Protein 3JRU (pdb70)

Structure (mmCIF, N/CA/C/O backbone):
data_3JRU
#
_entry.id   3JRU
#
_cell.length_a   152.126
_cell.length_b   152.126
_cell.length_c   152.126
_cell.angle_alpha   90.00
_cell.angle_beta   90.00
_cell.angle_gamma   90.00
#
_symmetry.space_group_name_H-M   'P 21 3'
#
loop_
_entity.id
_entity.type
_entity.pdbx_description
1 polymer 'Probable cytosol aminopeptidase'
2 non-polymer 'CARBONATE ION'
3 non-polymer 'ZINC ION'
4 non-polymer 'CALCIUM ION'
5 water water
#
loop_
_atom_site.group_PDB
_atom_site.id
_atom_site.type_symbol
_atom_site.label_atom_id
_atom_site.label_alt_id
_atom_site.label_comp_id
_atom_site.label_asym_id
_atom_site.label_entity_id
_atom_site.label_seq_id
_atom_site.pdbx_PDB_ins_code
_atom_site.Cartn_x
_atom_site.Cartn_y
_atom_site.Cartn_z
_atom_site.occupancy
_atom_site.B_iso_or_equiv
_atom_site.auth_seq_id
_atom_site.auth_comp_id
_atom_site.auth_asym_id
_atom_site.auth_atom_id
_atom_site.pdbx_PDB_model_num
ATOM 1 N N . MET A 1 1 ? 15.271 54.106 39.281 1.00 31.96 1 MET B N 1
ATOM 2 C CA . MET A 1 1 ? 14.652 52.851 39.922 1.00 32.58 1 MET B CA 1
ATOM 3 C C . MET A 1 1 ? 14.182 53.107 41.337 1.00 31.42 1 MET B C 1
ATOM 4 O O . MET A 1 1 ? 14.781 53.924 42.036 1.00 32.08 1 MET B O 1
ATOM 9 N N . ALA A 1 2 ? 13.155 52.373 41.778 1.00 30.31 2 ALA B N 1
ATOM 10 C CA . ALA A 1 2 ? 12.611 52.490 43.156 1.00 29.03 2 ALA B CA 1
ATOM 11 C C . ALA A 1 2 ? 13.630 52.210 44.270 1.00 28.21 2 ALA B C 1
ATOM 12 O O . ALA A 1 2 ? 13.714 52.980 45.239 1.00 27.64 2 ALA B O 1
ATOM 14 N N . LEU A 1 3 ? 14.369 51.106 44.144 1.00 27.04 3 LEU B N 1
ATOM 15 C CA . LEU A 1 3 ? 15.385 50.745 45.138 1.00 26.95 3 LEU B CA 1
ATOM 16 C C . LEU A 1 3 ? 16.697 50.529 44.450 1.00 27.32 3 LEU B C 1
ATOM 17 O O . LEU A 1 3 ? 16.748 50.207 43.247 1.00 26.88 3 LEU B O 1
ATOM 22 N N . GLN A 1 4 ? 17.753 50.704 45.230 1.00 27.82 4 GLN B N 1
ATOM 23 C CA . GLN A 1 4 ? 19.042 50.167 44.866 1.00 29.17 4 GLN B CA 1
ATOM 24 C C . GLN A 1 4 ? 19.436 49.036 45.752 1.00 28.09 4 GLN B C 1
ATOM 25 O O . GLN A 1 4 ? 19.098 49.007 46.936 1.00 28.27 4 GLN B O 1
ATOM 31 N N . PHE A 1 5 ? 20.196 48.130 45.157 1.00 26.95 5 PHE B N 1
ATOM 32 C CA . PHE A 1 5 ? 20.556 46.884 45.784 1.00 25.92 5 PHE B CA 1
ATOM 33 C C . PHE A 1 5 ? 22.072 46.721 45.820 1.00 26.13 5 PHE B C 1
ATOM 34 O O . PHE A 1 5 ? 22.778 47.116 44.869 1.00 25.55 5 PHE B O 1
ATOM 42 N N . THR A 1 6 ? 22.557 46.173 46.941 1.00 25.79 6 THR B N 1
ATOM 43 C CA . THR A 1 6 ? 23.926 45.679 47.059 1.00 25.80 6 THR B CA 1
ATOM 44 C C . THR A 1 6 ? 23.913 44.257 47.594 1.00 26.23 6 THR B C 1
ATOM 45 O O . THR A 1 6 ? 22.885 43.732 48.047 1.00 26.52 6 THR B O 1
ATOM 49 N N . LEU A 1 7 ? 25.048 43.593 47.524 1.00 26.97 7 LEU B N 1
ATOM 50 C CA . LEU A 1 7 ? 25.159 42.336 48.235 1.00 27.15 7 LEU B CA 1
ATOM 51 C C . LEU A 1 7 ? 25.813 42.631 49.575 1.00 28.41 7 LEU B C 1
ATOM 52 O O . LEU A 1 7 ? 26.362 43.712 49.788 1.00 29.17 7 LEU B O 1
ATOM 57 N N . ASN A 1 8 ? 25.757 41.666 50.480 1.00 29.44 8 ASN B N 1
ATOM 58 C CA . ASN A 1 8 ? 26.171 41.868 51.853 1.00 29.58 8 ASN B CA 1
ATOM 59 C C . ASN A 1 8 ? 26.569 40.558 52.525 1.00 30.39 8 ASN B C 1
ATOM 60 O O . ASN A 1 8 ? 25.779 39.590 52.567 1.00 30.08 8 ASN B O 1
ATOM 65 N N . GLN A 1 9 ? 27.777 40.535 53.080 1.00 30.89 9 GLN B N 1
ATOM 66 C CA . GLN A 1 9 ? 28.232 39.324 53.770 1.00 32.31 9 GLN B CA 1
ATOM 67 C C . GLN A 1 9 ? 28.377 39.470 55.302 1.00 32.59 9 GLN B C 1
ATOM 68 O O . GLN A 1 9 ? 29.022 38.645 55.909 1.00 33.23 9 GLN B O 1
ATOM 74 N N . ASP A 1 10 ? 27.787 40.496 55.913 1.00 32.81 10 ASP B N 1
ATOM 75 C CA . ASP A 1 10 ? 28.028 40.790 57.343 1.00 33.19 10 ASP B CA 1
ATOM 76 C C . ASP A 1 10 ? 27.357 39.780 58.244 1.00 33.53 10 ASP B C 1
ATOM 77 O O . ASP A 1 10 ? 26.389 39.120 57.822 1.00 33.56 10 ASP B O 1
ATOM 82 N N . ALA A 1 11 ? 27.868 39.651 59.475 1.00 33.48 11 ALA B N 1
ATOM 83 C CA . ALA A 1 11 ? 27.108 38.950 60.521 1.00 33.97 11 ALA B CA 1
ATOM 84 C C . ALA A 1 11 ? 25.912 39.839 60.795 1.00 34.31 11 ALA B C 1
ATOM 85 O O . ALA A 1 11 ? 26.091 41.043 60.998 1.00 35.40 11 ALA B O 1
ATOM 87 N N . PRO A 1 12 ? 24.692 39.271 60.757 1.00 34.54 12 PRO B N 1
ATOM 88 C CA . PRO A 1 12 ? 23.443 40.000 61.035 1.00 34.62 12 PRO B CA 1
ATOM 89 C C . PRO A 1 12 ? 23.482 40.925 62.259 1.00 34.92 12 PRO B C 1
ATOM 90 O O . PRO A 1 12 ? 22.881 41.984 62.227 1.00 35.29 12 PRO B O 1
ATOM 94 N N . ALA A 1 13 ? 24.173 40.557 63.334 1.00 35.29 13 ALA B N 1
ATOM 95 C CA . ALA A 1 13 ? 24.216 41.454 64.513 1.00 35.47 13 ALA B CA 1
ATOM 96 C C . ALA A 1 13 ? 25.195 42.643 64.404 1.00 35.18 13 ALA B C 1
ATOM 97 O O . ALA A 1 13 ? 25.095 43.593 65.198 1.00 35.17 13 ALA B O 1
ATOM 99 N N . SER A 1 14 ? 26.115 42.564 63.428 1.00 34.63 14 SER B N 1
ATOM 100 C CA . SER A 1 14 ? 27.111 43.591 63.108 1.00 34.13 14 SER B CA 1
ATOM 101 C C . SER A 1 14 ? 26.713 44.509 61.955 1.00 33.69 14 SER B C 1
ATOM 102 O O . SER A 1 14 ? 27.327 45.562 61.784 1.00 33.76 14 SER B O 1
ATOM 105 N N . ALA A 1 15 ? 25.760 44.104 61.118 1.00 32.72 15 ALA B N 1
ATOM 106 C CA . ALA A 1 15 ? 25.417 44.924 59.932 1.00 32.23 15 ALA B CA 1
ATOM 107 C C . ALA A 1 15 ? 25.015 46.389 60.256 1.00 31.85 15 ALA B C 1
ATOM 108 O O . ALA A 1 15 ? 24.090 46.650 61.074 1.00 31.00 15 ALA B O 1
ATOM 110 N N . ALA A 1 16 ? 25.724 47.321 59.603 1.00 30.90 16 ALA B N 1
ATOM 111 C CA . ALA A 1 16 ? 25.523 48.751 59.813 1.00 30.59 16 ALA B CA 1
ATOM 112 C C . ALA A 1 16 ? 24.482 49.294 58.828 1.00 30.40 16 ALA B C 1
ATOM 113 O O . ALA A 1 16 ? 24.829 49.889 57.824 1.00 31.54 16 ALA B O 1
ATOM 115 N N . VAL A 1 17 ? 23.208 49.075 59.145 1.00 29.53 17 VAL B N 1
ATOM 116 C CA . VAL A 1 17 ? 22.056 49.440 58.323 1.00 28.30 17 VAL B CA 1
ATOM 117 C C . VAL A 1 17 ? 20.962 49.838 59.300 1.00 28.38 17 VAL B C 1
ATOM 118 O O . VAL A 1 17 ? 21.072 49.598 60.503 1.00 28.37 17 VAL B O 1
ATOM 122 N N . ASP A 1 18 ? 19.894 50.438 58.797 1.00 28.26 18 ASP B N 1
ATOM 123 C CA . ASP A 1 18 ? 18.862 50.951 59.680 1.00 27.24 18 ASP B CA 1
ATOM 124 C C . ASP A 1 18 ? 18.013 49.820 60.218 1.00 26.66 18 ASP B C 1
ATOM 125 O O . ASP A 1 18 ? 17.335 49.993 61.219 1.00 26.86 18 ASP B O 1
ATOM 130 N N . CYS A 1 19 ? 18.065 48.651 59.583 1.00 25.90 19 CYS B N 1
ATOM 131 C CA . CYS A 1 19 ? 17.157 47.571 59.975 1.00 25.32 19 CYS B CA 1
ATOM 132 C C . CYS A 1 19 ? 17.591 46.215 59.430 1.00 24.20 19 CYS B C 1
ATOM 133 O O . CYS A 1 19 ? 18.072 46.129 58.302 1.00 23.84 19 CYS B O 1
ATOM 136 N N . ILE A 1 20 ? 17.441 45.163 60.238 1.00 23.27 20 ILE B N 1
ATOM 137 C CA . ILE A 1 20 ? 17.660 43.761 59.782 1.00 22.17 20 ILE B CA 1
ATOM 138 C C . ILE A 1 20 ? 16.329 43.067 59.633 1.00 22.10 20 ILE B C 1
ATOM 139 O O . ILE A 1 20 ? 15.512 43.014 60.590 1.00 22.17 20 ILE B O 1
ATOM 144 N N . VAL A 1 21 ? 16.117 42.538 58.432 1.00 21.04 21 VAL B N 1
ATOM 145 C CA . VAL A 1 21 ? 14.933 41.752 58.158 1.00 20.62 21 VAL B CA 1
ATOM 146 C C . VAL A 1 21 ? 15.257 40.277 58.366 1.00 20.66 21 VAL B C 1
ATOM 147 O O . VAL A 1 21 ? 16.235 39.761 57.814 1.00 21.04 21 VAL B O 1
ATOM 151 N N . VAL A 1 22 ? 14.437 39.589 59.148 1.00 20.11 22 VAL B N 1
ATOM 152 C CA . VAL A 1 22 ? 14.677 38.166 59.432 1.00 19.73 22 VAL B CA 1
ATOM 153 C C . VAL A 1 22 ? 13.340 37.465 59.359 1.00 20.08 22 VAL B C 1
ATOM 154 O O . VAL A 1 22 ? 12.334 38.101 59.061 1.00 20.44 22 VAL B O 1
ATOM 158 N N . GLY A 1 23 ? 13.300 36.168 59.621 1.00 20.37 23 GLY B N 1
ATOM 159 C CA . GLY A 1 23 ? 12.025 35.447 59.535 1.00 21.72 23 GLY B CA 1
ATOM 160 C C . GLY A 1 23 ? 11.662 34.607 60.757 1.00 22.62 23 GLY B C 1
ATOM 161 O O . GLY A 1 23 ? 12.552 34.156 61.504 1.00 22.48 23 GLY B O 1
ATOM 162 N N . ALA A 1 24 ? 10.361 34.408 60.967 1.00 22.21 24 ALA B N 1
ATOM 163 C CA . ALA A 1 24 ? 9.908 33.432 61.935 1.00 22.60 24 ALA B CA 1
ATOM 164 C C . ALA A 1 24 ? 8.707 32.655 61.375 1.00 23.44 24 ALA B C 1
ATOM 165 O O . ALA A 1 24 ? 7.828 33.248 60.729 1.00 22.45 24 ALA B O 1
ATOM 167 N N . PHE A 1 25 ? 8.677 31.330 61.608 1.00 24.89 25 PHE B N 1
ATOM 168 C CA . PHE A 1 25 ? 7.570 30.493 61.101 1.00 26.18 25 PHE B CA 1
ATOM 169 C C . PHE A 1 25 ? 6.390 30.522 62.061 1.00 28.26 25 PHE B C 1
ATOM 170 O O . PHE A 1 25 ? 6.456 31.174 63.110 1.00 28.76 25 PHE B O 1
ATOM 178 N N . ALA A 1 26 ? 5.299 29.850 61.712 1.00 30.50 26 ALA B N 1
ATOM 179 C CA . ALA A 1 26 ? 4.094 29.958 62.525 1.00 32.62 26 ALA B CA 1
ATOM 180 C C . ALA A 1 26 ? 4.243 29.170 63.814 1.00 34.37 26 ALA B C 1
ATOM 181 O O . ALA A 1 26 ? 3.655 29.522 64.832 1.00 35.42 26 ALA B O 1
ATOM 183 N N . ASP A 1 27 ? 5.067 28.126 63.796 1.00 36.15 27 ASP B N 1
ATOM 184 C CA . ASP A 1 27 ? 5.340 27.368 65.024 1.00 36.83 27 ASP B CA 1
ATOM 185 C C . ASP A 1 27 ? 6.413 28.023 65.888 1.00 36.89 27 ASP B C 1
ATOM 186 O O . ASP A 1 27 ? 7.013 27.359 66.735 1.00 36.82 27 ASP B O 1
ATOM 191 N N . LYS A 1 28 ? 6.651 29.317 65.677 1.00 36.50 28 LYS B N 1
ATOM 192 C CA . LYS A 1 28 ? 7.692 30.065 66.414 1.00 37.05 28 LYS B CA 1
ATOM 193 C C . LYS A 1 28 ? 9.187 29.669 66.149 1.00 36.22 28 LYS B C 1
ATOM 194 O O . LYS A 1 28 ? 10.077 30.156 66.824 1.00 36.24 28 LYS B O 1
ATOM 200 N N . THR A 1 29 ? 9.461 28.793 65.186 1.00 35.34 29 THR B N 1
ATOM 201 C CA . THR A 1 29 ? 10.835 28.543 64.755 1.00 35.02 29 THR B CA 1
ATOM 202 C C . THR A 1 29 ? 11.407 29.791 64.069 1.00 34.42 29 THR B C 1
ATOM 203 O O . THR A 1 29 ? 10.704 30.451 63.291 1.00 34.98 29 THR B O 1
ATOM 207 N N . LEU A 1 30 ? 12.680 30.085 64.323 1.00 33.30 30 LEU B N 1
ATOM 208 C CA . LEU A 1 30 ? 13.371 31.284 63.810 1.00 32.11 30 LEU B CA 1
ATOM 209 C C . LEU A 1 30 ? 14.203 31.020 62.580 1.00 31.51 30 LEU B C 1
ATOM 210 O O . LEU A 1 30 ? 14.816 29.970 62.479 1.00 31.98 30 LEU B O 1
ATOM 215 N N . SER A 1 31 ? 14.270 31.977 61.656 1.00 30.64 31 SER B N 1
ATOM 216 C CA . SER A 1 31 ? 15.167 31.823 60.513 1.00 30.38 31 SER B CA 1
ATOM 217 C C . SER A 1 31 ? 16.616 31.836 61.043 1.00 29.64 31 SER B C 1
ATOM 218 O O . SER A 1 31 ? 16.844 32.335 62.135 1.00 30.28 31 SER B O 1
ATOM 221 N N . PRO A 1 32 ? 17.587 31.255 60.311 1.00 28.82 32 PRO B N 1
ATOM 222 C CA . PRO A 1 32 ? 18.946 31.275 60.848 1.00 28.63 32 PRO B CA 1
ATOM 223 C C . PRO A 1 32 ? 19.421 32.648 61.329 1.00 28.89 32 PRO B C 1
ATOM 224 O O . PRO A 1 32 ? 19.913 32.788 62.454 1.00 28.84 32 PRO B O 1
ATOM 228 N N . ALA A 1 33 ? 19.243 33.664 60.501 1.00 28.94 33 ALA B N 1
ATOM 229 C CA . ALA A 1 33 ? 19.751 34.982 60.846 1.00 28.57 33 ALA B CA 1
ATOM 230 C C . ALA A 1 33 ? 18.981 35.525 62.049 1.00 28.48 33 ALA B C 1
ATOM 231 O O . ALA A 1 33 ? 19.534 36.297 62.851 1.00 28.68 33 ALA B O 1
ATOM 233 N N . ALA A 1 34 ? 17.707 35.142 62.164 1.00 28.35 34 ALA B N 1
ATOM 234 C CA . ALA A 1 34 ? 16.915 35.512 63.322 1.00 28.26 34 ALA B CA 1
ATOM 235 C C . ALA A 1 34 ? 17.578 34.874 64.551 1.00 29.25 34 ALA B C 1
ATOM 236 O O . ALA A 1 34 ? 17.661 35.519 65.625 1.00 29.73 34 ALA B O 1
ATOM 238 N N . GLN A 1 35 ? 18.109 33.651 64.391 1.00 29.46 35 GLN B N 1
ATOM 239 C CA . GLN A 1 35 ? 18.796 32.984 65.516 1.00 29.95 35 GLN B CA 1
ATOM 240 C C . GLN A 1 35 ? 20.030 33.723 65.952 1.00 29.36 35 GLN B C 1
ATOM 241 O O . GLN A 1 35 ? 20.208 33.928 67.143 1.00 29.76 35 GLN B O 1
ATOM 247 N N . ALA A 1 36 ? 20.853 34.155 64.997 1.00 28.64 36 ALA B N 1
ATOM 248 C CA . ALA A 1 36 ? 22.040 34.948 65.309 1.00 28.41 36 ALA B CA 1
ATOM 249 C C . ALA A 1 36 ? 21.641 36.155 66.147 1.00 28.90 36 ALA B C 1
ATOM 250 O O . ALA A 1 36 ? 22.289 36.477 67.155 1.00 28.29 36 ALA B O 1
ATOM 252 N N . LEU A 1 37 ? 20.546 36.803 65.747 1.00 29.76 37 LEU B N 1
ATOM 253 C CA . LEU A 1 37 ? 20.078 37.984 66.469 1.00 31.00 37 LEU B CA 1
ATOM 254 C C . LEU A 1 37 ? 19.607 37.612 67.870 1.00 31.57 37 LEU B C 1
ATOM 255 O O . LEU A 1 37 ? 19.871 38.332 68.841 1.00 31.52 37 LEU B O 1
ATOM 260 N N . ASP A 1 38 ? 18.898 36.493 67.963 1.00 32.21 38 ASP B N 1
ATOM 261 C CA . ASP A 1 38 ? 18.437 36.001 69.254 1.00 33.11 38 ASP B CA 1
ATOM 262 C C . ASP A 1 38 ? 19.638 35.784 70.198 1.00 33.49 38 ASP B C 1
ATOM 263 O O . ASP A 1 38 ? 19.656 36.357 71.283 1.00 33.16 38 ASP B O 1
ATOM 268 N N . SER A 1 39 ? 20.657 35.032 69.756 1.00 34.25 39 SER B N 1
ATOM 269 C CA . SER A 1 39 ? 21.965 34.961 70.471 1.00 34.95 39 SER B CA 1
ATOM 270 C C . SER A 1 39 ? 22.488 36.333 70.888 1.00 35.33 39 SER B C 1
ATOM 271 O O . SER A 1 39 ? 22.526 36.640 72.081 1.00 36.01 39 SER B O 1
ATOM 274 N N . ALA A 1 40 ? 22.881 37.169 69.932 1.00 35.40 40 ALA B N 1
ATOM 275 C CA . ALA A 1 40 ? 23.399 38.487 70.296 1.00 35.80 40 ALA B CA 1
ATOM 276 C C . ALA A 1 40 ? 22.552 39.207 71.369 1.00 36.07 40 ALA B C 1
ATOM 277 O O . ALA A 1 40 ? 23.090 39.922 72.200 1.00 36.08 40 ALA B O 1
ATOM 279 N N . SER A 1 41 ? 21.238 38.979 71.351 1.00 36.48 41 SER B N 1
ATOM 280 C CA . SER A 1 41 ? 20.298 39.716 72.188 1.00 37.17 41 SER B CA 1
ATOM 281 C C . SER A 1 41 ? 19.989 38.923 73.462 1.00 37.80 41 SER B C 1
ATOM 282 O O . SER A 1 41 ? 19.159 39.307 74.298 1.00 37.24 41 SER B O 1
ATOM 285 N N . GLN A 1 42 ? 20.670 37.791 73.569 1.00 38.89 42 GLN B N 1
ATOM 286 C CA . GLN A 1 42 ? 20.561 36.881 74.706 1.00 39.50 42 GLN B CA 1
ATOM 287 C C . GLN A 1 42 ? 19.159 36.434 74.980 1.00 39.15 42 GLN B C 1
ATOM 288 O O . GLN A 1 42 ? 18.723 36.392 76.147 1.00 39.28 42 GLN B O 1
ATOM 294 N N . GLY A 1 43 ? 18.473 36.092 73.892 1.00 38.25 43 GLY B N 1
ATOM 295 C CA . GLY A 1 43 ? 17.211 35.400 73.966 1.00 38.06 43 GLY B CA 1
ATOM 296 C C . GLY A 1 43 ? 16.026 36.325 74.004 1.00 38.21 43 GLY B C 1
ATOM 297 O O . GLY A 1 43 ? 14.926 35.924 74.413 1.00 38.13 43 GLY B O 1
ATOM 298 N N . ARG A 1 44 ? 16.246 37.554 73.549 1.00 38.68 44 ARG B N 1
ATOM 299 C CA . ARG A 1 44 ? 15.210 38.587 73.538 1.00 39.01 44 ARG B CA 1
ATOM 300 C C . ARG A 1 44 ? 14.132 38.252 72.503 1.00 37.99 44 ARG B C 1
ATOM 301 O O . ARG A 1 44 ? 12.954 38.413 72.772 1.00 37.40 44 ARG B O 1
ATOM 309 N N . LEU A 1 45 ? 14.526 37.727 71.344 1.00 37.87 45 LEU B N 1
ATOM 310 C CA . LEU A 1 45 ? 13.531 37.333 70.326 1.00 38.10 45 LEU B CA 1
ATOM 311 C C . LEU A 1 45 ? 12.655 36.194 70.790 1.00 38.47 45 LEU B C 1
ATOM 312 O O . LEU A 1 45 ? 11.426 36.229 70.627 1.00 38.83 45 LEU B O 1
ATOM 317 N N . THR A 1 46 ? 13.305 35.166 71.339 1.00 38.55 46 THR B N 1
ATOM 318 C CA . THR A 1 46 ? 12.618 34.004 71.896 1.00 38.18 46 THR B CA 1
ATOM 319 C C . THR A 1 46 ? 11.668 34.438 73.006 1.00 37.65 46 THR B C 1
ATOM 320 O O . THR A 1 46 ? 10.529 33.987 73.029 1.00 37.51 46 THR B O 1
ATOM 324 N N . ALA A 1 47 ? 12.130 35.325 73.895 1.00 36.98 47 ALA B N 1
ATOM 325 C CA . ALA A 1 47 ? 11.252 35.953 74.903 1.00 36.94 47 ALA B CA 1
ATOM 326 C C . ALA A 1 47 ? 9.991 36.603 74.275 1.00 36.87 47 ALA B C 1
ATOM 327 O O . ALA A 1 47 ? 8.872 36.341 74.721 1.00 37.03 47 ALA B O 1
ATOM 329 N N . LEU A 1 48 ? 10.165 37.405 73.221 1.00 36.31 48 LEU B N 1
ATOM 330 C CA . LEU A 1 48 ? 9.019 37.996 72.538 1.00 35.94 48 LEU B CA 1
ATOM 331 C C . LEU A 1 48 ? 8.172 36.986 71.765 1.00 35.57 48 LEU B C 1
ATOM 332 O O . LEU A 1 48 ? 6.949 37.163 71.712 1.00 35.49 48 LEU B O 1
ATOM 337 N N . LEU A 1 49 ? 8.776 35.947 71.171 1.00 35.42 49 LEU B N 1
ATOM 338 C CA . LEU A 1 49 ? 7.964 34.867 70.548 1.00 35.62 49 LEU B CA 1
ATOM 339 C C . LEU A 1 49 ? 7.083 34.223 71.600 1.00 35.36 49 LEU B C 1
ATOM 340 O O . LEU A 1 49 ? 5.881 34.068 71.399 1.00 34.87 49 LEU B O 1
ATOM 345 N N . ALA A 1 50 ? 7.703 33.882 72.738 1.00 35.65 50 ALA B N 1
ATOM 346 C CA . ALA A 1 50 ? 7.031 33.291 73.903 1.00 35.86 50 ALA B CA 1
ATOM 347 C C . ALA A 1 50 ? 5.845 34.129 74.344 1.00 36.16 50 ALA B C 1
ATOM 348 O O . ALA A 1 50 ? 4.758 33.603 74.529 1.00 36.56 50 ALA B O 1
ATOM 350 N N . ARG A 1 51 ? 6.046 35.431 74.485 1.00 36.23 51 ARG B N 1
ATOM 351 C CA . ARG A 1 51 ? 4.974 36.318 74.874 1.00 36.71 51 ARG B CA 1
ATOM 352 C C . ARG A 1 51 ? 3.897 36.477 73.791 1.00 36.76 51 ARG B C 1
ATOM 353 O O . ARG A 1 51 ? 2.832 36.996 74.084 1.00 36.83 51 ARG B O 1
ATOM 361 N N . GLY A 1 52 ? 4.162 36.033 72.553 1.00 36.68 52 GLY B N 1
ATOM 362 C CA . GLY A 1 52 ? 3.207 36.187 71.432 1.00 36.58 52 GLY B CA 1
ATOM 363 C C . GLY A 1 52 ? 3.235 37.563 70.753 1.00 36.98 52 GLY B C 1
ATOM 364 O O . GLY A 1 52 ? 2.278 37.996 70.130 1.00 36.09 52 GLY B O 1
ATOM 365 N N . ASP A 1 53 ? 4.348 38.263 70.890 1.00 37.64 53 ASP B N 1
ATOM 366 C CA . ASP A 1 53 ? 4.479 39.592 70.334 1.00 38.18 53 ASP B CA 1
ATOM 367 C C . ASP A 1 53 ? 4.988 39.566 68.898 1.00 38.72 53 ASP B C 1
ATOM 368 O O . ASP A 1 53 ? 4.881 40.566 68.184 1.00 39.26 53 ASP B O 1
ATOM 373 N N . VAL A 1 54 ? 5.562 38.433 68.493 1.00 38.12 54 VAL B N 1
ATOM 374 C CA . VAL A 1 54 ? 6.151 38.279 67.180 1.00 37.57 54 VAL B CA 1
ATOM 375 C C . VAL A 1 54 ? 5.405 37.118 66.496 1.00 37.64 54 VAL B C 1
ATOM 376 O O . VAL A 1 54 ? 5.497 35.956 66.928 1.00 37.83 54 VAL B O 1
ATOM 380 N N . ALA A 1 55 ? 4.625 37.435 65.468 1.00 36.88 55 ALA B N 1
ATOM 381 C CA . ALA A 1 55 ? 3.810 36.411 64.843 1.00 36.76 55 ALA B CA 1
ATOM 382 C C . ALA A 1 55 ? 4.520 35.839 63.608 1.00 36.48 55 ALA B C 1
ATOM 383 O O . ALA A 1 55 ? 5.295 36.536 62.927 1.00 36.26 55 ALA B O 1
ATOM 385 N N . GLY A 1 56 ? 4.244 34.567 63.345 1.00 35.27 56 GLY B N 1
ATOM 386 C CA . GLY A 1 56 ? 4.989 33.812 62.372 1.00 34.63 56 GLY B CA 1
ATOM 387 C C . GLY A 1 56 ? 4.156 33.553 61.154 1.00 34.50 56 GLY B C 1
ATOM 388 O O . GLY A 1 56 ? 4.676 33.169 60.106 1.00 34.60 56 GLY B O 1
ATOM 389 N N . LYS A 1 57 ? 2.858 33.792 61.268 1.00 34.48 57 LYS B N 1
ATOM 390 C CA . LYS A 1 57 ? 1.987 33.481 60.161 1.00 34.47 57 LYS B CA 1
ATOM 391 C C . LYS A 1 57 ? 2.132 34.456 58.998 1.00 33.49 57 LYS B C 1
ATOM 392 O O . LYS A 1 57 ? 2.590 35.595 59.153 1.00 32.78 57 LYS B O 1
ATOM 398 N N . THR A 1 58 ? 1.749 33.947 57.834 1.00 32.89 58 THR B N 1
ATOM 399 C CA . THR A 1 58 ? 1.675 34.669 56.571 1.00 32.18 58 THR B CA 1
ATOM 400 C C . THR A 1 58 ? 1.140 36.063 56.748 1.00 31.60 58 THR B C 1
ATOM 401 O O . THR A 1 58 ? 0.054 36.239 57.330 1.00 31.23 58 THR B O 1
ATOM 405 N N . GLY A 1 59 ? 1.904 37.038 56.241 1.00 30.53 59 GLY B N 1
ATOM 406 C CA . GLY A 1 59 ? 1.496 38.437 56.271 1.00 29.22 59 GLY B CA 1
ATOM 407 C C . GLY A 1 59 ? 1.902 39.218 57.503 1.00 28.47 59 GLY B C 1
ATOM 408 O O . GLY A 1 59 ? 1.863 40.432 57.493 1.00 28.39 59 GLY B O 1
ATOM 409 N N . SER A 1 60 ? 2.277 38.534 58.582 1.00 28.11 60 SER B N 1
ATOM 410 C CA . SER A 1 60 ? 2.743 39.202 59.796 1.00 27.10 60 SER B CA 1
ATOM 411 C C . SER A 1 60 ? 4.081 39.879 59.580 1.00 25.96 60 SER B C 1
ATOM 412 O O . SER A 1 60 ? 4.992 39.303 58.978 1.00 26.28 60 SER B O 1
ATOM 415 N N . THR A 1 61 ? 4.203 41.097 60.062 1.00 24.87 61 THR B N 1
ATOM 416 C CA . THR A 1 61 ? 5.505 41.671 60.291 1.00 24.88 61 THR B CA 1
ATOM 417 C C . THR A 1 61 ? 5.505 42.272 61.697 1.00 25.15 61 THR B C 1
ATOM 418 O O . THR A 1 61 ? 4.475 42.731 62.163 1.00 24.83 61 THR B O 1
ATOM 422 N N . THR A 1 62 ? 6.656 42.262 62.366 1.00 25.42 62 THR B N 1
ATOM 423 C CA . THR A 1 62 ? 6.805 42.939 63.637 1.00 25.50 62 THR B CA 1
ATOM 424 C C . THR A 1 62 ? 8.076 43.752 63.628 1.00 25.73 62 THR B C 1
ATOM 425 O O . THR A 1 62 ? 9.135 43.241 63.310 1.00 25.52 62 THR B O 1
ATOM 429 N N . LEU A 1 63 ? 7.979 45.014 64.027 1.00 26.70 63 LEU B N 1
ATOM 430 C CA . LEU A 1 63 ? 9.135 45.900 64.008 1.00 27.26 63 LEU B CA 1
ATOM 431 C C . LEU A 1 63 ? 9.564 46.192 65.442 1.00 28.20 63 LEU B C 1
ATOM 432 O O . LEU A 1 63 ? 8.754 46.678 66.251 1.00 27.61 63 LEU B O 1
ATOM 437 N N . LEU A 1 64 ? 10.831 45.879 65.743 1.00 28.77 64 LEU B N 1
ATOM 438 C CA . LEU A 1 64 ? 11.361 45.953 67.103 1.00 29.35 64 LEU B CA 1
ATOM 439 C C . LEU A 1 64 ? 12.512 46.953 67.138 1.00 30.86 64 LEU B C 1
ATOM 440 O O . LEU A 1 64 ? 13.361 46.968 66.223 1.00 31.65 64 LEU B O 1
ATOM 445 N N . HIS A 1 65 ? 12.547 47.771 68.187 1.00 32.19 65 HIS B N 1
ATOM 446 C CA . HIS A 1 65 ? 13.548 48.840 68.335 1.00 33.97 65 HIS B CA 1
ATOM 447 C C . HIS A 1 65 ? 14.646 48.518 69.374 1.00 35.18 65 HIS B C 1
ATOM 448 O O . HIS A 1 65 ? 14.352 48.181 70.521 1.00 35.25 65 HIS B O 1
ATOM 455 N N . ASP A 1 66 ? 15.906 48.608 68.959 1.00 36.57 66 ASP B N 1
ATOM 456 C CA . ASP A 1 66 ? 17.053 48.433 69.879 1.00 38.64 66 ASP B CA 1
ATOM 457 C C . ASP A 1 66 ? 17.000 47.176 70.718 1.00 39.42 66 ASP B C 1
ATOM 458 O O . ASP A 1 66 ? 16.736 47.231 71.921 1.00 39.77 66 ASP B O 1
ATOM 463 N N . LEU A 1 67 ? 17.211 46.048 70.043 1.00 40.52 67 LEU B N 1
ATOM 464 C CA . LEU A 1 67 ? 17.579 44.802 70.674 1.00 40.64 67 LEU B CA 1
ATOM 465 C C . LEU A 1 67 ? 19.001 44.980 71.161 1.00 41.00 67 LEU B C 1
ATOM 466 O O . LEU A 1 67 ? 19.849 45.499 70.409 1.00 41.68 67 LEU B O 1
ATOM 471 N N . PRO A 1 68 ? 19.290 44.541 72.400 1.00 40.84 68 PRO B N 1
ATOM 472 C CA . PRO A 1 68 ? 20.706 44.549 72.797 1.00 40.08 68 PRO B CA 1
ATOM 473 C C . PRO A 1 68 ? 21.513 43.592 71.913 1.00 39.35 68 PRO B C 1
ATOM 474 O O . PRO A 1 68 ? 20.994 42.563 71.484 1.00 39.33 68 PRO B O 1
ATOM 478 N N . GLY A 1 69 ? 22.767 43.928 71.640 1.00 38.80 69 GLY B N 1
ATOM 479 C CA . GLY A 1 69 ? 23.657 43.048 70.874 1.00 37.70 69 GLY B CA 1
ATOM 480 C C . GLY A 1 69 ? 23.629 43.280 69.370 1.00 37.13 69 GLY B C 1
ATOM 481 O O . GLY A 1 69 ? 24.458 42.732 68.641 1.00 37.05 69 GLY B O 1
ATOM 482 N N . VAL A 1 70 ? 22.688 44.097 68.902 1.00 36.27 70 VAL B N 1
ATOM 483 C CA . VAL A 1 70 ? 22.456 44.268 67.463 1.00 35.90 70 VAL B CA 1
ATOM 484 C C . VAL A 1 70 ? 22.865 45.665 67.017 1.00 35.27 70 VAL B C 1
ATOM 485 O O . VAL A 1 70 ? 22.256 46.648 67.461 1.00 35.42 70 VAL B O 1
ATOM 489 N N . ALA A 1 71 ? 23.885 45.750 66.155 1.00 34.33 71 ALA B N 1
ATOM 490 C CA . ALA A 1 71 ? 24.356 47.054 65.618 1.00 33.65 71 ALA B CA 1
ATOM 491 C C . ALA A 1 71 ? 23.213 47.891 65.017 1.00 33.19 71 ALA B C 1
ATOM 492 O O . ALA A 1 71 ? 23.013 49.040 65.417 1.00 33.91 71 ALA B O 1
ATOM 494 N N . ALA A 1 72 ? 22.440 47.316 64.098 1.00 32.15 72 ALA B N 1
ATOM 495 C CA . ALA A 1 72 ? 21.288 48.020 63.533 1.00 31.10 72 ALA B CA 1
ATOM 496 C C . ALA A 1 72 ? 20.277 48.340 64.627 1.00 29.95 72 ALA B C 1
ATOM 497 O O . ALA A 1 72 ? 19.968 47.486 65.430 1.00 29.69 72 ALA B O 1
ATOM 499 N N . PRO A 1 73 ? 19.750 49.569 64.656 1.00 29.71 73 PRO B N 1
ATOM 500 C CA . PRO A 1 73 ? 18.771 49.869 65.708 1.00 29.22 73 PRO B CA 1
ATOM 501 C C . PRO A 1 73 ? 17.363 49.296 65.464 1.00 29.44 73 PRO B C 1
ATOM 502 O O . PRO A 1 73 ? 16.457 49.514 66.303 1.00 29.81 73 PRO B O 1
ATOM 506 N N . ARG A 1 74 ? 17.170 48.565 64.357 1.00 28.12 74 ARG B N 1
ATOM 507 C CA . ARG A 1 74 ? 15.855 47.956 64.080 1.00 27.73 74 ARG B CA 1
ATOM 508 C C . ARG A 1 74 ? 15.938 46.522 63.581 1.00 27.09 74 ARG B C 1
ATOM 509 O O . ARG A 1 74 ? 16.890 46.145 62.909 1.00 27.77 74 ARG B O 1
ATOM 517 N N . VAL A 1 75 ? 14.945 45.720 63.949 1.00 26.08 75 VAL B N 1
ATOM 518 C CA . VAL A 1 75 ? 14.827 44.356 63.454 1.00 24.89 75 VAL B CA 1
ATOM 519 C C . VAL A 1 75 ? 13.391 44.208 62.980 1.00 24.49 75 VAL B C 1
ATOM 520 O O . VAL A 1 75 ? 12.445 44.521 63.714 1.00 25.01 75 VAL B O 1
ATOM 524 N N . LEU A 1 76 ? 13.222 43.806 61.733 1.00 23.47 76 LEU B N 1
ATOM 525 C CA . LEU A 1 76 ? 11.895 43.478 61.259 1.00 22.89 76 LEU B CA 1
ATOM 526 C C . LEU A 1 76 ? 11.835 41.979 61.154 1.00 23.00 76 LEU B C 1
ATOM 527 O O . LEU A 1 76 ? 12.623 41.397 60.404 1.00 24.20 76 LEU B O 1
ATOM 532 N N . VAL A 1 77 ? 10.956 41.345 61.917 1.00 22.15 77 VAL B N 1
ATOM 533 C CA . VAL A 1 77 ? 10.697 39.927 61.685 1.00 22.48 77 VAL B CA 1
ATOM 534 C C . VAL A 1 77 ? 9.380 39.701 60.924 1.00 23.43 77 VAL B C 1
ATOM 535 O O . VAL A 1 77 ? 8.284 40.221 61.300 1.00 23.28 77 VAL B O 1
ATOM 539 N N . VAL A 1 78 ? 9.525 38.958 59.822 1.00 22.91 78 VAL B N 1
ATOM 540 C CA . VAL A 1 78 ? 8.457 38.732 58.877 1.00 22.55 78 VAL B CA 1
ATOM 541 C C . VAL A 1 78 ? 8.007 37.314 59.114 1.00 22.51 78 VAL B C 1
ATOM 542 O O . VAL A 1 78 ? 8.841 36.405 59.188 1.00 22.90 78 VAL B O 1
ATOM 546 N N . GLY A 1 79 ? 6.702 37.111 59.218 1.00 21.94 79 GLY B N 1
ATOM 547 C CA . GLY A 1 79 ? 6.175 35.762 59.288 1.00 22.61 79 GLY B CA 1
ATOM 548 C C . GLY A 1 79 ? 6.354 35.010 57.977 1.00 23.50 79 GLY B C 1
ATOM 549 O O . GLY A 1 79 ? 6.166 35.570 56.901 1.00 23.28 79 GLY B O 1
ATOM 550 N N . LEU A 1 80 ? 6.728 33.739 58.062 1.00 24.48 80 LEU B N 1
ATOM 551 C CA . LEU A 1 80 ? 7.000 32.932 56.868 1.00 25.38 80 LEU B CA 1
ATOM 552 C C . LEU A 1 80 ? 5.953 31.842 56.681 1.00 26.10 80 LEU B C 1
ATOM 553 O O . LEU A 1 80 ? 6.061 31.019 55.748 1.00 26.08 80 LEU B O 1
ATOM 558 N N . GLY A 1 81 ? 4.960 31.826 57.578 1.00 26.68 81 GLY B N 1
ATOM 559 C CA . GLY A 1 81 ? 3.874 30.858 57.523 1.00 27.94 81 GLY B CA 1
ATOM 560 C C . GLY A 1 81 ? 4.308 29.507 58.014 1.00 29.33 81 GLY B C 1
ATOM 561 O O . GLY A 1 81 ? 5.384 29.380 58.572 1.00 29.51 81 GLY B O 1
ATOM 562 N N . ASP A 1 82 ? 3.478 28.487 57.798 1.00 31.41 82 ASP B N 1
ATOM 563 C CA . ASP A 1 82 ? 3.770 27.124 58.305 1.00 33.21 82 ASP B CA 1
ATOM 564 C C . ASP A 1 82 ? 4.998 26.575 57.613 1.00 32.57 82 ASP B C 1
ATOM 565 O O . ASP A 1 82 ? 5.049 26.533 56.400 1.00 32.70 82 ASP B O 1
ATOM 570 N N . ALA A 1 83 ? 5.973 26.141 58.389 1.00 32.67 83 ALA B N 1
ATOM 571 C CA . ALA A 1 83 ? 7.247 25.717 57.815 1.00 33.12 83 ALA B CA 1
ATOM 572 C C . ALA A 1 83 ? 7.085 24.596 56.798 1.00 33.23 83 ALA B C 1
ATOM 573 O O . ALA A 1 83 ? 7.782 24.570 55.779 1.00 32.63 83 ALA B O 1
ATOM 575 N N . GLY A 1 84 ? 6.142 23.693 57.071 1.00 33.39 84 GLY B N 1
ATOM 576 C CA . GLY A 1 84 ? 5.916 22.566 56.195 1.00 33.55 84 GLY B CA 1
ATOM 577 C C . GLY A 1 84 ? 5.232 23.014 54.916 1.00 34.27 84 GLY B C 1
ATOM 578 O O . GLY A 1 84 ? 5.080 22.223 53.980 1.00 35.41 84 GLY B O 1
ATOM 579 N N . LYS A 1 85 ? 4.795 24.272 54.855 1.00 33.66 85 LYS B N 1
ATOM 580 C CA . LYS A 1 85 ? 4.203 24.795 53.606 1.00 33.00 85 LYS B CA 1
ATOM 581 C C . LYS A 1 85 ? 5.112 25.798 52.871 1.00 31.59 85 LYS B C 1
ATOM 582 O O . LYS A 1 85 ? 4.721 26.406 51.873 1.00 31.28 85 LYS B O 1
ATOM 588 N N . PHE A 1 86 ? 6.324 25.969 53.384 1.00 30.26 86 PHE B N 1
ATOM 589 C CA . PHE A 1 86 ? 7.221 26.946 52.834 1.00 28.37 86 PHE B CA 1
ATOM 590 C C . PHE A 1 86 ? 7.649 26.487 51.454 1.00 28.19 86 PHE B C 1
ATOM 591 O O . PHE A 1 86 ? 7.858 25.289 51.227 1.00 28.67 86 PHE B O 1
ATOM 599 N N . GLY A 1 87 ? 7.754 27.450 50.538 1.00 27.35 87 GLY B N 1
ATOM 600 C CA . GLY A 1 87 ? 8.219 27.235 49.182 1.00 25.98 87 GLY B CA 1
ATOM 601 C C . GLY A 1 87 ? 8.229 28.552 48.445 1.00 25.91 87 GLY B C 1
ATOM 602 O O . GLY A 1 87 ? 8.197 29.639 49.067 1.00 25.67 87 GLY B O 1
ATOM 603 N N . VAL A 1 88 ? 8.267 28.454 47.112 1.00 25.61 88 VAL B N 1
ATOM 604 C CA . VAL A 1 88 ? 8.208 29.626 46.202 1.00 23.84 88 VAL B CA 1
ATOM 605 C C . VAL A 1 88 ? 7.214 30.707 46.662 1.00 23.36 88 VAL B C 1
ATOM 606 O O . VAL A 1 88 ? 7.617 31.830 46.956 1.00 23.50 88 VAL B O 1
ATOM 610 N N . ALA A 1 89 ? 5.924 30.402 46.738 1.00 22.60 89 ALA B N 1
ATOM 611 C CA . ALA A 1 89 ? 4.958 31.510 46.966 1.00 22.14 89 ALA B CA 1
ATOM 612 C C . ALA A 1 89 ? 5.093 32.121 48.373 1.00 22.19 89 ALA B C 1
ATOM 613 O O . ALA A 1 89 ? 5.121 33.342 48.537 1.00 21.97 89 ALA B O 1
ATOM 615 N N . PRO A 1 90 ? 5.228 31.274 49.412 1.00 22.50 90 PRO B N 1
ATOM 616 C CA . PRO A 1 90 ? 5.457 31.948 50.700 1.00 22.12 90 PRO B CA 1
ATOM 617 C C . PRO A 1 90 ? 6.703 32.834 50.686 1.00 20.96 90 PRO B C 1
ATOM 618 O O . PRO A 1 90 ? 6.667 33.900 51.276 1.00 21.34 90 PRO B O 1
ATOM 622 N N . TYR A 1 91 ? 7.780 32.398 50.016 1.00 19.31 91 TYR B N 1
ATOM 623 C CA . TYR A 1 91 ? 9.009 33.160 49.995 1.00 17.45 91 TYR B CA 1
ATOM 624 C C . TYR A 1 91 ? 8.803 34.509 49.296 1.00 17.07 91 TYR B C 1
ATOM 625 O O . TYR A 1 91 ? 9.116 35.528 49.878 1.00 16.90 91 TYR B O 1
ATOM 634 N N . LEU A 1 92 ? 8.262 34.509 48.073 1.00 16.51 92 LEU B N 1
ATOM 635 C CA . LEU A 1 92 ? 7.944 35.752 47.355 1.00 16.17 92 LEU B CA 1
ATOM 636 C C . LEU A 1 92 ? 7.050 36.644 48.198 1.00 16.16 92 LEU B C 1
ATOM 637 O O . LEU A 1 92 ? 7.250 37.877 48.223 1.00 17.47 92 LEU B O 1
ATOM 642 N N . LYS A 1 93 ? 6.089 36.046 48.897 1.00 15.25 93 LYS B N 1
ATOM 643 C CA . LYS A 1 93 ? 5.154 36.816 49.708 1.00 15.54 93 LYS B CA 1
ATOM 644 C C . LYS A 1 93 ? 5.896 37.459 50.859 1.00 16.35 93 LYS B C 1
ATOM 645 O O . LYS A 1 93 ? 5.780 38.668 51.095 1.00 16.75 93 LYS B O 1
ATOM 651 N N . ALA A 1 94 ? 6.693 36.658 51.554 1.00 17.07 94 ALA B N 1
ATOM 652 C CA . ALA A 1 94 ? 7.494 37.146 52.674 1.00 18.14 94 ALA B CA 1
ATOM 653 C C . ALA A 1 94 ? 8.336 38.360 52.291 1.00 18.41 94 ALA B C 1
ATOM 654 O O . ALA A 1 94 ? 8.399 39.345 53.023 1.00 18.72 94 ALA B O 1
ATOM 656 N N . ILE A 1 95 ? 8.998 38.279 51.150 1.00 19.14 95 ILE B N 1
ATOM 657 C CA . ILE A 1 95 ? 9.838 39.370 50.675 1.00 20.00 95 ILE B CA 1
ATOM 658 C C . ILE A 1 95 ? 9.019 40.646 50.390 1.00 21.00 95 ILE B C 1
ATOM 659 O O . ILE A 1 95 ? 9.445 41.746 50.738 1.00 21.60 95 ILE B O 1
ATOM 664 N N . GLY A 1 96 ? 7.843 40.502 49.774 1.00 21.19 96 GLY B N 1
ATOM 665 C CA . GLY A 1 96 ? 7.000 41.649 49.518 1.00 21.67 96 GLY B CA 1
ATOM 666 C C . GLY A 1 96 ? 6.497 42.266 50.812 1.00 22.96 96 GLY B C 1
ATOM 667 O O . GLY A 1 96 ? 6.369 43.495 50.920 1.00 23.08 96 GLY B O 1
ATOM 668 N N . ASP A 1 97 ? 6.213 41.414 51.804 1.00 23.64 97 ASP B N 1
ATOM 669 C CA . ASP A 1 97 ? 5.761 41.875 53.110 1.00 23.97 97 ASP B CA 1
ATOM 670 C C . ASP A 1 97 ? 6.820 42.729 53.776 1.00 23.61 97 ASP B C 1
ATOM 671 O O . ASP A 1 97 ? 6.504 43.763 54.374 1.00 24.07 97 ASP B O 1
ATOM 676 N N . ALA A 1 98 ? 8.073 42.305 53.675 1.00 22.86 98 ALA B N 1
ATOM 677 C CA . ALA A 1 98 ? 9.177 43.070 54.245 1.00 22.83 98 ALA B CA 1
ATOM 678 C C . ALA A 1 98 ? 9.258 44.481 53.671 1.00 22.78 98 ALA B C 1
ATOM 679 O O . ALA A 1 98 ? 9.342 45.461 54.428 1.00 22.89 98 ALA B O 1
ATOM 681 N N . THR A 1 99 ? 9.231 44.571 52.346 1.00 22.55 99 THR B N 1
ATOM 682 C CA . THR A 1 99 ? 9.364 45.845 51.658 1.00 23.29 99 THR B CA 1
ATOM 683 C C . THR A 1 99 ? 8.160 46.733 51.935 1.00 23.20 99 THR B C 1
ATOM 684 O O . THR A 1 99 ? 8.307 47.939 52.070 1.00 22.71 99 THR B O 1
ATOM 688 N N . ARG A 1 100 ? 6.971 46.145 52.012 1.00 23.70 100 ARG B N 1
ATOM 689 C CA . ARG A 1 100 ? 5.762 46.950 52.223 1.00 24.46 100 ARG B CA 1
ATOM 690 C C . ARG A 1 100 ? 5.799 47.544 53.638 1.00 25.12 100 ARG B C 1
ATOM 691 O O . ARG A 1 100 ? 5.429 48.683 53.868 1.00 24.71 100 ARG B O 1
ATOM 699 N N . ALA A 1 101 ? 6.313 46.772 54.577 1.00 26.24 101 ALA B N 1
ATOM 700 C CA . ALA A 1 101 ? 6.538 47.307 55.914 1.00 27.50 101 ALA B CA 1
ATOM 701 C C . ALA A 1 101 ? 7.593 48.419 55.964 1.00 27.74 101 ALA B C 1
ATOM 702 O O . ALA A 1 101 ? 7.530 49.218 56.872 1.00 28.50 101 ALA B O 1
ATOM 704 N N . LEU A 1 102 ? 8.543 48.485 55.033 1.00 27.63 102 LEU B N 1
ATOM 705 C CA . LEU A 1 102 ? 9.597 49.510 55.143 1.00 28.72 102 LEU B CA 1
ATOM 706 C C . LEU A 1 102 ? 9.489 50.694 54.168 1.00 29.56 102 LEU B C 1
ATOM 707 O O . LEU A 1 102 ? 10.370 51.555 54.116 1.00 29.76 102 LEU B O 1
ATOM 712 N N . LYS A 1 103 ? 8.396 50.707 53.414 1.00 30.52 103 LYS B N 1
ATOM 713 C CA . LYS A 1 103 ? 8.196 51.544 52.244 1.00 31.59 103 LYS B CA 1
ATOM 714 C C . LYS A 1 103 ? 8.154 53.024 52.634 1.00 32.49 103 LYS B C 1
ATOM 715 O O . LYS A 1 103 ? 8.695 53.884 51.931 1.00 32.80 103 LYS B O 1
ATOM 721 N N . THR A 1 104 ? 7.500 53.270 53.774 1.00 33.52 104 THR B N 1
ATOM 722 C CA . THR A 1 104 ? 7.305 54.553 54.449 1.00 33.93 104 THR B CA 1
ATOM 723 C C . THR A 1 104 ? 7.776 54.452 55.897 1.00 33.71 104 THR B C 1
ATOM 724 O O . THR A 1 104 ? 7.344 53.533 56.634 1.00 34.31 104 THR B O 1
ATOM 728 N N . GLY A 1 105 ? 8.598 55.416 56.320 1.00 32.61 105 GLY B N 1
ATOM 729 C CA . GLY A 1 105 ? 9.022 55.528 57.716 1.00 31.02 105 GLY B CA 1
ATOM 730 C C . GLY A 1 105 ? 10.498 55.834 57.785 1.00 30.71 105 GLY B C 1
ATOM 731 O O . GLY A 1 105 ? 11.090 56.357 56.830 1.00 29.75 105 GLY B O 1
ATOM 732 N N . ALA A 1 106 ? 11.108 55.460 58.903 1.00 30.73 106 ALA B N 1
ATOM 733 C CA . ALA A 1 106 ? 12.491 55.860 59.207 1.00 30.00 106 ALA B CA 1
ATOM 734 C C . ALA A 1 106 ? 13.598 55.015 58.589 1.00 29.45 106 ALA B C 1
ATOM 735 O O . ALA A 1 106 ? 14.752 55.420 58.647 1.00 29.78 106 ALA B O 1
ATOM 737 N N . VAL A 1 107 ? 13.280 53.864 57.997 1.00 28.66 107 VAL B N 1
ATOM 738 C CA . VAL A 1 107 ? 14.342 52.972 57.483 1.00 27.55 107 VAL B CA 1
ATOM 739 C C . VAL A 1 107 ? 14.737 53.302 56.051 1.00 27.90 107 VAL B C 1
ATOM 740 O O . VAL A 1 107 ? 13.960 53.071 55.140 1.00 27.44 107 VAL B O 1
ATOM 744 N N . GLY A 1 108 ? 15.954 53.823 55.872 1.00 28.06 108 GLY B N 1
ATOM 745 C CA . GLY A 1 108 ? 16.523 54.085 54.555 1.00 27.53 108 GLY B CA 1
ATOM 746 C C . GLY A 1 108 ? 17.245 52.853 54.019 1.00 28.07 108 GLY B C 1
ATOM 747 O O . GLY A 1 108 ? 17.002 52.450 52.869 1.00 28.23 108 GLY B O 1
ATOM 748 N N . THR A 1 109 ? 18.126 52.247 54.836 1.00 27.84 109 THR B N 1
ATOM 749 C CA . THR A 1 109 ? 18.833 51.019 54.438 1.00 27.19 109 THR B CA 1
ATOM 750 C C . THR A 1 109 ? 18.478 49.821 55.289 1.00 26.72 109 THR B C 1
ATOM 751 O O . THR A 1 109 ? 18.503 49.898 56.508 1.00 27.42 109 THR B O 1
ATOM 755 N N . ALA A 1 110 ? 18.171 48.700 54.643 1.00 25.53 110 ALA B N 1
ATOM 756 C CA . ALA A 1 110 ? 17.887 47.456 55.356 1.00 24.16 110 ALA B CA 1
ATOM 757 C C . ALA A 1 110 ? 18.704 46.275 54.807 1.00 23.85 110 ALA B C 1
ATOM 758 O O . ALA A 1 110 ? 19.147 46.295 53.642 1.00 22.99 110 ALA B O 1
ATOM 760 N N . LEU A 1 111 ? 18.893 45.244 55.639 1.00 23.52 111 LEU B N 1
ATOM 761 C CA . LEU A 1 111 ? 19.552 43.994 55.201 1.00 23.92 111 LEU B CA 1
ATOM 762 C C . LEU A 1 111 ? 18.505 42.883 55.086 1.00 24.35 111 LEU B C 1
ATOM 763 O O . LEU A 1 111 ? 17.898 42.493 56.105 1.00 25.08 111 LEU B O 1
ATOM 768 N N . LEU A 1 112 ? 18.255 42.401 53.861 1.00 23.58 112 LEU B N 1
ATOM 769 C CA . LEU A 1 112 ? 17.306 41.309 53.655 1.00 22.24 112 LEU B CA 1
ATOM 770 C C . LEU A 1 112 ? 18.023 39.968 53.903 1.00 22.21 112 LEU B C 1
ATOM 771 O O . LEU A 1 112 ? 18.860 39.521 53.083 1.00 23.02 112 LEU B O 1
ATOM 776 N N . THR A 1 113 ? 17.729 39.309 55.017 1.00 20.97 113 THR B N 1
ATOM 777 C CA . THR A 1 113 ? 18.469 38.088 55.298 1.00 20.11 113 THR B CA 1
ATOM 778 C C . THR A 1 113 ? 17.762 36.872 54.751 1.00 20.44 113 THR B C 1
ATOM 779 O O . THR A 1 113 ? 18.381 35.824 54.595 1.00 21.54 113 THR B O 1
ATOM 783 N N . LEU A 1 114 ? 16.491 37.038 54.379 1.00 20.12 114 LEU B N 1
ATOM 784 C CA . LEU A 1 114 ? 15.627 35.936 53.948 1.00 19.74 114 LEU B CA 1
ATOM 785 C C . LEU A 1 114 ? 16.151 35.118 52.771 1.00 20.60 114 LEU B C 1
ATOM 786 O O . LEU A 1 114 ? 15.688 33.997 52.547 1.00 20.86 114 LEU B O 1
ATOM 791 N N . THR A 1 115 ? 17.119 35.656 52.032 1.00 20.87 115 THR B N 1
ATOM 792 C CA . THR A 1 115 ? 17.669 34.930 50.897 1.00 21.74 115 THR B CA 1
ATOM 793 C C . THR A 1 115 ? 18.346 33.622 51.364 1.00 22.84 115 THR B C 1
ATOM 794 O O . THR A 1 115 ? 18.578 32.722 50.547 1.00 23.67 115 THR B O 1
ATOM 798 N N . GLU A 1 116 ? 18.706 33.537 52.647 1.00 23.13 116 GLU B N 1
ATOM 799 C CA . GLU A 1 116 ? 19.433 32.363 53.180 1.00 23.25 116 GLU B CA 1
ATOM 800 C C . GLU A 1 116 ? 18.544 31.084 53.229 1.00 23.03 116 GLU B C 1
ATOM 801 O O . GLU A 1 116 ? 19.048 29.965 53.241 1.00 21.96 116 GLU B O 1
ATOM 807 N N . LEU A 1 117 ? 17.219 31.279 53.218 1.00 23.01 117 LEU B N 1
ATOM 808 C CA . LEU A 1 117 ? 16.271 30.201 53.381 1.00 22.67 117 LEU B CA 1
ATOM 809 C C . LEU A 1 117 ? 16.227 29.305 52.177 1.00 24.19 117 LEU B C 1
ATOM 810 O O . LEU A 1 117 ? 16.298 29.782 51.026 1.00 24.10 117 LEU B O 1
ATOM 815 N N . THR A 1 118 ? 16.097 27.991 52.428 1.00 25.45 118 THR B N 1
ATOM 816 C CA . THR A 1 118 ? 15.795 27.072 51.337 1.00 25.34 118 THR B CA 1
ATOM 817 C C . THR A 1 118 ? 14.371 27.297 50.786 1.00 25.46 118 THR B C 1
ATOM 818 O O . THR A 1 118 ? 13.363 27.235 51.513 1.00 25.01 118 THR B O 1
ATOM 822 N N . VAL A 1 119 ? 14.332 27.575 49.488 1.00 25.15 119 VAL B N 1
ATOM 823 C CA . VAL A 1 119 ? 13.093 27.513 48.723 1.00 24.56 119 VAL B CA 1
ATOM 824 C C . VAL A 1 119 ? 13.180 26.267 47.856 1.00 24.19 119 VAL B C 1
ATOM 825 O O . VAL A 1 119 ? 14.015 26.195 46.972 1.00 23.74 119 VAL B O 1
ATOM 829 N N . LYS A 1 120 ? 12.327 25.281 48.126 1.00 24.74 120 LYS B N 1
ATOM 830 C CA . LYS A 1 120 ? 12.366 24.015 47.407 1.00 25.04 120 LYS B CA 1
ATOM 831 C C . LYS A 1 120 ? 12.338 24.212 45.893 1.00 24.02 120 LYS B C 1
ATOM 832 O O . LYS A 1 120 ? 11.569 25.039 45.365 1.00 24.06 120 LYS B O 1
ATOM 838 N N . ALA A 1 121 ? 13.205 23.453 45.227 1.00 22.45 121 ALA B N 1
ATOM 839 C CA . ALA A 1 121 ? 13.332 23.373 43.759 1.00 21.52 121 ALA B CA 1
ATOM 840 C C . ALA A 1 121 ? 13.881 24.661 43.165 1.00 20.88 121 ALA B C 1
ATOM 841 O O . ALA A 1 121 ? 13.671 24.941 42.003 1.00 20.79 121 ALA B O 1
ATOM 843 N N . ARG A 1 122 ? 14.583 25.443 43.983 1.00 20.63 122 ARG B N 1
ATOM 844 C CA . ARG A 1 122 ? 15.180 26.713 43.562 1.00 20.46 122 ARG B CA 1
ATOM 845 C C . ARG A 1 122 ? 16.565 26.824 44.216 1.00 20.90 122 ARG B C 1
ATOM 846 O O . ARG A 1 122 ? 16.759 26.262 45.301 1.00 19.69 122 ARG B O 1
ATOM 854 N N . ASP A 1 123 ? 17.501 27.542 43.568 1.00 21.10 123 ASP B N 1
ATOM 855 C CA . ASP A 1 123 ? 18.861 27.690 44.098 1.00 22.08 123 ASP B CA 1
ATOM 856 C C . ASP A 1 123 ? 19.113 29.036 44.726 1.00 22.06 123 ASP B C 1
ATOM 857 O O . ASP A 1 123 ? 18.204 29.821 44.845 1.00 22.98 123 ASP B O 1
ATOM 862 N N . ALA A 1 124 ? 20.353 29.287 45.143 1.00 21.77 124 ALA B N 1
ATOM 863 C CA . ALA A 1 124 ? 20.720 30.527 45.818 1.00 20.63 124 ALA B CA 1
ATOM 864 C C . ALA A 1 124 ? 20.574 31.689 44.839 1.00 19.96 124 ALA B C 1
ATOM 865 O O . ALA A 1 124 ? 19.969 32.685 45.161 1.00 20.66 124 ALA B O 1
ATOM 867 N N . ALA A 1 125 ? 21.052 31.531 43.622 1.00 19.62 125 ALA B N 1
ATOM 868 C CA . ALA A 1 125 ? 20.911 32.596 42.612 1.00 20.03 125 ALA B CA 1
ATOM 869 C C . ALA A 1 125 ? 19.452 33.074 42.397 1.00 20.33 125 ALA B C 1
ATOM 870 O O . ALA A 1 125 ? 19.144 34.293 42.371 1.00 20.81 125 ALA B O 1
ATOM 872 N N . TRP A 1 126 ? 18.559 32.102 42.268 1.00 20.15 126 TRP B N 1
ATOM 873 C CA . TRP A 1 126 ? 17.162 32.383 42.116 1.00 19.70 126 TRP B CA 1
ATOM 874 C C . TRP A 1 126 ? 16.658 33.155 43.333 1.00 20.26 126 TRP B C 1
ATOM 875 O O . TRP A 1 126 ? 15.847 34.059 43.196 1.00 20.31 126 TRP B O 1
ATOM 886 N N . ASN A 1 127 ? 17.140 32.798 44.516 1.00 20.38 127 ASN B N 1
ATOM 887 C CA . ASN A 1 127 ? 16.683 33.429 45.736 1.00 21.07 127 ASN B CA 1
ATOM 888 C C . ASN A 1 127 ? 17.042 34.923 45.685 1.00 21.42 127 ASN B C 1
ATOM 889 O O . ASN A 1 127 ? 16.213 35.776 46.022 1.00 20.87 127 ASN B O 1
ATOM 894 N N . ILE A 1 128 ? 18.270 35.224 45.233 1.00 21.14 128 ILE B N 1
ATOM 895 C CA . ILE A 1 128 ? 18.701 36.598 45.040 1.00 21.24 128 ILE B CA 1
ATOM 896 C C . ILE A 1 128 ? 17.925 37.347 43.944 1.00 21.14 128 ILE B C 1
ATOM 897 O O . ILE A 1 128 ? 17.431 38.445 44.193 1.00 21.65 128 ILE B O 1
ATOM 902 N N . ARG A 1 129 ? 17.837 36.785 42.742 1.00 20.49 129 ARG B N 1
ATOM 903 C CA . ARG A 1 129 ? 17.113 37.450 41.681 1.00 20.69 129 ARG B CA 1
ATOM 904 C C . ARG A 1 129 ? 15.678 37.823 42.134 1.00 21.26 129 ARG B C 1
ATOM 905 O O . ARG A 1 129 ? 15.221 38.945 41.874 1.00 21.51 129 ARG B O 1
ATOM 913 N N . GLN A 1 130 ? 14.978 36.902 42.806 1.00 20.51 130 GLN B N 1
ATOM 914 C CA . GLN A 1 130 ? 13.622 37.153 43.264 1.00 21.20 130 GLN B CA 1
ATOM 915 C C . GLN A 1 130 ? 13.588 38.166 44.406 1.00 20.60 130 GLN B C 1
ATOM 916 O O . GLN A 1 130 ? 12.631 38.903 44.558 1.00 20.93 130 GLN B O 1
ATOM 922 N N . ALA A 1 131 ? 14.640 38.230 45.200 1.00 20.13 131 ALA B N 1
ATOM 923 C CA . ALA A 1 131 ? 14.680 39.221 46.277 1.00 19.69 131 ALA B CA 1
ATOM 924 C C . ALA A 1 131 ? 14.630 40.594 45.643 1.00 19.88 131 ALA B C 1
ATOM 925 O O . ALA A 1 131 ? 13.935 41.489 46.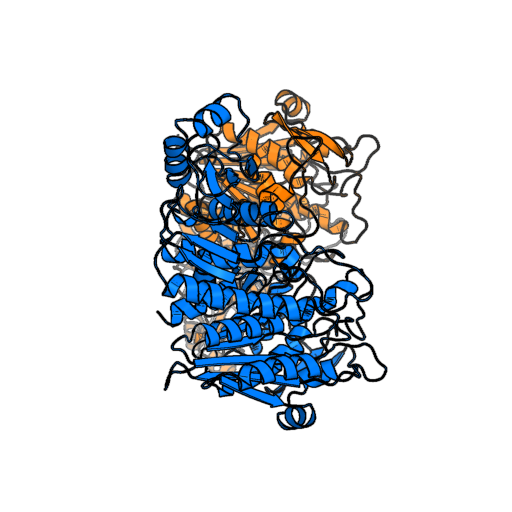147 1.00 20.52 131 ALA B O 1
ATOM 927 N N . VAL A 1 132 ? 15.402 40.763 44.559 1.00 18.87 132 VAL B N 1
ATOM 928 C CA . VAL A 1 132 ? 15.484 42.028 43.897 1.00 17.89 132 VAL B CA 1
ATOM 929 C C . VAL A 1 132 ? 14.146 42.370 43.230 1.00 17.72 132 VAL B C 1
ATOM 930 O O . VAL A 1 132 ? 13.559 43.413 43.532 1.00 17.46 132 VAL B O 1
ATOM 934 N N . THR A 1 133 ? 13.659 41.490 42.365 1.00 16.77 133 THR B N 1
ATOM 935 C CA . THR A 1 133 ? 12.443 41.778 41.618 1.00 17.38 133 THR B CA 1
ATOM 936 C C . THR A 1 133 ? 11.240 42.073 42.493 1.00 18.09 133 THR B C 1
ATOM 937 O O . THR A 1 133 ? 10.566 43.104 42.300 1.00 18.26 133 THR B O 1
ATOM 941 N N . VAL A 1 134 ? 10.992 41.205 43.475 1.00 18.84 134 VAL B N 1
ATOM 942 C CA . VAL A 1 134 ? 9.801 41.323 44.303 1.00 19.53 134 VAL B CA 1
ATOM 943 C C . VAL A 1 134 ? 9.880 42.550 45.158 1.00 20.50 134 VAL B C 1
ATOM 944 O O . VAL A 1 134 ? 8.885 43.232 45.350 1.00 21.81 134 VAL B O 1
ATOM 948 N N . SER A 1 135 ? 11.053 42.868 45.682 1.00 20.91 135 SER B N 1
ATOM 949 C CA . SER A 1 135 ? 11.078 44.022 46.571 1.00 21.23 135 SER B CA 1
ATOM 950 C C . SER A 1 135 ? 11.060 45.343 45.774 1.00 21.01 135 SER B C 1
ATOM 951 O O . SER A 1 135 ? 10.360 46.321 46.155 1.00 21.03 135 SER B O 1
ATOM 954 N N . ASP A 1 136 ? 11.737 45.357 44.624 1.00 20.56 136 ASP B N 1
ATOM 955 C CA . ASP A 1 136 ? 11.622 46.512 43.737 1.00 19.89 136 ASP B CA 1
ATOM 956 C C . ASP A 1 136 ? 10.159 46.753 43.269 1.00 19.97 136 ASP B C 1
ATOM 957 O O . ASP A 1 136 ? 9.694 47.907 43.224 1.00 19.85 136 ASP B O 1
ATOM 962 N N . HIS A 1 137 ? 9.438 45.671 42.951 1.00 19.05 137 HIS B N 1
ATOM 963 C CA . HIS A 1 137 ? 8.051 45.775 42.495 1.00 18.42 137 HIS B CA 1
ATOM 964 C C . HIS A 1 137 ? 7.142 46.406 43.557 1.00 18.98 137 HIS B C 1
ATOM 965 O O . HIS A 1 137 ? 6.274 47.243 43.260 1.00 18.78 137 HIS B O 1
ATOM 972 N N . ALA A 1 138 ? 7.354 45.964 44.793 1.00 19.16 138 ALA B N 1
ATOM 973 C CA . ALA A 1 138 ? 6.615 46.426 45.949 1.00 18.91 138 ALA B CA 1
ATOM 974 C C . ALA A 1 138 ? 6.945 47.860 46.326 1.00 18.81 138 ALA B C 1
ATOM 975 O O . ALA A 1 138 ? 6.164 48.478 47.004 1.00 19.37 138 ALA B O 1
ATOM 977 N N . ALA A 1 139 ? 8.098 48.391 45.918 1.00 18.97 139 ALA B N 1
ATOM 978 C CA . ALA A 1 139 ? 8.447 49.782 46.221 1.00 18.59 139 ALA B CA 1
ATOM 979 C C . ALA A 1 139 ? 8.047 50.793 45.108 1.00 19.64 139 ALA B C 1
ATOM 980 O O . ALA A 1 139 ? 8.203 52.010 45.263 1.00 18.69 139 ALA B O 1
ATOM 982 N N . TYR A 1 140 ? 7.542 50.290 43.979 1.00 20.88 140 TYR B N 1
ATOM 983 C CA . TYR A 1 140 ? 7.137 51.140 42.862 1.00 22.11 140 TYR B CA 1
ATOM 984 C C . TYR A 1 140 ? 6.195 52.262 43.330 1.00 24.14 140 TYR B C 1
ATOM 985 O O . TYR A 1 140 ? 5.342 52.056 44.190 1.00 24.61 140 TYR B O 1
ATOM 994 N N . ARG A 1 141 ? 6.356 53.458 42.778 1.00 26.19 141 ARG B N 1
ATOM 995 C CA . ARG A 1 141 ? 5.440 54.571 43.071 1.00 27.79 141 ARG B CA 1
ATOM 996 C C . ARG A 1 141 ? 5.308 55.320 41.760 1.00 26.55 141 ARG B C 1
ATOM 997 O O . ARG A 1 141 ? 6.310 55.636 41.136 1.00 27.16 141 ARG B O 1
ATOM 1005 N N . TYR A 1 142 ? 4.086 55.579 41.325 1.00 25.09 142 TYR B N 1
ATOM 1006 C CA . TYR A 1 142 ? 3.885 56.301 40.094 1.00 23.44 142 TYR B CA 1
ATOM 1007 C C . TYR A 1 142 ? 3.844 57.754 40.432 1.00 23.03 142 TYR B C 1
ATOM 1008 O O . TYR A 1 142 ? 3.127 58.142 41.352 1.00 22.97 142 TYR B O 1
ATOM 1017 N N . THR A 1 143 ? 4.588 58.560 39.679 1.00 22.25 143 THR B N 1
ATOM 1018 C CA . THR A 1 143 ? 4.574 60.012 39.872 1.00 21.85 143 THR B CA 1
ATOM 1019 C C . THR A 1 143 ? 4.643 60.774 38.559 1.00 21.81 143 THR B C 1
ATOM 1020 O O . THR A 1 143 ? 4.614 61.994 38.588 1.00 22.41 143 THR B O 1
ATOM 1024 N N . ALA A 1 144 ? 4.759 60.094 37.410 1.00 21.40 144 ALA B N 1
ATOM 1025 C CA . ALA A 1 144 ? 5.070 60.822 36.168 1.00 20.48 144 ALA B CA 1
ATOM 1026 C C . ALA A 1 144 ? 4.094 61.983 35.895 1.00 20.70 144 ALA B C 1
ATOM 1027 O O . ALA A 1 144 ? 4.486 63.001 35.395 1.00 20.44 144 ALA B O 1
ATOM 1029 N N . THR A 1 145 ? 2.822 61.848 36.227 1.00 20.93 145 THR B N 1
ATOM 1030 C CA . THR A 1 145 ? 1.890 62.889 35.812 1.00 21.07 145 THR B CA 1
ATOM 1031 C C . THR A 1 145 ? 1.119 63.553 36.984 1.00 22.57 145 THR B C 1
ATOM 1032 O O . THR A 1 145 ? 0.023 64.106 36.773 1.00 22.53 145 THR B O 1
ATOM 1036 N N . LEU A 1 146 ? 1.682 63.470 38.200 1.00 23.15 146 LEU B N 1
ATOM 1037 C CA . LEU A 1 146 ? 1.275 64.334 39.322 1.00 24.96 146 LEU B CA 1
ATOM 1038 C C . LEU A 1 146 ? 1.748 65.755 39.003 1.00 26.33 146 LEU B C 1
ATOM 1039 O O . LEU A 1 146 ? 2.751 65.911 38.336 1.00 26.63 146 LEU B O 1
ATOM 1044 N N . GLY A 1 147 ? 1.010 66.786 39.418 1.00 28.15 147 GLY B N 1
ATOM 1045 C CA . GLY A 1 147 ? 1.404 68.174 39.162 1.00 29.52 147 GLY B CA 1
ATOM 1046 C C . GLY A 1 147 ? 1.701 68.845 40.497 1.00 32.12 147 GLY B C 1
ATOM 1047 O O . GLY A 1 147 ? 2.854 69.142 40.801 1.00 32.28 147 GLY B O 1
ATOM 1048 N N . LYS A 1 148 ? 0.666 69.051 41.314 1.00 33.71 148 LYS B N 1
ATOM 1049 C CA . LYS A 1 148 ? 0.828 69.731 42.590 1.00 35.64 148 LYS B CA 1
ATOM 1050 C C . LYS A 1 148 ? 0.823 68.798 43.774 1.00 37.23 148 LYS B C 1
ATOM 1051 O O . LYS A 1 148 ? 1.229 69.191 44.849 1.00 38.35 148 LYS B O 1
ATOM 1057 N N . LYS A 1 149 ? 0.345 67.578 43.608 1.00 39.03 149 LYS B N 1
ATOM 1058 C CA . LYS A 1 149 ? 0.340 66.639 44.712 1.00 41.16 149 LYS B CA 1
ATOM 1059 C C . LYS A 1 149 ? 1.779 66.305 45.171 1.00 43.26 149 LYS B C 1
ATOM 1060 O O . LYS A 1 149 ? 2.640 65.931 44.359 1.00 42.49 149 LYS B O 1
ATOM 1066 N N . LYS A 1 150 ? 2.043 66.492 46.470 1.00 46.55 150 LYS B N 1
ATOM 1067 C CA . LYS A 1 150 ? 3.289 65.984 47.075 1.00 49.65 150 LYS B CA 1
ATOM 1068 C C . LYS A 1 150 ? 3.025 64.561 47.534 1.00 50.41 150 LYS B C 1
ATOM 1069 O O . LYS A 1 150 ? 1.946 64.260 48.063 1.00 51.17 150 LYS B O 1
ATOM 1075 N N . VAL A 1 151 ? 3.987 63.685 47.276 1.00 51.47 151 VAL B N 1
ATOM 1076 C CA . VAL A 1 151 ? 3.979 62.317 47.808 1.00 52.63 151 VAL B CA 1
ATOM 1077 C C . VAL A 1 151 ? 5.004 62.164 48.967 1.00 52.66 151 VAL B C 1
ATOM 1078 O O . VAL A 1 151 ? 5.937 63.000 49.116 1.00 52.51 151 VAL B O 1
ATOM 1082 N N . ASP A 1 152 ? 4.835 61.103 49.768 1.00 52.14 152 ASP B N 1
ATOM 1083 C CA . ASP A 1 152 ? 5.745 60.826 50.878 1.00 51.68 152 ASP B CA 1
ATOM 1084 C C . ASP A 1 152 ? 7.161 60.442 50.397 1.00 51.28 152 ASP B C 1
ATOM 1085 O O . ASP A 1 152 ? 7.324 59.520 49.569 1.00 51.07 152 ASP B O 1
ATOM 1090 N N . GLU A 1 153 ? 8.174 61.141 50.923 1.00 50.04 153 GLU B N 1
ATOM 1091 C CA . GLU A 1 153 ? 9.581 60.890 50.532 1.00 49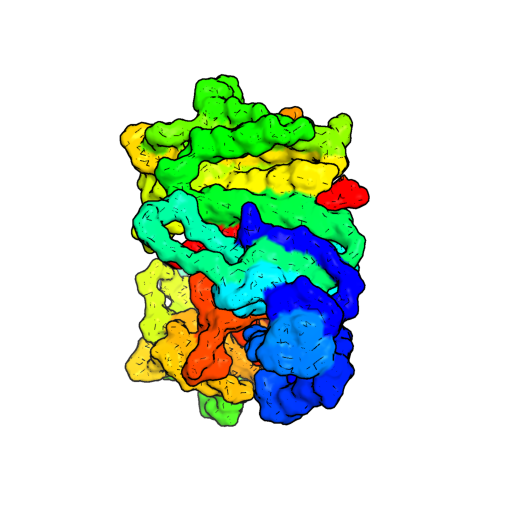.24 153 GLU B CA 1
ATOM 1092 C C . GLU A 1 153 ? 10.384 59.915 51.455 1.00 46.77 153 GLU B C 1
ATOM 1093 O O . GLU A 1 153 ? 11.502 59.535 51.126 1.00 46.56 153 GLU B O 1
ATOM 1099 N N . THR A 1 154 ? 9.823 59.509 52.591 1.00 43.79 154 THR B N 1
ATOM 1100 C CA . THR A 1 154 ? 10.557 58.701 53.572 1.00 41.09 154 THR B CA 1
ATOM 1101 C C . THR A 1 154 ? 10.742 57.216 53.181 1.00 38.58 154 THR B C 1
ATOM 1102 O O . THR A 1 154 ? 10.412 56.815 52.084 1.00 38.63 154 THR B O 1
ATOM 1106 N N . GLY A 1 155 ? 11.297 56.397 54.067 1.00 35.84 155 GLY B N 1
ATOM 1107 C CA . GLY A 1 155 ? 11.302 54.961 53.836 1.00 31.64 155 GLY B CA 1
ATOM 1108 C C . GLY A 1 155 ? 12.377 54.433 52.910 1.00 29.40 155 GLY B C 1
ATOM 1109 O O . GLY A 1 155 ? 13.332 55.132 52.536 1.00 28.59 155 GLY B O 1
ATOM 1110 N N . LEU A 1 156 ? 12.200 53.172 52.544 1.00 27.15 156 LEU B N 1
ATOM 1111 C CA . LEU A 1 156 ? 13.283 52.334 52.091 1.00 25.26 156 LEU B CA 1
ATOM 1112 C C . LEU A 1 156 ? 13.792 52.809 50.754 1.00 24.69 156 LEU B C 1
ATOM 1113 O O . LEU A 1 156 ? 13.028 52.975 49.836 1.00 23.92 156 LEU B O 1
ATOM 1118 N N . THR A 1 157 ? 15.094 53.032 50.648 1.00 24.78 157 THR B N 1
ATOM 1119 C CA . THR A 1 157 ? 15.699 53.507 49.398 1.00 24.46 157 THR B CA 1
ATOM 1120 C C . THR A 1 157 ? 16.791 52.528 48.940 1.00 24.60 157 THR B C 1
ATOM 1121 O O . THR A 1 157 ? 17.146 52.458 47.747 1.00 24.96 157 THR B O 1
ATOM 1125 N N . THR A 1 158 ? 17.369 51.804 49.887 1.00 24.13 158 THR B N 1
ATOM 1126 C CA . THR A 1 158 ? 18.379 50.804 49.537 1.00 23.79 158 THR B CA 1
ATOM 1127 C C . THR A 1 158 ? 18.287 49.489 50.377 1.00 23.58 158 THR B C 1
ATOM 1128 O O . THR A 1 158 ? 18.115 49.507 51.601 1.00 24.27 158 THR B O 1
ATOM 1132 N N . LEU A 1 159 ? 18.352 48.359 49.683 1.00 23.20 159 LEU B N 1
ATOM 1133 C CA . LEU A 1 159 ? 18.218 47.023 50.250 1.00 22.73 159 LEU B CA 1
ATOM 1134 C C . LEU A 1 159 ? 19.509 46.229 50.045 1.00 22.44 159 LEU B C 1
ATOM 1135 O O . LEU A 1 159 ? 19.968 46.021 48.914 1.00 22.65 159 LEU B O 1
ATOM 1140 N N . ALA A 1 160 ? 20.117 45.801 51.146 1.00 22.48 160 ALA B N 1
ATOM 1141 C CA . ALA A 1 160 ? 21.327 44.970 51.105 1.00 21.72 160 ALA B CA 1
ATOM 1142 C C . ALA A 1 160 ? 20.813 43.548 51.055 1.00 21.34 160 ALA B C 1
ATOM 1143 O O . ALA A 1 160 ? 19.984 43.179 51.859 1.00 22.08 160 ALA B O 1
ATOM 1145 N N . ILE A 1 161 ? 21.267 42.768 50.092 1.00 21.42 161 ILE B N 1
ATOM 1146 C CA . ILE A 1 161 ? 20.778 41.418 49.918 1.00 22.04 161 ILE B CA 1
ATOM 1147 C C . ILE A 1 161 ? 21.846 40.461 50.507 1.00 22.46 161 ILE B C 1
ATOM 1148 O O . ILE A 1 161 ? 23.011 40.501 50.086 1.00 23.00 161 ILE B O 1
ATOM 1153 N N . ALA A 1 162 ? 21.470 39.642 51.498 1.00 22.58 162 ALA B N 1
ATOM 1154 C CA . ALA A 1 162 ? 22.400 38.646 52.068 1.00 22.33 162 ALA B CA 1
ATOM 1155 C C . ALA A 1 162 ? 22.864 37.707 50.947 1.00 22.74 162 ALA B C 1
ATOM 1156 O O . ALA A 1 162 ? 22.047 37.015 50.320 1.00 23.12 162 ALA B O 1
ATOM 1158 N N . GLY A 1 163 ? 24.162 37.714 50.642 1.00 22.54 163 GLY B N 1
ATOM 1159 C CA . GLY A 1 163 ? 24.673 36.801 49.627 1.00 21.45 163 GLY B CA 1
ATOM 1160 C C . GLY A 1 163 ? 25.912 37.377 49.006 1.00 22.04 163 GLY B C 1
ATOM 1161 O O . GLY A 1 163 ? 26.351 38.498 49.342 1.00 21.35 163 GLY B O 1
ATOM 1162 N N . ASP A 1 164 ? 26.469 36.620 48.074 1.00 22.75 164 ASP B N 1
ATOM 1163 C CA . ASP A 1 164 ? 27.668 37.065 47.381 1.00 24.01 164 ASP B CA 1
ATOM 1164 C C . ASP A 1 164 ? 27.686 36.779 45.867 1.00 23.72 164 ASP B C 1
ATOM 1165 O O . ASP A 1 164 ? 28.669 37.108 45.205 1.00 24.12 164 ASP B O 1
ATOM 1170 N N . ASP A 1 165 ? 26.613 36.188 45.333 1.00 23.04 165 ASP B N 1
ATOM 1171 C CA . ASP A 1 165 ? 26.480 35.980 43.870 1.00 22.76 165 ASP B CA 1
ATOM 1172 C C . ASP A 1 165 ? 26.214 37.291 43.113 1.00 22.40 165 ASP B C 1
ATOM 1173 O O . ASP A 1 165 ? 25.039 37.651 42.871 1.00 21.72 165 ASP B O 1
ATOM 1178 N N . ALA A 1 166 ? 27.303 38.005 42.757 1.00 21.86 166 ALA B N 1
ATOM 1179 C CA . ALA A 1 166 ? 27.200 39.270 41.998 1.00 21.71 166 ALA B CA 1
ATOM 1180 C C . ALA A 1 166 ? 26.356 39.117 40.710 1.00 21.98 166 ALA B C 1
ATOM 1181 O O . ALA A 1 166 ? 25.577 40.012 40.389 1.00 22.41 166 ALA B O 1
ATOM 1183 N N . ARG A 1 167 ? 26.522 38.009 39.983 1.00 21.06 167 ARG B N 1
ATOM 1184 C CA . ARG A 1 167 ? 25.854 37.854 38.717 1.00 21.78 167 ARG B CA 1
ATOM 1185 C C . ARG A 1 167 ? 24.349 37.768 38.929 1.00 21.96 167 ARG B C 1
ATOM 1186 O O . ARG A 1 167 ? 23.579 38.333 38.166 1.00 21.87 167 ARG B O 1
ATOM 1194 N N . ALA A 1 168 ? 23.947 37.048 39.974 1.00 21.87 168 ALA B N 1
ATOM 1195 C CA . ALA A 1 168 ? 22.557 36.901 40.306 1.00 21.22 168 ALA B CA 1
ATOM 1196 C C . ALA A 1 168 ? 21.943 38.269 40.670 1.00 21.06 168 ALA B C 1
ATOM 1197 O O . ALA A 1 168 ? 20.876 38.618 40.177 1.00 21.51 168 ALA B O 1
ATOM 1199 N N . LEU A 1 169 ? 22.626 39.065 41.478 1.00 20.48 169 LEU B N 1
ATOM 1200 C CA . LEU A 1 169 ? 22.160 40.418 41.747 1.00 19.49 169 LEU B CA 1
ATOM 1201 C C . LEU A 1 169 ? 22.001 41.241 40.451 1.00 19.45 169 LEU B C 1
ATOM 1202 O O . LEU A 1 169 ? 20.971 41.891 40.239 1.00 20.26 169 LEU B O 1
ATOM 1207 N N . ALA A 1 170 ? 22.993 41.181 39.571 1.00 18.79 170 ALA B N 1
ATOM 1208 C CA . ALA A 1 170 ? 22.954 41.871 38.283 1.00 18.45 170 ALA B CA 1
ATOM 1209 C C . ALA A 1 170 ? 21.769 41.451 37.381 1.00 19.05 170 ALA B C 1
ATOM 1210 O O . ALA A 1 170 ? 21.196 42.282 36.662 1.00 19.90 170 ALA B O 1
ATOM 1212 N N . VAL A 1 171 ? 21.426 40.172 37.379 1.00 18.64 171 VAL B N 1
ATOM 1213 C CA . VAL A 1 171 ? 20.362 39.708 36.519 1.00 18.92 171 VAL B CA 1
ATOM 1214 C C . VAL A 1 171 ? 19.018 40.111 37.172 1.00 19.27 171 VAL B C 1
ATOM 1215 O O . VAL A 1 171 ? 18.076 40.474 36.494 1.00 19.70 171 VAL B O 1
ATOM 1219 N N . GLY A 1 172 ? 18.957 40.076 38.499 1.00 19.38 172 GLY B N 1
ATOM 1220 C CA . GLY A 1 172 ? 17.802 40.567 39.239 1.00 18.83 172 GLY B CA 1
ATOM 1221 C C . GLY A 1 172 ? 17.561 42.069 39.056 1.00 18.95 172 GLY B C 1
ATOM 1222 O O . GLY A 1 172 ? 16.431 42.475 38.821 1.00 18.80 172 GLY B O 1
ATOM 1223 N N . VAL A 1 173 ? 18.613 42.890 39.145 1.00 18.33 173 VAL B N 1
ATOM 1224 C CA . VAL A 1 173 ? 18.490 44.325 38.869 1.00 17.45 173 VAL B CA 1
ATOM 1225 C C . VAL A 1 173 ? 18.001 44.568 37.420 1.00 18.11 173 VAL B C 1
ATOM 1226 O O . VAL A 1 173 ? 17.089 45.385 37.189 1.00 17.87 173 VAL B O 1
ATOM 1230 N N . ALA A 1 174 ? 18.604 43.868 36.448 1.00 17.71 174 ALA B N 1
ATOM 1231 C CA . ALA A 1 174 ? 18.241 44.083 35.060 1.00 17.27 174 ALA B CA 1
ATOM 1232 C C . ALA A 1 174 ? 16.773 43.725 34.901 1.00 17.69 174 ALA B C 1
ATOM 1233 O O . ALA A 1 174 ? 16.010 44.479 34.305 1.00 17.06 174 ALA B O 1
ATOM 1235 N N . THR A 1 175 ? 16.363 42.595 35.479 1.00 17.83 175 THR B N 1
ATOM 1236 C CA . THR A 1 175 ? 14.958 42.196 35.426 1.00 17.72 175 THR B CA 1
ATOM 1237 C C . THR A 1 175 ? 14.058 43.279 36.040 1.00 17.99 175 THR B C 1
ATOM 1238 O O . THR A 1 175 ? 13.066 43.684 35.443 1.00 18.33 175 THR B O 1
ATOM 1242 N N . ALA A 1 176 ? 14.428 43.777 37.209 1.00 18.50 176 ALA B N 1
ATOM 1243 C CA . ALA A 1 176 ? 13.631 44.770 37.905 1.00 17.98 176 ALA B CA 1
ATOM 1244 C C . ALA A 1 176 ? 13.521 46.031 37.062 1.00 19.08 176 ALA B C 1
ATOM 1245 O O . ALA A 1 176 ? 12.456 46.688 37.061 1.00 19.81 176 ALA B O 1
ATOM 1247 N N . GLU A 1 177 ? 14.587 46.374 36.338 1.00 19.47 177 GLU B N 1
ATOM 1248 C CA . GLU A 1 177 ? 14.529 47.554 35.489 1.00 21.16 177 GLU B CA 1
ATOM 1249 C C . GLU A 1 177 ? 13.507 47.329 34.356 1.00 20.00 177 GLU B C 1
ATOM 1250 O O . GLU A 1 177 ? 12.745 48.215 34.045 1.00 19.81 177 GLU B O 1
ATOM 1256 N N . GLY A 1 178 ? 13.551 46.161 33.719 1.00 19.71 178 GLY B N 1
ATOM 1257 C CA . GLY A 1 178 ? 12.603 45.782 32.678 1.00 19.60 178 GLY B CA 1
ATOM 1258 C C . GLY A 1 178 ? 11.188 45.880 33.209 1.00 20.08 178 GLY B C 1
ATOM 1259 O O . GLY A 1 178 ? 10.316 46.442 32.557 1.00 19.99 178 GLY B O 1
ATOM 1260 N N . VAL A 1 179 ? 10.971 45.364 34.420 1.00 20.42 179 VAL B N 1
ATOM 1261 C CA . VAL A 1 179 ? 9.657 45.326 34.989 1.00 20.99 179 VAL B CA 1
ATOM 1262 C C . VAL A 1 179 ? 9.160 46.738 35.159 1.00 21.81 179 VAL B C 1
ATOM 1263 O O . VAL A 1 179 ? 8.026 47.048 34.790 1.00 22.02 179 VAL B O 1
ATOM 1267 N N . GLU A 1 180 ? 10.017 47.598 35.694 1.00 23.19 180 GLU B N 1
ATOM 1268 C CA . GLU A 1 180 ? 9.667 49.008 35.997 1.00 24.08 180 GLU B CA 1
ATOM 1269 C C . GLU A 1 180 ? 9.352 49.800 34.723 1.00 22.55 180 GLU B C 1
ATOM 1270 O O . GLU A 1 180 ? 8.381 50.573 34.645 1.00 22.84 180 GLU B O 1
ATOM 1276 N N . PHE A 1 181 ? 10.177 49.572 33.719 1.00 20.51 181 PHE B N 1
ATOM 1277 C CA . PHE A 1 181 ? 10.004 50.142 32.439 1.00 19.71 181 PHE B CA 1
ATOM 1278 C C . PHE A 1 181 ? 8.650 49.761 31.881 1.00 20.05 181 PHE B C 1
ATOM 1279 O O . PHE A 1 181 ? 7.916 50.618 31.425 1.00 20.95 181 PHE B O 1
ATOM 1287 N N . ALA A 1 182 ? 8.311 48.480 31.892 1.00 19.65 182 ALA B N 1
ATOM 1288 C CA . ALA A 1 182 ? 6.994 48.045 31.407 1.00 19.69 182 ALA B CA 1
ATOM 1289 C C . ALA A 1 182 ? 5.819 48.639 32.204 1.00 19.74 182 ALA B C 1
ATOM 1290 O O . ALA A 1 182 ? 4.767 48.939 31.614 1.00 20.01 182 ALA B O 1
ATOM 1292 N N . ARG A 1 183 ? 5.991 48.795 33.525 1.00 18.61 183 ARG B N 1
ATOM 1293 C CA . ARG A 1 183 ? 4.915 49.293 34.367 1.00 17.69 183 ARG B CA 1
ATOM 1294 C C . ARG A 1 183 ? 4.732 50.799 34.198 1.00 18.08 183 ARG B C 1
ATOM 1295 O O . ARG A 1 183 ? 3.582 51.309 34.255 1.00 17.60 183 ARG B O 1
ATOM 1303 N N . GLU A 1 184 ? 5.848 51.513 33.995 1.00 18.20 184 GLU B N 1
ATOM 1304 C CA . GLU A 1 184 ? 5.774 52.956 33.647 1.00 19.03 184 GLU B CA 1
ATOM 1305 C C . GLU A 1 184 ? 5.024 53.168 32.340 1.00 18.12 184 GLU B C 1
ATOM 1306 O O . GLU A 1 184 ? 4.169 54.051 32.281 1.00 19.08 184 GLU B O 1
ATOM 1312 N N . LEU A 1 185 ? 5.339 52.391 31.299 1.00 16.65 185 LEU B N 1
ATOM 1313 C CA . LEU A 1 185 ? 4.699 52.624 30.013 1.00 16.31 185 LEU B CA 1
ATOM 1314 C C . LEU A 1 185 ? 3.215 52.243 30.115 1.00 16.82 185 LEU B C 1
ATOM 1315 O O . LEU A 1 185 ? 2.351 52.893 29.538 1.00 16.72 185 LEU B O 1
ATOM 1320 N N . GLY A 1 186 ? 2.937 51.170 30.847 1.00 16.80 186 GLY B N 1
ATOM 1321 C CA . GLY A 1 186 ? 1.598 50.704 31.003 1.00 16.77 186 GLY B CA 1
ATOM 1322 C C . GLY A 1 186 ? 0.797 51.787 31.691 1.00 17.92 186 GLY B C 1
ATOM 1323 O O . GLY A 1 186 ? -0.316 52.146 31.213 1.00 18.29 186 GLY B O 1
ATOM 1324 N N . ASN A 1 187 ? 1.358 52.304 32.795 1.00 16.82 187 ASN B N 1
ATOM 1325 C CA . ASN A 1 187 ? 0.678 53.292 33.606 1.00 16.50 187 ASN B CA 1
ATOM 1326 C C . ASN A 1 187 ? 0.517 54.659 32.974 1.00 16.13 187 ASN B C 1
ATOM 1327 O O . ASN A 1 187 ? -0.413 55.379 33.353 1.00 16.72 187 ASN B O 1
ATOM 1332 N N . LEU A 1 188 ? 1.394 55.046 32.050 1.00 15.13 188 LEU B N 1
ATOM 1333 C CA . LEU A 1 188 ? 1.285 56.405 31.501 1.00 15.33 188 LEU B CA 1
ATOM 1334 C C . LEU A 1 188 ? -0.102 56.599 30.854 1.00 15.89 188 LEU B C 1
ATOM 1335 O O . LEU A 1 188 ? -0.642 55.657 30.244 1.00 15.88 188 LEU B O 1
ATOM 1340 N N . PRO A 1 189 ? -0.710 57.785 31.061 1.00 15.70 189 PRO B N 1
ATOM 1341 C CA . PRO A 1 189 ? -2.025 58.046 30.475 1.00 16.27 189 PRO B CA 1
ATOM 1342 C C . PRO A 1 189 ? -1.928 58.054 28.966 1.00 16.92 189 PRO B C 1
ATOM 1343 O O . PRO A 1 189 ? -0.871 58.423 28.425 1.00 17.61 189 PRO B O 1
ATOM 1347 N N . PRO A 1 190 ? -3.021 57.686 28.282 1.00 17.06 190 PRO B N 1
ATOM 1348 C CA . PRO A 1 190 ? -2.945 57.508 26.830 1.00 16.90 190 PRO B CA 1
ATOM 1349 C C . PRO A 1 190 ? -2.617 58.784 26.050 1.00 16.76 190 PRO B C 1
ATOM 1350 O O . PRO A 1 190 ? -2.098 58.683 24.934 1.00 16.28 190 PRO B O 1
ATOM 1354 N N . ASN A 1 191 ? -2.863 59.964 26.621 1.00 16.41 191 ASN B N 1
ATOM 1355 C CA . ASN A 1 191 ? -2.528 61.202 25.896 1.00 16.77 191 ASN B CA 1
ATOM 1356 C C . ASN A 1 191 ? -1.015 61.505 25.980 1.00 17.22 191 ASN B C 1
ATOM 1357 O O . ASN A 1 191 ? -0.520 62.332 25.234 1.00 16.19 191 ASN B O 1
ATOM 1362 N N . TYR A 1 192 ? -0.296 60.816 26.875 1.00 17.23 192 TYR B N 1
ATOM 1363 C CA . TYR A 1 192 ? 1.166 60.905 26.901 1.00 17.08 192 TYR B CA 1
ATOM 1364 C C . TYR A 1 192 ? 1.799 59.720 26.172 1.00 17.30 192 TYR B C 1
ATOM 1365 O O . TYR A 1 192 ? 2.681 59.886 25.347 1.00 17.10 192 TYR B O 1
ATOM 1374 N N . CYS A 1 193 ? 1.365 58.515 26.507 1.00 17.18 193 CYS B N 1
ATOM 1375 C CA . CYS A 1 193 ? 1.849 57.341 25.835 1.00 17.48 193 CYS B CA 1
ATOM 1376 C C . CYS A 1 193 ? 1.077 57.089 24.507 1.00 17.27 193 CYS B C 1
ATOM 1377 O O . CYS A 1 193 ? 0.271 56.175 24.384 1.00 17.17 193 CYS B O 1
ATOM 1380 N N . THR A 1 194 ? 1.336 57.935 23.518 1.00 16.75 194 THR B N 1
ATOM 1381 C CA . THR A 1 194 ? 0.814 57.776 22.176 1.00 16.60 194 THR B CA 1
ATOM 1382 C C . THR A 1 194 ? 1.750 56.815 21.392 1.00 16.70 194 THR B C 1
ATOM 1383 O O . THR A 1 194 ? 2.832 56.500 21.885 1.00 16.83 194 THR B O 1
ATOM 1387 N N . PRO A 1 195 ? 1.358 56.365 20.168 1.00 16.47 195 PRO B N 1
ATOM 1388 C CA . PRO A 1 195 ? 2.336 55.586 19.377 1.00 16.72 195 PRO B CA 1
ATOM 1389 C C . PRO A 1 195 ? 3.732 56.257 19.175 1.00 17.11 195 PRO B C 1
ATOM 1390 O O . PRO A 1 195 ? 4.776 55.584 19.382 1.00 17.70 195 PRO B O 1
ATOM 1394 N N . ALA A 1 196 ? 3.745 57.552 18.844 1.00 16.97 196 ALA B N 1
ATOM 1395 C CA . ALA A 1 196 ? 4.981 58.351 18.701 1.00 16.93 196 ALA B CA 1
ATOM 1396 C C . ALA A 1 196 ? 5.817 58.335 19.955 1.00 17.08 196 ALA B C 1
ATOM 1397 O O . ALA A 1 196 ? 7.033 58.188 19.885 1.00 18.40 196 ALA B O 1
ATOM 1399 N N . TYR A 1 197 ? 5.180 58.489 21.106 1.00 17.42 197 TYR B N 1
ATOM 1400 C CA . TYR A 1 197 ? 5.914 58.578 22.354 1.00 17.70 197 TYR B CA 1
ATOM 1401 C C . TYR A 1 197 ? 6.539 57.244 22.736 1.00 18.35 197 TYR B C 1
ATOM 1402 O O . TYR A 1 197 ? 7.660 57.204 23.257 1.00 18.20 197 TYR B O 1
ATOM 1411 N N . LEU A 1 198 ? 5.795 56.164 22.484 1.00 18.52 198 LEU B N 1
ATOM 1412 C CA . LEU A 1 198 ? 6.263 54.796 22.703 1.00 18.66 198 LEU B CA 1
ATOM 1413 C C . LEU A 1 198 ? 7.463 54.454 21.787 1.00 18.79 198 LEU B C 1
ATOM 1414 O O . LEU A 1 198 ? 8.394 53.776 22.194 1.00 18.34 198 LEU B O 1
ATOM 1419 N N . ALA A 1 199 ? 7.454 54.926 20.550 1.00 19.13 199 ALA B N 1
ATOM 1420 C CA . ALA A 1 199 ? 8.541 54.594 19.642 1.00 19.53 199 ALA B CA 1
ATOM 1421 C C . ALA A 1 199 ? 9.788 55.406 20.010 1.00 20.42 199 ALA B C 1
ATOM 1422 O O . ALA A 1 199 ? 10.902 54.864 20.137 1.00 21.15 199 ALA B O 1
ATOM 1424 N N . ASP A 1 200 ? 9.593 56.691 20.265 1.00 20.30 200 ASP B N 1
ATOM 1425 C CA . ASP A 1 200 ? 10.683 57.515 20.751 1.00 20.93 200 ASP B CA 1
ATOM 1426 C C . ASP A 1 200 ? 11.315 56.967 22.010 1.00 20.58 200 ASP B C 1
ATOM 1427 O O . ASP A 1 200 ? 12.530 56.972 22.157 1.00 20.69 200 ASP B O 1
ATOM 1432 N N . THR A 1 201 ? 10.484 56.496 22.925 1.00 20.51 201 THR B N 1
ATOM 1433 C CA . THR A 1 201 ? 10.978 56.033 24.202 1.00 21.03 201 THR B CA 1
ATOM 1434 C C . THR A 1 201 ? 11.849 54.805 24.004 1.00 21.49 201 THR B C 1
ATOM 1435 O O . THR A 1 201 ? 12.983 54.744 24.515 1.00 20.77 201 THR B O 1
ATOM 1439 N N . ALA A 1 202 ? 11.310 53.852 23.243 1.00 21.25 202 ALA B N 1
ATOM 1440 C CA . ALA A 1 202 ? 12.023 52.644 22.911 1.00 20.87 202 ALA B CA 1
ATOM 1441 C C . ALA A 1 202 ? 13.281 52.992 22.123 1.00 21.24 202 ALA B C 1
ATOM 1442 O O . ALA A 1 202 ? 14.370 52.489 22.467 1.00 22.62 202 ALA B O 1
ATOM 1444 N N . ALA A 1 203 ? 13.183 53.849 21.109 1.00 20.04 203 ALA B N 1
ATOM 1445 C CA . ALA A 1 203 ? 14.415 54.248 20.400 1.00 20.07 203 ALA B CA 1
ATOM 1446 C C . ALA A 1 203 ? 15.457 54.934 21.288 1.00 19.79 203 ALA B C 1
ATOM 1447 O O . ALA A 1 203 ? 16.648 54.754 21.069 1.00 19.77 203 ALA B O 1
ATOM 1449 N N . ALA A 1 204 ? 15.033 55.762 22.238 1.00 18.94 204 ALA B N 1
ATOM 1450 C CA . ALA A 1 204 ? 16.018 56.470 23.037 1.00 19.11 204 ALA B CA 1
ATOM 1451 C C . ALA A 1 204 ? 16.699 55.457 23.993 1.00 19.83 204 ALA B C 1
ATOM 1452 O O . ALA A 1 204 ? 17.834 55.665 24.410 1.00 20.99 204 ALA B O 1
ATOM 1454 N N . PHE A 1 205 ? 16.020 54.362 24.337 1.00 19.78 205 PHE B N 1
ATOM 1455 C CA . PHE A 1 205 ? 16.674 53.322 25.114 1.00 20.28 205 PHE B CA 1
ATOM 1456 C C . PHE A 1 205 ? 17.725 52.558 24.270 1.00 21.07 205 PHE B C 1
ATOM 1457 O O . PHE A 1 205 ? 18.921 52.484 24.637 1.00 19.69 205 PHE B O 1
ATOM 1465 N N . ALA A 1 206 ? 17.259 52.014 23.146 1.00 20.94 206 ALA B N 1
ATOM 1466 C CA . ALA A 1 206 ? 18.128 51.298 22.226 1.00 21.59 206 ALA B CA 1
ATOM 1467 C C . ALA A 1 206 ? 19.457 52.043 22.012 1.00 21.91 206 ALA B C 1
ATOM 1468 O O . ALA A 1 206 ? 20.541 51.427 22.029 1.00 21.65 206 ALA B O 1
ATOM 1470 N N . GLY A 1 207 ? 19.351 53.366 21.824 1.00 22.03 207 GLY B N 1
ATOM 1471 C CA . GLY A 1 207 ? 20.446 54.196 21.355 1.00 21.44 207 GLY B CA 1
ATOM 1472 C C . GLY A 1 207 ? 21.480 54.432 22.431 1.00 22.41 207 GLY B C 1
ATOM 1473 O O . GLY A 1 207 ? 22.562 54.861 22.124 1.00 22.79 207 GLY B O 1
ATOM 1474 N N . LYS A 1 208 ? 21.164 54.157 23.697 1.00 22.60 208 LYS B N 1
ATOM 1475 C CA . LYS A 1 208 ? 22.162 54.285 24.776 1.00 22.61 208 LYS B CA 1
ATOM 1476 C C . LYS A 1 208 ? 23.032 53.049 24.972 1.00 22.21 208 LYS B C 1
ATOM 1477 O O . LYS A 1 208 ? 23.940 53.080 25.779 1.00 22.31 208 LYS B O 1
ATOM 1483 N N . PHE A 1 209 ? 22.724 51.954 24.285 1.00 21.66 209 PHE B N 1
ATOM 1484 C CA . PHE A 1 209 ? 23.378 50.681 24.567 1.00 21.27 209 PHE B CA 1
ATOM 1485 C C . PHE A 1 209 ? 24.075 50.095 23.350 1.00 21.67 209 PHE B C 1
ATOM 1486 O O . PHE A 1 209 ? 23.441 49.781 22.331 1.00 21.80 209 PHE B O 1
ATOM 1494 N N . PRO A 1 210 ? 25.408 50.039 23.423 1.00 21.55 210 PRO B N 1
ATOM 1495 C CA . PRO A 1 210 ? 26.123 49.545 22.245 1.00 21.60 210 PRO B CA 1
ATOM 1496 C C . PRO A 1 210 ? 25.603 48.159 22.010 1.00 21.71 210 PRO B C 1
ATOM 1497 O O . PRO A 1 210 ? 25.543 47.354 22.955 1.00 20.96 210 PRO B O 1
ATOM 1501 N N . GLY A 1 211 ? 25.147 47.918 20.781 1.00 21.94 211 GLY B N 1
ATOM 1502 C CA . GLY A 1 211 ? 24.607 46.627 20.393 1.00 21.76 211 GLY B CA 1
ATOM 1503 C C . GLY A 1 211 ? 23.089 46.432 20.477 1.00 21.27 211 GLY B C 1
ATOM 1504 O O . GLY A 1 211 ? 22.576 45.378 20.034 1.00 20.16 211 GLY B O 1
ATOM 1505 N N . ALA A 1 212 ? 22.402 47.413 21.070 1.00 20.44 212 ALA B N 1
ATOM 1506 C CA . ALA A 1 212 ? 20.953 47.541 20.976 1.00 19.72 212 ALA B CA 1
ATOM 1507 C C . ALA A 1 212 ? 20.681 48.420 19.735 1.00 20.36 212 ALA B C 1
ATOM 1508 O O . ALA A 1 212 ? 21.523 49.290 19.403 1.00 20.99 212 ALA B O 1
ATOM 1510 N N . GLU A 1 213 ? 19.547 48.208 19.050 1.00 19.21 213 GLU B N 1
ATOM 1511 C CA . GLU A 1 213 ? 19.203 49.012 17.876 1.00 19.26 213 GLU B CA 1
ATOM 1512 C C . GLU A 1 213 ? 17.717 49.287 17.839 1.00 19.11 213 GLU B C 1
ATOM 1513 O O . GLU A 1 213 ? 16.937 48.452 18.262 1.00 19.00 213 GLU B O 1
ATOM 1519 N N . ALA A 1 214 ? 17.312 50.422 17.279 1.00 18.77 214 ALA B N 1
ATOM 1520 C CA . ALA A 1 214 ? 15.888 50.650 16.992 1.00 18.85 214 ALA B CA 1
ATOM 1521 C C . ALA A 1 214 ? 15.639 51.062 15.525 1.00 19.25 214 ALA B C 1
ATOM 1522 O O . ALA A 1 214 ? 16.425 51.787 14.916 1.00 19.34 214 ALA B O 1
ATOM 1524 N N . GLU A 1 215 ? 14.564 50.553 14.950 1.00 19.04 215 GLU B N 1
ATOM 1525 C CA . GLU A 1 215 ? 14.102 51.048 13.676 1.00 19.52 215 GLU B CA 1
ATOM 1526 C C . GLU A 1 215 ? 12.601 51.351 13.913 1.00 19.16 215 GLU B C 1
ATOM 1527 O O . GLU A 1 215 ? 11.863 50.504 14.427 1.00 19.43 215 GLU B O 1
ATOM 1533 N N . ILE A 1 216 ? 12.188 52.581 13.640 1.00 17.69 216 ILE B N 1
ATOM 1534 C CA . ILE A 1 216 ? 10.811 52.963 13.784 1.00 17.38 216 ILE B CA 1
ATOM 1535 C C . ILE A 1 216 ? 10.266 53.114 12.368 1.00 17.65 216 ILE B C 1
ATOM 1536 O O . ILE A 1 216 ? 10.863 53.832 11.566 1.00 17.04 216 ILE B O 1
ATOM 1541 N N . LEU A 1 217 ? 9.181 52.400 12.039 1.00 17.88 217 LEU B N 1
ATOM 1542 C CA . LEU A 1 217 ? 8.456 52.675 10.770 1.00 18.74 217 LEU B CA 1
ATOM 1543 C C . LEU A 1 217 ? 7.222 53.588 10.951 1.00 18.88 217 LEU B C 1
ATOM 1544 O O . LEU A 1 217 ? 6.534 53.522 11.967 1.00 18.63 217 LEU B O 1
ATOM 1549 N N . ASP A 1 218 ? 6.950 54.455 9.979 1.00 19.43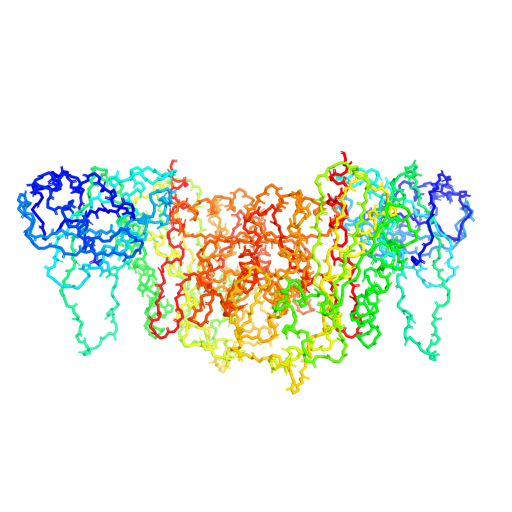 218 ASP B N 1
ATOM 1550 C CA . ASP A 1 218 ? 5.727 55.264 10.061 1.00 19.85 218 ASP B CA 1
ATOM 1551 C C . ASP A 1 218 ? 4.624 54.693 9.154 1.00 19.69 218 ASP B C 1
ATOM 1552 O O . ASP A 1 218 ? 4.828 53.635 8.503 1.00 19.49 218 ASP B O 1
ATOM 1557 N N . GLU A 1 219 ? 3.470 55.376 9.094 1.00 19.41 219 GLU B N 1
ATOM 1558 C CA . GLU A 1 219 ? 2.404 54.918 8.188 1.00 19.39 219 GLU B CA 1
ATOM 1559 C C . GLU A 1 219 ? 2.813 54.805 6.699 1.00 19.39 219 GLU B C 1
ATOM 1560 O O . GLU A 1 219 ? 2.478 53.819 6.032 1.00 19.18 219 GLU B O 1
ATOM 1566 N N . ALA A 1 220 ? 3.559 55.787 6.178 1.00 19.37 220 ALA B N 1
ATOM 1567 C CA . ALA A 1 220 ? 3.988 55.689 4.772 1.00 19.02 220 ALA B CA 1
ATOM 1568 C C . ALA A 1 220 ? 4.772 54.410 4.580 1.00 19.42 220 ALA B C 1
ATOM 1569 O O . ALA A 1 220 ? 4.592 53.733 3.563 1.00 19.78 220 ALA B O 1
ATOM 1571 N N . GLN A 1 221 ? 5.630 54.071 5.548 1.00 19.36 221 GLN B N 1
ATOM 1572 C CA . GLN A 1 221 ? 6.504 52.922 5.361 1.00 19.41 221 GLN B CA 1
ATOM 1573 C C . GLN A 1 221 ? 5.707 51.624 5.446 1.00 19.41 221 GLN B C 1
ATOM 1574 O O . GLN A 1 221 ? 5.895 50.698 4.624 1.00 19.31 221 GLN B O 1
ATOM 1580 N N . MET A 1 222 ? 4.777 51.598 6.392 1.00 19.24 222 MET B N 1
ATOM 1581 C CA . MET A 1 222 ? 3.877 50.472 6.581 1.00 19.31 222 MET B CA 1
ATOM 1582 C C . MET A 1 222 ? 2.938 50.246 5.389 1.00 20.29 222 MET B C 1
ATOM 1583 O O . MET A 1 222 ? 2.641 49.108 5.028 1.00 20.65 222 MET B O 1
ATOM 1588 N N . GLU A 1 223 ? 2.471 51.335 4.784 1.00 21.58 223 GLU B N 1
ATOM 1589 C CA . GLU A 1 223 ? 1.676 51.310 3.557 1.00 22.35 223 GLU B CA 1
ATOM 1590 C C . GLU A 1 223 ? 2.519 50.629 2.496 1.00 21.35 223 GLU B C 1
ATOM 1591 O O . GLU A 1 223 ? 2.037 49.734 1.797 1.00 20.94 223 GLU B O 1
ATOM 1597 N N . ALA A 1 224 ? 3.795 51.013 2.400 1.00 20.36 224 ALA B N 1
ATOM 1598 C CA . ALA A 1 224 ? 4.668 50.461 1.341 1.00 20.07 224 ALA B CA 1
ATOM 1599 C C . ALA A 1 224 ? 4.891 48.943 1.511 1.00 19.98 224 ALA B C 1
ATOM 1600 O O . ALA A 1 224 ? 5.050 48.231 0.524 1.00 20.31 224 ALA B O 1
ATOM 1602 N N . LEU A 1 225 ? 4.873 48.466 2.760 1.00 19.06 225 LEU B N 1
ATOM 1603 C CA . LEU A 1 225 ? 4.917 47.048 3.061 1.00 18.60 225 LEU B CA 1
ATOM 1604 C C . LEU A 1 225 ? 3.618 46.258 2.903 1.00 18.89 225 LEU B C 1
ATOM 1605 O O . LEU A 1 225 ? 3.651 45.013 3.024 1.00 19.98 225 LEU B O 1
ATOM 1610 N N . GLY A 1 226 ? 2.491 46.932 2.648 1.00 18.02 226 GLY B N 1
ATOM 1611 C CA . GLY A 1 226 ? 1.186 46.232 2.554 1.00 17.30 226 GLY B CA 1
ATOM 1612 C C . GLY A 1 226 ? 0.532 45.836 3.896 1.00 17.56 226 GLY B C 1
ATOM 1613 O O . GLY A 1 226 ? -0.275 44.892 3.952 1.00 17.17 226 GLY B O 1
ATOM 1614 N N . MET A 1 227 ? 0.834 46.578 4.974 1.00 17.22 227 MET B N 1
ATOM 1615 C CA . MET A 1 227 ? 0.311 46.265 6.315 1.00 16.65 227 MET B CA 1
ATOM 1616 C C . MET A 1 227 ? -1.073 46.889 6.394 1.00 17.77 227 MET B C 1
ATOM 1617 O O . MET A 1 227 ? -1.303 47.822 7.187 1.00 20.43 227 MET B O 1
ATOM 1622 N N . GLY A 1 228 ? -2.012 46.373 5.593 1.00 16.68 228 GLY B N 1
ATOM 1623 C CA . GLY A 1 228 ? -3.296 47.007 5.462 1.00 15.22 228 GLY B CA 1
ATOM 1624 C C . GLY A 1 228 ? -4.257 46.734 6.582 1.00 15.09 228 GLY B C 1
ATOM 1625 O O . GLY A 1 228 ? -5.245 47.477 6.733 1.00 14.79 228 GLY B O 1
ATOM 1626 N N . SER A 1 229 ? -3.979 45.684 7.363 1.00 14.80 229 SER B N 1
ATOM 1627 C CA . SER A 1 229 ? -4.881 45.248 8.415 1.00 15.07 229 SER B CA 1
ATOM 1628 C C . SER A 1 229 ? -4.598 46.190 9.572 1.00 16.93 229 SER B C 1
ATOM 1629 O O . SER A 1 229 ? -5.519 46.868 10.106 1.00 17.81 229 SER B O 1
ATOM 1632 N N . LEU A 1 230 ? -3.301 46.318 9.881 1.00 17.64 230 LEU B N 1
ATOM 1633 C CA . LEU A 1 230 ? -2.819 47.229 10.926 1.00 17.18 230 LEU B CA 1
ATOM 1634 C C . LEU A 1 230 ? -3.282 48.639 10.643 1.00 17.32 230 LEU B C 1
ATOM 1635 O O . LEU A 1 230 ? -3.787 49.307 11.542 1.00 18.29 230 LEU B O 1
ATOM 1640 N N . LEU A 1 231 ? -3.113 49.094 9.399 1.00 16.84 231 LEU B N 1
ATOM 1641 C CA . LEU A 1 231 ? -3.493 50.463 9.019 1.00 15.73 231 LEU B CA 1
ATOM 1642 C C . LEU A 1 231 ? -5.030 50.724 9.053 1.00 16.21 231 LEU B C 1
ATOM 1643 O O . LEU A 1 231 ? -5.479 51.824 9.388 1.00 15.04 231 LEU B O 1
ATOM 1648 N N . SER A 1 232 ? -5.849 49.718 8.752 1.00 15.66 232 SER B N 1
ATOM 1649 C CA . SER A 1 232 ? -7.288 49.941 8.885 1.00 15.39 232 SER B CA 1
ATOM 1650 C C . SER A 1 232 ? -7.605 50.355 10.330 1.00 15.05 232 SER B C 1
ATOM 1651 O O . SER A 1 232 ? -8.200 51.424 10.575 1.00 15.26 232 SER B O 1
ATOM 1654 N N . VAL A 1 233 ? -7.146 49.550 11.287 1.00 14.08 233 VAL B N 1
ATOM 1655 C CA . VAL A 1 233 ? -7.412 49.817 12.696 1.00 13.10 233 VAL B CA 1
ATOM 1656 C C . VAL A 1 233 ? -6.950 51.247 13.105 1.00 14.44 233 VAL B C 1
ATOM 1657 O O . VAL A 1 233 ? -7.634 51.934 13.884 1.00 13.92 233 VAL B O 1
ATOM 1661 N N . ALA A 1 234 ? -5.781 51.656 12.599 1.00 14.90 234 ALA B N 1
ATOM 1662 C CA . ALA A 1 234 ? -5.118 52.914 13.006 1.00 15.80 234 ALA B CA 1
ATOM 1663 C C . ALA A 1 234 ? -5.712 54.154 12.395 1.00 16.52 234 ALA B C 1
ATOM 1664 O O . ALA A 1 234 ? -5.445 55.255 12.875 1.00 17.52 234 ALA B O 1
ATOM 1666 N N . ARG A 1 235 ? -6.492 53.982 11.323 1.00 17.20 235 ARG B N 1
ATOM 1667 C CA . ARG A 1 235 ? -6.836 55.091 10.444 1.00 17.04 235 ARG B CA 1
ATOM 1668 C C . ARG A 1 235 ? -7.633 56.145 11.191 1.00 17.40 235 ARG B C 1
ATOM 1669 O O . ARG A 1 235 ? -7.393 57.335 10.984 1.00 18.15 235 ARG B O 1
ATOM 1677 N N . GLY A 1 236 ? -8.529 55.724 12.083 1.00 16.44 236 GLY B N 1
ATOM 1678 C CA . GLY A 1 236 ? -9.395 56.663 12.753 1.00 17.30 236 GLY B CA 1
ATOM 1679 C C . GLY A 1 236 ? -8.699 57.693 13.644 1.00 18.55 236 GLY B C 1
ATOM 1680 O O . GLY A 1 236 ? -9.214 58.804 13.817 1.00 19.53 236 GLY B O 1
ATOM 1681 N N . SER A 1 237 ? -7.537 57.353 14.202 1.00 18.74 237 SER B N 1
ATOM 1682 C CA . SER A 1 237 ? -6.919 58.178 15.234 1.00 19.13 237 SER B CA 1
ATOM 1683 C C . SER A 1 237 ? -6.110 59.362 14.699 1.00 18.65 237 SER B C 1
ATOM 1684 O O . SER A 1 237 ? -5.409 59.232 13.710 1.00 18.68 237 SER B O 1
ATOM 1687 N N . ALA A 1 238 ? -6.187 60.500 15.385 1.00 18.03 238 ALA B N 1
ATOM 16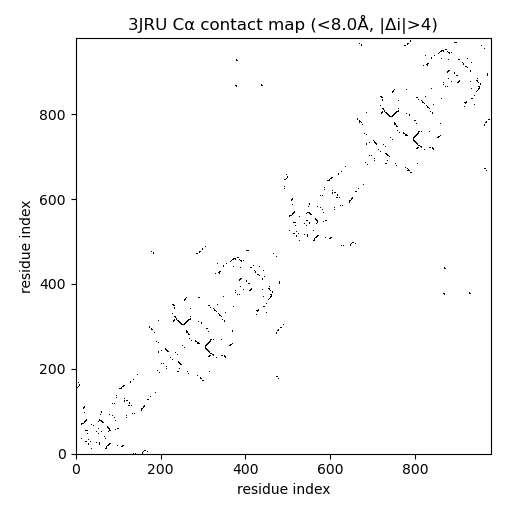88 C CA . ALA A 1 238 ? -5.310 61.626 15.096 1.00 17.75 238 ALA B CA 1
ATOM 1689 C C . ALA A 1 238 ? -3.878 61.290 15.537 1.00 18.14 238 ALA B C 1
ATOM 1690 O O . ALA A 1 238 ? -2.918 61.854 15.019 1.00 17.64 238 ALA B O 1
ATOM 1692 N N . ASN A 1 239 ? -3.738 60.350 16.476 1.00 18.24 239 ASN B N 1
ATOM 1693 C CA . ASN A 1 239 ? -2.415 59.843 16.885 1.00 18.88 239 ASN B CA 1
ATOM 1694 C C . ASN A 1 239 ? -1.914 58.749 15.976 1.00 18.83 239 ASN B C 1
ATOM 1695 O O . ASN A 1 239 ? -2.338 57.581 16.115 1.00 19.84 239 ASN B O 1
ATOM 1700 N N . ARG A 1 240 ? -0.998 59.115 15.083 1.00 18.10 240 ARG B N 1
ATOM 1701 C CA . ARG A 1 240 ? -0.600 58.265 13.970 1.00 17.71 240 ARG B CA 1
ATOM 1702 C C . ARG A 1 240 ? 0.284 57.110 14.464 1.00 17.65 240 ARG B C 1
ATOM 1703 O O . ARG A 1 240 ? 1.002 57.277 15.428 1.00 16.64 240 ARG B O 1
ATOM 1711 N N . PRO A 1 241 ? 0.179 55.912 13.827 1.00 17.42 241 PRO B N 1
ATOM 1712 C CA . PRO A 1 241 ? 0.839 54.662 14.261 1.00 16.77 241 PRO B CA 1
ATOM 1713 C C . PRO A 1 241 ? 2.338 54.573 14.032 1.00 17.11 241 PRO B C 1
ATOM 1714 O O . PRO A 1 241 ? 2.911 55.339 13.236 1.00 17.19 241 PRO B O 1
ATOM 1718 N N . ARG A 1 242 ? 2.968 53.610 14.706 1.00 16.96 242 ARG B N 1
ATOM 1719 C CA . ARG A 1 242 ? 4.401 53.342 14.492 1.00 17.52 242 ARG B CA 1
ATOM 1720 C C . ARG A 1 242 ? 4.607 51.848 14.500 1.00 17.20 242 ARG B C 1
ATOM 1721 O O . ARG A 1 242 ? 3.882 51.157 15.209 1.00 17.72 242 ARG B O 1
ATOM 1729 N N . LEU A 1 243 ? 5.560 51.343 13.712 1.00 16.48 243 LEU B N 1
ATOM 1730 C CA . LEU A 1 243 ? 6.034 49.981 13.943 1.00 16.42 243 LEU B CA 1
ATOM 1731 C C . LEU A 1 243 ? 7.364 50.077 14.645 1.00 16.10 243 LEU B C 1
ATOM 1732 O O . LEU A 1 243 ? 8.338 50.608 14.068 1.00 15.27 243 LEU B O 1
ATOM 1737 N N . ILE A 1 244 ? 7.394 49.642 15.915 1.00 16.19 244 ILE B N 1
ATOM 1738 C CA . ILE A 1 244 ? 8.636 49.727 16.640 1.00 15.30 244 ILE B CA 1
ATOM 1739 C C . ILE A 1 244 ? 9.431 48.410 16.499 1.00 15.65 244 ILE B C 1
ATOM 1740 O O . ILE A 1 244 ? 8.965 47.323 16.848 1.00 16.83 244 ILE B O 1
ATOM 1745 N N . VAL A 1 245 ? 10.602 48.484 15.907 1.00 14.81 245 VAL B N 1
ATOM 1746 C CA . VAL A 1 245 ? 11.430 47.305 15.801 1.00 15.24 245 VAL B CA 1
ATOM 1747 C C . VAL A 1 245 ? 12.751 47.448 16.588 1.00 15.59 245 VAL B C 1
ATOM 1748 O O . VAL A 1 245 ? 13.596 48.244 16.229 1.00 15.34 245 VAL B O 1
ATOM 1752 N N . LEU A 1 246 ? 12.918 46.668 17.647 1.00 17.06 246 LEU B N 1
ATOM 1753 C CA . LEU A 1 246 ? 14.097 46.741 18.514 1.00 18.95 246 LEU B CA 1
ATOM 1754 C C . LEU A 1 246 ? 14.988 45.498 18.365 1.00 20.75 246 LEU B C 1
ATOM 1755 O O . LEU A 1 246 ? 14.450 44.353 18.344 1.00 21.35 246 LEU B O 1
ATOM 1760 N N . LYS A 1 247 ? 16.319 45.700 18.265 1.00 20.89 247 LYS B N 1
ATOM 1761 C CA . LYS A 1 247 ? 17.254 44.564 18.212 1.00 21.79 247 LYS B CA 1
ATOM 1762 C C . LYS A 1 247 ? 18.375 44.601 19.239 1.00 21.59 247 LYS B C 1
ATOM 1763 O O . LYS A 1 247 ? 19.007 45.656 19.515 1.00 20.90 247 LYS B O 1
ATOM 1769 N N . TRP A 1 248 ? 18.596 43.421 19.825 1.00 21.06 248 TRP B N 1
ATOM 1770 C CA . TRP A 1 248 ? 19.769 43.201 20.653 1.00 20.35 248 TRP B CA 1
ATOM 1771 C C . TRP A 1 248 ? 20.637 42.100 20.020 1.00 20.70 248 TRP B C 1
ATOM 1772 O O . TRP A 1 248 ? 20.180 40.949 19.801 1.00 21.39 248 TRP B O 1
ATOM 1783 N N . ASN A 1 249 ? 21.878 42.465 19.719 1.00 20.24 249 ASN B N 1
ATOM 1784 C CA . ASN A 1 249 ? 22.791 41.606 18.969 1.00 20.58 249 ASN B CA 1
ATOM 1785 C C . ASN A 1 249 ? 23.685 40.676 19.826 1.00 20.67 249 ASN B C 1
ATOM 1786 O O . ASN A 1 249 ? 24.858 40.439 19.489 1.00 21.87 249 ASN B O 1
ATOM 1791 N N . GLY A 1 250 ? 23.138 40.104 20.898 1.00 19.61 250 GLY B N 1
ATOM 1792 C CA . GLY A 1 250 ? 23.948 39.309 21.825 1.00 18.41 250 GLY B CA 1
ATOM 1793 C C . GLY A 1 250 ? 24.278 37.875 21.419 1.00 18.73 250 GLY B C 1
ATOM 1794 O O . GLY A 1 250 ? 24.984 37.163 22.156 1.00 19.02 250 GLY B O 1
ATOM 1795 N N . GLY A 1 251 ? 23.775 37.428 20.273 1.00 17.96 251 GLY B N 1
ATOM 1796 C CA . GLY A 1 251 ? 23.868 36.030 19.934 1.00 17.97 251 GLY B CA 1
ATOM 1797 C C . GLY A 1 251 ? 24.675 35.784 18.679 1.00 18.22 251 GLY B C 1
ATOM 1798 O O . GLY A 1 251 ? 24.577 34.719 18.066 1.00 17.91 251 GLY B O 1
ATOM 1799 N N . GLY A 1 252 ? 25.471 36.774 18.296 1.00 18.43 252 GLY B N 1
ATOM 1800 C CA . GLY A 1 252 ? 26.327 36.664 17.123 1.00 18.88 252 GLY B CA 1
ATOM 1801 C C . GLY A 1 252 ? 25.474 36.450 15.874 1.00 19.43 252 GLY B C 1
ATOM 1802 O O . GLY A 1 252 ? 24.580 37.243 15.577 1.00 18.75 252 GLY B O 1
ATOM 1803 N N . ASP A 1 253 ? 25.737 35.366 15.151 1.00 19.68 253 ASP B N 1
ATOM 1804 C CA . ASP A 1 253 ? 24.983 35.120 13.953 1.00 19.73 253 ASP B CA 1
ATOM 1805 C C . ASP A 1 253 ? 23.868 34.107 14.187 1.00 19.53 253 ASP B C 1
ATOM 1806 O O . ASP A 1 253 ? 23.219 33.695 13.223 1.00 21.37 253 ASP B O 1
ATOM 1811 N N . ALA A 1 254 ? 23.648 33.662 15.418 1.00 18.17 254 ALA B N 1
ATOM 1812 C CA . ALA A 1 254 ? 22.501 32.748 15.695 1.00 17.87 254 ALA B CA 1
ATOM 1813 C C . ALA A 1 254 ? 21.137 33.372 15.300 1.00 18.02 254 ALA B C 1
ATOM 1814 O O . ALA A 1 254 ? 20.970 34.601 15.324 1.00 18.64 254 ALA B O 1
ATOM 1816 N N . ARG A 1 255 ? 20.172 32.552 14.905 1.00 17.93 255 ARG B N 1
ATOM 1817 C CA . ARG A 1 255 ? 18.825 33.060 14.625 1.00 18.15 255 ARG B CA 1
ATOM 1818 C C . ARG A 1 255 ? 18.212 33.693 15.926 1.00 17.63 255 ARG B C 1
ATOM 1819 O O . ARG A 1 255 ? 18.494 33.229 17.056 1.00 17.29 255 ARG B O 1
ATOM 1827 N N . PRO A 1 256 ? 17.387 34.746 15.775 1.00 16.34 256 PRO B N 1
ATOM 1828 C CA . PRO A 1 256 ? 16.905 35.475 16.947 1.00 15.91 256 PRO B CA 1
ATOM 1829 C C . PRO A 1 256 ? 15.645 34.896 17.530 1.00 16.29 256 PRO B C 1
ATOM 1830 O O . PRO A 1 256 ? 14.895 34.222 16.810 1.00 17.20 256 PRO B O 1
ATOM 1834 N N . TYR A 1 257 ? 15.430 35.167 18.822 1.00 15.82 257 TYR B N 1
ATOM 1835 C CA . TYR A 1 257 ? 14.134 35.071 19.464 1.00 14.61 257 TYR B CA 1
ATOM 1836 C C . TYR A 1 257 ? 13.412 36.354 19.129 1.00 14.73 257 TYR B C 1
ATOM 1837 O O . TYR A 1 257 ? 14.016 37.469 19.136 1.00 14.77 257 TYR B O 1
ATOM 1846 N N . VAL A 1 258 ? 12.134 36.203 18.788 1.00 13.73 258 VAL B N 1
ATOM 1847 C CA . VAL A 1 258 ? 11.338 37.330 18.327 1.00 13.06 258 VAL B CA 1
ATOM 1848 C C . VAL A 1 258 ? 10.076 37.425 19.145 1.00 14.03 258 VAL B C 1
ATOM 1849 O O . VAL A 1 258 ? 9.264 36.455 19.194 1.00 13.71 258 VAL B O 1
ATOM 1853 N N . LEU A 1 259 ? 9.933 38.579 19.812 1.00 13.90 259 LEU B N 1
ATOM 1854 C CA . LEU A 1 259 ? 8.766 38.880 20.648 1.00 14.07 259 LEU B CA 1
ATOM 1855 C C . LEU A 1 259 ? 7.934 39.866 19.861 1.00 14.22 259 LEU B C 1
ATOM 1856 O O . LEU A 1 259 ? 8.502 40.825 19.310 1.00 17.05 259 LEU B O 1
ATOM 1861 N N . VAL A 1 260 ? 6.628 39.657 19.768 1.00 12.80 260 VAL B N 1
ATOM 1862 C CA . VAL A 1 260 ? 5.711 40.632 19.119 1.00 12.23 260 VAL B CA 1
ATOM 1863 C C . VAL A 1 260 ? 4.635 41.039 20.115 1.00 12.46 260 VAL B C 1
A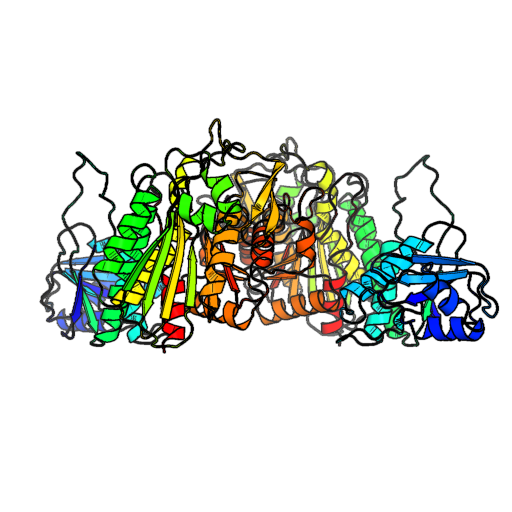TOM 1864 O O . VAL A 1 260 ? 3.829 40.185 20.540 1.00 12.10 260 VAL B O 1
ATOM 1868 N N . GLY A 1 261 ? 4.599 42.319 20.469 1.00 12.38 261 GLY B N 1
ATOM 1869 C CA . GLY A 1 261 ? 3.676 42.802 21.511 1.00 14.30 261 GLY B CA 1
ATOM 1870 C C . GLY A 1 261 ? 2.601 43.751 20.983 1.00 15.05 261 GLY B C 1
ATOM 1871 O O . GLY A 1 261 ? 2.880 44.637 20.184 1.00 16.07 261 GLY B O 1
ATOM 1872 N N . LYS A 1 262 ? 1.368 43.562 21.424 1.00 15.62 262 LYS B N 1
ATOM 1873 C CA . LYS A 1 262 ? 0.257 44.428 21.041 1.00 16.48 262 LYS B CA 1
ATOM 1874 C C . LYS A 1 262 ? 0.373 45.801 21.670 1.00 16.57 262 LYS B C 1
ATOM 1875 O O . LYS A 1 262 ? 0.295 45.913 22.889 1.00 18.05 262 LYS B O 1
ATOM 1881 N N . GLY A 1 263 ? 0.563 46.848 20.878 1.00 16.17 263 GLY B N 1
ATOM 1882 C CA . GLY A 1 263 ? 0.718 48.180 21.456 1.00 15.88 263 GLY B CA 1
ATOM 1883 C C . GLY A 1 263 ? -0.407 49.120 21.069 1.00 16.44 263 GLY B C 1
ATOM 1884 O O . GLY A 1 263 ? -0.142 50.177 20.440 1.00 17.38 263 GLY B O 1
ATOM 1885 N N . ILE A 1 264 ? -1.654 48.733 21.399 1.00 15.27 264 ILE B N 1
ATOM 1886 C CA . ILE A 1 264 ? -2.819 49.600 21.223 1.00 14.53 264 ILE B CA 1
ATOM 1887 C C . ILE A 1 264 ? -2.786 50.564 22.390 1.00 14.35 264 ILE B C 1
ATOM 1888 O O . ILE A 1 264 ? -3.112 50.186 23.501 1.00 14.15 264 ILE B O 1
ATOM 1893 N N . THR A 1 265 ? -2.354 51.794 22.148 1.00 14.08 265 THR B N 1
ATOM 1894 C CA . THR A 1 265 ? -2.084 52.752 23.225 1.00 14.72 265 THR B CA 1
ATOM 1895 C C . THR A 1 265 ? -3.358 53.217 23.940 1.00 14.90 265 THR B C 1
ATOM 1896 O O . THR A 1 265 ? -3.340 53.624 25.103 1.00 14.93 265 THR B O 1
ATOM 1900 N N . PHE A 1 266 ? -4.468 53.148 23.220 1.00 15.03 266 PHE B N 1
ATOM 1901 C CA . PHE A 1 266 ? -5.769 53.249 23.808 1.00 14.54 266 PHE B CA 1
ATOM 1902 C C . PHE A 1 266 ? -6.788 52.568 22.905 1.00 15.15 266 PHE B C 1
ATOM 1903 O O . PHE A 1 266 ? -6.669 52.628 21.675 1.00 15.47 266 PHE B O 1
ATOM 1911 N N . ASP A 1 267 ? -7.815 51.959 23.502 1.00 15.22 267 ASP B N 1
ATOM 1912 C CA . ASP A 1 267 ? -8.829 51.294 22.722 1.00 15.43 267 ASP B CA 1
ATOM 1913 C C . ASP A 1 267 ? -10.222 51.760 23.090 1.00 15.24 267 ASP B C 1
ATOM 1914 O O . ASP A 1 267 ? -10.775 51.384 24.127 1.00 16.24 267 ASP B O 1
ATOM 1919 N N . THR A 1 268 ? -10.805 52.559 22.215 1.00 15.09 268 THR B N 1
ATOM 1920 C CA . THR A 1 268 ? -12.178 53.004 22.388 1.00 14.76 268 THR B CA 1
ATOM 1921 C C . THR A 1 268 ? -13.128 51.918 21.932 1.00 15.55 268 THR B C 1
ATOM 1922 O O . THR A 1 268 ? -14.330 52.009 22.197 1.00 16.17 268 THR B O 1
ATOM 1926 N N . GLY A 1 269 ? -12.584 50.889 21.270 1.00 15.67 269 GLY B N 1
ATOM 1927 C CA . GLY A 1 269 ? -13.379 49.902 20.530 1.00 16.44 269 GLY B CA 1
ATOM 1928 C C . GLY A 1 269 ? -13.638 50.233 19.042 1.00 17.18 269 GLY B C 1
ATOM 1929 O O . GLY A 1 269 ? -14.127 49.385 18.309 1.00 17.69 269 GLY B O 1
ATOM 1930 N N . GLY A 1 270 ? -13.320 51.456 18.596 1.00 17.05 270 GLY B N 1
ATOM 1931 C CA . GLY A 1 270 ? -13.743 51.949 17.280 1.00 17.32 270 GLY B CA 1
ATOM 1932 C C . GLY A 1 270 ? -15.267 52.009 17.146 1.00 17.44 270 GLY B C 1
ATOM 1933 O O . GLY A 1 270 ? -15.957 52.131 18.144 1.00 17.10 270 GLY B O 1
ATOM 1934 N N . VAL A 1 271 ? -15.804 51.892 15.923 1.00 18.09 271 VAL B N 1
ATOM 1935 C CA . VAL A 1 271 ? -17.248 52.056 15.768 1.00 18.16 271 VAL B CA 1
ATOM 1936 C C . VAL A 1 271 ? -18.083 51.118 16.605 1.00 18.52 271 VAL B C 1
ATOM 1937 O O . VAL A 1 271 ? -19.155 51.514 17.087 1.00 18.56 271 VAL B O 1
ATOM 1941 N N . ASN A 1 272 ? -17.580 49.902 16.810 1.00 19.22 272 ASN B N 1
ATOM 1942 C CA . ASN A 1 272 ? -18.043 49.033 17.908 1.00 19.55 272 ASN B CA 1
ATOM 1943 C C . ASN A 1 272 ? -17.586 49.596 19.287 1.00 19.70 272 ASN B C 1
ATOM 1944 O O . ASN A 1 272 ? -16.811 48.963 20.032 1.00 20.03 272 ASN B O 1
ATOM 1949 N N . LEU A 1 273 ? -18.048 50.802 19.611 1.00 19.66 273 LEU B N 1
ATOM 1950 C CA . LEU A 1 273 ? -17.635 51.497 20.841 1.00 19.47 273 LEU B CA 1
ATOM 1951 C C . LEU A 1 273 ? -17.892 50.666 22.105 1.00 19.50 273 LEU B C 1
ATOM 1952 O O . LEU A 1 273 ? -18.906 49.992 22.208 1.00 17.86 273 LEU B O 1
ATOM 1957 N N . LYS A 1 274 ? -16.943 50.723 23.035 1.00 20.80 274 LYS B N 1
ATOM 1958 C CA . LYS A 1 274 ? -17.072 50.143 24.380 1.00 21.72 274 LYS B CA 1
ATOM 1959 C C . LYS A 1 274 ? -18.033 50.937 25.228 1.00 22.59 274 LYS B C 1
ATOM 1960 O O . LYS A 1 274 ? -17.638 51.928 25.824 1.00 23.61 274 LYS B O 1
ATOM 1966 N N . THR A 1 275 ? -19.273 50.474 25.321 1.00 23.82 275 THR B N 1
ATOM 1967 C CA . THR A 1 275 ? -20.300 51.119 26.127 1.00 25.55 275 THR B CA 1
ATOM 1968 C C . THR A 1 275 ? -20.674 50.353 27.424 1.00 27.35 275 THR B C 1
ATOM 1969 O O . THR A 1 275 ? -21.385 50.889 28.257 1.00 28.05 275 THR B O 1
ATOM 1973 N N . GLN A 1 276 ? -20.190 49.123 27.590 1.00 29.27 276 GLN B N 1
ATOM 1974 C CA . GLN A 1 276 ? -20.585 48.223 28.701 1.00 31.49 276 GLN B CA 1
ATOM 1975 C C . GLN A 1 276 ? -19.970 48.555 30.055 1.00 31.79 276 GLN B C 1
ATOM 1976 O O . GLN A 1 276 ? -20.451 48.082 31.071 1.00 32.61 276 GLN B O 1
ATOM 1982 N N . GLY A 1 277 ? -18.894 49.334 30.063 1.00 31.81 277 GLY B N 1
ATOM 1983 C CA . GLY A 1 277 ? -18.165 49.654 31.291 1.00 31.15 277 GLY B CA 1
ATOM 1984 C C . GLY A 1 277 ? -16.692 49.297 31.169 1.00 31.41 277 GLY B C 1
ATOM 1985 O O . GLY A 1 277 ? -16.298 48.459 30.310 1.00 31.62 277 GLY B O 1
ATOM 1986 N N . GLY A 1 278 ? -15.872 49.917 32.011 1.00 31.12 278 GLY B N 1
ATOM 1987 C CA . GLY A 1 278 ? -14.434 49.640 31.994 1.00 31.67 278 GLY B CA 1
ATOM 1988 C C . GLY A 1 278 ? -13.614 50.165 30.808 1.00 32.19 278 GLY B C 1
ATOM 1989 O O . GLY A 1 278 ? -12.438 49.842 30.725 1.00 32.16 278 GLY B O 1
ATOM 1990 N N . ILE A 1 279 ? -14.202 50.964 29.894 1.00 32.35 279 ILE B N 1
ATOM 1991 C CA . ILE A 1 279 ? -13.418 51.734 28.873 1.00 31.90 279 ILE B CA 1
ATOM 1992 C C . ILE A 1 279 ? -12.182 52.520 29.438 1.00 32.70 279 ILE B C 1
ATOM 1993 O O . ILE A 1 279 ? -11.182 52.660 28.745 1.00 32.67 279 ILE B O 1
ATOM 1998 N N . GLU A 1 280 ? -12.242 53.004 30.683 1.00 33.48 280 GLU B N 1
ATOM 1999 C CA . GLU A 1 280 ? -11.069 53.669 31.342 1.00 34.20 280 GLU B CA 1
ATOM 2000 C C . GLU A 1 280 ? -9.819 52.805 31.506 1.00 34.03 280 GLU B C 1
ATOM 2001 O O . GLU A 1 280 ? -8.700 53.358 31.606 1.00 34.84 280 GLU B O 1
ATOM 2007 N N . GLU A 1 281 ? -9.998 51.478 31.597 1.00 33.11 281 GLU B N 1
ATOM 2008 C CA . GLU A 1 281 ? -8.881 50.538 31.769 1.00 32.13 281 GLU B CA 1
ATOM 2009 C C . GLU A 1 281 ? -8.046 50.424 30.478 1.00 30.37 281 GLU B C 1
ATOM 2010 O O . GLU A 1 281 ? -7.026 49.740 30.452 1.00 30.78 281 GLU B O 1
ATOM 2016 N N . MET A 1 282 ? -8.454 51.087 29.406 1.00 27.90 282 MET B N 1
ATOM 2017 C CA . MET A 1 282 ? -7.861 50.762 28.120 1.00 26.76 282 MET B CA 1
ATOM 2018 C C . MET A 1 282 ? -6.524 51.398 27.756 1.00 25.06 282 MET B C 1
ATOM 2019 O O . MET A 1 282 ? -6.009 51.136 26.683 1.00 24.87 282 MET B O 1
ATOM 2024 N N . LYS A 1 283 ? -5.955 52.206 28.645 1.00 23.63 283 LYS B N 1
ATOM 2025 C CA . LYS A 1 283 ? -4.535 52.500 28.556 1.00 22.86 283 LYS B CA 1
ATOM 2026 C C . LYS A 1 283 ? -3.671 51.254 28.740 1.00 22.33 283 LYS B C 1
ATOM 2027 O O . LYS A 1 283 ? -2.506 51.260 28.352 1.00 22.31 283 LYS B O 1
ATOM 2033 N N . TYR A 1 284 ? -4.223 50.192 29.326 1.00 21.68 284 TYR B N 1
ATOM 2034 C CA . TYR A 1 284 ? -3.448 48.946 29.483 1.00 21.56 284 TYR B CA 1
ATOM 2035 C C . TYR A 1 284 ? -3.434 48.061 28.253 1.00 21.05 284 TYR B C 1
ATOM 2036 O O . TYR A 1 284 ? -2.794 47.024 28.209 1.00 21.35 284 TYR B O 1
ATOM 2045 N N . ASP A 1 285 ? -4.094 48.498 27.221 1.00 20.26 285 ASP B N 1
ATOM 2046 C CA . ASP A 1 285 ? -4.152 47.667 26.086 1.00 20.84 285 ASP B CA 1
ATOM 2047 C C . ASP A 1 285 ? -2.899 47.717 25.208 1.00 19.82 285 ASP B C 1
ATOM 2048 O O . ASP A 1 285 ? -2.925 47.228 24.069 1.00 19.95 285 ASP B O 1
ATOM 2053 N N . MET A 1 286 ? -1.851 48.381 25.695 1.00 17.80 286 MET B N 1
ATOM 2054 C CA . MET A 1 286 ? -0.565 48.371 25.036 1.00 16.99 286 MET B CA 1
ATOM 2055 C C . MET A 1 286 ? 0.464 47.595 25.900 1.00 17.14 286 MET B C 1
ATOM 2056 O O . MET A 1 286 ? 1.665 47.579 25.577 1.00 16.24 286 MET B O 1
ATOM 2061 N N . CYS A 1 287 ? -0.014 46.965 26.988 1.00 16.44 287 CYS B N 1
ATOM 2062 C CA . CYS A 1 287 ? 0.862 46.183 27.883 1.00 16.85 287 CYS B CA 1
ATOM 2063 C C . CYS A 1 287 ? 1.632 45.035 27.206 1.00 16.50 287 CYS B C 1
ATOM 2064 O O . CYS A 1 287 ? 2.707 44.709 27.662 1.00 16.99 287 CYS B O 1
ATOM 2067 N N . GLY A 1 288 ? 1.090 44.431 26.144 1.00 15.69 288 GLY B N 1
ATOM 2068 C CA . GLY A 1 288 ? 1.835 43.462 25.364 1.00 15.31 288 GLY B CA 1
ATOM 2069 C C . GLY A 1 288 ? 3.086 44.160 24.817 1.00 15.71 288 GLY B C 1
ATOM 2070 O O . GLY A 1 288 ? 4.223 43.663 24.956 1.00 15.47 288 GLY B O 1
ATOM 2071 N N . GLY A 1 289 ? 2.859 45.321 24.205 1.00 14.74 289 GLY B N 1
ATOM 2072 C CA . GLY A 1 289 ? 3.919 46.224 23.846 1.00 14.72 289 GLY B CA 1
ATOM 2073 C C . GLY A 1 289 ? 4.852 46.635 24.979 1.00 14.25 289 GLY B C 1
ATOM 2074 O O . GLY A 1 289 ? 6.042 46.583 24.808 1.00 15.13 289 GLY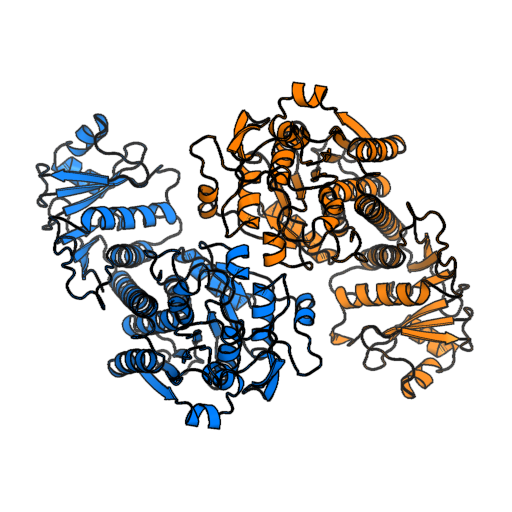 B O 1
ATOM 2075 N N . ALA A 1 290 ? 4.326 47.026 26.134 1.00 13.83 290 ALA B N 1
ATOM 2076 C CA . ALA A 1 290 ? 5.141 47.542 27.222 1.00 13.49 290 ALA B CA 1
ATOM 2077 C C . ALA A 1 290 ? 6.012 46.420 27.763 1.00 13.93 290 ALA B C 1
ATOM 2078 O O . ALA A 1 290 ? 7.160 46.597 28.171 1.00 14.20 290 ALA B O 1
ATOM 2080 N N . THR A 1 291 ? 5.444 45.242 27.691 1.00 14.44 291 THR B N 1
ATOM 2081 C CA . THR A 1 291 ? 5.935 44.040 28.320 1.00 14.55 291 THR B CA 1
ATOM 2082 C C . THR A 1 291 ? 7.061 43.389 27.500 1.00 14.80 291 THR B C 1
ATOM 2083 O O . THR A 1 291 ? 8.060 42.936 28.034 1.00 14.32 291 THR B O 1
ATOM 2087 N N . VAL A 1 292 ? 6.912 43.388 26.175 1.00 15.83 292 VAL B N 1
ATOM 2088 C CA . VAL A 1 292 ? 7.993 42.929 25.337 1.00 15.44 292 VAL B CA 1
ATOM 2089 C C . VAL A 1 292 ? 9.093 44.010 25.288 1.00 16.58 292 VAL B C 1
ATOM 2090 O O . VAL A 1 292 ? 10.285 43.690 25.148 1.00 18.20 292 VAL B O 1
ATOM 2094 N N . ILE A 1 293 ? 8.727 45.273 25.457 1.00 15.18 293 ILE B N 1
ATOM 2095 C CA . ILE A 1 293 ? 9.754 46.283 25.554 1.00 14.36 293 ILE B CA 1
ATOM 2096 C C . ILE A 1 293 ? 10.544 46.128 26.853 1.00 15.00 293 ILE B C 1
ATOM 2097 O O . ILE A 1 293 ? 11.792 46.177 26.849 1.00 14.94 293 ILE B O 1
ATOM 2102 N N . GLY A 1 294 ? 9.820 45.929 27.959 1.00 14.87 294 GLY B N 1
ATOM 2103 C CA . GLY A 1 294 ? 10.446 45.691 29.244 1.00 15.10 294 GLY B CA 1
ATOM 2104 C C . GLY A 1 294 ? 11.386 44.492 29.152 1.00 16.37 294 GLY B C 1
ATOM 2105 O O . GLY A 1 294 ? 12.549 44.567 29.574 1.00 16.78 294 GLY B O 1
ATOM 2106 N N . THR A 1 295 ? 10.909 43.383 28.583 1.00 15.72 295 THR B N 1
ATOM 2107 C CA . THR A 1 295 ? 11.805 42.253 28.361 1.00 15.96 295 THR B CA 1
ATOM 2108 C C . THR A 1 295 ? 13.096 42.616 27.532 1.00 15.98 295 THR B C 1
ATOM 2109 O O . THR A 1 295 ? 14.178 42.174 27.858 1.00 15.40 295 THR B O 1
ATOM 2113 N N . PHE A 1 296 ? 12.958 43.408 26.465 1.00 16.12 296 PHE B N 1
ATOM 2114 C CA . PHE A 1 296 ? 14.100 43.929 25.739 1.00 16.12 296 PHE B CA 1
ATOM 2115 C C . PHE A 1 296 ? 15.063 44.671 26.695 1.00 16.96 296 PHE B C 1
ATOM 2116 O O . PHE A 1 296 ? 16.294 44.431 26.641 1.00 16.79 296 PHE B O 1
ATOM 2124 N N . VAL A 1 297 ? 14.503 45.548 27.567 1.00 16.24 297 VAL B N 1
ATOM 2125 C CA . VAL A 1 297 ? 15.329 46.333 28.512 1.00 15.02 297 VAL B CA 1
ATOM 2126 C C . VAL A 1 297 ? 16.102 45.402 29.451 1.00 15.31 297 VAL B C 1
ATOM 2127 O O . VAL A 1 297 ? 17.292 45.589 29.627 1.00 16.02 297 VAL B O 1
ATOM 2131 N N . ALA A 1 298 ? 15.435 44.391 30.017 1.00 14.71 298 ALA B N 1
ATOM 2132 C CA . ALA A 1 298 ? 16.078 43.390 30.872 1.00 14.10 298 ALA B CA 1
ATOM 2133 C C . ALA A 1 298 ? 17.159 42.617 30.128 1.00 14.57 298 ALA B C 1
ATOM 2134 O O . ALA A 1 298 ? 18.261 42.456 30.635 1.00 13.38 298 ALA B O 1
ATOM 2136 N N . THR A 1 299 ? 16.842 42.165 28.912 1.00 15.64 299 THR B N 1
ATOM 2137 C CA . THR A 1 299 ? 17.759 41.381 28.100 1.00 16.25 299 THR B CA 1
ATOM 2138 C C . THR A 1 299 ? 19.002 42.184 27.813 1.00 17.12 299 THR B C 1
ATOM 2139 O O . THR A 1 299 ? 20.102 41.652 27.916 1.00 17.64 299 THR B O 1
ATOM 2143 N N . VAL A 1 300 ? 18.833 43.461 27.479 1.00 17.61 300 VAL B N 1
ATOM 2144 C CA . VAL A 1 300 ? 19.965 44.313 27.111 1.00 18.14 300 VAL B CA 1
ATOM 2145 C C . VAL A 1 300 ? 20.810 44.633 28.349 1.00 19.37 300 VAL B C 1
ATOM 2146 O O . VAL A 1 300 ? 22.050 44.610 28.278 1.00 19.35 300 VAL B O 1
ATOM 2150 N N . LYS A 1 301 ? 20.152 44.937 29.472 1.00 19.56 301 LYS B N 1
ATOM 2151 C CA . LYS A 1 301 ? 20.864 45.286 30.695 1.00 20.49 301 LYS B CA 1
ATOM 2152 C C . LYS A 1 301 ? 21.625 44.110 31.238 1.00 20.76 301 LYS B C 1
ATOM 2153 O O . LYS A 1 301 ? 22.725 44.280 31.744 1.00 21.32 301 LYS B O 1
ATOM 2159 N N . ALA A 1 302 ? 21.042 42.917 31.144 1.00 20.75 302 ALA B N 1
ATOM 2160 C CA . ALA A 1 302 ? 21.678 41.713 31.667 1.00 20.57 302 ALA B CA 1
ATOM 2161 C C . ALA A 1 302 ? 22.703 41.182 30.677 1.00 21.34 302 ALA B C 1
ATOM 2162 O O . ALA A 1 302 ? 23.372 40.183 30.954 1.00 20.98 302 ALA B O 1
ATOM 2164 N N . GLU A 1 303 ? 22.807 41.849 29.518 1.00 22.37 303 GLU B N 1
ATOM 2165 C CA . GLU A 1 303 ? 23.763 41.481 28.461 1.00 23.55 303 GLU B CA 1
ATOM 2166 C C . GLU A 1 303 ? 23.637 40.029 28.048 1.00 22.46 303 GLU B C 1
ATOM 2167 O O . GLU A 1 303 ? 24.627 39.319 27.960 1.00 23.29 303 GLU B O 1
ATOM 2173 N N . LEU A 1 304 ? 22.425 39.571 27.834 1.00 21.02 304 LEU B N 1
ATOM 2174 C CA . LEU A 1 304 ? 22.233 38.167 27.591 1.00 20.57 304 LEU B CA 1
ATOM 2175 C C . LEU A 1 304 ? 22.817 37.799 26.236 1.00 20.08 304 LEU B C 1
ATOM 2176 O O . LEU A 1 304 ? 22.570 38.500 25.254 1.00 20.18 304 LEU B O 1
ATOM 2181 N N . PRO A 1 305 ? 23.602 36.702 26.187 1.00 19.84 305 PRO B N 1
ATOM 2182 C CA . PRO A 1 305 ? 24.338 36.329 24.943 1.00 19.37 305 PRO B CA 1
ATOM 2183 C C . PRO A 1 305 ? 23.365 35.731 23.935 1.00 20.09 305 PRO B C 1
ATOM 2184 O O . PRO A 1 305 ? 23.571 34.599 23.458 1.00 21.10 305 PRO B O 1
ATOM 2188 N N . ILE A 1 306 ? 22.270 36.435 23.648 1.00 19.32 306 ILE B N 1
ATOM 2189 C CA . ILE A 1 306 ? 21.369 35.967 22.599 1.00 18.28 306 ILE B CA 1
ATOM 2190 C C . ILE A 1 306 ? 20.970 37.077 21.651 1.00 17.57 306 ILE B C 1
ATOM 2191 O O . ILE A 1 306 ? 21.093 38.273 21.965 1.00 17.15 306 ILE B O 1
ATOM 2196 N N . ASN A 1 307 ? 20.499 36.663 20.485 1.00 16.50 307 ASN B N 1
ATOM 2197 C CA . ASN A 1 307 ? 19.838 37.563 19.586 1.00 16.49 307 ASN B CA 1
ATOM 2198 C C . ASN A 1 307 ? 18.337 37.741 19.898 1.00 16.85 307 ASN B C 1
ATOM 2199 O O . ASN A 1 307 ? 17.568 36.742 19.943 1.00 17.29 307 ASN B O 1
ATOM 2204 N N . LEU A 1 308 ? 17.938 39.001 20.134 1.00 15.54 308 LEU B N 1
ATOM 2205 C CA . LEU A 1 308 ? 16.541 39.332 20.423 1.00 15.32 308 LEU B CA 1
ATOM 2206 C C . LEU A 1 308 ? 16.063 40.446 19.517 1.00 15.41 308 LEU B C 1
ATOM 2207 O O . LEU A 1 308 ? 16.730 41.494 19.391 1.00 16.32 308 LEU B O 1
ATOM 2212 N N . VAL A 1 309 ? 14.920 40.205 18.880 1.00 15.10 309 VAL B N 1
ATOM 2213 C CA . VAL A 1 309 ? 14.216 41.223 18.127 1.00 14.12 309 VAL B CA 1
ATOM 2214 C C . VAL A 1 309 ? 12.827 41.376 18.744 1.00 14.52 309 VAL B C 1
ATOM 2215 O O . VAL A 1 309 ? 12.136 40.388 19.043 1.00 15.15 309 VAL B O 1
ATOM 2219 N N . VAL A 1 310 ? 12.439 42.622 18.968 1.00 14.63 310 VAL B N 1
ATOM 2220 C CA . VAL A 1 310 ? 11.131 42.923 19.533 1.00 14.36 310 VAL B CA 1
ATOM 2221 C C . VAL A 1 310 ? 10.327 43.749 18.540 1.00 14.98 310 VAL B C 1
ATOM 2222 O O . VAL A 1 310 ? 10.851 44.744 18.025 1.00 16.06 310 VAL B O 1
ATOM 2226 N N . VAL A 1 311 ? 9.122 43.291 18.191 1.00 13.62 311 VAL B N 1
ATOM 2227 C CA . VAL A 1 311 ? 8.298 44.035 17.242 1.00 13.75 311 VAL B CA 1
ATOM 2228 C C . VAL A 1 311 ? 7.029 44.533 17.950 1.00 15.06 311 VAL B C 1
ATOM 2229 O O . VAL A 1 311 ? 6.290 43.746 18.591 1.00 15.15 311 VAL B O 1
ATOM 2233 N N . VAL A 1 312 ? 6.782 45.837 17.873 1.00 14.90 312 VAL B N 1
ATOM 2234 C CA . VAL A 1 312 ? 5.587 46.395 18.491 1.00 14.59 312 VAL B CA 1
ATOM 2235 C C . VAL A 1 312 ? 4.842 47.330 17.546 1.00 14.86 312 VAL B C 1
ATOM 2236 O O . VAL A 1 312 ? 5.294 48.488 17.260 1.00 14.21 312 VAL B O 1
ATOM 2240 N N . PRO A 1 313 ? 3.703 46.822 17.032 1.00 14.62 313 PRO B N 1
ATOM 2241 C CA . PRO A 1 313 ? 2.749 47.665 16.333 1.00 13.67 313 PRO B CA 1
ATOM 2242 C C . PRO A 1 313 ? 2.115 48.572 17.400 1.00 12.66 313 PRO B C 1
ATOM 2243 O O . PRO A 1 313 ? 1.515 48.092 18.365 1.00 11.72 313 PRO B O 1
ATOM 2247 N N . ALA A 1 314 ? 2.333 49.868 17.232 1.00 12.81 314 ALA B N 1
ATOM 2248 C CA . ALA A 1 314 ? 1.914 50.908 18.175 1.00 13.43 314 ALA B CA 1
ATOM 2249 C C . ALA A 1 314 ? 0.825 51.688 17.436 1.00 13.78 314 ALA B C 1
ATOM 2250 O O . ALA A 1 314 ? 1.100 52.413 16.482 1.00 13.82 314 ALA B O 1
ATOM 2252 N N . VAL A 1 315 ? -0.414 51.514 17.869 1.00 14.32 315 VAL B N 1
ATOM 2253 C CA . VAL A 1 315 ? -1.576 51.993 17.117 1.00 14.97 315 VAL B CA 1
ATOM 2254 C C . VAL A 1 315 ? -2.605 52.445 18.142 1.00 15.22 315 VAL B C 1
ATOM 2255 O O . VAL A 1 315 ? -2.701 51.801 19.206 1.00 15.35 315 VAL B O 1
ATOM 2259 N N . GLU A 1 316 ? -3.351 53.516 17.835 1.00 14.32 316 GLU B N 1
ATOM 2260 C CA . GLU A 1 316 ? -4.502 53.908 18.633 1.00 15.10 316 GLU B CA 1
ATOM 2261 C C . GLU A 1 316 ? -5.802 53.550 17.908 1.00 15.22 316 GLU B C 1
ATOM 2262 O O . GLU A 1 316 ? -5.955 53.887 16.747 1.00 15.80 316 GLU B O 1
ATOM 2268 N N . ASN A 1 317 ? -6.745 52.905 18.600 1.00 15.11 317 ASN B N 1
ATOM 2269 C CA . ASN A 1 317 ? -8.019 52.495 18.015 1.00 15.52 317 ASN B CA 1
ATOM 2270 C C . ASN A 1 317 ? -9.132 53.485 18.361 1.00 15.87 317 ASN B C 1
ATOM 2271 O O . ASN A 1 317 ? -9.789 53.384 19.398 1.00 15.68 317 ASN B O 1
ATOM 2276 N N . ALA A 1 318 ? -9.352 54.445 17.474 1.00 16.27 318 ALA B N 1
ATOM 2277 C CA . ALA A 1 318 ? -10.209 55.574 17.795 1.00 16.41 318 ALA B CA 1
ATOM 2278 C C . ALA A 1 318 ? -11.546 55.515 16.982 1.00 17.36 318 ALA B C 1
ATOM 2279 O O . ALA A 1 318 ? -11.612 54.921 15.882 1.00 18.37 318 ALA B O 1
ATOM 2281 N N . ILE A 1 319 ? -12.612 56.089 17.525 1.00 16.61 319 ILE B N 1
ATOM 2282 C CA . ILE A 1 319 ? -13.877 56.202 16.791 1.00 16.31 319 ILE B CA 1
ATOM 2283 C C . ILE A 1 319 ? -13.830 57.572 16.144 1.00 16.32 319 ILE B C 1
ATOM 2284 O O . ILE A 1 319 ? -13.315 58.512 16.734 1.00 17.03 319 ILE B O 1
ATOM 2289 N N . ASP A 1 320 ? -14.329 57.681 14.924 1.00 15.89 320 ASP B N 1
ATOM 2290 C CA . ASP A 1 320 ? -13.997 58.819 14.067 1.00 14.62 320 ASP B CA 1
ATOM 2291 C C . ASP A 1 320 ? -14.709 58.671 12.757 1.00 14.42 320 ASP B C 1
ATOM 2292 O O . ASP A 1 320 ? -15.119 57.527 12.382 1.00 13.87 320 ASP B O 1
ATOM 2297 N N . GLY A 1 321 ? -14.803 59.799 12.043 1.00 13.11 321 GLY B N 1
ATOM 2298 C CA . GLY A 1 321 ? -15.421 59.826 10.735 1.00 13.45 321 GLY B CA 1
ATOM 2299 C C . GLY A 1 321 ? -14.614 59.105 9.661 1.00 14.28 321 GLY B C 1
ATOM 2300 O O . GLY A 1 321 ? -15.126 58.857 8.547 1.00 14.58 321 GLY B O 1
ATOM 2301 N N . ASN A 1 322 ? -13.348 58.789 9.952 1.00 14.12 322 ASN B N 1
ATOM 2302 C CA . ASN A 1 322 ? -12.585 57.994 9.009 1.00 14.65 322 ASN B CA 1
ATOM 2303 C C . ASN A 1 322 ? -12.057 56.683 9.597 1.00 15.44 322 ASN B C 1
ATOM 2304 O O . ASN A 1 322 ? -10.987 56.181 9.179 1.00 16.22 322 ASN B O 1
ATOM 2309 N N . ALA A 1 323 ? -12.818 56.121 10.545 1.00 14.93 323 ALA B N 1
ATOM 2310 C CA . ALA A 1 323 ? -12.422 54.921 11.246 1.00 14.88 323 ALA B CA 1
ATOM 2311 C C . ALA A 1 323 ? -12.940 53.709 10.466 1.00 15.68 323 ALA B C 1
ATOM 2312 O O . ALA A 1 323 ? -14.021 53.804 9.820 1.00 16.09 323 ALA B O 1
ATOM 2314 N N . TYR A 1 324 ? -12.213 52.574 10.531 1.00 15.24 324 TYR B N 1
ATOM 2315 C CA . TYR A 1 324 ? -12.698 51.358 9.897 1.00 14.95 324 TYR B CA 1
ATOM 2316 C C . TYR A 1 324 ? -14.051 50.869 10.497 1.00 16.05 324 TYR B C 1
ATOM 2317 O O . TYR A 1 324 ? -14.417 51.206 11.640 1.00 14.45 324 TYR B O 1
ATOM 2326 N N . ARG A 1 325 ? -14.804 50.101 9.734 1.00 16.86 325 ARG B N 1
ATOM 2327 C CA . ARG A 1 325 ? -16.152 49.676 10.071 1.00 17.79 325 ARG B CA 1
ATOM 2328 C C . ARG A 1 325 ? -16.318 48.187 10.238 1.00 17.22 325 ARG B C 1
ATOM 2329 O O . ARG A 1 325 ? -15.597 47.424 9.698 1.00 17.49 325 ARG B O 1
ATOM 2337 N N . PRO A 1 326 ? -17.300 47.776 11.009 1.00 16.89 326 PRO B N 1
ATOM 2338 C CA . PRO A 1 326 ? -17.686 46.375 11.034 1.00 15.93 326 PRO B CA 1
ATOM 2339 C C . PRO A 1 326 ? -18.294 45.996 9.695 1.00 15.88 326 PRO B C 1
ATOM 2340 O O . PRO A 1 326 ? -19.102 46.671 9.176 1.00 16.73 326 PRO B O 1
ATOM 2344 N N . SER A 1 327 ? -17.857 44.880 9.163 1.00 15.99 327 SER B N 1
ATOM 2345 C CA . SER A 1 327 ? -18.208 44.438 7.836 1.00 16.37 327 SER B CA 1
ATOM 2346 C C . SER A 1 327 ? -17.259 44.888 6.752 1.00 16.29 327 SER B C 1
ATOM 2347 O O . SER A 1 327 ? -17.417 44.530 5.650 1.00 16.83 327 SER B O 1
ATOM 2350 N N . ASP A 1 328 ? -16.247 45.641 7.091 1.00 15.58 328 ASP B N 1
ATOM 2351 C CA . ASP A 1 328 ? -15.215 45.989 6.173 1.00 15.14 328 ASP B CA 1
ATOM 2352 C C . ASP A 1 328 ? -14.381 44.788 5.918 1.00 14.53 328 ASP B C 1
ATOM 2353 O O . ASP A 1 328 ? -14.255 43.971 6.741 1.00 15.20 328 ASP B O 1
ATOM 2358 N N . VAL A 1 329 ? -13.817 44.678 4.751 1.00 14.00 329 VAL B N 1
ATOM 2359 C CA . VAL A 1 329 ? -12.913 43.584 4.485 1.00 14.01 329 VAL B CA 1
ATOM 2360 C C . VAL A 1 329 ? -11.566 44.232 4.174 1.00 14.77 329 VAL B C 1
ATOM 2361 O O . VAL A 1 329 ? -11.436 45.078 3.262 1.00 14.43 329 VAL B O 1
ATOM 2365 N N . ILE A 1 330 ? -10.559 43.837 4.922 1.00 14.50 330 ILE B N 1
ATOM 2366 C CA . ILE A 1 330 ? -9.277 44.507 4.785 1.00 15.25 330 ILE B CA 1
ATOM 2367 C C . ILE A 1 330 ? -8.201 43.500 4.402 1.00 15.79 330 ILE B C 1
ATOM 2368 O O . ILE A 1 330 ? -8.309 42.313 4.713 1.00 17.12 330 ILE B O 1
ATOM 2373 N N . THR A 1 331 ? -7.174 43.963 3.715 1.00 15.87 331 THR B N 1
ATOM 2374 C CA . THR A 1 331 ? -6.169 43.077 3.186 1.00 15.51 331 THR B CA 1
ATOM 2375 C C . THR A 1 331 ? -4.957 43.067 4.076 1.00 15.87 331 THR B C 1
ATOM 2376 O O . THR A 1 331 ? -4.321 44.084 4.234 1.00 16.34 331 THR B O 1
ATOM 2380 N N . SER A 1 332 ? -4.644 41.910 4.654 1.00 15.91 332 SER B N 1
ATOM 2381 C CA . SER A 1 332 ? -3.486 41.784 5.515 1.00 15.92 332 SER B CA 1
ATOM 2382 C C . SER A 1 332 ? -2.221 41.786 4.697 1.00 16.00 332 SER B C 1
ATOM 2383 O O . SER A 1 332 ? -2.232 41.616 3.464 1.00 16.09 332 SER B O 1
ATOM 2386 N N . MET A 1 333 ? -1.107 41.969 5.390 1.00 16.05 333 MET B N 1
ATOM 2387 C CA . MET A 1 333 ? 0.195 41.965 4.737 1.00 15.06 333 MET B CA 1
ATOM 2388 C C . MET A 1 333 ? 0.433 40.630 4.042 1.00 14.90 333 MET B C 1
ATOM 2389 O O . MET A 1 333 ? 1.053 40.575 3.003 1.00 14.75 333 MET B O 1
ATOM 2394 N N . SER A 1 334 ? -0.102 39.550 4.586 1.00 15.09 334 SER B N 1
ATOM 2395 C CA . SER A 1 334 ? 0.155 38.233 3.987 1.00 16.13 334 SER B CA 1
ATOM 2396 C C . SER A 1 334 ? -0.627 38.016 2.694 1.00 16.41 334 SER B C 1
ATOM 2397 O O . SER A 1 334 ? -0.520 36.977 2.088 1.00 17.26 334 SER B O 1
ATOM 2400 N N . GLY A 1 335 ? -1.476 38.967 2.328 1.00 17.28 335 GLY B N 1
ATOM 2401 C CA . GLY A 1 335 ? -2.400 38.796 1.236 1.00 16.79 335 GLY B CA 1
ATOM 2402 C C . GLY A 1 335 ? -3.762 38.220 1.611 1.00 17.90 335 GLY B C 1
ATOM 2403 O O . GLY A 1 335 ? -4.706 38.287 0.788 1.00 17.98 335 GLY B O 1
ATOM 2404 N N . LYS A 1 336 ? -3.893 37.616 2.805 1.00 17.35 336 LYS B N 1
ATOM 2405 C CA . LYS A 1 336 ? -5.228 37.186 3.242 1.00 17.10 336 LYS B CA 1
ATOM 2406 C C . LYS A 1 336 ? -6.180 38.361 3.504 1.00 16.37 336 LYS B C 1
ATOM 2407 O O . LYS A 1 336 ? -5.754 39.380 4.074 1.00 16.08 336 LYS B O 1
ATOM 2413 N N . THR A 1 337 ? -7.449 38.205 3.091 1.00 14.67 337 THR B N 1
ATOM 2414 C CA . THR A 1 337 ? -8.476 39.182 3.411 1.00 13.46 337 THR B CA 1
ATOM 2415 C C . THR A 1 337 ? -9.230 38.807 4.704 1.00 13.57 337 THR B C 1
ATOM 2416 O O . THR A 1 337 ? -9.546 37.640 4.950 1.00 12.15 337 THR B O 1
ATOM 2420 N N . ILE A 1 338 ? -9.469 39.832 5.529 1.00 13.30 338 ILE B N 1
ATOM 2421 C CA . ILE A 1 338 ? -10.117 39.703 6.810 1.00 13.32 338 ILE B CA 1
ATOM 2422 C C . ILE A 1 338 ? -11.432 40.497 6.848 1.00 14.36 338 ILE B C 1
ATOM 2423 O O . ILE A 1 338 ? -11.491 41.674 6.442 1.00 15.89 338 ILE B O 1
ATOM 2428 N N . GLU A 1 339 ? -12.493 39.850 7.299 1.00 14.35 339 GLU B N 1
ATOM 2429 C CA . GLU A 1 339 ? -13.763 40.513 7.490 1.00 14.93 339 GLU B CA 1
ATOM 2430 C C . GLU A 1 339 ? -13.874 40.929 8.945 1.00 15.77 339 GLU B C 1
ATOM 2431 O O . GLU A 1 339 ? -13.805 40.088 9.871 1.00 16.55 339 GLU B O 1
ATOM 2437 N N . VAL A 1 340 ? -14.058 42.221 9.146 1.00 15.21 340 VAL B N 1
ATOM 2438 C CA . VAL A 1 340 ? -14.106 42.752 10.466 1.00 14.86 340 VAL B CA 1
ATOM 2439 C C . VAL A 1 340 ? -15.532 42.577 11.022 1.00 15.69 340 VAL B C 1
ATOM 2440 O O . VAL A 1 340 ? -16.436 43.390 10.745 1.00 14.52 340 VAL B O 1
ATOM 2444 N N . GLY A 1 341 ? -15.716 41.529 11.824 1.00 15.50 341 GLY B N 1
ATOM 2445 C CA . GLY A 1 341 ? -17.005 41.326 12.448 1.00 16.58 341 GLY B CA 1
ATOM 2446 C C . GLY A 1 341 ? -17.247 42.323 13.575 1.00 17.44 341 GLY B C 1
ATOM 2447 O O . GLY A 1 341 ? -18.396 42.607 13.902 1.00 18.80 341 GLY B O 1
ATOM 2448 N N . ASN A 1 342 ? -16.163 42.814 14.186 1.00 16.64 342 ASN B N 1
ATOM 2449 C CA . ASN A 1 342 ? -16.207 43.707 15.323 1.00 16.01 342 ASN B CA 1
ATOM 2450 C C . ASN A 1 342 ? -14.894 44.521 15.368 1.00 16.99 342 ASN B C 1
ATOM 2451 O O . ASN A 1 342 ? -13.806 43.929 15.329 1.00 17.67 342 ASN B O 1
ATOM 2456 N N . THR A 1 343 ? -14.990 45.853 15.424 1.00 16.95 343 THR B N 1
ATOM 2457 C CA . THR A 1 343 ? -13.819 46.715 15.300 1.00 18.30 343 THR B CA 1
ATOM 2458 C C . THR A 1 343 ? -13.035 46.721 16.591 1.00 18.73 343 THR B C 1
ATOM 2459 O O . THR A 1 343 ? -11.865 47.092 16.603 1.00 19.31 343 THR B O 1
ATOM 2463 N N . ASP A 1 344 ? -13.686 46.273 17.663 1.00 18.68 344 ASP B N 1
ATOM 2464 C CA . ASP A 1 344 ? -13.077 46.126 18.979 1.00 18.94 344 ASP B CA 1
ATOM 2465 C C . ASP A 1 344 ? -12.311 44.770 19.101 1.00 19.09 344 ASP B C 1
ATOM 2466 O O . ASP A 1 344 ? -11.779 44.430 20.147 1.00 19.54 344 ASP B O 1
ATOM 2471 N N . ALA A 1 345 ? -12.236 43.988 18.031 1.00 19.11 345 ALA B N 1
ATOM 2472 C CA . ALA A 1 345 ? -11.351 42.807 18.043 1.00 18.76 345 ALA B CA 1
ATOM 2473 C C . ALA A 1 345 ? -10.204 43.143 17.112 1.00 18.31 345 ALA B C 1
ATOM 2474 O O . ALA A 1 345 ? -9.952 42.475 16.097 1.00 18.15 345 ALA B O 1
ATOM 2476 N N . GLU A 1 346 ? -9.519 44.215 17.476 1.00 18.12 346 GLU B N 1
ATOM 2477 C CA . GLU A 1 346 ? -8.552 44.873 16.597 1.00 18.43 346 GLU B CA 1
ATOM 2478 C C . GLU A 1 346 ? -7.095 44.574 16.951 1.00 17.75 346 GLU B C 1
ATOM 2479 O O . GLU A 1 346 ? -6.189 44.848 16.139 1.00 18.35 346 GLU B O 1
ATOM 2485 N N . GLY A 1 347 ? -6.871 44.054 18.160 1.00 16.93 347 GLY B N 1
ATOM 2486 C CA . GLY A 1 347 ? -5.541 43.603 18.579 1.00 16.97 347 GLY B CA 1
ATOM 2487 C C . GLY A 1 347 ? -4.949 42.608 17.573 1.00 17.27 347 GLY B C 1
ATOM 2488 O O . GLY A 1 347 ? -3.763 42.733 17.145 1.00 17.81 347 GLY B O 1
ATOM 2489 N N . ARG A 1 348 ? -5.781 41.651 17.160 1.00 16.55 348 ARG B N 1
ATOM 2490 C CA . ARG A 1 348 ? -5.358 40.541 16.313 1.00 16.76 348 ARG B CA 1
ATOM 2491 C C . ARG A 1 348 ? -5.114 41.079 14.895 1.00 17.16 348 ARG B C 1
ATOM 2492 O O . ARG A 1 348 ? -4.309 40.501 14.118 1.00 17.06 348 ARG B O 1
ATOM 2500 N N . LEU A 1 349 ? -5.783 42.215 14.590 1.00 16.94 349 LEU B N 1
ATOM 2501 C CA . LEU A 1 349 ? -5.689 42.874 13.292 1.00 15.58 349 LEU B CA 1
ATOM 2502 C C . LEU A 1 349 ? -4.414 43.681 13.140 1.00 16.26 349 LEU B C 1
ATOM 2503 O O . LEU A 1 349 ? -3.915 43.834 12.004 1.00 16.88 349 LEU B O 1
ATOM 2508 N N . ILE A 1 350 ? -3.879 44.212 14.251 1.00 16.15 350 ILE B N 1
ATOM 2509 C CA . ILE A 1 350 ? -2.507 44.783 14.215 1.00 15.91 350 ILE B CA 1
ATOM 2510 C C . ILE A 1 350 ? -1.452 43.696 14.406 1.00 16.42 350 ILE B C 1
ATOM 2511 O O . ILE A 1 350 ? -0.384 43.810 13.808 1.00 16.41 350 ILE B O 1
ATOM 2516 N N . LEU A 1 351 ? -1.741 42.658 15.221 1.00 15.94 351 LEU B N 1
ATOM 2517 C CA . LEU A 1 351 ? -0.797 41.548 15.389 1.00 15.97 351 LEU B CA 1
ATOM 2518 C C . LEU A 1 351 ? -0.584 40.709 14.146 1.00 16.63 351 LEU B C 1
ATOM 2519 O O . LEU A 1 351 ? 0.558 40.355 13.834 1.00 17.25 351 LEU B O 1
ATOM 2524 N N . CYS A 1 352 ? -1.645 40.381 13.421 1.00 17.18 352 CYS B N 1
ATOM 2525 C CA . CYS A 1 352 ? -1.427 39.560 12.249 1.00 17.59 352 CYS B CA 1
ATOM 2526 C C . CYS A 1 352 ? -0.394 40.217 11.349 1.00 17.26 352 CYS B C 1
ATOM 2527 O O . CYS A 1 352 ? 0.460 39.524 10.843 1.00 17.76 352 CYS B O 1
ATOM 2530 N N . ASP A 1 353 ? -0.400 41.544 11.210 1.00 16.53 353 ASP B N 1
ATOM 2531 C CA . ASP A 1 353 ? 0.521 42.173 10.238 1.00 15.70 353 ASP B CA 1
ATOM 2532 C C . ASP A 1 353 ? 1.965 42.182 10.769 1.00 16.15 353 ASP B C 1
ATOM 2533 O O . ASP A 1 353 ? 2.960 41.939 10.019 1.00 15.72 353 ASP B O 1
ATOM 2538 N N . ALA A 1 354 ? 2.088 42.426 12.076 1.00 16.05 354 ALA B N 1
ATOM 2539 C CA . ALA A 1 354 ? 3.418 42.406 12.701 1.00 15.90 354 ALA B CA 1
ATOM 2540 C C . ALA A 1 354 ? 3.985 41.000 12.648 1.00 16.45 354 ALA B C 1
ATOM 2541 O O . ALA A 1 354 ? 5.182 40.867 12.515 1.00 17.07 354 ALA B O 1
ATOM 2543 N N . LEU A 1 355 ? 3.142 39.959 12.751 1.00 16.68 355 LEU B N 1
ATOM 2544 C CA . LEU A 1 355 ? 3.651 38.589 12.809 1.00 16.55 355 LEU B CA 1
ATOM 2545 C C . LEU A 1 355 ? 4.177 38.185 11.415 1.00 17.56 355 LEU B C 1
ATOM 2546 O O . LEU A 1 355 ? 5.270 37.589 11.294 1.00 17.31 355 LEU B O 1
ATOM 2551 N N . THR A 1 356 ? 3.413 38.547 10.376 1.00 16.96 356 THR B N 1
ATOM 2552 C CA . THR A 1 356 ? 3.872 38.431 9.006 1.00 16.44 356 THR B CA 1
ATOM 2553 C C . THR A 1 356 ? 5.173 39.191 8.805 1.00 16.78 356 THR B C 1
ATOM 2554 O O . THR A 1 356 ? 6.137 38.694 8.264 1.00 15.72 356 THR B O 1
ATOM 2558 N N . TYR A 1 357 ? 5.194 40.427 9.246 1.00 18.04 357 TYR B N 1
ATOM 2559 C CA . TYR A 1 357 ? 6.394 41.204 9.098 1.00 18.52 357 TYR B CA 1
ATOM 2560 C C . TYR A 1 357 ? 7.609 40.484 9.751 1.00 19.70 357 TYR B C 1
ATOM 2561 O O . TYR A 1 357 ? 8.721 40.458 9.152 1.00 19.80 357 TYR B O 1
ATOM 2570 N N . ALA A 1 358 ? 7.407 39.908 10.949 1.00 19.24 358 ALA B N 1
ATOM 2571 C CA . ALA A 1 358 ? 8.499 39.261 11.691 1.00 20.81 358 ALA B CA 1
ATOM 2572 C C . ALA A 1 358 ? 9.179 38.029 10.980 1.00 22.03 358 ALA B C 1
ATOM 2573 O O . ALA A 1 358 ? 10.324 37.645 11.333 1.00 22.08 358 ALA B O 1
ATOM 2575 N N . GLU A 1 359 ? 8.494 37.451 9.985 1.00 21.91 359 GLU B N 1
ATOM 2576 C CA . GLU A 1 359 ? 9.034 36.339 9.216 1.00 23.31 359 GLU B CA 1
ATOM 2577 C C . GLU A 1 359 ? 10.417 36.649 8.639 1.00 22.31 359 GLU B C 1
ATOM 2578 O O . GLU A 1 359 ? 11.222 35.759 8.534 1.00 22.27 359 GLU B O 1
ATOM 2584 N N . ARG A 1 360 ? 10.689 37.912 8.316 1.00 21.54 360 ARG B N 1
ATOM 2585 C CA . ARG A 1 360 ? 11.970 38.326 7.736 1.00 20.50 360 ARG B CA 1
ATOM 2586 C C . ARG A 1 360 ? 13.170 38.010 8.637 1.00 20.60 360 ARG B C 1
ATOM 2587 O O . ARG A 1 360 ? 14.286 37.900 8.117 1.00 20.51 360 ARG B O 1
ATOM 2595 N N . PHE A 1 361 ? 12.944 37.876 9.959 1.00 19.83 361 PHE B N 1
ATOM 2596 C CA . PHE A 1 361 ? 14.030 37.665 10.923 1.00 19.13 361 PHE B CA 1
ATOM 2597 C C . PHE A 1 361 ? 14.399 36.205 11.103 1.00 19.63 361 PHE B C 1
ATOM 2598 O O . PHE A 1 361 ? 15.357 35.891 11.814 1.00 19.03 361 PHE B O 1
ATOM 2606 N N . ASN A 1 362 ? 13.628 35.329 10.461 1.00 20.12 362 ASN B N 1
ATOM 2607 C CA . ASN A 1 362 ? 13.860 33.894 10.493 1.00 20.45 362 ASN B CA 1
ATOM 2608 C C . ASN A 1 362 ? 13.878 33.376 11.966 1.00 19.31 362 ASN B C 1
ATOM 2609 O O . ASN A 1 362 ? 14.826 32.707 12.431 1.00 18.62 362 ASN B O 1
ATOM 2614 N N . PRO A 1 363 ? 12.792 33.664 12.693 1.00 18.30 363 PRO B N 1
ATOM 2615 C CA . PRO A 1 363 ? 12.847 33.478 14.155 1.00 18.23 363 PRO B CA 1
ATOM 2616 C C . PRO A 1 363 ? 13.166 32.043 14.583 1.00 18.27 363 PRO B C 1
ATOM 2617 O O . PRO A 1 363 ? 12.604 31.096 14.030 1.00 17.54 363 PRO B O 1
ATOM 2621 N N . GLU A 1 364 ? 14.086 31.914 15.543 1.00 18.12 364 GLU B N 1
ATOM 2622 C CA . GLU A 1 364 ? 14.269 30.690 16.290 1.00 18.15 364 GLU B CA 1
ATOM 2623 C C . GLU A 1 364 ? 12.939 30.340 16.967 1.00 18.41 364 GLU B C 1
ATOM 2624 O O . GLU A 1 364 ? 12.549 29.152 17.044 1.00 18.68 364 GLU B O 1
ATOM 2630 N N . ALA A 1 365 ? 12.254 31.376 17.471 1.00 17.84 365 ALA B N 1
ATOM 2631 C CA . ALA A 1 365 ? 10.960 31.244 18.161 1.00 16.61 365 ALA B CA 1
ATOM 2632 C C . ALA A 1 365 ? 10.281 32.603 18.047 1.00 16.93 365 ALA B C 1
ATOM 2633 O O . ALA A 1 365 ? 10.952 33.655 18.121 1.00 16.22 365 ALA B O 1
ATOM 2635 N N . LEU A 1 366 ? 8.948 32.574 17.892 1.00 16.41 366 LEU B N 1
ATOM 2636 C CA . LEU A 1 366 ? 8.162 33.768 17.683 1.00 15.56 366 LEU B CA 1
ATOM 2637 C C . LEU A 1 366 ? 6.992 33.759 18.670 1.00 15.82 366 LEU B C 1
ATOM 2638 O O . LEU A 1 366 ? 6.173 32.844 18.659 1.00 17.40 366 LEU B O 1
ATOM 2643 N N . VAL A 1 367 ? 6.907 34.759 19.538 1.00 15.18 367 VAL B N 1
ATOM 2644 C CA . VAL A 1 367 ? 5.930 34.740 20.621 1.00 14.01 367 VAL B CA 1
ATOM 2645 C C . VAL A 1 367 ? 5.281 36.110 20.663 1.00 14.50 367 VAL B C 1
ATOM 2646 O O . VAL A 1 367 ? 5.970 37.132 20.766 1.00 14.88 367 VAL B O 1
ATOM 2650 N N . ASP A 1 368 ? 3.961 36.140 20.513 1.00 13.54 368 ASP B N 1
ATOM 2651 C CA . ASP A 1 368 ? 3.245 37.375 20.535 1.00 12.64 368 ASP B CA 1
ATOM 2652 C C . ASP A 1 368 ? 2.676 37.488 21.936 1.00 12.32 368 ASP B C 1
ATOM 2653 O O . ASP A 1 368 ? 2.347 36.474 22.548 1.00 11.67 368 ASP B O 1
ATOM 2658 N N . VAL A 1 369 ? 2.589 38.715 22.435 1.00 11.92 369 VAL B N 1
ATOM 2659 C CA . VAL A 1 369 ? 2.127 38.975 23.782 1.00 12.79 369 VAL B CA 1
ATOM 2660 C C . VAL A 1 369 ? 1.093 40.089 23.675 1.00 13.82 369 VAL B C 1
ATOM 2661 O O . VAL A 1 369 ? 1.380 41.166 23.122 1.00 14.01 369 VAL B O 1
ATOM 2665 N N . ALA A 1 370 ? -0.091 39.837 24.222 1.00 14.32 370 ALA B N 1
ATOM 2666 C CA . ALA A 1 370 ? -1.257 40.632 23.901 1.00 15.90 370 ALA B CA 1
ATOM 2667 C C . ALA A 1 370 ? -2.297 40.596 25.007 1.00 17.52 370 ALA B C 1
ATOM 2668 O O . ALA A 1 370 ? -2.627 39.496 25.512 1.00 20.21 370 ALA B O 1
ATOM 2670 N N . THR A 1 371 ? -2.824 41.762 25.380 1.00 17.41 371 THR B N 1
ATOM 2671 C CA . THR A 1 371 ? -4.048 41.833 26.160 1.00 17.97 371 THR B CA 1
ATOM 2672 C C . THR A 1 371 ? -5.234 41.627 25.185 1.00 19.00 371 THR B C 1
ATOM 2673 O O . THR A 1 371 ? -5.961 42.596 24.833 1.00 19.20 371 THR B O 1
ATOM 2677 N N . LEU A 1 372 ? -5.431 40.378 24.739 1.00 18.92 372 LEU B N 1
ATOM 2678 C CA . LEU A 1 372 ? -6.377 40.075 23.677 1.00 19.60 372 LEU B CA 1
ATOM 2679 C C . LEU A 1 372 ? -7.853 40.015 24.041 1.00 20.13 372 LEU B C 1
ATOM 2680 O O . LEU A 1 372 ? -8.671 40.601 23.350 1.00 20.80 372 LEU B O 1
ATOM 2685 N N . THR A 1 373 ? -8.220 39.246 25.064 1.00 20.08 373 THR B N 1
ATOM 2686 C CA . THR A 1 373 ? -9.621 38.882 25.220 1.00 19.56 373 THR B CA 1
ATOM 2687 C C . THR A 1 373 ? -10.139 38.923 26.674 1.00 20.14 373 THR B C 1
ATOM 2688 O O . THR A 1 373 ? -9.504 38.373 27.584 1.00 19.94 373 THR B O 1
ATOM 2692 N N . GLY A 1 374 ? -11.306 39.559 26.885 1.00 20.41 374 GLY B N 1
ATOM 2693 C CA . GLY A 1 374 ? -12.129 39.303 28.054 1.00 19.37 374 GLY B CA 1
ATOM 2694 C C . GLY A 1 374 ? -12.322 37.799 28.272 1.00 20.19 374 GLY B C 1
ATOM 2695 O O . GLY A 1 374 ? -12.265 37.340 29.422 1.00 19.60 374 GLY B O 1
ATOM 2696 N N . ALA A 1 375 ? -12.537 37.027 27.184 1.00 20.74 375 ALA B N 1
ATOM 2697 C CA . ALA A 1 375 ? -12.708 35.548 27.276 1.00 21.32 375 ALA B CA 1
ATOM 2698 C C . ALA A 1 375 ? -11.630 34.857 28.127 1.00 21.40 375 ALA B C 1
ATOM 2699 O O . ALA A 1 375 ? -11.919 34.074 29.019 1.00 21.40 375 ALA B O 1
ATOM 2701 N N . CYS A 1 376 ? -10.381 35.191 27.865 1.00 22.13 376 CYS B N 1
ATOM 2702 C CA . CYS A 1 376 ? -9.266 34.642 28.628 1.00 22.27 376 CYS B CA 1
ATOM 2703 C C . CYS A 1 376 ? -9.388 35.035 30.095 1.00 22.47 376 CYS B C 1
ATOM 2704 O O . CYS A 1 376 ? -9.109 34.215 30.969 1.00 23.22 376 CYS B O 1
ATOM 2707 N N . MET A 1 377 ? -9.807 36.272 30.368 1.00 21.67 377 MET B N 1
ATOM 2708 C CA . MET A 1 377 ? -10.022 36.694 31.732 1.00 21.53 377 MET B CA 1
ATOM 2709 C C . MET A 1 377 ? -11.141 35.863 32.376 1.00 21.00 377 MET B C 1
ATOM 2710 O O . MET A 1 377 ? -11.041 35.456 33.531 1.00 21.47 377 MET B O 1
ATOM 2715 N N . VAL A 1 378 ? -12.193 35.591 31.628 1.00 19.88 378 VAL B N 1
ATOM 2716 C CA . VAL A 1 378 ? -13.245 34.719 32.118 1.00 19.25 378 VAL B CA 1
ATOM 2717 C C . VAL A 1 378 ? -12.683 33.330 32.361 1.00 19.73 378 VAL B C 1
ATOM 2718 O O . VAL A 1 378 ? -13.024 32.679 33.361 1.00 19.27 378 VAL B O 1
ATOM 2722 N N . ALA A 1 379 ? -11.784 32.896 31.481 1.00 20.13 379 ALA B N 1
ATOM 2723 C CA . ALA A 1 379 ? -11.220 31.546 31.579 1.00 20.53 379 ALA B CA 1
ATOM 2724 C C . ALA A 1 379 ? -10.268 31.382 32.760 1.00 21.37 379 ALA B C 1
ATOM 2725 O O . ALA A 1 379 ? -10.333 30.359 33.488 1.00 22.01 379 ALA B O 1
ATOM 2727 N N . LEU A 1 380 ? -9.400 32.378 32.974 1.00 21.32 380 LEU B N 1
ATOM 2728 C CA . LEU A 1 380 ? -8.237 32.174 33.853 1.00 20.91 380 LEU B CA 1
ATOM 2729 C C . LEU A 1 380 ? -8.032 33.265 34.903 1.00 21.43 380 LEU B C 1
ATOM 2730 O O . LEU A 1 380 ? -7.156 33.140 35.773 1.00 21.27 380 LEU B O 1
ATOM 2735 N N . GLY A 1 381 ? -8.843 34.323 34.834 1.00 21.34 381 GLY B N 1
ATOM 2736 C CA . GLY A 1 381 ? -8.784 35.365 35.832 1.00 22.05 381 GLY B CA 1
ATOM 2737 C C . GLY A 1 381 ? -7.575 36.277 35.660 1.00 23.37 381 GLY B C 1
ATOM 2738 O O . GLY A 1 381 ? -6.913 36.293 34.581 1.00 23.85 381 GLY B O 1
ATOM 2739 N N . HIS A 1 382 ? -7.291 37.053 36.706 1.00 23.03 382 HIS B N 1
ATOM 2740 C CA . HIS A 1 382 ? -6.052 37.814 36.788 1.00 23.64 382 HIS B CA 1
ATOM 2741 C C . HIS A 1 382 ? -4.848 36.937 37.140 1.00 23.75 382 HIS B C 1
ATOM 2742 O O . HIS A 1 382 ? -3.679 37.376 37.011 1.00 24.64 382 HIS B O 1
ATOM 2749 N N . GLN A 1 383 ? -5.112 35.707 37.569 1.00 22.69 383 GLN B N 1
ATOM 2750 C CA . GLN A 1 383 ? -4.053 34.875 38.116 1.00 21.93 383 GLN B CA 1
ATOM 2751 C C . GLN A 1 383 ? -3.041 34.413 37.056 1.00 21.96 383 GLN B C 1
ATOM 2752 O O . GLN A 1 383 ? -1.842 34.494 37.296 1.00 21.41 383 GLN B O 1
ATOM 2758 N N . THR A 1 384 ? -3.523 34.017 35.865 1.00 21.87 384 THR B N 1
ATOM 2759 C CA . THR A 1 384 ? -2.726 33.223 34.937 1.00 21.58 384 THR B CA 1
ATOM 2760 C C . THR A 1 384 ? -2.974 33.615 33.506 1.00 21.23 384 THR B C 1
ATOM 2761 O O . THR A 1 384 ? -4.122 33.814 33.125 1.00 21.76 384 THR B O 1
ATOM 2765 N N . ALA A 1 385 ? -1.921 33.659 32.699 1.00 19.69 385 ALA B N 1
ATOM 2766 C CA . ALA A 1 385 ? -2.058 34.024 31.288 1.00 19.24 385 ALA B CA 1
ATOM 2767 C C . ALA A 1 385 ? -2.469 32.833 30.449 1.00 19.08 385 ALA B C 1
ATOM 2768 O O . ALA A 1 385 ? -2.122 31.697 30.776 1.00 20.80 385 ALA B O 1
ATOM 2770 N N . GLY A 1 386 ? -3.158 33.077 29.344 1.00 18.16 386 GLY B N 1
ATOM 2771 C CA . GLY A 1 386 ? -3.468 32.020 28.389 1.00 17.52 386 GLY B CA 1
ATOM 2772 C C . GLY A 1 386 ? -2.342 31.827 27.392 1.00 17.55 386 GLY B C 1
ATOM 2773 O O . GLY A 1 386 ? -1.747 32.795 26.920 1.00 17.37 386 GLY B O 1
ATOM 2774 N N . LEU A 1 387 ? -2.010 30.573 27.105 1.00 17.35 387 LEU B N 1
ATOM 2775 C CA . LEU A 1 387 ? -0.902 30.268 26.194 1.00 17.68 387 LEU B CA 1
ATOM 2776 C C . LEU A 1 387 ? -1.431 29.332 25.141 1.00 18.05 387 LEU B C 1
ATOM 2777 O O . LEU A 1 387 ? -2.194 28.397 25.483 1.00 18.40 387 LEU B O 1
ATOM 2782 N N . MET A 1 388 ? -1.055 29.579 23.886 1.00 16.78 388 MET B N 1
ATOM 2783 C CA . MET A 1 388 ? -1.544 28.785 22.787 1.00 16.54 388 MET B CA 1
ATOM 2784 C C . MET A 1 388 ? -0.422 28.687 21.823 1.00 17.14 388 MET B C 1
ATOM 2785 O O . MET A 1 388 ? 0.284 29.679 21.576 1.00 17.26 388 MET B O 1
ATOM 2790 N N . SER A 1 389 ? -0.268 27.488 21.265 1.00 17.28 389 SER B N 1
ATOM 2791 C CA . SER A 1 389 ? 0.778 27.200 20.335 1.00 17.58 389 SER B CA 1
ATOM 2792 C C . SER A 1 389 ? 0.486 25.900 19.624 1.00 18.69 389 SER B C 1
ATOM 2793 O O . SER A 1 389 ? -0.231 25.033 20.132 1.00 18.47 389 SER B O 1
ATOM 2796 N N . LYS A 1 390 ? 1.095 25.731 18.459 1.00 20.23 390 LYS B N 1
ATOM 2797 C CA . LYS A 1 390 ? 1.057 24.419 17.796 1.00 21.22 390 LYS B CA 1
ATOM 2798 C C . LYS A 1 390 ? 2.358 23.668 17.982 1.00 20.92 390 LYS B C 1
ATOM 2799 O O . LYS A 1 390 ? 2.501 22.570 17.478 1.00 21.59 390 LYS B O 1
ATOM 2805 N N . HIS A 1 391 ? 3.289 24.260 18.725 1.00 19.86 391 HIS B N 1
ATOM 2806 C CA . HIS A 1 391 ? 4.553 23.623 19.016 1.00 19.38 391 HIS B CA 1
ATOM 2807 C C . HIS A 1 391 ? 4.680 23.324 20.509 1.00 19.32 391 HIS B C 1
ATOM 2808 O O . HIS A 1 391 ? 4.895 24.238 21.320 1.00 18.67 391 HIS B O 1
ATOM 2815 N N . ASP A 1 392 ? 4.572 22.037 20.858 1.00 19.23 392 ASP B N 1
ATOM 2816 C CA . ASP A 1 392 ? 4.612 21.574 22.244 1.00 18.86 392 ASP B CA 1
ATOM 2817 C C . ASP A 1 392 ? 5.890 22.001 22.974 1.00 19.29 392 ASP B C 1
ATOM 2818 O O . ASP A 1 392 ? 5.843 22.461 24.139 1.00 18.76 392 ASP B O 1
ATOM 2823 N N . ASP A 1 393 ? 7.033 21.830 22.302 1.00 18.97 393 ASP B N 1
ATOM 2824 C CA . ASP A 1 393 ? 8.286 22.190 22.906 1.00 19.60 393 ASP B CA 1
ATOM 2825 C C . ASP A 1 393 ? 8.298 23.670 23.322 1.00 19.82 393 ASP B C 1
ATOM 2826 O O . ASP A 1 393 ? 8.648 23.990 24.469 1.00 19.86 393 ASP B O 1
ATOM 2831 N N . LEU A 1 394 ? 7.887 24.563 22.425 1.00 19.18 394 LEU B N 1
ATOM 2832 C CA . LEU A 1 394 ? 7.870 25.975 22.748 1.00 19.21 394 LEU B CA 1
ATOM 2833 C C . LEU A 1 394 ? 6.879 26.256 23.886 1.00 19.70 394 LEU B C 1
ATOM 2834 O O . LEU A 1 394 ? 7.203 26.966 24.867 1.00 20.40 394 LEU B O 1
ATOM 2839 N N . ALA A 1 395 ? 5.683 25.686 23.778 1.00 19.30 395 ALA B N 1
ATOM 2840 C CA . ALA A 1 395 ? 4.684 25.872 24.816 1.00 19.32 395 ALA B CA 1
ATOM 2841 C C . ALA A 1 395 ? 5.256 25.508 26.196 1.00 19.76 395 ALA B C 1
ATOM 2842 O O . ALA A 1 395 ? 5.200 26.301 27.161 1.00 19.82 395 ALA B O 1
ATOM 2844 N N . ASN A 1 396 ? 5.845 24.318 26.273 1.00 19.83 396 ASN B N 1
ATOM 2845 C CA . ASN A 1 396 ? 6.443 23.830 27.511 1.00 18.73 396 ASN B CA 1
ATOM 2846 C C . ASN A 1 396 ? 7.580 24.677 28.034 1.00 17.58 396 ASN B C 1
ATOM 2847 O O . ASN A 1 396 ? 7.663 24.898 29.238 1.00 17.95 396 ASN B O 1
ATOM 2852 N N . GLU A 1 397 ? 8.408 25.189 27.133 1.00 16.50 397 GLU B N 1
ATOM 2853 C CA . GLU A 1 397 ? 9.449 26.182 27.470 1.00 16.95 397 GLU B CA 1
ATOM 2854 C C . GLU A 1 397 ? 8.878 27.441 28.156 1.00 17.46 397 GLU B C 1
ATOM 2855 O O . GLU A 1 397 ? 9.418 27.904 29.201 1.00 17.27 397 GLU B O 1
ATOM 2861 N N . LEU A 1 398 ? 7.798 28.001 27.585 1.00 17.12 398 LEU B N 1
ATOM 2862 C CA . LEU A 1 398 ? 7.177 29.179 28.202 1.00 16.76 398 LEU B CA 1
ATOM 2863 C C . LEU A 1 398 ? 6.429 28.832 29.483 1.00 17.47 398 LEU B C 1
ATOM 2864 O O . LEU A 1 398 ? 6.435 29.645 30.422 1.00 18.81 398 LEU B O 1
ATOM 2869 N N . LEU A 1 399 ? 5.818 27.645 29.562 1.00 17.00 399 LEU B N 1
ATOM 2870 C CA . LEU A 1 399 ? 5.113 27.260 30.778 1.00 16.94 399 LEU B CA 1
ATOM 2871 C C . LEU A 1 399 ? 6.152 27.137 31.886 1.00 18.09 399 LEU B C 1
ATOM 2872 O O . LEU A 1 399 ? 5.976 27.680 33.016 1.00 18.01 399 LEU B O 1
ATOM 2877 N N . ALA A 1 400 ? 7.256 26.464 31.541 1.00 17.63 400 ALA B N 1
ATOM 2878 C CA . ALA A 1 400 ? 8.289 26.152 32.524 1.00 18.44 400 ALA B CA 1
ATOM 2879 C C . ALA A 1 400 ? 8.846 27.448 33.108 1.00 18.69 400 ALA B C 1
ATOM 2880 O O . ALA A 1 400 ? 8.985 27.580 34.339 1.00 19.07 400 ALA B O 1
ATOM 2882 N N . ALA A 1 401 ? 9.146 28.406 32.222 1.00 18.45 401 ALA B N 1
ATOM 2883 C CA . ALA A 1 401 ? 9.597 29.721 32.648 1.00 17.85 401 ALA B CA 1
ATOM 2884 C C . ALA A 1 401 ? 8.612 30.413 33.616 1.00 18.04 401 ALA B C 1
ATOM 2885 O O . ALA A 1 401 ? 9.033 30.918 34.642 1.00 16.80 401 ALA B O 1
ATOM 2887 N N . GLY A 1 402 ? 7.316 30.447 33.272 1.00 18.11 402 GLY B N 1
ATOM 2888 C CA . GLY A 1 402 ? 6.331 31.092 34.136 1.00 18.96 402 GLY B CA 1
ATOM 2889 C C . GLY A 1 402 ? 6.229 30.446 35.522 1.00 19.66 402 GLY B C 1
ATOM 2890 O O . GLY A 1 402 ? 6.129 31.116 36.544 1.00 18.75 402 GLY B O 1
ATOM 2891 N N . GLU A 1 403 ? 6.271 29.126 35.527 1.00 20.80 403 GLU B N 1
ATOM 2892 C CA . GLU A 1 403 ? 6.207 28.323 36.733 1.00 21.98 403 GLU B CA 1
ATOM 2893 C C . GLU A 1 403 ? 7.433 28.613 37.636 1.00 20.83 403 GLU B C 1
ATOM 2894 O O . GLU A 1 403 ? 7.307 28.755 38.874 1.00 19.34 403 GLU B O 1
ATOM 2900 N N . HIS A 1 404 ? 8.585 28.782 36.987 1.00 19.76 404 HIS B N 1
ATOM 2901 C CA . HIS A 1 404 ? 9.862 28.970 37.683 1.00 19.35 404 HIS B CA 1
ATOM 2902 C C . HIS A 1 404 ? 9.920 30.285 38.488 1.00 19.23 404 HIS B C 1
ATOM 2903 O O . HIS A 1 404 ? 10.471 30.312 39.619 1.00 19.37 404 HIS B O 1
ATOM 2910 N N . VAL A 1 405 ? 9.367 31.367 37.929 1.00 17.44 405 VAL B N 1
ATOM 2911 C CA . VAL A 1 405 ? 9.430 32.669 38.606 1.00 16.82 405 VAL B CA 1
ATOM 2912 C C . VAL A 1 405 ? 8.070 33.048 39.185 1.00 16.96 405 VAL B C 1
ATOM 2913 O O . VAL A 1 405 ? 7.893 34.170 39.623 1.00 15.66 405 VAL B O 1
ATOM 2917 N N . PHE A 1 406 ? 7.134 32.089 39.192 1.00 17.54 406 PHE B N 1
ATOM 2918 C CA . PHE A 1 406 ? 5.745 32.287 39.682 1.00 17.37 406 PHE B CA 1
ATOM 2919 C C . PHE A 1 406 ? 4.985 33.424 38.993 1.00 16.44 406 PHE B C 1
ATOM 2920 O O . PHE A 1 406 ? 4.350 34.254 39.653 1.00 16.73 406 PHE B O 1
ATOM 2928 N N . ASP A 1 407 ? 5.104 33.481 37.673 1.00 15.58 407 ASP B N 1
ATOM 2929 C CA . ASP A 1 407 ? 4.391 34.410 36.838 1.00 15.35 407 ASP B CA 1
ATOM 2930 C C . ASP A 1 407 ? 3.781 33.481 35.788 1.00 16.40 407 ASP B C 1
ATOM 2931 O O . ASP A 1 407 ? 4.262 33.383 34.641 1.00 17.03 407 ASP B O 1
ATOM 2936 N N . ARG A 1 408 ? 2.709 32.805 36.192 1.00 17.06 408 ARG B N 1
ATOM 2937 C CA . ARG A 1 408 ? 2.242 31.585 35.577 1.00 18.07 408 ARG B CA 1
ATOM 2938 C C . ARG A 1 408 ? 1.419 31.786 34.276 1.00 18.78 408 ARG B C 1
ATOM 2939 O O . ARG A 1 408 ? 0.739 32.811 34.082 1.00 19.04 408 ARG B O 1
ATOM 2947 N N . ALA A 1 409 ? 1.524 30.837 33.354 1.00 18.76 409 ALA B N 1
ATOM 2948 C CA . ALA A 1 409 ? 0.590 30.789 32.221 1.00 19.01 409 ALA B CA 1
ATOM 2949 C C . ALA A 1 409 ? -0.119 29.423 32.257 1.00 19.00 409 ALA B C 1
ATOM 2950 O O . ALA A 1 409 ? 0.224 28.573 33.058 1.00 19.72 409 ALA B O 1
ATOM 2952 N N . TRP A 1 410 ? -1.140 29.230 31.446 1.00 19.25 410 TRP B N 1
ATOM 2953 C CA . TRP A 1 410 ? -1.803 27.928 31.352 1.00 19.12 410 TRP B CA 1
ATOM 2954 C C . TRP A 1 410 ? -2.201 27.703 29.904 1.00 19.15 410 TRP B C 1
ATOM 2955 O O . TRP A 1 410 ? -2.764 28.598 29.268 1.00 20.11 410 TRP B O 1
ATOM 2966 N N . ARG A 1 411 ? -1.900 26.538 29.358 1.00 18.56 411 ARG B N 1
ATOM 2967 C CA . ARG A 1 411 ? -2.170 26.335 27.937 1.00 19.02 411 ARG B CA 1
ATOM 2968 C C . ARG A 1 411 ? -3.663 26.107 27.654 1.00 19.57 411 ARG B C 1
ATOM 2969 O O . ARG A 1 411 ? -4.375 25.475 28.452 1.00 20.61 411 ARG B O 1
ATOM 2977 N N . LEU A 1 412 ? -4.122 26.641 26.523 1.00 19.51 412 LEU B N 1
ATOM 2978 C CA . LEU A 1 412 ? -5.448 26.361 25.966 1.00 19.28 412 LEU B CA 1
ATOM 2979 C C . LEU A 1 412 ? -5.253 25.765 24.577 1.00 19.75 412 LEU B C 1
ATOM 2980 O O . LEU A 1 412 ? -4.235 26.028 23.935 1.00 19.58 412 LEU B O 1
ATOM 2985 N N . PRO A 1 413 ? -6.226 24.970 24.101 1.00 20.36 413 PRO B N 1
ATOM 2986 C CA . PRO A 1 413 ? -5.941 24.248 22.868 1.00 21.01 413 PRO B CA 1
ATOM 2987 C C . PRO A 1 413 ? -6.238 25.079 21.596 1.00 22.02 413 PRO B C 1
ATOM 2988 O O . PRO A 1 413 ? -7.098 25.973 21.617 1.00 21.74 413 PRO B O 1
ATOM 2992 N N . LEU A 1 414 ? -5.518 24.790 20.512 1.00 22.01 414 LEU B N 1
ATOM 2993 C CA . LEU A 1 414 ? -5.885 25.312 19.202 1.00 22.44 414 LEU B CA 1
ATOM 2994 C C . LEU A 1 414 ? -6.451 24.222 18.264 1.00 22.53 414 LEU B C 1
ATOM 2995 O O . LEU A 1 414 ? -6.106 24.192 17.096 1.00 22.14 414 LEU B O 1
ATOM 3000 N N . TRP A 1 415 ? -7.317 23.348 18.782 1.00 23.72 415 TRP B N 1
ATOM 3001 C CA . TRP A 1 415 ? -7.887 22.218 18.007 1.00 24.76 415 TRP B CA 1
ATOM 3002 C C . TRP A 1 415 ? -8.480 22.686 16.646 1.00 25.37 415 TRP B C 1
ATOM 3003 O O . TRP A 1 415 ? -9.234 23.659 16.588 1.00 25.04 415 TRP B O 1
ATOM 3014 N N . ASP A 1 416 ? -8.228 21.956 15.567 1.00 26.20 416 ASP B N 1
ATOM 3015 C CA . ASP A 1 416 ? -8.949 22.236 14.325 1.00 27.32 416 ASP B CA 1
ATOM 3016 C C . ASP A 1 416 ? -10.437 22.478 14.452 1.00 27.25 416 ASP B C 1
ATOM 3017 O O . ASP A 1 416 ? -10.990 23.255 13.672 1.00 28.10 416 ASP B O 1
ATOM 3022 N N . GLU A 1 417 ? -11.110 21.830 15.394 1.00 27.06 417 GLU B N 1
ATOM 3023 C CA . GLU A 1 417 ? -12.575 21.954 15.410 1.00 27.42 417 GLU B CA 1
ATOM 3024 C C . GLU A 1 417 ? -13.037 23.355 15.827 1.00 26.54 417 GLU B C 1
ATOM 3025 O O . GLU A 1 417 ? -14.214 23.677 15.714 1.00 26.03 417 GLU B O 1
ATOM 3031 N N . TYR A 1 418 ? -12.090 24.184 16.289 1.00 25.64 418 TYR B N 1
ATOM 3032 C CA . TYR A 1 418 ? -12.360 25.584 16.628 1.00 24.24 418 TYR B CA 1
ATOM 3033 C C . TYR A 1 418 ? -12.309 26.468 15.395 1.00 24.11 418 TYR B C 1
ATOM 3034 O O . TYR A 1 418 ? -12.924 27.512 15.373 1.00 23.98 418 TYR B O 1
ATOM 3043 N N . GLN A 1 419 ? -11.605 26.032 14.353 1.00 24.27 419 GLN B N 1
ATOM 3044 C CA . GLN A 1 419 ? -11.226 26.944 13.259 1.00 24.16 419 GLN B CA 1
ATOM 3045 C C . GLN A 1 419 ? -12.394 27.483 12.423 1.00 24.27 419 GLN B C 1
ATOM 3046 O O . GLN A 1 419 ? -12.341 28.622 11.961 1.00 24.12 419 GLN B O 1
ATOM 3052 N N . GLY A 1 420 ? -13.442 26.666 12.256 1.00 23.99 420 GLY B N 1
ATOM 3053 C CA . GLY A 1 420 ? -14.571 26.992 11.389 1.00 23.24 420 GLY B CA 1
ATOM 3054 C C . GLY A 1 420 ? -15.419 28.067 12.021 1.00 23.25 420 GLY B C 1
ATOM 3055 O O . GLY A 1 420 ? -16.355 28.599 11.389 1.00 23.26 420 GLY B O 1
ATOM 3056 N N . LEU A 1 421 ? -15.097 28.398 13.272 1.00 22.18 421 LEU B N 1
ATOM 3057 C CA . LEU A 1 421 ? -15.796 29.503 13.927 1.00 21.82 421 LEU B CA 1
ATOM 3058 C C . LEU A 1 421 ? -15.450 30.839 13.234 1.00 21.21 421 LEU B C 1
ATOM 3059 O O . LEU A 1 421 ? -16.187 31.838 13.358 1.00 21.14 421 LEU B O 1
ATOM 3064 N N . LEU A 1 422 ? -14.358 30.827 12.479 1.00 20.36 422 LEU B N 1
ATOM 3065 C CA . LEU A 1 422 ? -13.870 32.022 11.837 1.00 20.54 422 LEU B CA 1
ATOM 3066 C C . LEU A 1 422 ? -14.243 32.069 10.357 1.00 21.40 422 LEU B C 1
ATOM 3067 O O . LEU A 1 422 ? -13.645 32.836 9.579 1.00 22.11 422 LEU B O 1
ATOM 3072 N N . ASP A 1 423 ? -15.213 31.246 9.949 1.00 21.81 423 ASP B N 1
ATOM 3073 C CA . ASP A 1 423 ? -15.653 31.248 8.534 1.00 21.91 423 ASP B CA 1
ATOM 3074 C C . ASP A 1 423 ? -16.217 32.584 8.137 1.00 20.62 423 ASP B C 1
ATOM 3075 O O . ASP A 1 423 ? -16.817 33.276 8.974 1.00 19.67 423 ASP B O 1
ATOM 3080 N N . SER A 1 424 ? -16.014 32.922 6.862 1.00 19.89 424 SER B N 1
ATOM 3081 C CA . SER A 1 424 ? -16.517 34.151 6.282 1.00 19.54 424 SER B CA 1
ATOM 3082 C C . SER A 1 424 ? -17.006 33.903 4.866 1.00 19.57 424 SER B C 1
ATOM 3083 O O . SER A 1 424 ? -16.401 33.140 4.120 1.00 19.84 424 SER B O 1
ATOM 3086 N N . THR A 1 425 ? -18.084 34.575 4.488 1.00 19.54 425 THR B N 1
ATOM 3087 C CA . THR A 1 425 ? -18.622 34.510 3.132 1.00 19.26 425 THR B CA 1
ATOM 3088 C C . THR A 1 425 ? -17.928 35.572 2.252 1.00 19.76 425 THR B C 1
ATOM 3089 O O . THR A 1 425 ? -17.771 35.425 1.012 1.00 20.27 425 THR B O 1
ATOM 3093 N N . PHE A 1 426 ? -17.513 36.652 2.904 1.00 19.18 426 PHE B N 1
ATOM 3094 C CA . PHE A 1 426 ? -17.017 37.825 2.205 1.00 18.37 426 PHE B CA 1
ATOM 3095 C C . PHE A 1 426 ? -15.497 38.029 2.148 1.00 18.54 426 PHE B C 1
ATOM 3096 O O . PHE A 1 426 ? -15.013 38.902 1.422 1.00 18.92 426 PHE B O 1
ATOM 3104 N N . ALA A 1 427 ? -14.748 37.207 2.877 1.00 18.98 427 ALA B N 1
ATOM 3105 C CA . ALA A 1 427 ? -13.312 37.376 2.979 1.00 19.65 427 ALA B CA 1
ATOM 3106 C C . ALA A 1 427 ? -12.656 36.017 3.266 1.00 20.35 427 ALA B C 1
ATOM 3107 O O . ALA A 1 427 ? -13.352 35.007 3.406 1.00 21.46 427 ALA B O 1
ATOM 3109 N N . ASP A 1 428 ? -11.331 35.961 3.338 1.00 20.38 428 ASP B N 1
ATOM 3110 C CA . ASP A 1 428 ? -10.687 34.688 3.590 1.00 20.05 428 ASP B CA 1
ATOM 3111 C C . ASP A 1 428 ? -11.044 34.135 4.954 1.00 20.15 428 ASP B C 1
ATOM 3112 O O . ASP A 1 428 ? -11.224 32.910 5.081 1.00 20.73 428 ASP B O 1
ATOM 3117 N N . VAL A 1 429 ? -11.155 35.024 5.954 1.00 19.66 429 VAL B N 1
ATOM 3118 C CA . VAL A 1 429 ? -11.377 34.661 7.382 1.00 19.09 429 VAL B CA 1
ATOM 3119 C C . VAL A 1 429 ? -12.141 35.811 8.122 1.00 19.79 429 VAL B C 1
ATOM 3120 O O . VAL A 1 429 ? -12.023 36.994 7.736 1.00 19.42 429 VAL B O 1
ATOM 3124 N N . TYR A 1 430 ? -12.913 35.457 9.149 1.00 19.44 430 TYR B N 1
ATOM 3125 C CA . TYR A 1 430 ? -13.699 36.412 9.923 1.00 20.39 430 TYR B CA 1
ATOM 3126 C C . TYR A 1 430 ? -12.865 36.687 11.151 1.00 21.40 430 TYR B C 1
ATOM 3127 O O . TYR A 1 430 ? -12.236 35.749 11.652 1.00 22.85 430 TYR B O 1
ATOM 3136 N N . ASN A 1 431 ? -12.820 37.924 11.655 1.00 21.10 431 ASN B N 1
ATOM 3137 C CA . ASN A 1 431 ? -11.862 38.227 12.716 1.00 20.68 431 ASN B CA 1
ATOM 3138 C C . ASN A 1 431 ? -12.391 37.811 14.095 1.00 21.47 431 ASN B C 1
ATOM 3139 O O . ASN A 1 431 ? -11.681 37.844 15.086 1.00 22.41 431 ASN B O 1
ATOM 3144 N N . ILE A 1 432 ? -13.641 37.431 14.188 1.00 21.98 432 ILE B N 1
ATOM 3145 C CA . ILE A 1 432 ? -14.118 36.951 15.484 1.00 22.96 432 ILE B CA 1
ATOM 3146 C C . ILE A 1 432 ? -14.852 35.627 15.356 1.00 24.04 432 ILE B C 1
ATOM 3147 O O . ILE A 1 432 ? -15.379 35.289 14.282 1.00 23.44 432 ILE B O 1
ATOM 3152 N N . GLY A 1 433 ? -14.926 34.929 16.492 1.00 24.96 433 GLY B N 1
ATOM 3153 C CA . GLY A 1 433 ? -15.503 33.620 16.576 1.00 26.38 433 GLY B CA 1
ATOM 3154 C C . GLY A 1 433 ? -16.872 33.430 17.229 1.00 27.68 433 GLY B C 1
ATOM 3155 O O . GLY A 1 433 ? -17.267 32.289 17.449 1.00 29.74 433 GLY B O 1
ATOM 3156 N N . GLY A 1 434 ? -17.636 34.449 17.562 1.00 27.00 434 GLY B N 1
ATOM 3157 C CA . GLY A 1 434 ? -18.905 34.086 18.246 1.00 27.82 434 GLY B CA 1
ATOM 3158 C C . GLY A 1 434 ? -18.866 34.256 19.756 1.00 28.19 434 GLY B C 1
ATOM 3159 O O . GLY A 1 434 ? -17.885 34.739 20.281 1.00 27.32 434 GLY B O 1
ATOM 3160 N N . ARG A 1 435 ? -19.930 33.850 20.457 1.00 29.54 435 ARG B N 1
ATOM 3161 C CA . ARG A 1 435 ? -20.020 34.063 21.943 1.00 30.32 435 ARG B CA 1
ATOM 3162 C C . ARG A 1 435 ? -19.078 33.236 22.774 1.00 28.87 435 ARG B C 1
ATOM 3163 O O . ARG A 1 435 ? -18.678 33.682 23.841 1.00 27.39 435 ARG B O 1
ATOM 3171 N N . TRP A 1 436 ? -18.743 32.042 22.263 1.00 28.41 436 TRP B N 1
ATOM 3172 C CA . TRP A 1 436 ? -18.002 31.003 23.025 1.00 28.41 436 TRP B CA 1
ATOM 3173 C C . TRP A 1 436 ? -16.612 30.644 22.507 1.00 27.90 436 TRP B C 1
ATOM 3174 O O . TRP A 1 436 ? -16.406 30.504 21.297 1.00 27.57 436 TRP B O 1
ATOM 3185 N N . GLY A 1 437 ? -15.687 30.468 23.455 1.00 27.30 437 GLY B N 1
ATOM 3186 C CA . GLY A 1 437 ? -14.329 30.036 23.160 1.00 26.29 437 GLY B CA 1
ATOM 3187 C C . GLY A 1 437 ? -13.441 31.126 22.595 1.00 25.36 437 GLY B C 1
ATOM 3188 O O . GLY A 1 437 ? -12.496 30.825 21.862 1.00 25.71 437 GLY B O 1
ATOM 3189 N N . GLY A 1 438 ? -13.728 32.377 22.967 1.00 24.41 438 GLY B N 1
ATOM 3190 C CA . GLY A 1 438 ? -13.102 33.569 22.369 1.00 22.62 438 GLY B CA 1
ATOM 3191 C C . GLY A 1 438 ? -11.605 33.717 22.512 1.00 21.96 438 GLY B C 1
ATOM 3192 O O . GLY A 1 438 ? -10.973 34.397 21.696 1.00 22.36 438 GLY B O 1
ATOM 3193 N N . ALA A 1 439 ? -11.021 33.089 23.536 1.00 20.82 439 ALA B N 1
ATOM 3194 C CA . ALA A 1 439 ? -9.583 33.208 23.770 1.00 19.33 439 ALA B CA 1
ATOM 3195 C C . ALA A 1 439 ? -8.907 32.320 22.771 1.00 18.73 439 ALA B C 1
ATOM 3196 O O . ALA A 1 439 ? -7.917 32.695 22.163 1.00 18.84 439 ALA B O 1
ATOM 3198 N N . ILE A 1 440 ? -9.482 31.140 22.618 1.00 17.63 440 ILE B N 1
ATOM 3199 C CA . ILE A 1 440 ? -9.018 30.138 21.728 1.00 16.43 440 ILE B CA 1
ATOM 3200 C C . ILE A 1 440 ? -9.224 30.620 20.297 1.00 16.96 440 ILE B C 1
ATOM 3201 O O . ILE A 1 440 ? -8.332 30.505 19.478 1.00 18.07 440 ILE B O 1
ATOM 3206 N N . THR A 1 441 ? -10.378 31.176 19.970 1.00 17.09 441 THR B N 1
ATOM 3207 C CA . THR A 1 441 ? -10.608 31.550 18.565 1.00 16.90 441 THR B CA 1
ATOM 3208 C C . THR A 1 441 ? -9.743 32.709 18.083 1.00 17.39 441 THR B C 1
ATOM 3209 O O . THR A 1 441 ? -9.346 32.745 16.893 1.00 17.83 441 THR B O 1
ATOM 3213 N N . ALA A 1 442 ? -9.424 33.629 19.002 1.00 17.35 442 ALA B N 1
ATOM 3214 C CA . ALA A 1 442 ? -8.499 34.710 18.717 1.00 17.01 442 ALA B CA 1
ATOM 3215 C C . ALA A 1 442 ? -7.126 34.058 18.403 1.00 17.76 442 ALA B C 1
ATOM 3216 O O . ALA A 1 442 ? -6.435 34.476 17.439 1.00 17.92 442 ALA B O 1
ATOM 3218 N N . GLY A 1 443 ? -6.752 33.023 19.184 1.00 16.70 443 GLY B N 1
ATOM 3219 C CA . GLY A 1 443 ? -5.496 32.318 18.970 1.00 16.86 443 GLY B CA 1
ATOM 3220 C C . GLY A 1 443 ? -5.495 31.660 17.596 1.00 18.29 443 GLY B C 1
ATOM 3221 O O . GLY A 1 443 ? -4.473 31.664 16.879 1.00 18.89 443 GLY B O 1
ATOM 3222 N N . CYS A 1 444 ? -6.631 31.067 17.225 1.00 18.06 444 CYS B N 1
ATOM 3223 C CA . CYS A 1 444 ? -6.757 30.412 15.934 1.00 18.41 444 CYS B CA 1
ATOM 3224 C C . CYS A 1 444 ? -6.617 31.436 14.801 1.00 18.13 444 CYS B C 1
ATOM 3225 O O . CYS A 1 444 ? -6.027 31.139 13.733 1.00 18.18 444 CYS B O 1
ATOM 3228 N N . PHE A 1 445 ? -7.200 32.620 15.010 1.00 17.18 445 PHE B N 1
ATOM 3229 C CA . PHE A 1 445 ? -7.039 33.694 14.049 1.00 16.62 445 PHE B CA 1
ATOM 3230 C C . PHE A 1 445 ? -5.554 34.005 13.853 1.00 16.63 445 PHE B C 1
ATOM 3231 O O . PHE A 1 445 ? -5.067 34.022 12.719 1.00 16.27 445 PHE B O 1
ATOM 3239 N N . LEU A 1 446 ? -4.836 34.210 14.961 1.00 16.12 446 LEU B N 1
ATOM 3240 C CA . LEU A 1 446 ? -3.404 34.476 14.863 1.00 16.06 446 LEU B CA 1
ATOM 3241 C C . LEU A 1 446 ? -2.676 33.375 14.096 1.00 15.59 446 LEU B C 1
ATOM 3242 O O . LEU A 1 446 ? -1.783 33.671 13.294 1.00 15.62 446 LEU B O 1
ATOM 3247 N N . SER A 1 447 ? -3.061 32.129 14.330 1.00 15.11 447 SER B N 1
ATOM 3248 C CA . SER A 1 447 ? -2.316 31.011 13.797 1.00 15.84 447 SER B CA 1
ATOM 3249 C C . SER A 1 447 ? -2.386 30.946 12.277 1.00 17.57 447 SER B C 1
ATOM 3250 O O . SER A 1 447 ? -1.528 30.303 11.629 1.00 18.19 447 SER B O 1
ATOM 3253 N N . ARG A 1 448 ? -3.394 31.604 11.691 1.00 18.49 448 ARG B N 1
ATOM 3254 C CA . ARG A 1 448 ? -3.482 31.672 10.252 1.00 18.77 448 ARG B CA 1
ATOM 3255 C C . ARG A 1 448 ? -2.244 32.355 9.711 1.00 19.31 448 ARG B C 1
ATOM 3256 O O . ARG A 1 448 ? -1.921 32.197 8.528 1.00 21.06 448 ARG B O 1
ATOM 3264 N N . PHE A 1 449 ? -1.547 33.105 10.558 1.00 18.53 449 PHE B N 1
ATOM 3265 C CA . PHE A 1 449 ? -0.475 33.984 10.102 1.00 18.32 449 PHE B CA 1
ATOM 3266 C C . PHE A 1 449 ? 0.911 33.482 10.483 1.00 18.00 449 PHE B C 1
ATOM 3267 O O . PHE A 1 449 ? 1.906 34.092 10.135 1.00 17.90 449 PHE B O 1
ATOM 3275 N N . THR A 1 450 ? 0.953 32.337 11.145 1.00 18.01 450 THR B N 1
ATOM 3276 C CA . THR A 1 450 ? 2.170 31.803 11.727 1.00 18.07 450 THR B CA 1
ATOM 3277 C C . THR A 1 450 ? 2.406 30.325 11.378 1.00 19.04 450 THR B C 1
ATOM 3278 O O . THR A 1 450 ? 3.121 29.606 12.101 1.00 17.58 450 THR B O 1
ATOM 3282 N N . GLU A 1 451 ? 1.848 29.886 10.257 1.00 20.89 451 GLU B N 1
ATOM 3283 C CA . GLU A 1 451 ? 1.886 28.445 9.936 1.00 23.76 451 GLU B CA 1
ATOM 3284 C C . GLU A 1 451 ? 3.311 27.860 9.723 1.00 24.08 451 GLU B C 1
ATOM 3285 O O . GLU A 1 451 ? 3.592 26.720 10.112 1.00 23.95 451 GLU B O 1
ATOM 3291 N N . ASN A 1 452 ? 4.207 28.672 9.170 1.00 24.94 452 ASN B N 1
ATOM 3292 C CA . ASN A 1 452 ? 5.566 28.257 8.870 1.00 25.86 452 ASN B CA 1
ATOM 3293 C C . ASN A 1 452 ? 6.520 28.660 9.996 1.00 25.20 452 ASN B C 1
ATOM 3294 O O . ASN A 1 452 ? 7.754 28.718 9.787 1.00 25.99 452 ASN B O 1
ATOM 3299 N N . GLN A 1 453 ? 5.967 28.958 11.172 1.00 22.88 453 GLN B N 1
ATOM 3300 C CA . GLN A 1 453 ? 6.765 29.518 12.253 1.00 21.17 453 GLN B CA 1
ATOM 3301 C C . GLN A 1 453 ? 6.630 28.725 13.534 1.00 20.34 453 GLN B C 1
ATOM 3302 O O . GLN A 1 453 ? 5.570 28.192 13.832 1.00 20.50 453 GLN B O 1
ATOM 3308 N N . ARG A 1 454 ? 7.698 28.659 14.306 1.00 19.07 454 ARG B N 1
ATOM 3309 C CA . ARG A 1 454 ? 7.626 28.072 15.608 1.00 18.18 454 ARG B CA 1
ATOM 3310 C C . ARG A 1 454 ? 7.102 29.190 16.550 1.00 17.67 454 ARG B C 1
ATOM 3311 O O . ARG A 1 454 ? 7.870 30.016 17.089 1.00 16.18 454 ARG B O 1
ATOM 3319 N N . TRP A 1 455 ? 5.770 29.185 16.716 1.00 17.22 455 TRP B N 1
ATOM 3320 C CA . TRP A 1 455 ? 5.014 30.325 17.247 1.00 16.87 455 TRP B CA 1
ATOM 3321 C C . TRP A 1 455 ? 4.229 30.021 18.526 1.00 16.91 455 TRP B C 1
ATOM 3322 O O . TRP A 1 455 ? 3.758 28.899 18.738 1.00 17.37 455 TRP B O 1
ATOM 3333 N N . ALA A 1 456 ? 4.109 31.013 19.392 1.00 16.02 456 ALA B N 1
ATOM 3334 C CA . ALA A 1 456 ? 3.224 30.893 20.530 1.00 16.41 456 ALA B CA 1
ATOM 3335 C C . ALA A 1 456 ? 2.590 32.259 20.813 1.00 17.31 456 ALA B C 1
ATOM 3336 O O . ALA A 1 456 ? 3.099 33.303 20.376 1.00 16.66 456 ALA B O 1
ATOM 3338 N N . HIS A 1 457 ? 1.497 32.227 21.575 1.00 17.91 457 HIS B N 1
ATOM 3339 C CA . HIS A 1 457 ? 0.649 33.394 21.813 1.00 18.05 457 HIS B CA 1
ATOM 3340 C C . HIS A 1 457 ? 0.344 33.394 23.265 1.00 18.07 457 HIS B C 1
ATOM 3341 O O . HIS A 1 457 ? -0.170 32.402 23.772 1.00 18.05 457 HIS B O 1
ATOM 3348 N N . LEU A 1 458 ? 0.709 34.482 23.940 1.00 18.83 458 LEU B N 1
ATOM 3349 C CA . LEU A 1 458 ? 0.279 34.745 25.317 1.00 18.60 458 LEU B CA 1
ATOM 3350 C C . LEU A 1 458 ? -0.843 35.759 25.383 1.00 18.66 458 LEU B C 1
ATOM 3351 O O . LEU A 1 458 ? -0.681 36.911 25.011 1.00 18.97 458 LEU B O 1
ATOM 3356 N N . ASP A 1 459 ? -2.009 35.328 25.838 1.00 19.12 459 ASP B N 1
ATOM 3357 C CA . ASP A 1 459 ? -3.106 36.269 26.117 1.00 19.41 459 ASP B CA 1
ATOM 3358 C C . ASP A 1 459 ? -2.934 36.792 27.533 1.00 19.71 459 ASP B C 1
ATOM 3359 O O . ASP A 1 459 ? -3.139 36.046 28.496 1.00 19.88 459 ASP B O 1
ATOM 3364 N N . ILE A 1 460 ? -2.561 38.060 27.673 1.00 19.69 460 ILE B N 1
ATOM 3365 C CA . ILE A 1 460 ? -2.239 38.601 28.997 1.00 19.68 460 ILE B CA 1
ATOM 3366 C C . ILE A 1 460 ? -3.279 39.610 29.549 1.00 20.01 460 ILE B C 1
ATOM 3367 O O . ILE A 1 460 ? -2.981 40.448 30.405 1.00 20.48 460 ILE B O 1
ATOM 3372 N N . ALA A 1 461 ? -4.506 39.517 29.076 1.00 19.65 461 ALA B N 1
ATOM 3373 C CA . ALA A 1 461 ? -5.530 40.489 29.414 1.00 18.88 461 ALA B CA 1
ATOM 3374 C C . ALA A 1 461 ? -5.799 40.575 30.935 1.00 19.32 461 ALA B C 1
ATOM 3375 O O . ALA A 1 461 ? -5.993 41.691 31.500 1.00 19.53 461 ALA B O 1
ATOM 3377 N N . GLY A 1 462 ? -5.742 39.421 31.608 1.00 18.84 462 GLY B N 1
ATOM 3378 C CA . GLY A 1 462 ? -5.944 39.342 33.058 1.00 18.14 462 GLY B CA 1
ATOM 3379 C C . GLY A 1 462 ? -4.719 39.661 33.914 1.00 18.26 462 GLY B C 1
ATOM 3380 O O . GLY A 1 462 ? -4.840 40.317 34.968 1.00 17.99 462 GLY B O 1
ATOM 3381 N N . VAL A 1 463 ? -3.540 39.234 33.463 1.00 17.25 463 VAL B N 1
ATOM 3382 C CA . VAL A 1 463 ? -2.345 39.393 34.265 1.00 17.18 463 VAL B CA 1
ATOM 3383 C C . VAL A 1 463 ? -1.666 40.773 34.227 1.00 17.97 463 VAL B C 1
ATOM 3384 O O . VAL A 1 463 ? -0.816 41.075 35.075 1.00 18.67 463 VAL B O 1
ATOM 3388 N N . ALA A 1 464 ? -2.022 41.606 33.250 1.00 18.03 464 ALA B N 1
ATOM 3389 C CA . ALA A 1 464 ? -1.174 42.751 32.887 1.00 17.57 464 ALA B CA 1
ATOM 3390 C C . ALA A 1 464 ? -1.446 43.992 33.740 1.00 17.81 464 ALA B C 1
ATOM 3391 O O . ALA A 1 464 ? -0.616 44.903 33.811 1.00 17.36 464 ALA B O 1
ATOM 3393 N N . SER A 1 465 ? -2.607 44.028 34.374 1.00 17.50 465 SER B N 1
ATOM 3394 C CA . SER A 1 465 ? -3.009 45.218 35.077 1.00 18.94 465 SER B CA 1
ATOM 3395 C C . SER A 1 465 ? -4.046 44.809 36.085 1.00 19.60 465 SER B C 1
ATOM 3396 O O . SER A 1 465 ? -4.702 43.795 35.880 1.00 21.08 465 SER B O 1
ATOM 3399 N N . ASP A 1 466 ? -4.208 45.581 37.147 1.00 20.21 466 ASP B N 1
ATOM 3400 C CA . ASP A 1 466 ? -5.350 45.404 38.060 1.00 22.50 466 ASP B CA 1
ATOM 3401 C C . ASP A 1 466 ? -6.524 46.366 37.765 1.00 23.43 466 ASP B C 1
ATOM 3402 O O . ASP A 1 466 ? -6.331 47.458 37.216 1.00 23.34 466 ASP B O 1
ATOM 3407 N N . GLU A 1 467 ? -7.728 45.960 38.164 1.00 24.79 467 GLU B N 1
ATOM 3408 C CA . GLU A 1 467 ? -8.947 46.730 37.901 1.00 26.76 467 GLU B CA 1
ATOM 3409 C C . GLU A 1 467 ? -9.134 47.853 38.882 1.00 26.05 467 GLU B C 1
ATOM 3410 O O . GLU A 1 467 ? -8.558 47.806 39.959 1.00 25.79 467 GLU B O 1
ATOM 3416 N N . GLY A 1 468 ? -9.955 48.845 38.512 1.00 26.07 468 GLY B N 1
ATOM 3417 C CA . GLY A 1 468 ? -10.285 49.974 39.392 1.00 26.07 468 GLY B CA 1
ATOM 3418 C C . GLY A 1 468 ? -9.302 51.115 39.230 1.00 27.10 468 GLY B C 1
ATOM 3419 O O . GLY A 1 468 ? -8.170 50.924 38.719 1.00 28.23 468 GLY B O 1
ATOM 3420 N N . LYS A 1 469 ? -9.700 52.303 39.675 1.00 27.26 469 LYS B N 1
ATOM 3421 C CA . LYS A 1 469 ? -8.950 53.519 39.376 1.00 27.61 469 LYS B CA 1
ATOM 3422 C C . LYS A 1 469 ? -7.625 53.521 40.130 1.00 28.53 469 LYS B C 1
ATOM 3423 O O . LYS A 1 469 ? -6.680 54.233 39.797 1.00 28.75 469 LYS B O 1
ATOM 3429 N N . ARG A 1 470 ? -7.563 52.724 41.177 1.00 29.62 470 ARG B N 1
ATOM 3430 C CA . ARG A 1 470 ? -6.341 52.584 41.929 1.00 30.61 470 ARG B CA 1
ATOM 3431 C C . ARG A 1 470 ? -5.419 51.467 41.308 1.00 29.13 470 ARG B C 1
ATOM 3432 O O . ARG A 1 470 ? -4.220 51.479 41.519 1.00 28.70 470 ARG B O 1
ATOM 3440 N N . GLY A 1 471 ? -5.963 50.554 40.499 1.00 27.75 471 GLY B N 1
ATOM 3441 C CA . GLY A 1 471 ? -5.141 49.508 39.876 1.00 27.02 471 GLY B CA 1
ATOM 3442 C C . GLY A 1 471 ? -4.035 50.034 38.959 1.00 26.86 471 GLY B C 1
ATOM 3443 O O . GLY A 1 471 ? -4.156 51.131 38.360 1.00 27.86 471 GLY B O 1
ATOM 3444 N N . MET A 1 472 ? -2.954 49.265 38.848 1.00 25.12 472 MET B N 1
ATOM 3445 C CA . MET A 1 472 ? -1.787 49.634 38.027 1.00 23.72 472 MET B CA 1
ATOM 3446 C C . MET A 1 472 ? -1.385 48.541 37.023 1.00 22.01 472 MET B C 1
ATOM 3447 O O . MET A 1 472 ? -1.857 47.418 37.110 1.00 20.50 472 MET B O 1
ATOM 3452 N N . ALA A 1 473 ? -0.516 48.869 36.069 1.00 20.74 473 ALA B N 1
ATOM 3453 C CA . ALA A 1 473 ? 0.128 47.801 35.277 1.00 20.09 473 ALA B CA 1
ATOM 3454 C C . ALA A 1 473 ? 0.956 46.947 36.251 1.00 19.91 473 ALA B C 1
ATOM 3455 O O . ALA A 1 473 ? 1.676 47.522 37.100 1.00 20.14 473 ALA B O 1
ATOM 3457 N N . THR A 1 474 ? 0.827 45.615 36.169 1.00 18.57 474 THR B N 1
ATOM 3458 C CA . THR A 1 474 ? 1.535 44.733 37.063 1.00 18.13 474 THR B CA 1
ATOM 3459 C C . THR A 1 474 ? 2.970 44.476 36.599 1.00 18.81 474 THR B C 1
ATOM 3460 O O . THR A 1 474 ? 3.829 44.085 37.402 1.00 18.98 474 THR B O 1
ATOM 3464 N N . GLY A 1 475 ? 3.231 44.653 35.302 1.00 18.86 475 GLY B N 1
ATOM 3465 C CA . GLY A 1 475 ? 4.548 44.332 34.741 1.00 17.56 475 GLY B CA 1
ATOM 3466 C C . GLY A 1 475 ? 4.608 42.898 34.237 1.00 17.54 475 GLY B C 1
ATOM 3467 O O . GLY A 1 475 ? 5.619 42.479 33.637 1.00 17.25 475 GLY B O 1
ATOM 3468 N N . ARG A 1 476 ? 3.534 42.129 34.468 1.00 16.71 476 ARG B N 1
ATOM 3469 C CA . ARG A 1 476 ? 3.472 40.749 33.924 1.00 16.40 476 ARG B CA 1
ATOM 3470 C C . ARG A 1 476 ? 3.148 40.849 32.431 1.00 15.72 476 ARG B C 1
ATOM 3471 O O . ARG A 1 476 ? 2.358 41.703 32.021 1.00 15.99 476 ARG B O 1
ATOM 3479 N N . PRO A 1 477 ? 3.743 39.982 31.616 1.00 14.59 477 PRO B N 1
ATOM 3480 C CA . PRO A 1 477 ? 4.558 38.847 32.009 1.00 14.69 477 PRO B CA 1
ATOM 3481 C C . PRO A 1 477 ? 6.058 39.051 31.752 1.00 15.06 477 PRO B C 1
ATOM 3482 O O . PRO A 1 477 ? 6.690 38.181 31.131 1.00 15.92 477 PRO B O 1
ATOM 3486 N N . VAL A 1 478 ? 6.623 40.176 32.201 1.00 14.77 478 VAL B N 1
ATOM 3487 C CA . VAL A 1 478 ? 8.058 40.443 31.993 1.00 14.41 478 VAL B CA 1
ATOM 3488 C C . VAL A 1 478 ? 8.877 39.374 32.730 1.00 15.20 478 VAL B C 1
ATOM 3489 O O . VAL A 1 478 ? 9.825 38.800 32.147 1.00 15.68 478 VAL B O 1
ATOM 3493 N N . GLY A 1 479 ? 8.474 39.058 33.971 1.00 15.38 479 GLY B N 1
ATOM 3494 C CA . GLY A 1 479 ? 8.999 37.893 34.688 1.00 15.93 479 GLY B CA 1
ATOM 3495 C C . GLY A 1 479 ? 9.124 36.624 33.847 1.00 16.48 479 GLY B C 1
ATOM 3496 O O . GLY A 1 479 ? 10.230 36.099 33.613 1.00 17.37 479 GLY B O 1
ATOM 3497 N N . LEU A 1 480 ? 7.991 36.138 33.348 1.00 17.22 480 LEU B N 1
ATOM 3498 C CA . LEU A 1 480 ? 7.978 34.929 32.539 1.00 16.72 480 LEU B CA 1
ATOM 3499 C C . LEU A 1 480 ? 8.902 35.020 31.324 1.00 17.90 480 LEU B C 1
ATOM 3500 O O . LEU A 1 480 ? 9.643 34.036 31.039 1.00 19.07 480 LEU B O 1
ATOM 3505 N N . LEU A 1 481 ? 8.856 36.146 30.596 1.00 17.22 481 LEU B N 1
ATOM 3506 C CA . LEU A 1 481 ? 9.538 36.218 29.283 1.00 17.58 481 LEU B CA 1
ATOM 3507 C C . LEU A 1 481 ? 11.055 36.347 29.423 1.00 17.61 481 LEU B C 1
ATOM 3508 O O . LEU A 1 481 ? 11.812 35.826 28.617 1.00 17.01 481 LEU B O 1
ATOM 3513 N N . THR A 1 482 ? 11.472 37.045 30.475 1.00 18.05 482 THR B N 1
ATOM 3514 C CA . THR A 1 482 ? 12.885 37.237 30.791 1.00 18.11 482 THR B CA 1
ATOM 3515 C C . THR A 1 482 ? 13.447 35.879 31.234 1.00 18.76 482 THR B C 1
ATOM 3516 O O . THR A 1 482 ? 14.501 35.433 30.760 1.00 18.45 482 THR B O 1
ATOM 3520 N N . GLN A 1 483 ? 12.718 35.204 32.118 1.00 18.90 483 GLN B N 1
ATOM 3521 C CA . GLN A 1 483 ? 13.125 33.858 32.490 1.00 19.51 483 GLN B CA 1
ATOM 3522 C C . GLN A 1 483 ? 13.200 32.938 31.249 1.00 19.32 483 GLN B C 1
ATOM 3523 O O . GLN A 1 483 ? 14.172 32.184 31.088 1.00 19.25 483 GLN B O 1
ATOM 3529 N N . TRP A 1 484 ? 12.214 33.029 30.348 1.00 18.73 484 TRP B N 1
ATOM 3530 C CA . TRP A 1 484 ? 12.262 32.220 29.114 1.00 17.15 484 TRP B CA 1
ATOM 3531 C C . TRP A 1 484 ? 13.566 32.517 28.366 1.00 17.38 484 TRP B C 1
ATOM 3532 O O . TRP A 1 484 ? 14.278 31.606 27.951 1.00 17.82 484 TRP B O 1
ATOM 3543 N N . LEU A 1 485 ? 13.932 33.792 28.252 1.00 17.70 485 LEU B N 1
ATOM 3544 C CA . LEU A 1 485 ? 15.167 34.133 27.563 1.00 16.71 485 LEU B CA 1
ATOM 3545 C C . LEU A 1 485 ? 16.403 33.689 28.349 1.00 17.68 485 LEU B C 1
ATOM 3546 O O . LEU A 1 485 ? 17.344 33.201 27.719 1.00 18.26 485 LEU B O 1
ATOM 3551 N N . LEU A 1 486 ? 16.401 33.775 29.690 1.00 17.15 486 LEU B N 1
ATOM 3552 C CA . LEU A 1 486 ? 17.532 33.246 30.459 1.00 18.42 486 LEU B CA 1
ATOM 3553 C C . LEU A 1 486 ? 17.773 31.764 30.174 1.00 20.50 486 LEU B C 1
ATOM 3554 O O . LEU A 1 486 ? 18.917 31.304 30.065 1.00 20.91 486 LEU B O 1
ATOM 3559 N N . ASP A 1 487 ? 16.665 31.011 30.089 1.00 22.05 487 ASP B N 1
ATOM 3560 C CA . ASP A 1 487 ? 16.662 29.591 29.777 1.00 21.83 487 ASP B CA 1
ATOM 3561 C C . ASP A 1 487 ? 17.267 29.414 28.404 1.00 22.67 487 ASP B C 1
ATOM 3562 O O . ASP A 1 487 ? 18.006 28.478 28.195 1.00 22.71 487 ASP B O 1
ATOM 3567 N N . ARG A 1 488 ? 16.928 30.284 27.455 1.00 23.52 488 ARG B N 1
ATOM 3568 C CA . ARG A 1 488 ? 17.451 30.092 26.104 1.00 24.84 488 ARG B CA 1
ATOM 3569 C C . ARG A 1 488 ? 18.945 30.395 26.038 1.00 25.74 488 ARG B C 1
ATOM 3570 O O . ARG A 1 488 ? 19.605 29.923 25.136 1.00 26.10 488 ARG B O 1
ATOM 3578 N N . ALA A 1 489 ? 19.456 31.179 26.994 1.00 26.33 489 ALA B N 1
ATOM 3579 C CA . ALA A 1 489 ? 20.832 31.696 26.987 1.00 27.01 489 ALA B CA 1
ATOM 3580 C C . ALA A 1 489 ? 21.819 30.814 27.777 1.00 28.05 489 ALA B C 1
ATOM 3581 O O . ALA A 1 489 ? 23.028 30.956 27.602 1.00 27.51 489 ALA B O 1
ATOM 3583 N N . ALA A 1 490 ? 21.280 29.930 28.641 1.00 29.33 490 ALA B N 1
ATOM 3584 C CA . ALA A 1 490 ? 22.037 29.061 29.590 1.00 30.48 490 ALA B CA 1
ATOM 3585 C C . ALA A 1 490 ? 22.933 28.040 28.896 1.00 30.52 490 ALA B C 1
ATOM 3586 O O . ALA A 1 490 ? 22.717 27.772 27.721 1.00 31.23 490 ALA B O 1
ATOM 3588 N N . MET B 1 1 ? -32.970 2.838 21.830 1.00 43.95 1 MET A N 1
ATOM 3589 C CA . MET B 1 1 ? -32.160 2.716 20.551 1.00 44.05 1 MET A CA 1
ATOM 3590 C C . MET B 1 1 ? -32.893 2.972 19.206 1.00 42.71 1 MET A C 1
ATOM 3591 O O . MET B 1 1 ? -33.940 2.379 18.954 1.00 43.53 1 MET A O 1
ATOM 3596 N N . ALA B 1 2 ? -32.337 3.850 18.362 1.00 40.53 2 ALA A N 1
ATOM 3597 C CA . ALA B 1 2 ? -32.950 4.186 17.076 1.00 38.24 2 ALA A CA 1
ATOM 3598 C C . ALA B 1 2 ? -32.660 3.174 15.984 1.00 37.21 2 ALA A C 1
ATOM 3599 O O . ALA B 1 2 ? -33.446 3.057 15.059 1.00 36.79 2 ALA A O 1
ATOM 3601 N N . LEU B 1 3 ? -31.544 2.452 16.070 1.00 35.84 3 LEU A N 1
ATOM 3602 C CA . LEU B 1 3 ? -31.231 1.431 15.063 1.00 34.09 3 LEU A CA 1
ATOM 3603 C C . LEU B 1 3 ? -30.995 0.090 15.721 1.00 34.31 3 LEU A C 1
ATOM 3604 O O . LEU B 1 3 ? -30.659 0.012 16.910 1.00 33.74 3 LEU A O 1
ATOM 3609 N N . GLN B 1 4 ? -31.198 -0.962 14.937 1.00 35.33 4 GLN A N 1
ATOM 3610 C CA . GLN B 1 4 ? -30.706 -2.313 15.238 1.00 36.67 4 GLN A CA 1
ATOM 3611 C C . GLN B 1 4 ? -29.370 -2.529 14.583 1.00 36.04 4 GLN A C 1
ATOM 3612 O O . GLN B 1 4 ? -29.149 -2.100 13.416 1.00 35.72 4 GLN A O 1
ATOM 3618 N N . PHE B 1 5 ? -28.520 -3.270 15.301 1.00 35.25 5 PHE A N 1
ATOM 3619 C CA . PHE B 1 5 ? -27.198 -3.617 14.809 1.00 34.23 5 PHE A CA 1
ATOM 3620 C C . PHE B 1 5 ? -26.961 -5.118 14.798 1.00 34.26 5 PHE A C 1
ATOM 3621 O O . PHE B 1 5 ? -27.496 -5.860 15.640 1.00 33.68 5 PHE A O 1
ATOM 3629 N N . THR B 1 6 ? -26.175 -5.552 13.816 1.00 34.03 6 THR A N 1
ATOM 3630 C CA . THR B 1 6 ? -25.640 -6.899 13.762 1.00 34.53 6 THR A CA 1
ATOM 3631 C C . THR B 1 6 ? -24.240 -6.783 13.170 1.00 35.89 6 THR A C 1
ATOM 3632 O O . THR B 1 6 ? -23.950 -5.803 12.463 1.00 36.45 6 THR A O 1
ATOM 3636 N N . LEU B 1 7 ? -23.370 -7.762 13.453 1.00 36.36 7 LEU A N 1
ATOM 3637 C CA . LEU B 1 7 ? -22.125 -7.919 12.696 1.00 36.94 7 LEU A CA 1
ATOM 3638 C C . LEU B 1 7 ? -22.450 -8.650 11.432 1.00 37.49 7 LEU A C 1
ATOM 3639 O O . LEU B 1 7 ? -23.420 -9.407 11.372 1.00 38.04 7 LEU A O 1
ATOM 3644 N N . ASN B 1 8 ? -21.623 -8.458 10.428 1.00 38.05 8 ASN A N 1
ATOM 3645 C CA . ASN B 1 8 ? -21.900 -9.054 9.157 1.00 39.25 8 ASN A CA 1
ATOM 3646 C C . ASN B 1 8 ? -20.593 -9.273 8.478 1.00 40.27 8 ASN A C 1
ATOM 3647 O O . ASN B 1 8 ? -19.765 -8.359 8.389 1.00 40.61 8 ASN A O 1
ATOM 3652 N N . GLN B 1 9 ? -20.400 -10.496 8.003 1.00 41.39 9 GLN A N 1
ATOM 3653 C CA . GLN B 1 9 ? -19.151 -10.835 7.353 1.00 42.17 9 GLN A CA 1
ATOM 3654 C C . GLN B 1 9 ? -19.290 -11.239 5.861 1.00 41.86 9 GLN A C 1
ATOM 3655 O O . GLN B 1 9 ? -18.307 -11.599 5.229 1.00 41.89 9 GLN A O 1
ATOM 3661 N N . ASP B 1 10 ? -20.502 -11.111 5.304 1.00 41.95 10 ASP A N 1
ATOM 3662 C CA . ASP B 1 10 ? -20.789 -11.311 3.853 1.00 41.97 10 ASP A CA 1
ATOM 3663 C C . ASP B 1 10 ? -19.847 -10.551 2.926 1.00 41.31 10 ASP A C 1
ATOM 3664 O O . ASP B 1 10 ? -19.433 -9.448 3.216 1.00 40.98 10 ASP A O 1
ATOM 3669 N N . ALA B 1 11 ? -19.541 -11.138 1.787 1.00 41.27 11 ALA A N 1
ATOM 3670 C CA . ALA B 1 11 ? -18.899 -10.385 0.733 1.00 41.60 11 ALA A CA 1
ATOM 3671 C C . ALA B 1 11 ? -19.848 -9.262 0.256 1.00 41.94 11 ALA A C 1
ATOM 3672 O O . ALA B 1 11 ? -21.023 -9.508 -0.079 1.00 42.32 11 ALA A O 1
ATOM 3674 N N . PRO B 1 12 ? -19.346 -8.020 0.242 1.00 41.90 12 PRO A N 1
ATOM 3675 C CA . PRO B 1 12 ? -20.067 -6.822 -0.209 1.00 42.09 12 PRO A CA 1
ATOM 3676 C C . PRO B 1 12 ? -21.074 -6.996 -1.386 1.00 42.11 12 PRO A C 1
ATOM 3677 O O . PRO B 1 12 ? -22.220 -6.510 -1.307 1.00 42.06 12 PRO A O 1
ATOM 3681 N N . ALA B 1 13 ? -20.647 -7.670 -2.461 1.00 41.41 13 ALA A N 1
ATOM 3682 C CA . ALA B 1 13 ? -21.470 -7.855 -3.666 1.00 40.41 13 ALA A CA 1
ATOM 3683 C C . ALA B 1 13 ? -22.632 -8.851 -3.488 1.00 40.12 13 ALA A C 1
ATOM 3684 O O . ALA B 1 13 ? -23.539 -8.896 -4.325 1.00 40.00 13 ALA A O 1
ATOM 3686 N N . SER B 1 14 ? -22.610 -9.625 -2.393 1.00 39.54 14 SER A N 1
ATOM 3687 C CA . SER B 1 14 ? -23.615 -10.675 -2.138 1.00 39.15 14 SER A CA 1
ATOM 3688 C C . SER B 1 14 ? -24.499 -10.342 -0.973 1.00 38.97 14 SER A C 1
ATOM 3689 O O . SER B 1 14 ? -25.493 -11.050 -0.738 1.00 39.52 14 SER A O 1
ATOM 3692 N N . ALA B 1 15 ? -24.125 -9.328 -0.194 1.00 37.80 15 ALA A N 1
ATOM 3693 C CA . ALA B 1 15 ? -24.940 -8.971 0.967 1.00 37.13 15 ALA A CA 1
ATOM 3694 C C . ALA B 1 15 ? -26.397 -8.651 0.551 1.00 36.49 15 ALA A C 1
ATOM 3695 O O . ALA B 1 15 ? -26.632 -7.853 -0.360 1.00 36.31 15 ALA A O 1
ATOM 3697 N N . ALA B 1 16 ? -27.366 -9.309 1.187 1.00 36.10 16 ALA A N 1
ATOM 3698 C CA . ALA B 1 16 ? -28.794 -9.084 0.868 1.00 35.89 16 ALA A CA 1
ATOM 3699 C C . ALA B 1 16 ? -29.381 -8.047 1.826 1.00 35.08 16 ALA A C 1
ATOM 3700 O O . ALA B 1 16 ? -29.935 -8.374 2.897 1.00 34.74 16 ALA A O 1
ATOM 3702 N N . VAL B 1 17 ? -29.200 -6.786 1.448 1.00 34.03 17 VAL A N 1
ATOM 3703 C CA . VAL B 1 17 ? -29.643 -5.657 2.259 1.00 33.28 17 VAL A CA 1
ATOM 3704 C C . VAL B 1 17 ? -30.090 -4.620 1.241 1.00 33.44 17 VAL A C 1
ATOM 3705 O O . VAL B 1 17 ? -29.794 -4.768 0.045 1.00 33.49 17 VAL A O 1
ATOM 3709 N N . ASP B 1 18 ? -30.793 -3.580 1.683 1.00 33.04 18 ASP A N 1
ATOM 3710 C CA . ASP B 1 18 ? -31.286 -2.560 0.745 1.00 32.44 18 ASP A CA 1
ATOM 3711 C C . ASP B 1 18 ? -30.226 -1.626 0.209 1.00 32.53 18 ASP A C 1
ATOM 3712 O O . ASP B 1 18 ? -30.428 -1.052 -0.877 1.00 33.33 18 ASP A O 1
ATOM 3717 N N . CYS B 1 19 ? -29.119 -1.447 0.949 1.00 31.64 19 CYS A N 1
ATOM 3718 C CA . CYS B 1 19 ? -28.022 -0.589 0.498 1.00 30.57 19 CYS A CA 1
ATOM 3719 C C . CYS B 1 19 ? -26.623 -0.999 1.050 1.00 30.12 19 CYS A C 1
ATOM 3720 O O . CYS B 1 19 ? -26.479 -1.266 2.236 1.00 30.22 19 CYS A O 1
ATOM 3723 N N . ILE B 1 20 ? -25.603 -1.069 0.198 1.00 29.23 20 ILE A N 1
ATOM 3724 C CA . ILE B 1 20 ? -24.234 -1.255 0.703 1.00 28.78 20 ILE A CA 1
ATOM 3725 C C . ILE B 1 20 ? -23.562 0.121 0.835 1.00 28.57 20 ILE A C 1
ATOM 3726 O O . ILE B 1 20 ? -23.656 0.968 -0.083 1.00 29.15 20 ILE A O 1
ATOM 3731 N N . VAL B 1 21 ? -22.869 0.343 1.946 1.00 27.18 21 VAL A N 1
ATOM 3732 C CA . VAL B 1 21 ? -22.239 1.637 2.171 1.00 26.23 21 VAL A CA 1
ATOM 3733 C C . VAL B 1 21 ? -20.750 1.492 1.986 1.00 26.10 21 VAL A C 1
ATOM 3734 O O . VAL B 1 21 ? -20.121 0.761 2.752 1.00 26.54 21 VAL A O 1
ATOM 3738 N N . VAL B 1 22 ? -20.179 2.169 0.987 1.00 25.27 22 VAL A N 1
ATOM 3739 C CA . VAL B 1 22 ? -18.712 2.128 0.763 1.00 24.98 22 VAL A CA 1
ATOM 3740 C C . VAL B 1 22 ? -18.074 3.526 0.817 1.00 25.28 22 VAL A C 1
ATOM 3741 O O . VAL B 1 22 ? -18.792 4.498 0.954 1.00 24.94 22 VAL A O 1
ATOM 3745 N N . GLY B 1 23 ? -16.737 3.613 0.746 1.00 25.84 23 GLY A N 1
ATOM 3746 C CA . GLY B 1 23 ? -16.018 4.886 0.831 1.00 25.83 23 GLY A CA 1
ATOM 3747 C C . GLY B 1 23 ? -15.203 5.136 -0.421 1.00 27.07 23 GLY A C 1
ATOM 3748 O O . GLY B 1 23 ? -14.747 4.182 -1.063 1.00 27.44 23 GLY A O 1
ATOM 3749 N N . ALA B 1 24 ? -15.050 6.409 -0.794 1.00 27.67 24 ALA A N 1
ATOM 3750 C CA . ALA B 1 24 ? -14.039 6.871 -1.779 1.00 27.96 24 ALA A CA 1
ATOM 3751 C C . ALA B 1 24 ? -13.344 8.114 -1.222 1.00 28.98 24 ALA A C 1
ATOM 3752 O O . ALA B 1 24 ? -13.982 8.925 -0.527 1.00 29.67 24 ALA A O 1
ATOM 3754 N N . PHE B 1 25 ? -12.053 8.268 -1.517 1.00 30.24 25 PHE A N 1
ATOM 3755 C CA . PHE B 1 25 ? -11.235 9.421 -1.053 1.00 31.24 25 PHE A CA 1
ATOM 3756 C C . PHE B 1 25 ? -11.227 10.565 -2.072 1.00 32.45 25 PHE A C 1
ATOM 3757 O O . PHE B 1 25 ? -11.557 10.356 -3.244 1.00 32.49 25 PHE A O 1
ATOM 3765 N N . ALA B 1 26 ? -10.824 11.757 -1.627 1.00 33.81 26 ALA A N 1
ATOM 3766 C CA . ALA B 1 26 ? -10.826 12.967 -2.461 1.00 35.55 26 ALA A CA 1
ATOM 3767 C C . ALA B 1 26 ? -9.952 12.847 -3.723 1.00 37.41 26 ALA A C 1
ATOM 3768 O O . ALA B 1 26 ? -10.102 13.629 -4.681 1.00 37.64 26 ALA A O 1
ATOM 3770 N N . ASP B 1 27 ? -9.035 11.875 -3.715 1.00 38.99 27 ASP A N 1
ATOM 3771 C CA . ASP B 1 27 ? -8.147 11.656 -4.841 1.00 40.59 27 ASP A CA 1
ATOM 3772 C C . ASP B 1 27 ? -8.655 10.529 -5.735 1.00 41.25 27 ASP A C 1
ATOM 3773 O O . ASP B 1 27 ? -7.897 10.026 -6.565 1.00 42.00 27 ASP A O 1
ATOM 3778 N N . LYS B 1 28 ? -9.916 10.120 -5.550 1.00 41.53 28 LYS A N 1
ATOM 3779 C CA . LYS B 1 28 ? -10.576 9.083 -6.386 1.00 41.61 28 LYS A CA 1
ATOM 3780 C C . LYS B 1 28 ? -10.259 7.599 -6.020 1.00 41.12 28 LYS A C 1
ATOM 3781 O O . LYS B 1 28 ? -10.837 6.674 -6.599 1.00 41.36 28 LYS A O 1
ATOM 3787 N N . THR B 1 29 ? -9.392 7.356 -5.047 1.00 39.95 29 THR A N 1
ATOM 3788 C CA . THR B 1 29 ? -9.147 5.974 -4.651 1.00 39.59 29 THR A CA 1
ATOM 3789 C C . THR B 1 29 ? -10.315 5.350 -3.826 1.00 38.93 29 THR A C 1
ATOM 3790 O O . THR B 1 29 ? -10.936 6.015 -2.988 1.00 38.49 29 THR A O 1
ATOM 3794 N N . LEU B 1 30 ? -10.610 4.074 -4.085 1.00 37.92 30 LEU A N 1
ATOM 3795 C CA . LEU B 1 30 ? -11.813 3.411 -3.563 1.00 36.05 30 LEU A CA 1
ATOM 3796 C C . LEU B 1 30 ? -11.538 2.592 -2.302 1.00 35.96 30 LEU A C 1
ATOM 3797 O O . LEU B 1 30 ? -10.480 1.983 -2.204 1.00 36.07 30 LEU A O 1
ATOM 3802 N N . SER B 1 31 ? -12.483 2.530 -1.356 1.00 34.80 31 SER A N 1
ATOM 3803 C CA . SER B 1 31 ? -12.285 1.683 -0.179 1.00 34.40 31 SER A CA 1
ATOM 3804 C C . SER B 1 31 ? -12.180 0.222 -0.630 1.00 34.08 31 SER A C 1
ATOM 3805 O O . SER B 1 31 ? -12.587 -0.114 -1.739 1.00 33.83 31 SER A O 1
ATOM 3808 N N . PRO B 1 32 ? -11.607 -0.647 0.204 1.00 33.65 32 PRO A N 1
ATOM 3809 C CA . PRO B 1 32 ? -11.590 -2.031 -0.262 1.00 33.85 32 PRO A CA 1
ATOM 3810 C C . PRO B 1 32 ? -12.963 -2.544 -0.707 1.00 33.86 32 PRO A C 1
ATOM 3811 O O . PRO B 1 32 ? -13.052 -3.187 -1.745 1.00 34.74 32 PRO A O 1
ATOM 3815 N N . ALA B 1 33 ? -14.032 -2.249 0.021 1.00 33.78 33 ALA A N 1
ATOM 3816 C CA . ALA B 1 33 ? -15.340 -2.839 -0.328 1.00 33.33 33 ALA A CA 1
ATOM 3817 C C . ALA B 1 33 ? -15.914 -2.226 -1.603 1.00 33.15 33 ALA A C 1
ATOM 3818 O O . ALA B 1 33 ? -16.584 -2.908 -2.390 1.00 32.14 33 ALA A O 1
ATOM 3820 N N . ALA B 1 34 ? -15.649 -0.929 -1.763 1.00 33.29 34 ALA A N 1
ATOM 3821 C CA . ALA B 1 34 ? -15.916 -0.192 -2.984 1.00 33.91 34 ALA A CA 1
ATOM 3822 C C . ALA B 1 34 ? -15.276 -0.905 -4.200 1.00 34.78 34 ALA A C 1
ATOM 3823 O O . ALA B 1 34 ? -15.946 -1.104 -5.237 1.00 34.74 34 ALA A O 1
ATOM 3825 N N . GLN B 1 35 ? -14.005 -1.306 -4.051 1.00 35.31 35 GLN A N 1
ATOM 3826 C CA . GLN B 1 35 ? -13.303 -2.109 -5.051 1.00 35.95 35 GLN A CA 1
ATOM 3827 C C . GLN B 1 35 ? -14.045 -3.392 -5.377 1.00 36.46 35 GLN A C 1
ATOM 3828 O O . GLN B 1 35 ? -14.377 -3.614 -6.534 1.00 37.08 35 GLN A O 1
ATOM 3834 N N . ALA B 1 36 ? -14.327 -4.223 -4.373 1.00 36.98 36 ALA A N 1
ATOM 3835 C CA . ALA B 1 36 ? -15.122 -5.438 -4.579 1.00 37.21 36 ALA A CA 1
ATOM 3836 C C . ALA B 1 36 ? -16.375 -5.165 -5.446 1.00 37.80 36 ALA A C 1
ATOM 3837 O O . ALA B 1 36 ? -16.658 -5.910 -6.403 1.00 37.57 36 ALA A O 1
ATOM 3839 N N . LEU B 1 37 ? -17.111 -4.096 -5.112 1.00 38.08 37 LEU A N 1
ATOM 3840 C CA . LEU B 1 37 ? -18.335 -3.710 -5.841 1.00 38.38 37 LEU A CA 1
ATOM 3841 C C . LEU B 1 37 ? -18.009 -3.218 -7.253 1.00 38.49 37 LEU A C 1
ATOM 3842 O O . LEU B 1 37 ? -18.722 -3.499 -8.215 1.00 38.00 37 LEU A O 1
ATOM 3847 N N . ASP B 1 38 ? -16.907 -2.498 -7.369 1.00 38.90 38 ASP A N 1
ATOM 3848 C CA . ASP B 1 38 ? -16.456 -2.028 -8.661 1.00 39.77 38 ASP A CA 1
ATOM 3849 C C . ASP B 1 38 ? -16.161 -3.222 -9.545 1.00 41.06 38 ASP A C 1
ATOM 3850 O O . ASP B 1 38 ? -16.543 -3.284 -10.732 1.00 41.66 38 ASP A O 1
ATOM 3855 N N . SER B 1 39 ? -15.456 -4.176 -8.949 1.00 41.69 39 SER A N 1
ATOM 3856 C CA . SER B 1 39 ? -14.986 -5.328 -9.664 1.00 41.93 39 SER A CA 1
ATOM 3857 C C . SER B 1 39 ? -16.184 -6.218 -9.990 1.00 42.18 39 SER A C 1
ATOM 3858 O O . SER B 1 39 ? -16.310 -6.704 -11.110 1.00 42.67 39 SER A O 1
ATOM 3861 N N . ALA B 1 40 ? -17.102 -6.375 -9.043 1.00 42.46 40 ALA A N 1
ATOM 3862 C CA . ALA B 1 40 ? -18.305 -7.161 -9.312 1.00 42.68 40 ALA A CA 1
ATOM 3863 C C . ALA B 1 40 ? -19.109 -6.527 -10.431 1.00 42.87 40 ALA A C 1
ATOM 3864 O O . ALA B 1 40 ? -19.896 -7.183 -11.080 1.00 43.45 40 ALA A O 1
ATOM 3866 N N . SER B 1 41 ? -18.927 -5.233 -10.640 1.00 43.20 41 SER A N 1
ATOM 3867 C CA . SER B 1 41 ? -19.746 -4.522 -11.605 1.00 43.30 41 SER A CA 1
ATOM 3868 C C . SER B 1 41 ? -18.902 -4.167 -12.824 1.00 44.06 41 SER A C 1
ATOM 3869 O O . SER B 1 41 ? -19.296 -3.342 -13.659 1.00 44.13 41 SER A O 1
ATOM 3872 N N . GLN B 1 42 ? -17.709 -4.764 -12.881 1.00 44.94 42 GLN A N 1
ATOM 3873 C CA . GLN B 1 42 ? -16.812 -4.659 -14.034 1.00 45.38 42 GLN A CA 1
ATOM 3874 C C . GLN B 1 42 ? -16.458 -3.218 -14.359 1.00 44.72 42 GLN A C 1
ATOM 3875 O O . GLN B 1 42 ? -16.534 -2.820 -15.521 1.00 44.18 42 GLN A O 1
ATOM 3881 N N . GLY B 1 43 ? -16.103 -2.441 -13.333 1.00 44.23 43 GLY A N 1
ATOM 3882 C CA . GLY B 1 43 ? -15.630 -1.075 -13.532 1.00 44.05 43 GLY A CA 1
ATOM 3883 C C . GLY B 1 43 ? -16.675 0.031 -13.644 1.00 44.35 43 GLY A C 1
ATOM 3884 O O . GLY B 1 43 ? -16.323 1.125 -14.091 1.00 44.24 43 GLY A O 1
ATOM 3885 N N . ARG B 1 44 ? -17.939 -0.224 -13.248 1.00 44.25 44 ARG A N 1
ATOM 3886 C CA . ARG B 1 44 ? -18.952 0.863 -13.126 1.00 44.54 44 ARG A CA 1
ATOM 3887 C C . ARG B 1 44 ? -18.594 2.001 -12.133 1.00 43.83 44 ARG A C 1
ATOM 3888 O O . ARG B 1 44 ? -18.674 3.187 -12.484 1.00 43.35 44 ARG A O 1
ATOM 3896 N N . LEU B 1 45 ? -18.171 1.655 -10.912 1.00 43.16 45 LEU A N 1
ATOM 3897 C CA . LEU B 1 45 ? -17.738 2.687 -9.960 1.00 42.57 45 LEU A CA 1
ATOM 3898 C C . LEU B 1 45 ? -16.609 3.554 -10.508 1.00 42.82 45 LEU A C 1
ATOM 3899 O O . LEU B 1 45 ? -16.589 4.793 -10.312 1.00 42.38 45 LEU A O 1
ATOM 3904 N N . THR B 1 46 ? -15.661 2.895 -11.186 1.00 42.84 46 THR A N 1
ATOM 3905 C CA . THR B 1 46 ? -14.467 3.582 -11.683 1.00 42.32 46 THR A CA 1
ATOM 3906 C C . THR B 1 46 ? -14.880 4.540 -12.799 1.00 42.11 46 THR A C 1
ATOM 3907 O O . THR B 1 46 ? -14.376 5.675 -12.878 1.00 41.89 46 THR A O 1
ATOM 3911 N N . ALA B 1 47 ? -15.833 4.081 -13.612 1.00 41.69 47 ALA A N 1
ATOM 3912 C CA . ALA B 1 47 ? -16.421 4.918 -14.661 1.00 41.94 47 ALA A CA 1
ATOM 3913 C C . ALA B 1 47 ? -17.138 6.133 -14.054 1.00 41.54 47 ALA A C 1
ATOM 3914 O O . ALA B 1 47 ? -16.874 7.260 -14.469 1.00 41.69 47 ALA A O 1
ATOM 3916 N N . LEU B 1 48 ? -18.013 5.908 -13.065 1.00 41.01 48 LEU A N 1
ATOM 3917 C CA . LEU B 1 48 ? -18.672 7.028 -12.384 1.00 40.23 48 LEU A CA 1
ATOM 3918 C C . LEU B 1 48 ? -17.695 7.904 -11.599 1.00 41.11 48 LEU A C 1
ATOM 3919 O O . LEU B 1 48 ? -17.983 9.086 -11.428 1.00 41.88 48 LEU A O 1
ATOM 3924 N N . LEU B 1 49 ? -16.560 7.358 -11.132 1.00 41.29 49 LEU A N 1
ATOM 3925 C CA . LEU B 1 49 ? -15.530 8.216 -10.523 1.00 41.96 49 LEU A CA 1
ATOM 3926 C C . LEU B 1 49 ? -14.832 9.157 -11.532 1.00 42.45 49 LEU A C 1
ATOM 3927 O O . LEU B 1 49 ? -14.598 10.344 -11.221 1.00 43.01 49 LEU A O 1
ATOM 3932 N N . ALA B 1 50 ? -14.499 8.634 -12.713 1.00 42.21 50 ALA A N 1
ATOM 3933 C CA . ALA B 1 50 ? -13.851 9.424 -13.756 1.00 42.43 50 ALA A CA 1
ATOM 3934 C C . ALA B 1 50 ? -14.696 10.615 -14.192 1.00 42.89 50 ALA A C 1
ATOM 3935 O O . ALA B 1 50 ? -14.217 11.757 -14.160 1.00 43.25 50 ALA A O 1
ATOM 3937 N N . ARG B 1 51 ? -15.946 10.338 -14.586 1.00 42.95 51 ARG A N 1
ATOM 3938 C CA . ARG B 1 51 ? -16.888 11.344 -15.068 1.00 42.99 51 ARG A CA 1
ATOM 3939 C C . ARG B 1 51 ? -17.172 12.418 -14.017 1.00 42.49 51 ARG A C 1
ATOM 3940 O O . ARG B 1 51 ? -17.713 13.476 -14.351 1.00 42.47 51 ARG A O 1
ATOM 3948 N N . GLY B 1 52 ? -16.843 12.119 -12.755 1.00 41.82 52 GLY A N 1
ATOM 3949 C CA . GLY B 1 52 ? -16.964 13.054 -11.617 1.00 40.88 52 GLY A CA 1
ATOM 3950 C C . GLY B 1 52 ? -18.254 12.949 -10.811 1.00 40.69 52 GLY A C 1
ATOM 3951 O O . GLY B 1 52 ? -18.605 13.877 -10.091 1.00 39.87 52 GLY A O 1
ATOM 3952 N N . ASP B 1 53 ? -18.961 11.820 -10.944 1.00 40.82 53 ASP A N 1
ATOM 3953 C CA . ASP B 1 53 ? -20.312 11.633 -10.375 1.00 41.12 53 ASP A CA 1
ATOM 3954 C C . ASP B 1 53 ? -20.306 11.146 -8.947 1.00 41.08 53 ASP A C 1
ATOM 3955 O O . ASP B 1 53 ? -21.337 11.109 -8.294 1.00 40.28 53 ASP A O 1
ATOM 3960 N N . VAL B 1 54 ? -19.125 10.737 -8.503 1.00 42.23 54 VAL A N 1
ATOM 3961 C CA . VAL B 1 54 ? -18.889 10.146 -7.188 1.00 42.85 54 VAL A CA 1
ATOM 3962 C C . VAL B 1 54 ? -17.845 11.038 -6.557 1.00 43.01 54 VAL A C 1
ATOM 3963 O O . VAL B 1 54 ? -16.698 11.007 -6.953 1.00 44.10 54 VAL A O 1
ATOM 3967 N N . ALA B 1 55 ? -18.229 11.867 -5.606 1.00 43.27 55 ALA A N 1
ATOM 3968 C CA . ALA B 1 55 ? -17.250 12.750 -4.992 1.00 42.90 55 ALA A CA 1
ATOM 3969 C C . ALA B 1 55 ? -16.622 12.040 -3.788 1.00 42.68 55 ALA A C 1
ATOM 3970 O O . ALA B 1 55 ? -17.243 11.208 -3.132 1.00 42.02 55 ALA A O 1
ATOM 3972 N N . GLY B 1 56 ? -15.379 12.376 -3.505 1.00 42.43 56 GLY A N 1
ATOM 3973 C CA . GLY B 1 56 ? -14.714 11.777 -2.388 1.00 42.24 56 GLY A CA 1
ATOM 3974 C C . GLY B 1 56 ? -14.317 12.814 -1.373 1.00 42.44 56 GLY A C 1
ATOM 3975 O O . GLY B 1 56 ? -13.571 12.500 -0.440 1.00 42.28 56 GLY A O 1
ATOM 3976 N N . LYS B 1 57 ? -14.794 14.049 -1.522 1.00 42.64 57 LYS A N 1
ATOM 3977 C CA . LYS B 1 57 ? -14.443 15.023 -0.500 1.00 43.17 57 LYS A CA 1
ATOM 3978 C C . LYS B 1 57 ? -15.371 14.904 0.708 1.00 42.63 57 LYS A C 1
ATOM 3979 O O . LYS B 1 57 ? -16.487 14.374 0.611 1.00 42.57 57 LYS A O 1
ATOM 3985 N N . THR B 1 58 ? -14.854 15.321 1.856 1.00 41.91 58 THR A N 1
ATOM 3986 C CA . THR B 1 58 ? -15.578 15.304 3.114 1.00 40.88 58 THR A CA 1
ATOM 3987 C C . THR B 1 58 ? -17.023 15.746 2.983 1.00 39.61 58 THR A C 1
ATOM 3988 O O . THR B 1 58 ? -17.330 16.778 2.350 1.00 39.64 58 THR A O 1
ATOM 3992 N N . GLY B 1 59 ? -17.901 14.958 3.593 1.00 37.65 59 GLY A N 1
ATOM 3993 C CA . GLY B 1 59 ? -19.306 15.304 3.671 1.00 35.80 59 GLY A CA 1
ATOM 3994 C C . GLY B 1 59 ? -20.140 15.026 2.436 1.00 34.49 59 GLY A C 1
ATOM 3995 O O . GLY B 1 59 ? -21.329 15.354 2.404 1.00 34.36 59 GLY A O 1
ATOM 3996 N N . SER B 1 60 ? -19.546 14.437 1.408 1.00 33.39 60 SER A N 1
ATOM 3997 C CA . SER B 1 60 ? -20.320 14.164 0.198 1.00 32.99 60 SER A CA 1
ATOM 3998 C C . SER B 1 60 ? -20.763 12.721 0.145 1.00 31.76 60 SER A C 1
ATOM 3999 O O . SER B 1 60 ? -20.078 11.839 0.640 1.00 30.52 60 SER A O 1
ATOM 4002 N N . THR B 1 61 ? -21.946 12.490 -0.409 1.00 31.41 61 THR A N 1
ATOM 4003 C CA . THR B 1 61 ? -22.414 11.113 -0.650 1.00 31.16 61 THR A CA 1
ATOM 4004 C C . THR B 1 61 ? -22.989 10.955 -2.055 1.00 29.78 61 THR A C 1
ATOM 4005 O O . THR B 1 61 ? -23.241 11.914 -2.728 1.00 29.84 61 THR A O 1
ATOM 4009 N N . THR B 1 62 ? -23.180 9.730 -2.500 1.00 29.55 62 THR A N 1
ATOM 4010 C CA . THR B 1 62 ? -23.761 9.472 -3.809 1.00 29.21 62 THR A CA 1
ATOM 4011 C C . THR B 1 62 ? -24.576 8.197 -3.668 1.00 29.56 62 THR A C 1
ATOM 4012 O O . THR B 1 62 ? -24.078 7.168 -3.159 1.00 29.92 62 THR A O 1
ATOM 4016 N N . LEU B 1 63 ? -25.834 8.259 -4.089 1.00 29.53 63 LEU A N 1
ATOM 4017 C CA . LEU B 1 63 ? -26.649 7.087 -4.034 1.00 30.16 63 LEU A CA 1
ATOM 4018 C C . LEU B 1 63 ? -26.777 6.524 -5.441 1.00 31.17 63 LEU A C 1
ATOM 4019 O O . LEU B 1 63 ? -27.239 7.223 -6.352 1.00 30.93 63 LEU A O 1
ATOM 4024 N N . LEU B 1 64 ? -26.335 5.272 -5.632 1.00 32.08 64 LEU A N 1
ATOM 4025 C CA . LEU B 1 64 ? -26.339 4.663 -6.981 1.00 32.95 64 LEU A CA 1
ATOM 4026 C C . LEU B 1 64 ? -27.305 3.501 -7.027 1.00 33.71 64 LEU A C 1
ATOM 4027 O O . LEU B 1 64 ? -27.329 2.692 -6.117 1.00 34.36 64 LEU A O 1
ATOM 4032 N N . HIS B 1 65 ? -28.081 3.405 -8.094 1.00 35.24 65 HIS A N 1
ATOM 4033 C CA . HIS B 1 65 ? -29.144 2.416 -8.169 1.00 36.95 65 HIS A CA 1
ATOM 4034 C C . HIS B 1 65 ? -28.841 1.262 -9.106 1.00 38.02 65 HIS A C 1
ATOM 4035 O O . HIS B 1 65 ? -28.593 1.477 -10.286 1.00 38.54 65 HIS A O 1
ATOM 4042 N N . ASP B 1 66 ? -28.857 0.043 -8.566 1.00 39.44 66 ASP A N 1
ATOM 4043 C CA . ASP B 1 66 ? -28.830 -1.198 -9.364 1.00 40.99 66 ASP A CA 1
ATOM 4044 C C . ASP B 1 66 ? -27.542 -1.367 -10.170 1.00 41.43 66 ASP A C 1
ATOM 4045 O O . ASP B 1 66 ? -27.585 -1.539 -11.379 1.00 42.41 66 ASP A O 1
ATOM 4050 N N . LEU B 1 67 ? -26.400 -1.309 -9.501 1.00 42.02 67 LEU A N 1
ATOM 4051 C CA . LEU B 1 67 ? -25.128 -1.585 -10.147 1.00 42.59 67 LEU A CA 1
ATOM 4052 C C . LEU B 1 67 ? -25.077 -3.039 -10.544 1.00 43.25 67 LEU A C 1
ATOM 4053 O O . LEU B 1 67 ? -25.253 -3.895 -9.682 1.00 44.19 67 LEU A O 1
ATOM 4058 N N . PRO B 1 68 ? -24.807 -3.339 -11.835 1.00 43.34 68 PRO A N 1
ATOM 4059 C CA . PRO B 1 68 ? -24.737 -4.758 -12.211 1.00 42.85 68 PRO A CA 1
ATOM 4060 C C . PRO B 1 68 ? -23.776 -5.495 -11.284 1.00 42.23 68 PRO A C 1
ATOM 4061 O O . PRO B 1 68 ? -22.784 -4.911 -10.866 1.00 42.77 68 PRO A O 1
ATOM 4065 N N . GLY B 1 69 ? -24.078 -6.743 -10.937 1.00 41.43 69 GLY A N 1
ATOM 4066 C CA . GLY B 1 69 ? -23.173 -7.558 -10.128 1.00 39.98 69 GLY A CA 1
ATOM 4067 C C . GLY B 1 69 ? -23.407 -7.522 -8.624 1.00 39.78 69 GLY A C 1
ATOM 4068 O O . GLY B 1 69 ? -22.879 -8.361 -7.896 1.00 40.56 69 GLY A O 1
ATOM 4069 N N . VAL B 1 70 ? -24.201 -6.571 -8.136 1.00 38.30 70 VAL A N 1
ATOM 4070 C CA . VAL B 1 70 ? -24.345 -6.357 -6.696 1.00 36.43 70 VAL A CA 1
ATOM 4071 C C . VAL B 1 70 ? -25.746 -6.784 -6.298 1.00 36.20 70 VAL A C 1
ATOM 4072 O O . VAL B 1 70 ? -26.719 -6.300 -6.879 1.00 35.95 70 VAL A O 1
ATOM 4076 N N . ALA B 1 71 ? -25.861 -7.684 -5.320 1.00 35.50 71 ALA A N 1
ATOM 4077 C CA . ALA B 1 71 ? -27.171 -8.153 -4.850 1.00 34.87 71 ALA A CA 1
ATOM 4078 C C . ALA B 1 71 ? -28.032 -6.994 -4.293 1.00 35.06 71 ALA A C 1
ATOM 4079 O O . ALA B 1 71 ? -29.251 -6.911 -4.587 1.00 35.18 71 ALA A O 1
ATOM 4081 N N . ALA B 1 72 ? -27.410 -6.107 -3.504 1.00 33.84 72 ALA A N 1
ATOM 4082 C CA . ALA B 1 72 ? -28.128 -4.977 -2.936 1.00 33.63 72 ALA A CA 1
ATOM 4083 C C . ALA B 1 72 ? -28.490 -4.043 -4.088 1.00 33.43 72 ALA A C 1
ATOM 4084 O O . ALA B 1 72 ? -27.628 -3.770 -4.944 1.00 34.11 72 ALA A O 1
ATOM 4086 N N . PRO B 1 73 ? -29.758 -3.572 -4.141 1.00 32.50 73 PRO A N 1
ATOM 4087 C CA . PRO B 1 73 ? -30.156 -2.716 -5.254 1.00 32.46 73 PRO A CA 1
ATOM 4088 C C . PRO B 1 73 ? -29.533 -1.307 -5.180 1.00 33.01 73 PRO A C 1
ATOM 4089 O O . PRO B 1 73 ? -29.544 -0.576 -6.204 1.00 33.67 73 PRO A O 1
ATOM 4093 N N . ARG B 1 74 ? -28.982 -0.935 -4.015 1.00 31.93 74 ARG A N 1
ATOM 4094 C CA . ARG B 1 74 ? -28.316 0.366 -3.876 1.00 31.38 74 ARG A CA 1
ATOM 4095 C C . ARG B 1 74 ? -26.910 0.361 -3.295 1.00 30.49 74 ARG A C 1
ATOM 4096 O O . ARG B 1 74 ? -26.578 -0.404 -2.361 1.00 29.89 74 ARG A O 1
ATOM 4104 N N . VAL B 1 75 ? -26.097 1.256 -3.857 1.00 29.59 75 VAL A N 1
ATOM 4105 C CA . VAL B 1 75 ? -24.787 1.579 -3.287 1.00 29.13 75 VAL A CA 1
ATOM 4106 C C . VAL B 1 75 ? -24.664 3.055 -2.901 1.00 28.40 75 VAL A C 1
ATOM 4107 O O . VAL B 1 75 ? -24.878 3.978 -3.730 1.00 28.55 75 VAL A O 1
ATOM 4111 N N . LEU B 1 76 ? -24.346 3.255 -1.629 1.00 27.48 76 LEU A N 1
ATOM 4112 C CA . LEU B 1 76 ? -24.021 4.578 -1.115 1.00 26.88 76 LEU A CA 1
ATOM 4113 C C . LEU B 1 76 ? -22.511 4.684 -0.967 1.00 27.36 76 LEU A C 1
ATOM 4114 O O . LEU B 1 76 ? -21.880 3.895 -0.224 1.00 27.18 76 LEU A O 1
ATOM 4119 N N . VAL B 1 77 ? -21.936 5.656 -1.682 1.00 27.24 77 VAL A N 1
ATOM 4120 C CA . VAL B 1 77 ? -20.510 5.944 -1.586 1.00 26.71 77 VAL A CA 1
ATOM 4121 C C . VAL B 1 77 ? -20.348 7.213 -0.763 1.00 26.63 77 VAL A C 1
ATOM 4122 O O . VAL B 1 77 ? -20.929 8.268 -1.090 1.00 26.18 77 VAL A O 1
ATOM 4126 N N . VAL B 1 78 ? -19.575 7.097 0.317 1.00 26.40 78 VAL A N 1
ATOM 4127 C CA . VAL B 1 78 ? -19.323 8.203 1.242 1.00 26.53 78 VAL A CA 1
ATOM 4128 C C . VAL B 1 78 ? -17.924 8.742 1.001 1.00 27.31 78 VAL A C 1
ATOM 4129 O O . VAL B 1 78 ? -16.961 7.981 0.919 1.00 27.35 78 VAL A O 1
ATOM 4133 N N . GLY B 1 79 ? -17.821 10.069 0.908 1.00 28.38 79 GLY A N 1
ATOM 4134 C CA . GLY B 1 79 ? -16.545 10.750 0.752 1.00 29.24 79 GLY A CA 1
ATOM 4135 C C . GLY B 1 79 ? -15.724 10.698 2.032 1.00 30.07 79 GLY A C 1
ATOM 4136 O O . GLY B 1 79 ? -16.242 10.976 3.120 1.00 29.80 79 GLY A O 1
ATOM 4137 N N . LEU B 1 80 ? -14.440 10.373 1.891 1.00 30.71 80 LEU A N 1
ATOM 4138 C CA . LEU B 1 80 ? -13.545 10.231 3.036 1.00 32.36 80 LEU A CA 1
ATOM 4139 C C . LEU B 1 80 ? -12.492 11.333 3.210 1.00 33.08 80 LEU A C 1
ATOM 4140 O O . LEU B 1 80 ? -11.706 11.280 4.154 1.00 33.57 80 LEU A O 1
ATOM 4145 N N . GLY B 1 81 ? -12.483 12.326 2.320 1.00 34.34 81 GLY A N 1
ATOM 4146 C CA . GLY B 1 81 ? -11.453 13.393 2.317 1.00 35.66 81 GLY A CA 1
ATOM 4147 C C . GLY B 1 81 ? -10.088 12.931 1.832 1.00 36.71 81 GLY A C 1
ATOM 4148 O O . GLY B 1 81 ? -9.964 11.809 1.358 1.00 37.12 81 GLY A O 1
ATOM 4149 N N . ASP B 1 82 ? -9.062 13.774 1.953 1.00 37.99 82 ASP A N 1
ATOM 4150 C CA . ASP B 1 82 ? -7.701 13.385 1.566 1.00 39.46 82 ASP A CA 1
ATOM 4151 C C . ASP B 1 82 ? -7.246 12.184 2.351 1.00 39.75 82 ASP A C 1
ATOM 4152 O O . ASP B 1 82 ? -7.200 12.222 3.584 1.00 39.70 82 ASP A O 1
ATOM 4157 N N . ALA B 1 83 ? -6.909 11.112 1.634 1.00 40.26 83 ALA A N 1
ATOM 4158 C CA . ALA B 1 83 ? -6.326 9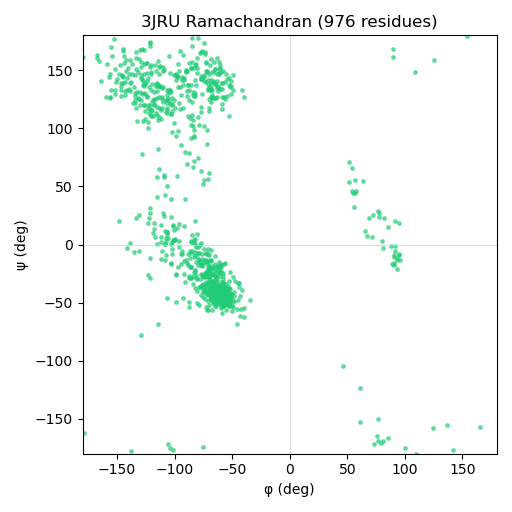.923 2.254 1.00 40.73 83 ALA A CA 1
ATOM 4159 C C . ALA B 1 83 ? -5.177 10.331 3.163 1.00 41.26 83 ALA A C 1
ATOM 4160 O O . ALA B 1 83 ? -4.876 9.637 4.139 1.00 41.48 83 ALA A O 1
ATOM 4162 N N . GLY B 1 84 ? -4.544 11.461 2.827 1.00 41.75 84 GLY A N 1
ATOM 4163 C CA . GLY B 1 84 ? -3.440 12.021 3.608 1.00 42.08 84 GLY A CA 1
ATOM 4164 C C . GLY B 1 84 ? -3.852 12.316 5.045 1.00 42.11 84 GLY A C 1
ATOM 4165 O O . GLY B 1 84 ? -3.156 11.906 5.997 1.00 42.12 84 GLY A O 1
ATOM 4166 N N . LYS B 1 85 ? -5.009 12.987 5.170 1.00 40.98 85 LYS A N 1
ATOM 4167 C CA . LYS B 1 85 ? -5.577 13.452 6.417 1.00 39.70 85 LYS A CA 1
ATOM 4168 C C . LYS B 1 85 ? -6.550 12.519 7.108 1.00 38.61 85 LYS A C 1
ATOM 4169 O O . LYS B 1 85 ? -7.291 12.981 7.981 1.00 39.14 85 LYS A O 1
ATOM 4175 N N . PHE B 1 86 ? -6.594 11.243 6.744 1.00 36.57 86 PHE A N 1
ATOM 4176 C CA . PHE B 1 86 ? -7.551 10.340 7.386 1.00 35.49 86 PHE A CA 1
ATOM 4177 C C . PHE B 1 86 ? -7.194 9.989 8.854 1.00 35.30 86 PHE A C 1
ATOM 4178 O O . PHE B 1 86 ? -6.022 9.911 9.247 1.00 36.74 86 PHE A O 1
ATOM 4186 N N . GLY B 1 87 ? -8.206 9.759 9.672 1.00 34.13 87 GLY A N 1
ATOM 4187 C CA . GLY B 1 87 ? -8.002 9.510 11.090 1.00 31.84 87 GLY A CA 1
ATOM 4188 C C . GLY B 1 87 ? -9.328 9.651 11.812 1.00 30.90 87 GLY A C 1
ATOM 4189 O O . GLY B 1 87 ? -10.398 9.539 11.211 1.00 29.59 87 GLY A O 1
ATOM 4190 N N . VAL B 1 88 ? -9.242 9.927 13.108 1.00 30.47 88 VAL A N 1
ATOM 4191 C CA . VAL B 1 88 ? -10.398 9.892 14.008 1.00 28.68 88 VAL A CA 1
ATOM 4192 C C . VAL B 1 88 ? -11.564 10.701 13.444 1.00 28.68 88 VAL A C 1
ATOM 4193 O O . VAL B 1 88 ? -12.659 10.155 13.220 1.00 28.74 88 VAL A O 1
ATOM 4197 N N . ALA B 1 89 ? -11.321 11.978 13.171 1.00 27.71 89 ALA A N 1
ATOM 4198 C CA . ALA B 1 89 ? -12.399 12.870 12.788 1.00 27.27 89 ALA A CA 1
ATOM 4199 C C . ALA B 1 89 ? -12.981 12.494 11.440 1.00 27.07 89 ALA A C 1
ATOM 4200 O O . ALA B 1 89 ? -14.189 12.366 11.317 1.00 27.51 89 ALA A O 1
ATOM 4202 N N . PRO B 1 90 ? -12.129 12.308 10.417 1.00 27.05 90 PRO A N 1
ATOM 4203 C CA . PRO B 1 90 ? -12.700 11.948 9.124 1.00 26.80 90 PRO A CA 1
ATOM 4204 C C . PRO B 1 90 ? -13.436 10.604 9.158 1.00 27.15 90 PRO A C 1
ATOM 4205 O O . PRO B 1 90 ? -14.483 10.452 8.505 1.00 28.02 90 PRO A O 1
ATOM 4209 N N . TYR B 1 91 ? -12.940 9.656 9.943 1.00 26.21 91 TYR A N 1
ATOM 4210 C CA . TYR B 1 91 ? -13.652 8.422 10.120 1.00 25.63 91 TYR A CA 1
ATOM 4211 C C . TYR B 1 91 ? -15.067 8.642 10.668 1.00 25.85 91 TYR A C 1
ATOM 4212 O O . TYR B 1 91 ? -16.050 8.142 10.091 1.00 26.28 91 TYR A O 1
ATOM 4221 N N . LEU B 1 92 ? -15.176 9.364 11.778 1.00 25.16 92 LEU A N 1
ATOM 4222 C CA . LEU B 1 92 ? -16.478 9.587 12.410 1.00 24.45 92 LEU A CA 1
ATOM 4223 C C . LEU B 1 92 ? -17.400 10.403 11.533 1.00 24.61 92 LEU A C 1
ATOM 4224 O O . LEU B 1 92 ? -18.625 10.167 11.503 1.00 25.02 92 LEU A O 1
ATOM 4229 N N . LYS B 1 93 ? -16.840 11.370 10.821 1.00 23.83 93 LYS A N 1
ATOM 4230 C CA . LYS B 1 93 ? -17.704 12.232 10.023 1.00 23.72 93 LYS A CA 1
ATOM 4231 C C . LYS B 1 93 ? -18.336 11.385 8.910 1.00 23.22 93 LYS A C 1
ATOM 4232 O O . LYS B 1 93 ? -19.478 11.573 8.548 1.00 22.83 93 LYS A O 1
ATOM 4238 N N . ALA B 1 94 ? -17.579 10.412 8.418 1.00 23.67 94 ALA A N 1
ATOM 4239 C CA . ALA B 1 94 ? -18.029 9.527 7.348 1.00 23.66 94 ALA A CA 1
ATOM 4240 C C . ALA B 1 94 ? -19.187 8.608 7.804 1.00 24.07 94 ALA A C 1
ATOM 4241 O O . ALA B 1 94 ? -20.183 8.471 7.060 1.00 25.06 94 ALA A O 1
ATOM 4243 N N . ILE B 1 95 ? -19.074 7.995 8.989 1.00 22.92 95 ILE A N 1
ATOM 4244 C CA . ILE B 1 95 ? -20.171 7.193 9.540 1.00 22.44 95 ILE A CA 1
ATOM 4245 C C . ILE B 1 95 ? -21.438 8.029 9.686 1.00 22.51 95 ILE A C 1
ATOM 4246 O O . ILE B 1 95 ? -22.523 7.599 9.266 1.00 22.92 95 ILE A O 1
ATOM 4251 N N . GLY B 1 96 ? -21.305 9.221 10.268 1.00 22.14 96 GLY A N 1
ATOM 4252 C CA . GLY B 1 96 ? -22.419 10.132 10.423 1.00 22.54 96 GLY A CA 1
ATOM 4253 C C . GLY B 1 96 ? -23.044 10.486 9.092 1.00 24.28 96 GLY A C 1
ATOM 4254 O O . GLY B 1 96 ? -24.284 10.525 8.965 1.00 24.20 96 GLY A O 1
ATOM 4255 N N . ASP B 1 97 ? -22.195 10.730 8.085 1.00 25.49 97 ASP A N 1
ATOM 4256 C CA . ASP B 1 97 ? -22.672 11.073 6.739 1.00 26.19 97 ASP A CA 1
ATOM 4257 C C . ASP B 1 97 ? -23.522 9.968 6.117 1.00 25.76 97 ASP A C 1
ATOM 4258 O O . ASP B 1 97 ? -24.616 10.218 5.593 1.00 25.38 97 ASP A O 1
ATOM 4263 N N . ALA B 1 98 ? -23.001 8.749 6.200 1.00 25.07 98 ALA A N 1
ATOM 4264 C CA . ALA B 1 98 ? -23.690 7.555 5.751 1.00 24.58 98 ALA A CA 1
ATOM 4265 C C . ALA B 1 98 ? -25.092 7.419 6.395 1.00 25.12 98 ALA A C 1
ATOM 4266 O O . ALA B 1 98 ? -26.084 7.172 5.683 1.00 25.55 98 ALA A O 1
ATOM 4268 N N . THR B 1 99 ? -25.186 7.582 7.716 1.00 24.45 99 THR A N 1
ATOM 4269 C CA . THR B 1 99 ? -26.484 7.468 8.357 1.00 24.85 99 THR A CA 1
ATOM 4270 C C . THR B 1 99 ? -27.421 8.634 7.973 1.00 25.15 99 THR A C 1
ATOM 4271 O O . THR B 1 99 ? -28.611 8.446 7.668 1.00 24.90 99 THR A O 1
ATOM 4275 N N . ARG B 1 100 ? -26.891 9.847 7.994 1.00 25.19 100 ARG A N 1
ATOM 4276 C CA . ARG B 1 100 ? -27.710 10.979 7.627 1.00 25.21 100 ARG A CA 1
ATOM 4277 C C . ARG B 1 100 ? -28.286 10.735 6.235 1.00 25.70 100 ARG A C 1
ATOM 4278 O O . ARG B 1 100 ? -29.486 10.959 6.014 1.00 26.08 100 ARG A O 1
ATOM 4286 N N . ALA B 1 101 ? -27.454 10.252 5.306 1.00 25.50 101 ALA A N 1
ATOM 4287 C CA . ALA B 1 101 ? -27.906 10.084 3.922 1.00 25.72 101 ALA A CA 1
ATOM 4288 C C . ALA B 1 101 ? -29.030 9.051 3.828 1.00 26.06 101 ALA A C 1
ATOM 4289 O O . ALA B 1 101 ? -29.876 9.144 2.954 1.00 26.45 101 ALA A O 1
ATOM 4291 N N . LEU B 1 102 ? -29.059 8.085 4.742 1.00 26.46 102 LEU A N 1
ATOM 4292 C CA . LEU B 1 102 ? -30.046 6.974 4.680 1.00 26.78 102 LEU A CA 1
ATOM 4293 C C . LEU B 1 102 ? -31.216 7.120 5.655 1.00 27.26 102 LEU A C 1
ATOM 4294 O O . LEU B 1 102 ? -32.101 6.287 5.645 1.00 27.68 102 LEU A O 1
ATOM 4299 N N . LYS B 1 103 ? -31.201 8.157 6.491 1.00 28.09 103 LYS A N 1
ATOM 4300 C CA . LYS B 1 103 ? -32.111 8.292 7.645 1.00 29.50 103 LYS A CA 1
ATOM 4301 C C . LYS B 1 103 ? -33.616 8.256 7.262 1.00 30.41 103 LYS A C 1
ATOM 4302 O O . LYS B 1 103 ? -34.447 7.677 7.980 1.00 30.15 103 LYS A O 1
ATOM 4308 N N . THR B 1 104 ? -33.917 8.868 6.110 1.00 31.12 104 THR A N 1
ATOM 4309 C CA . THR B 1 104 ? -35.238 9.015 5.552 1.00 32.31 104 THR A CA 1
ATOM 4310 C C . THR B 1 104 ? -35.148 8.456 4.155 1.00 32.66 104 THR A C 1
ATOM 4311 O O . THR B 1 104 ? -34.166 8.706 3.469 1.00 33.71 104 THR A O 1
ATOM 4315 N N . GLY B 1 105 ? -36.173 7.716 3.721 1.00 32.74 105 GLY A N 1
ATOM 4316 C CA . GLY B 1 105 ? -36.222 7.161 2.356 1.00 32.20 105 GLY A CA 1
ATOM 4317 C C . GLY B 1 105 ? -36.416 5.657 2.228 1.00 31.77 105 GLY A C 1
ATOM 4318 O O . GLY B 1 105 ? -36.910 4.992 3.142 1.00 31.36 105 GLY A O 1
ATOM 4319 N N . ALA B 1 106 ? -36.018 5.118 1.085 1.00 31.62 106 ALA A N 1
ATOM 4320 C CA . ALA B 1 106 ? -36.352 3.729 0.751 1.00 32.21 106 ALA A CA 1
ATOM 4321 C C . ALA B 1 106 ? -35.520 2.637 1.464 1.00 32.56 106 ALA A C 1
ATOM 4322 O O . ALA B 1 106 ? -35.913 1.469 1.489 1.00 32.91 106 ALA A O 1
ATOM 4324 N N . VAL B 1 107 ? -34.369 3.005 2.013 1.00 32.35 107 VAL A N 1
ATOM 4325 C CA . VAL B 1 107 ? -33.453 2.040 2.606 1.00 32.45 107 VAL A CA 1
ATOM 4326 C C . VAL B 1 107 ? -33.867 1.681 4.038 1.00 33.32 107 VAL A C 1
ATOM 4327 O O . VAL B 1 107 ? -34.032 2.576 4.864 1.00 34.16 107 VAL A O 1
ATOM 4331 N N . GLY B 1 108 ? -34.000 0.383 4.344 1.00 33.51 108 GLY A N 1
ATOM 4332 C CA . GLY B 1 108 ? -34.303 -0.070 5.712 1.00 33.24 108 GLY A CA 1
ATOM 4333 C C . GLY B 1 108 ? -33.089 -0.704 6.364 1.00 33.26 108 GLY A C 1
ATOM 4334 O O . GLY B 1 108 ? -32.746 -0.403 7.525 1.00 33.31 108 GLY A O 1
ATOM 4335 N N . THR B 1 109 ? -32.445 -1.573 5.582 1.00 33.30 109 THR A N 1
ATOM 4336 C CA . THR B 1 109 ? -31.263 -2.367 5.965 1.00 33.25 109 THR A CA 1
ATOM 4337 C C . THR B 1 109 ? -30.088 -1.920 5.126 1.00 31.96 109 THR A C 1
ATOM 4338 O O . THR B 1 109 ? -30.217 -1.680 3.926 1.00 32.56 109 THR A O 1
ATOM 4342 N N . ALA B 1 110 ? -28.933 -1.783 5.748 1.00 30.38 110 ALA A N 1
ATOM 4343 C CA . ALA B 1 110 ? -27.753 -1.454 4.982 1.00 29.09 110 ALA A CA 1
ATOM 4344 C C . ALA B 1 110 ? -26.555 -2.096 5.620 1.00 28.30 110 ALA A C 1
ATOM 4345 O O . ALA B 1 110 ? -26.546 -2.399 6.828 1.00 28.02 110 ALA A O 1
ATOM 4347 N N . LEU B 1 111 ? -25.546 -2.328 4.810 1.00 27.27 111 LEU A N 1
ATOM 4348 C CA . LEU B 1 111 ? -24.333 -2.906 5.327 1.00 27.35 111 LEU A CA 1
ATOM 4349 C C . LEU B 1 111 ? -23.320 -1.790 5.352 1.00 26.91 111 LEU A C 1
ATOM 4350 O O . LEU B 1 111 ? -23.133 -1.102 4.344 1.00 26.44 111 LEU A O 1
ATOM 4355 N N . LEU B 1 112 ? -22.686 -1.611 6.510 1.00 26.42 112 LEU A N 1
ATOM 4356 C CA . LEU B 1 112 ? -21.702 -0.568 6.681 1.00 25.75 112 LEU A CA 1
ATOM 4357 C C . LEU B 1 112 ? -20.332 -1.199 6.572 1.00 25.21 112 LEU A C 1
ATOM 4358 O O . LEU B 1 112 ? -19.903 -1.871 7.475 1.00 24.97 112 LEU A O 1
ATOM 4363 N N . THR B 1 113 ? -19.660 -1.005 5.446 1.00 25.16 113 THR A N 1
ATOM 4364 C CA . THR B 1 113 ? -18.346 -1.611 5.219 1.00 25.24 113 THR A CA 1
ATOM 4365 C C . THR B 1 113 ? -17.212 -0.722 5.712 1.00 25.82 113 THR A C 1
ATOM 4366 O O . THR B 1 113 ? -16.081 -1.178 5.873 1.00 26.74 113 THR A O 1
ATOM 4370 N N . LEU B 1 114 ? -17.527 0.547 5.956 1.00 25.85 114 LEU A N 1
ATOM 4371 C CA . LEU B 1 114 ? -16.559 1.550 6.349 1.00 25.69 114 LEU A CA 1
ATOM 4372 C C . LEU B 1 114 ? -15.676 1.166 7.531 1.00 26.20 114 LEU A C 1
ATOM 4373 O O . LEU B 1 114 ? -14.566 1.718 7.675 1.00 26.69 114 LEU A O 1
ATOM 4378 N N . THR B 1 115 ? -16.150 0.239 8.372 1.00 25.81 115 THR A N 1
ATOM 4379 C CA . THR B 1 115 ? -15.358 -0.221 9.515 1.00 26.03 115 THR A CA 1
ATOM 4380 C C . THR B 1 115 ? -14.058 -0.853 9.091 1.00 26.33 115 THR A C 1
ATOM 4381 O O . THR B 1 115 ? -13.119 -0.915 9.864 1.00 27.42 115 THR A O 1
ATOM 4385 N N . GLU B 1 116 ? -13.990 -1.324 7.859 1.00 26.93 116 GLU A N 1
ATOM 4386 C CA . GLU B 1 116 ? -12.737 -1.902 7.338 1.00 27.79 116 GLU A CA 1
ATOM 4387 C C . GLU B 1 116 ? -11.522 -0.926 7.335 1.00 27.92 116 GLU A C 1
ATOM 4388 O O . GLU B 1 116 ? -10.404 -1.354 7.567 1.00 27.82 116 GLU A O 1
ATOM 4394 N N . LEU B 1 117 ? -11.767 0.366 7.095 1.00 28.62 117 LEU A N 1
ATOM 4395 C CA . LEU B 1 117 ? -10.730 1.389 6.926 1.00 29.09 117 LEU A CA 1
ATOM 4396 C C . LEU B 1 117 ? -9.865 1.527 8.171 1.00 30.63 117 LEU A C 1
ATOM 4397 O O . LEU B 1 117 ? -10.362 1.543 9.313 1.00 29.99 117 LEU A O 1
ATOM 4402 N N . THR B 1 118 ? -8.561 1.578 7.948 1.00 32.58 118 THR A N 1
ATOM 4403 C CA . THR B 1 118 ? -7.608 1.648 9.044 1.00 35.08 118 THR A CA 1
ATOM 4404 C C . THR B 1 118 ? -7.632 3.066 9.572 1.00 35.86 118 THR A C 1
ATOM 4405 O O . THR B 1 118 ? -7.528 4.015 8.792 1.00 36.17 118 THR A O 1
ATOM 4409 N N . VAL B 1 119 ? -7.778 3.218 10.889 1.00 36.82 119 VAL A N 1
ATOM 4410 C CA . VAL B 1 119 ? -7.742 4.553 11.495 1.00 36.98 119 VAL A CA 1
ATOM 4411 C C . VAL B 1 119 ? -6.472 4.592 12.294 1.00 38.13 119 VAL A C 1
ATOM 4412 O O . VAL B 1 119 ? -6.292 3.814 13.246 1.00 38.23 119 VAL A O 1
ATOM 4416 N N . LYS B 1 120 ? -5.577 5.492 11.915 1.00 39.55 120 LYS A N 1
ATOM 4417 C CA . LYS B 1 120 ? -4.276 5.491 12.564 1.00 40.88 120 LYS A CA 1
ATOM 4418 C C . LYS B 1 120 ? -4.476 5.553 14.086 1.00 39.64 120 LYS A C 1
ATOM 4419 O O . LYS B 1 120 ? -5.362 6.244 14.564 1.00 39.63 120 LYS A O 1
ATOM 4425 N N . ALA B 1 121 ? -3.709 4.753 14.820 1.00 38.56 121 ALA A N 1
ATOM 4426 C CA . ALA B 1 121 ? -3.742 4.739 16.299 1.00 37.46 121 ALA A CA 1
ATOM 4427 C C . ALA B 1 121 ? -5.064 4.253 16.905 1.00 36.78 121 ALA A C 1
ATOM 4428 O O . ALA B 1 121 ? -5.271 4.425 18.107 1.00 37.09 121 ALA A O 1
ATOM 4430 N N . ARG B 1 122 ? -5.962 3.674 16.097 1.00 35.04 122 ARG A N 1
ATOM 4431 C CA . ARG B 1 122 ? -7.153 3.004 16.640 1.00 33.64 122 ARG A CA 1
ATOM 4432 C C . ARG B 1 122 ? -7.267 1.573 16.135 1.00 33.57 122 ARG A C 1
ATOM 4433 O O . ARG B 1 122 ? -7.066 1.330 14.948 1.00 33.44 122 ARG A O 1
ATOM 4441 N N . ASP B 1 123 ? -7.629 0.633 17.012 1.00 33.27 123 ASP A N 1
ATOM 4442 C CA . ASP B 1 123 ? -7.865 -0.766 16.591 1.00 33.18 123 ASP A CA 1
ATOM 4443 C C . ASP B 1 123 ? -9.246 -1.045 15.928 1.00 32.67 123 ASP A C 1
ATOM 4444 O O . ASP B 1 123 ? -10.114 -0.155 15.803 1.00 31.94 123 ASP A O 1
ATOM 4449 N N . ALA B 1 124 ? -9.428 -2.299 15.503 1.00 32.17 124 ALA A N 1
ATOM 4450 C CA . ALA B 1 124 ? -10.625 -2.727 14.775 1.00 31.35 124 ALA A CA 1
ATOM 4451 C C . ALA B 1 124 ? -11.848 -2.644 15.711 1.00 31.29 124 ALA A C 1
ATOM 4452 O O . ALA B 1 124 ? -12.964 -2.296 15.275 1.00 31.46 124 ALA A O 1
ATOM 4454 N N . ALA B 1 125 ? -11.610 -2.914 17.002 1.00 30.43 125 ALA A N 1
ATOM 4455 C CA . ALA B 1 125 ? -12.651 -2.855 18.017 1.00 29.87 125 ALA A CA 1
ATOM 4456 C C . ALA B 1 125 ? -13.257 -1.447 18.134 1.00 29.64 125 ALA A C 1
ATOM 4457 O O . ALA B 1 125 ? -14.482 -1.272 18.243 1.00 30.27 125 ALA A O 1
ATOM 4459 N N . TRP B 1 126 ? -12.391 -0.444 18.125 1.00 28.75 126 TRP A N 1
ATOM 4460 C CA . TRP B 1 126 ? -12.812 0.947 18.200 1.00 27.21 126 TRP A CA 1
ATOM 4461 C C . TRP B 1 126 ? -13.599 1.347 16.933 1.00 27.53 126 TRP A C 1
ATOM 4462 O O . TRP B 1 126 ? -14.586 2.065 17.041 1.00 28.15 126 TRP A O 1
ATOM 4473 N N . ASN B 1 127 ? -13.171 0.884 15.752 1.00 26.88 127 ASN A N 1
ATOM 4474 C CA . ASN B 1 127 ? -13.898 1.136 14.511 1.00 26.54 127 ASN A CA 1
ATOM 4475 C C . ASN B 1 127 ? -15.350 0.641 14.640 1.00 26.88 127 ASN A C 1
ATOM 4476 O O . ASN B 1 127 ? -16.284 1.312 14.204 1.00 26.53 127 ASN A O 1
ATOM 4481 N N . ILE B 1 128 ? -15.521 -0.548 15.222 1.00 27.14 128 ILE A N 1
ATOM 4482 C CA . ILE B 1 128 ? -16.837 -1.151 15.373 1.00 26.87 128 ILE A CA 1
ATOM 4483 C C . ILE B 1 128 ? -17.656 -0.404 16.426 1.00 27.03 128 ILE A C 1
ATOM 4484 O O . ILE B 1 128 ? -18.816 -0.055 16.178 1.00 26.87 128 ILE A O 1
ATOM 4489 N N . ARG B 1 129 ? -17.063 -0.154 17.593 1.00 27.17 129 ARG A N 1
ATOM 4490 C CA . ARG B 1 129 ? -17.789 0.539 18.660 1.00 27.94 129 ARG A CA 1
ATOM 4491 C C . ARG B 1 129 ? -18.290 1.869 18.145 1.00 28.36 129 ARG A C 1
ATOM 4492 O O . ARG B 1 129 ? -19.450 2.203 18.299 1.00 29.68 129 ARG A O 1
ATOM 4500 N N . GLN B 1 130 ? -17.409 2.601 17.495 1.00 28.41 130 GLN A N 1
ATOM 4501 C CA . GLN B 1 130 ? -17.700 3.921 16.968 1.00 29.07 130 GLN A CA 1
ATOM 4502 C C . GLN B 1 130 ? -18.716 3.884 15.821 1.00 28.21 130 GLN A C 1
ATOM 4503 O O . GLN B 1 130 ? -19.521 4.802 15.660 1.00 28.51 130 GLN A O 1
ATOM 4509 N N . ALA B 1 131 ? -18.688 2.825 15.020 1.00 27.09 131 ALA A N 1
ATOM 4510 C CA . ALA B 1 131 ? -19.664 2.687 13.964 1.00 26.22 131 ALA A CA 1
ATOM 4511 C C . ALA B 1 131 ? -21.040 2.569 14.596 1.00 25.83 131 ALA A C 1
ATOM 4512 O O . ALA B 1 131 ? -22.006 3.142 14.078 1.00 26.00 131 ALA A O 1
ATOM 4514 N N . VAL B 1 132 ? -21.162 1.849 15.712 1.00 24.67 132 VAL A N 1
ATOM 4515 C CA . VAL B 1 132 ? -22.489 1.811 16.315 1.00 23.25 132 VAL A CA 1
ATOM 4516 C C . VAL B 1 132 ? -22.874 3.096 17.005 1.00 23.13 132 VAL A C 1
ATOM 4517 O O . VAL B 1 132 ? -23.959 3.612 16.722 1.00 23.18 132 VAL A O 1
ATOM 4521 N N . THR B 1 133 ? -22.010 3.676 17.829 1.00 22.50 133 THR A N 1
ATOM 4522 C CA . THR B 1 133 ? -22.462 4.884 18.519 1.00 23.40 133 THR A CA 1
ATOM 4523 C C . THR B 1 133 ? -22.781 6.102 17.578 1.00 23.95 133 THR A C 1
ATOM 4524 O O . THR B 1 133 ? -23.774 6.816 17.775 1.00 24.00 133 THR A O 1
ATOM 4528 N N . VAL B 1 134 ? -21.964 6.323 16.553 1.00 24.07 134 VAL A N 1
ATOM 4529 C CA . VAL B 1 134 ? -22.137 7.490 15.687 1.00 24.20 134 VAL A CA 1
ATOM 4530 C C . VAL B 1 134 ? -23.395 7.307 14.819 1.00 25.10 134 VAL A C 1
ATOM 4531 O O . VAL B 1 134 ? -24.093 8.305 14.482 1.00 26.08 134 VAL A O 1
ATOM 4535 N N . SER B 1 135 ? -23.699 6.054 14.456 1.00 24.43 135 SER A N 1
ATOM 4536 C CA . SER B 1 135 ? -24.828 5.798 13.560 1.00 24.20 135 SER A CA 1
ATOM 4537 C C . SER B 1 135 ? -26.103 6.007 14.322 1.00 23.68 135 SER A C 1
ATOM 4538 O O . SER B 1 135 ? -26.963 6.773 13.895 1.00 23.24 135 SER A O 1
ATOM 4541 N N . ASP B 1 136 ? -26.201 5.311 15.458 1.00 22.82 136 ASP A N 1
ATOM 4542 C CA . ASP B 1 136 ? -27.312 5.475 16.358 1.00 22.22 136 ASP A CA 1
ATOM 4543 C C . ASP B 1 136 ? -27.530 6.914 16.771 1.00 21.66 136 ASP A C 1
ATOM 4544 O O . ASP B 1 136 ? -28.650 7.382 16.773 1.00 21.77 136 ASP A O 1
ATOM 4549 N N . HIS B 1 137 ? -26.459 7.602 17.114 1.00 21.39 137 HIS A N 1
ATOM 4550 C CA . HIS B 1 137 ? -26.539 9.032 17.429 1.00 21.73 137 HIS A CA 1
ATOM 4551 C C . HIS B 1 137 ? -27.145 9.805 16.279 1.00 21.75 137 HIS A C 1
ATOM 4552 O O . HIS B 1 137 ? -28.013 10.639 16.484 1.00 22.21 137 HIS A O 1
ATOM 4559 N N . ALA B 1 138 ? -26.709 9.528 15.062 1.00 22.92 138 ALA A N 1
ATOM 4560 C CA . ALA B 1 138 ? -27.265 10.265 13.913 1.00 23.97 138 ALA A CA 1
ATOM 4561 C C . ALA B 1 138 ? -28.729 9.904 13.564 1.00 24.28 138 ALA A C 1
ATOM 4562 O O . ALA B 1 138 ? -29.416 10.690 12.879 1.00 24.06 138 ALA A O 1
ATOM 4564 N N . ALA B 1 139 ? -29.183 8.732 14.032 1.00 23.90 139 ALA A N 1
ATOM 4565 C CA . ALA B 1 139 ? -30.492 8.222 13.700 1.00 24.40 139 ALA A CA 1
ATOM 4566 C C . ALA B 1 139 ? -31.562 8.773 14.651 1.00 25.06 139 ALA A C 1
ATOM 4567 O O . ALA B 1 139 ? -32.737 8.772 14.337 1.00 25.20 139 ALA A O 1
ATOM 4569 N N . TYR B 1 140 ? -31.152 9.262 15.805 1.00 25.69 140 TYR A N 1
ATOM 4570 C CA . TYR B 1 140 ? -32.092 9.736 16.804 1.00 26.63 140 TYR A CA 1
ATOM 4571 C C . TYR B 1 140 ? -33.158 10.690 16.260 1.00 27.20 140 TYR A C 1
ATOM 4572 O O . TYR B 1 140 ? -32.847 11.630 15.502 1.00 26.76 140 TYR A O 1
ATOM 4581 N N . ARG B 1 141 ? -34.412 10.430 16.635 1.00 28.19 141 ARG A N 1
ATOM 4582 C CA . ARG B 1 141 ? -35.542 11.365 16.387 1.00 29.70 141 ARG A CA 1
ATOM 4583 C C . ARG B 1 141 ? -36.253 11.503 17.718 1.00 28.52 141 ARG A C 1
ATOM 4584 O O . ARG B 1 141 ? -36.536 10.490 18.371 1.00 28.53 141 ARG A O 1
ATOM 4592 N N . TYR B 1 142 ? -36.524 12.739 18.139 1.00 27.34 142 TYR A N 1
ATOM 4593 C CA . TYR B 1 142 ? -37.302 12.971 19.354 1.00 25.84 142 TYR A CA 1
ATOM 4594 C C . TYR B 1 142 ? -38.782 12.869 19.029 1.00 25.62 142 TYR A C 1
ATOM 4595 O O . TYR B 1 142 ? -39.229 13.529 18.089 1.00 25.70 142 TYR A O 1
ATOM 4604 N N . THR B 1 143 ? -39.542 12.091 19.806 1.00 24.59 143 THR A N 1
ATOM 4605 C CA . THR B 1 143 ? -40.975 12.000 19.556 1.00 25.31 143 THR A CA 1
ATOM 4606 C C . THR B 1 143 ? -41.872 12.085 20.793 1.00 25.23 143 THR A C 1
ATOM 4607 O 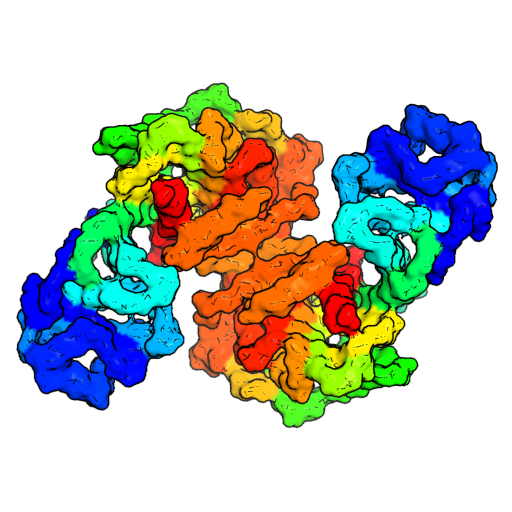O . THR B 1 143 ? -43.100 12.135 20.662 1.00 25.18 143 THR A O 1
ATOM 4611 N N . ALA B 1 144 ? -41.278 12.103 21.985 1.00 24.82 144 ALA A N 1
ATOM 4612 C CA . ALA B 1 144 ? -42.044 11.812 23.214 1.00 24.59 144 ALA A CA 1
ATOM 4613 C C . ALA B 1 144 ? -43.265 12.700 23.428 1.00 25.00 144 ALA A C 1
ATOM 4614 O O . ALA B 1 144 ? -44.279 12.233 23.927 1.00 25.09 144 ALA A O 1
ATOM 4616 N N . THR B 1 145 ? -43.168 13.974 23.054 1.00 24.98 145 THR A N 1
ATOM 4617 C CA . THR B 1 145 ? -44.203 14.912 23.388 1.00 25.13 145 THR A CA 1
ATOM 4618 C C . THR B 1 145 ? -44.779 15.594 22.166 1.00 26.39 145 THR A C 1
ATOM 4619 O O . THR B 1 145 ? -45.406 16.648 22.279 1.00 25.90 145 THR A O 1
ATOM 4623 N N . LEU B 1 146 ? -44.568 14.998 20.994 1.00 28.44 146 LEU A N 1
ATOM 4624 C CA . LEU B 1 146 ? -45.345 15.380 19.823 1.00 31.20 146 LEU A CA 1
ATOM 4625 C C . LEU B 1 146 ? -46.792 14.912 20.082 1.00 33.63 146 LEU A C 1
ATOM 4626 O O . LEU B 1 146 ? -47.026 14.075 20.949 1.00 33.56 146 LEU A O 1
ATOM 4631 N N . GLY B 1 147 ? -47.767 15.473 19.384 1.00 36.55 147 GLY A N 1
ATOM 4632 C CA . GLY B 1 147 ? -49.158 15.109 19.644 1.00 40.16 147 GLY A CA 1
ATOM 4633 C C . GLY B 1 147 ? -49.898 14.730 18.374 1.00 43.19 147 GLY A C 1
ATOM 4634 O O . GLY B 1 147 ? -50.117 13.542 18.096 1.00 43.59 147 GLY A O 1
ATOM 4635 N N . LYS B 1 148 ? -50.290 15.751 17.613 1.00 45.77 148 LYS A N 1
ATOM 4636 C CA . LYS B 1 148 ? -50.929 15.574 16.313 1.00 48.30 148 LYS A CA 1
ATOM 4637 C C . LYS B 1 148 ? -49.899 15.411 15.187 1.00 49.90 148 LYS A C 1
ATOM 4638 O O . LYS B 1 148 ? -50.183 14.745 14.198 1.00 50.51 148 LYS A O 1
ATOM 4644 N N . LYS B 1 149 ? -48.718 16.006 15.347 1.00 52.30 149 LYS A N 1
ATOM 4645 C CA . LYS B 1 149 ? -47.641 15.955 14.336 1.00 54.66 149 LYS A CA 1
ATOM 4646 C C . LYS B 1 149 ? -47.242 14.547 13.842 1.00 56.36 149 LYS A C 1
ATOM 4647 O O . LYS B 1 149 ? -46.652 13.743 14.588 1.00 56.45 149 LYS A O 1
ATOM 4653 N N . LYS B 1 150 ? -47.584 14.285 12.573 1.00 58.33 150 LYS A N 1
ATOM 4654 C CA . LYS B 1 150 ? -47.208 13.065 11.847 1.00 60.04 150 LYS A CA 1
ATOM 4655 C C . LYS B 1 150 ? -45.710 13.148 11.580 1.00 60.81 150 LYS A C 1
ATOM 4656 O O . LYS B 1 150 ? -45.194 14.189 11.144 1.00 60.99 150 LYS A O 1
ATOM 4662 N N . VAL B 1 151 ? -45.015 12.052 11.855 1.00 61.91 151 VAL A N 1
ATOM 4663 C CA . VAL B 1 151 ? -43.562 11.999 11.702 1.00 62.56 151 VAL A CA 1
ATOM 4664 C C . VAL B 1 151 ? -43.142 10.997 10.583 1.00 63.05 151 VAL A C 1
ATOM 4665 O O . VAL B 1 151 ? -43.914 10.078 10.233 1.00 62.93 151 VAL A O 1
ATOM 4669 N N . ASP B 1 152 ? -41.926 11.182 10.041 1.00 63.25 152 ASP A N 1
ATOM 4670 C CA . ASP B 1 152 ? -41.466 10.458 8.847 1.00 63.13 152 ASP A CA 1
ATOM 4671 C C . ASP B 1 152 ? -41.024 9.001 9.095 1.00 62.81 152 ASP A C 1
ATOM 4672 O O . ASP B 1 152 ? -40.050 8.716 9.817 1.00 62.63 152 ASP A O 1
ATOM 4677 N N . GLU B 1 153 ? -41.757 8.108 8.433 1.00 62.29 153 GLU A N 1
ATOM 4678 C CA . GLU B 1 153 ? -41.786 6.660 8.717 1.00 61.67 153 GLU A CA 1
ATOM 4679 C C . GLU B 1 153 ? -40.706 5.851 7.996 1.00 59.40 153 GLU A C 1
ATOM 4680 O O . GLU B 1 153 ? -40.275 4.796 8.468 1.00 59.24 153 GLU A O 1
ATOM 4686 N N . THR B 1 154 ? -40.279 6.357 6.852 1.00 56.35 154 THR A N 1
ATOM 4687 C CA . THR B 1 154 ? -39.335 5.644 6.042 1.00 53.72 154 THR A CA 1
ATOM 4688 C C . THR B 1 154 ? -37.917 5.702 6.652 1.00 50.42 154 THR A C 1
ATOM 4689 O O . THR B 1 154 ? -37.712 6.328 7.669 1.00 50.38 154 THR A O 1
ATOM 4693 N N . GLY B 1 155 ? -36.971 4.973 6.071 1.00 47.32 155 GLY A N 1
ATOM 4694 C CA . GLY B 1 155 ? -35.566 5.128 6.410 1.00 43.20 155 GLY A CA 1
ATOM 4695 C C . GLY B 1 155 ? -34.905 4.013 7.183 1.00 40.36 155 GLY A C 1
ATOM 4696 O O . GLY B 1 155 ? -35.531 3.003 7.509 1.00 39.76 155 GLY A O 1
ATOM 4697 N N . LEU B 1 156 ? -33.622 4.218 7.460 1.00 37.62 156 LEU A N 1
ATOM 4698 C CA . LEU B 1 156 ? -32.782 3.223 8.076 1.00 35.76 156 LEU A CA 1
ATOM 4699 C C . LEU B 1 156 ? -33.365 2.702 9.398 1.00 35.29 156 LEU A C 1
ATOM 4700 O O . LEU B 1 156 ? -33.728 3.515 10.270 1.00 35.47 156 LEU A O 1
ATOM 4705 N N . THR B 1 157 ? -33.479 1.373 9.546 1.00 33.75 157 THR A N 1
ATOM 4706 C CA . THR B 1 157 ? -33.855 0.791 10.846 1.00 32.70 157 THR A CA 1
ATOM 4707 C C . THR B 1 157 ? -32.792 -0.153 11.341 1.00 32.17 157 THR A C 1
ATOM 4708 O O . THR B 1 157 ? -32.639 -0.336 12.531 1.00 32.44 157 THR A O 1
ATOM 4712 N N . THR B 1 158 ? -32.063 -0.766 10.428 1.00 32.14 158 THR A N 1
ATOM 4713 C CA . THR B 1 158 ? -31.127 -1.820 10.805 1.00 31.90 158 THR A CA 1
ATOM 4714 C C . THR B 1 158 ? -29.830 -1.581 10.100 1.00 30.90 158 THR A C 1
ATOM 4715 O O . THR B 1 158 ? -29.817 -1.372 8.897 1.00 30.94 158 THR A O 1
ATOM 4719 N N . LEU B 1 159 ? -28.743 -1.618 10.853 1.00 30.13 159 LEU A N 1
ATOM 4720 C CA . LEU B 1 159 ? -27.437 -1.451 10.271 1.00 29.64 159 LEU A CA 1
ATOM 4721 C C . LEU B 1 159 ? -26.569 -2.684 10.510 1.00 29.40 159 LEU A C 1
ATOM 4722 O O . LEU B 1 159 ? -26.263 -3.000 11.623 1.00 30.16 159 LEU A O 1
ATOM 4727 N N . ALA B 1 160 ? -26.183 -3.388 9.461 1.00 29.02 160 ALA A N 1
ATOM 4728 C CA . ALA B 1 160 ? -25.192 -4.446 9.598 1.00 28.53 160 ALA A CA 1
ATOM 4729 C C . ALA B 1 160 ? -23.780 -3.839 9.541 1.00 28.34 160 ALA A C 1
ATOM 4730 O O . ALA B 1 160 ? -23.442 -3.087 8.606 1.00 28.14 160 ALA A O 1
ATOM 4732 N N . ILE B 1 161 ? -22.961 -4.181 10.533 1.00 28.23 161 ILE A N 1
ATOM 4733 C CA . ILE B 1 161 ? -21.613 -3.641 10.649 1.00 28.27 161 ILE A CA 1
ATOM 4734 C C . ILE B 1 161 ? -20.584 -4.690 10.193 1.00 29.07 161 ILE A C 1
ATOM 4735 O O . ILE B 1 161 ? -20.401 -5.723 10.851 1.00 29.62 161 ILE A O 1
ATOM 4740 N N . ALA B 1 162 ? -19.919 -4.432 9.073 1.00 29.53 162 ALA A N 1
ATOM 4741 C CA . ALA B 1 162 ? -18.814 -5.280 8.635 1.00 31.02 162 ALA A CA 1
ATOM 4742 C C . ALA B 1 162 ? -17.788 -5.491 9.765 1.00 32.02 162 ALA A C 1
ATOM 4743 O O . ALA B 1 162 ? -17.351 -4.536 10.388 1.00 33.40 162 ALA A O 1
ATOM 4745 N N . GLY B 1 163 ? -17.419 -6.735 10.046 1.00 32.96 163 GLY A N 1
ATOM 4746 C CA . GLY B 1 163 ? -16.399 -7.024 11.057 1.00 33.77 163 GLY A CA 1
ATOM 4747 C C . GLY B 1 163 ? -16.764 -8.266 11.842 1.00 34.78 163 GLY A C 1
ATOM 4748 O O . GLY B 1 163 ? -17.784 -8.907 11.555 1.00 34.89 163 GLY A O 1
ATOM 4749 N N . ASP B 1 164 ? -15.966 -8.614 12.850 1.00 35.85 164 ASP A N 1
ATOM 4750 C CA . ASP B 1 164 ? -16.144 -9.928 13.494 1.00 37.29 164 ASP A CA 1
ATOM 4751 C C . ASP B 1 164 ? -15.802 -9.958 14.982 1.00 36.50 164 ASP A C 1
ATOM 4752 O O . ASP B 1 164 ? -15.554 -11.026 15.547 1.00 37.15 164 ASP A O 1
ATOM 4757 N N . ASP B 1 165 ? -15.787 -8.788 15.612 1.00 35.17 165 ASP A N 1
ATOM 4758 C CA . ASP B 1 165 ? -15.642 -8.716 17.063 1.00 34.00 165 ASP A CA 1
ATOM 4759 C C . ASP B 1 165 ? -16.977 -8.454 17.745 1.00 34.24 165 ASP A C 1
ATOM 4760 O O . ASP B 1 165 ? -17.419 -7.307 17.852 1.00 34.40 165 ASP A O 1
ATOM 4765 N N . ALA B 1 166 ? -17.609 -9.527 18.214 1.00 33.92 166 ALA A N 1
ATOM 4766 C CA . ALA B 1 166 ? -18.897 -9.440 18.875 1.00 33.56 166 ALA A CA 1
ATOM 4767 C C . ALA B 1 166 ? -18.873 -8.652 20.217 1.00 33.44 166 ALA A C 1
ATOM 4768 O O . ALA B 1 166 ? -19.880 -8.053 20.611 1.00 33.62 166 ALA A O 1
ATOM 4770 N N . ARG B 1 167 ? -17.751 -8.673 20.929 1.00 33.04 167 ARG A N 1
ATOM 4771 C CA . ARG B 1 167 ? -17.641 -7.868 22.140 1.00 32.97 167 ARG A CA 1
ATOM 4772 C C . ARG B 1 167 ? -17.649 -6.350 21.790 1.00 32.38 167 ARG A C 1
ATOM 4773 O O . ARG B 1 167 ? -18.344 -5.567 22.423 1.00 32.30 167 ARG A O 1
ATOM 4781 N N . ALA B 1 168 ? -16.898 -5.971 20.765 1.00 31.72 168 ALA A N 1
ATOM 4782 C CA . ALA B 1 168 ? -16.914 -4.615 20.221 1.00 31.48 168 ALA A CA 1
ATOM 4783 C C . ALA B 1 168 ? -18.329 -4.143 19.866 1.00 31.35 168 ALA A C 1
ATOM 4784 O O . ALA B 1 168 ? -18.735 -3.044 20.313 1.00 31.74 168 ALA A O 1
ATOM 4786 N N . LEU B 1 169 ? -19.076 -4.949 19.095 1.00 30.27 169 LEU A N 1
ATOM 4787 C CA . LEU B 1 169 ? -20.494 -4.619 18.800 1.00 29.73 169 LEU A CA 1
ATOM 4788 C C . LEU B 1 169 ? -21.342 -4.492 20.058 1.00 29.28 169 LEU A C 1
ATOM 4789 O O . LEU B 1 169 ? -22.123 -3.549 20.170 1.00 29.52 169 LEU A O 1
ATOM 4794 N N . ALA B 1 170 ? -21.164 -5.413 21.006 1.00 28.14 170 ALA A N 1
ATOM 4795 C CA . ALA B 1 170 ? -21.999 -5.430 22.191 1.00 27.90 170 ALA A CA 1
ATOM 4796 C C . ALA B 1 170 ? -21.745 -4.177 23.027 1.00 27.66 170 ALA A C 1
ATOM 4797 O O . ALA B 1 170 ? -22.694 -3.557 23.496 1.00 28.83 170 ALA A O 1
ATOM 4799 N N . VAL B 1 171 ? -20.479 -3.793 23.170 1.00 26.98 171 VAL A N 1
ATOM 4800 C CA . VAL B 1 171 ? -20.073 -2.597 23.891 1.00 26.60 171 VAL A CA 1
ATOM 4801 C C . VAL B 1 171 ? -20.555 -1.300 23.184 1.00 27.23 171 VAL A C 1
ATOM 4802 O O . VAL B 1 171 ? -21.020 -0.346 23.828 1.00 26.88 171 VAL A O 1
ATOM 4806 N N . GLY B 1 172 ? -20.448 -1.259 21.859 1.00 27.37 172 GLY A N 1
ATOM 4807 C CA . GLY B 1 172 ? -21.001 -0.132 21.114 1.00 27.20 172 GLY A CA 1
ATOM 4808 C C . GLY B 1 172 ? -22.501 0.015 21.356 1.00 27.42 172 GLY A C 1
ATOM 4809 O O . GLY B 1 172 ? -23.023 1.142 21.505 1.00 27.70 172 GLY A O 1
ATOM 4810 N N . VAL B 1 173 ? -23.188 -1.125 21.416 1.00 26.23 173 VAL A N 1
ATOM 4811 C CA . VAL B 1 173 ? -24.622 -1.128 21.494 1.00 25.29 173 VAL A CA 1
ATOM 4812 C C . VAL B 1 173 ? -24.947 -0.690 22.901 1.00 25.82 173 VAL A C 1
ATOM 4813 O O . VAL B 1 173 ? -25.855 0.114 23.119 1.00 26.11 173 VAL A O 1
ATOM 4817 N N . ALA B 1 174 ? -24.185 -1.177 23.868 1.00 25.60 174 ALA A N 1
ATOM 4818 C CA . ALA B 1 174 ? -24.408 -0.749 25.243 1.00 25.45 174 ALA A CA 1
ATOM 4819 C C . ALA B 1 174 ? -24.214 0.787 25.417 1.00 25.60 174 ALA A C 1
ATOM 4820 O O . ALA B 1 174 ? -25.093 1.480 25.967 1.00 25.92 174 ALA A O 1
ATOM 4822 N N . THR B 1 175 ? -23.088 1.312 24.925 1.00 24.94 175 THR A N 1
ATOM 4823 C CA . THR B 1 175 ? -22.808 2.744 24.952 1.00 24.08 175 THR A CA 1
ATOM 4824 C C . THR B 1 175 ? -23.923 3.540 24.293 1.00 23.98 175 THR A C 1
ATOM 4825 O O . THR B 1 175 ? -24.442 4.459 24.905 1.00 23.98 175 THR A O 1
ATOM 4829 N N . ALA B 1 176 ? -24.309 3.174 23.075 1.00 23.87 176 ALA A N 1
ATOM 4830 C CA . ALA B 1 176 ? -25.397 3.862 22.369 1.00 24.43 176 ALA A CA 1
ATOM 4831 C C . ALA B 1 176 ? -26.734 3.883 23.120 1.00 25.94 176 ALA A C 1
ATOM 4832 O O . ALA B 1 176 ? -27.469 4.895 23.034 1.00 26.78 176 ALA A O 1
ATOM 4834 N N . GLU B 1 177 ? -27.061 2.791 23.837 1.00 26.71 177 GLU A N 1
ATOM 4835 C CA . GLU B 1 177 ? -28.251 2.739 24.689 1.00 27.14 177 GLU A CA 1
ATOM 4836 C C . GLU B 1 177 ? -28.136 3.754 25.807 1.00 26.41 177 GLU A C 1
ATOM 4837 O O . GLU B 1 177 ? -29.116 4.423 26.140 1.00 25.97 177 GLU A O 1
ATOM 4843 N N . GLY B 1 178 ? -26.938 3.861 26.379 1.00 25.71 178 GLY A N 1
ATOM 4844 C CA . GLY B 1 178 ? -26.648 4.860 27.425 1.00 24.96 178 GLY A CA 1
ATOM 4845 C C . GLY B 1 178 ? -26.751 6.305 26.941 1.00 24.66 178 GLY A C 1
ATOM 4846 O O . GLY B 1 178 ? -27.355 7.164 27.606 1.00 23.59 178 GLY A O 1
ATOM 4847 N N . VAL B 1 179 ? -26.151 6.556 25.775 1.00 24.84 179 VAL A N 1
ATOM 4848 C CA . VAL B 1 179 ? -26.211 7.848 25.112 1.00 25.16 179 VAL A CA 1
ATOM 4849 C C . VAL B 1 179 ? -27.680 8.221 24.875 1.00 25.99 179 VAL A C 1
ATOM 4850 O O . VAL B 1 179 ? -28.102 9.334 25.193 1.00 26.39 179 VAL A O 1
ATOM 4854 N N . GLU B 1 180 ? -28.454 7.280 24.349 1.00 26.34 180 GLU A N 1
ATOM 4855 C CA . GLU B 1 180 ? -29.850 7.514 24.041 1.00 26.99 180 GLU A CA 1
ATOM 4856 C C . GLU B 1 180 ? -30.653 7.801 25.278 1.00 26.47 180 GLU A C 1
ATOM 4857 O O . GLU B 1 180 ? -31.441 8.735 25.308 1.00 27.81 180 GLU A O 1
ATOM 4863 N N . PHE B 1 181 ? -30.449 7.017 26.310 1.00 25.70 181 PHE A N 1
ATOM 4864 C CA . PHE B 1 181 ? -31.060 7.289 27.577 1.00 26.35 181 PHE A CA 1
ATOM 4865 C C . PHE B 1 181 ? -30.779 8.729 28.021 1.00 26.15 181 PHE A C 1
ATOM 4866 O O . PHE B 1 181 ? -31.715 9.474 28.365 1.00 26.39 181 PHE A O 1
ATOM 4874 N N . ALA B 1 182 ? -29.496 9.111 28.041 1.00 25.06 182 ALA A N 1
ATOM 4875 C CA . ALA B 1 182 ? -29.096 10.464 28.453 1.00 24.57 182 ALA A CA 1
ATOM 4876 C C . ALA B 1 182 ? -29.752 11.560 27.587 1.00 24.18 182 ALA A C 1
ATOM 4877 O O . ALA B 1 182 ? -30.274 12.525 28.095 1.00 24.55 182 ALA A O 1
ATOM 4879 N N . ARG B 1 183 ? -29.749 11.386 26.280 1.00 23.64 183 ARG A N 1
ATOM 4880 C CA . ARG B 1 183 ? -30.397 12.332 25.362 1.00 22.88 183 ARG A CA 1
ATOM 4881 C C . ARG B 1 183 ? -31.915 12.407 25.530 1.00 23.09 183 ARG A C 1
ATOM 4882 O O . ARG B 1 183 ? -32.491 13.486 25.434 1.00 22.47 183 ARG A O 1
ATOM 4890 N N . GLU B 1 184 ? -32.580 11.270 25.745 1.00 23.42 184 GLU A N 1
ATOM 4891 C CA . GLU B 1 184 ? -34.028 11.330 26.004 1.00 23.78 184 GLU A CA 1
ATOM 4892 C C . GLU B 1 184 ? -34.327 12.125 27.285 1.00 23.08 184 GLU A C 1
ATOM 4893 O O . GLU B 1 184 ? -35.199 13.019 27.267 1.00 23.63 184 GLU A O 1
ATOM 4899 N N . LEU B 1 185 ? -33.597 11.824 28.369 1.00 21.64 185 LEU A N 1
ATOM 4900 C CA . LEU B 1 185 ? -33.789 12.535 29.618 1.00 20.97 185 LEU A CA 1
ATOM 4901 C C . LEU B 1 185 ? -33.522 14.029 29.481 1.00 20.88 185 LEU A C 1
ATOM 4902 O O . LEU B 1 185 ? -34.340 14.824 29.948 1.00 21.05 185 LEU A O 1
ATOM 4907 N N . GLY B 1 186 ? -32.421 14.412 28.817 1.00 20.00 186 GLY A N 1
ATOM 4908 C CA . GLY B 1 186 ? -32.081 15.830 28.587 1.00 19.46 186 GLY A CA 1
ATOM 4909 C C . GLY B 1 186 ? -33.099 16.591 27.729 1.00 20.08 186 GLY A C 1
ATOM 4910 O O . GLY B 1 186 ? -33.503 17.713 28.067 1.00 19.11 186 GLY A O 1
ATOM 4911 N N . ASN B 1 187 ? -33.521 15.942 26.632 1.00 19.97 187 ASN A N 1
ATOM 4912 C CA . ASN B 1 187 ? -34.532 16.443 25.728 1.00 20.07 187 ASN A CA 1
ATOM 4913 C C . ASN B 1 187 ? -35.928 16.641 26.306 1.00 20.41 187 ASN A C 1
ATOM 4914 O O . ASN B 1 187 ? -36.628 17.540 25.864 1.00 19.94 187 ASN A O 1
ATOM 4919 N N . LEU B 1 188 ? -36.336 15.824 27.285 1.00 21.02 188 LEU A N 1
ATOM 4920 C CA . LEU B 1 188 ? -37.705 15.899 27.804 1.00 21.03 188 LEU A CA 1
ATOM 4921 C C . LEU B 1 188 ? -37.986 17.251 28.437 1.00 21.07 188 LEU A C 1
ATOM 4922 O O . LEU B 1 188 ? -37.140 17.780 29.174 1.00 20.36 188 LEU A O 1
ATOM 4927 N N . PRO B 1 189 ? -39.181 17.822 28.148 1.00 21.31 189 PRO A N 1
ATOM 4928 C CA . PRO B 1 189 ? -39.559 19.100 28.730 1.00 20.49 189 PRO A CA 1
ATOM 4929 C C . PRO B 1 189 ? -39.564 18.969 30.232 1.00 20.50 189 PRO A C 1
ATOM 4930 O O . PRO B 1 189 ? -39.798 17.885 30.732 1.00 21.27 189 PRO A O 1
ATOM 4934 N N . PRO B 1 190 ? -39.251 20.060 30.942 1.00 20.45 190 PRO A N 1
ATOM 4935 C CA . PRO B 1 190 ? -39.104 19.998 32.373 1.00 20.60 190 PRO A CA 1
ATOM 4936 C C . PRO B 1 190 ? -40.410 19.751 33.134 1.00 20.95 190 PRO A C 1
ATOM 4937 O O . PRO B 1 190 ? -40.346 19.353 34.302 1.00 20.59 190 PRO A O 1
ATOM 4941 N N . ASN B 1 191 ? -41.569 19.999 32.506 1.00 21.49 191 ASN A N 1
ATOM 4942 C CA . ASN B 1 191 ? -42.854 19.584 33.103 1.00 22.21 191 ASN A CA 1
ATOM 4943 C C . ASN B 1 191 ? -43.038 18.042 33.050 1.00 23.37 191 ASN A C 1
ATOM 4944 O O . ASN B 1 191 ? -43.750 17.480 33.872 1.00 23.74 191 ASN A O 1
ATOM 4949 N N . TYR B 1 192 ? -42.358 17.350 32.137 1.00 23.65 192 TYR A N 1
ATOM 4950 C CA . TYR B 1 192 ? -42.345 15.889 32.204 1.00 24.17 192 TYR A CA 1
ATOM 4951 C C . TYR B 1 192 ? -41.165 15.351 32.988 1.00 24.02 192 TYR A C 1
ATOM 4952 O O . TYR B 1 192 ? -41.321 14.465 33.807 1.00 25.42 192 TYR A O 1
ATOM 4961 N N . CYS B 1 193 ? -39.983 15.872 32.725 1.00 23.68 193 CYS A N 1
ATOM 4962 C CA . CYS B 1 193 ? -38.789 15.456 33.444 1.00 23.72 193 CYS A CA 1
ATOM 4963 C C . CYS B 1 193 ? -38.578 16.326 34.716 1.00 23.90 193 CYS A C 1
ATOM 4964 O O . CYS B 1 193 ? -37.666 17.172 34.824 1.00 23.26 193 CYS A O 1
ATOM 4967 N N . THR B 1 194 ? -39.491 16.108 35.662 1.00 23.97 194 THR A N 1
ATOM 4968 C CA . THR B 1 194 ? -39.402 16.611 37.044 1.00 23.33 194 THR A CA 1
ATOM 4969 C C . THR B 1 194 ? -38.372 15.727 37.813 1.00 22.75 194 THR A C 1
ATOM 4970 O O . THR B 1 194 ? -37.962 14.660 37.327 1.00 22.13 194 THR A O 1
ATOM 4974 N N . PRO B 1 195 ? -37.928 16.173 38.994 1.00 22.72 195 PRO A N 1
ATOM 4975 C CA . PRO B 1 195 ? -37.080 15.314 39.820 1.00 22.72 195 PRO A CA 1
ATOM 4976 C C . PRO B 1 195 ? -37.707 13.940 40.124 1.00 23.19 195 PRO A C 1
ATOM 4977 O O . PRO B 1 195 ? -37.023 12.900 40.002 1.00 23.96 195 PRO A O 1
ATOM 4981 N N . ALA B 1 196 ? -38.985 13.922 40.508 1.00 23.09 196 ALA A N 1
ATOM 4982 C CA . ALA B 1 196 ? -39.732 12.649 40.698 1.00 23.44 196 ALA A CA 1
ATOM 4983 C C . ALA B 1 196 ? -39.620 11.673 39.521 1.00 23.48 196 ALA A C 1
ATOM 4984 O O . ALA B 1 196 ? -39.307 10.504 39.706 1.00 23.44 196 ALA A O 1
ATOM 4986 N N . TYR B 1 197 ? -39.917 12.159 38.317 1.00 23.99 197 TYR A N 1
ATOM 4987 C CA . TYR B 1 197 ? -39.867 11.345 37.109 1.00 24.51 197 TYR A CA 1
ATOM 4988 C C . TYR B 1 197 ? -38.447 10.817 36.820 1.00 25.29 197 TYR A C 1
ATOM 4989 O O . TYR B 1 197 ? -38.245 9.698 36.312 1.00 25.09 197 TYR A O 1
ATOM 4998 N N . LEU B 1 198 ? -37.453 11.644 37.120 1.00 25.67 198 LEU A N 1
ATOM 4999 C CA . LEU B 1 198 ? -36.095 11.295 36.770 1.00 25.61 198 LEU A CA 1
ATOM 5000 C C . LEU B 1 198 ? -35.685 10.181 37.696 1.00 26.13 198 LEU A C 1
ATOM 5001 O O . LEU B 1 198 ? -34.987 9.258 37.289 1.00 26.42 198 LEU A O 1
ATOM 5006 N N . ALA B 1 199 ? -36.154 10.264 38.941 1.00 26.58 199 ALA A N 1
ATOM 5007 C CA . ALA B 1 199 ? -35.928 9.211 39.936 1.00 26.67 199 ALA A CA 1
ATOM 5008 C C . ALA B 1 199 ? -36.618 7.891 39.542 1.00 26.94 199 ALA A C 1
ATOM 5009 O O . ALA B 1 199 ? -35.990 6.842 39.601 1.00 27.02 199 ALA A O 1
ATOM 5011 N N . ASP B 1 200 ? -37.879 7.948 39.105 1.00 27.15 200 ASP A N 1
ATOM 5012 C CA . ASP B 1 200 ? -38.588 6.746 38.662 1.00 27.74 200 ASP A CA 1
ATOM 5013 C C . ASP B 1 200 ? -37.981 6.099 37.433 1.00 28.29 200 ASP A C 1
ATOM 5014 O O . ASP B 1 200 ? -37.909 4.879 37.348 1.00 29.74 200 ASP A O 1
ATOM 5019 N N . THR B 1 201 ? -37.563 6.895 36.465 1.00 28.16 201 THR A N 1
ATOM 5020 C CA . THR B 1 201 ? -37.018 6.324 35.255 1.00 28.09 201 THR A CA 1
ATOM 5021 C C . THR B 1 201 ? -35.781 5.494 35.611 1.00 28.38 201 THR A C 1
ATOM 5022 O O . THR B 1 201 ? -35.617 4.366 35.139 1.00 28.46 201 THR A O 1
ATOM 5026 N N . ALA B 1 202 ? -34.958 6.034 36.501 1.00 27.78 202 ALA A N 1
ATOM 5027 C CA . ALA B 1 202 ? -33.692 5.427 36.791 1.00 27.38 202 ALA A CA 1
ATOM 5028 C C . ALA B 1 202 ? -33.880 4.183 37.647 1.00 26.97 202 ALA A C 1
ATOM 5029 O O . ALA B 1 202 ? -33.161 3.204 37.480 1.00 26.31 202 ALA A O 1
ATOM 5031 N N . ALA B 1 203 ? -34.839 4.239 38.561 1.00 26.71 203 ALA A N 1
ATOM 5032 C CA . ALA B 1 203 ? -35.094 3.139 39.473 1.00 27.01 203 ALA A CA 1
ATOM 5033 C C . ALA B 1 203 ? -35.624 1.948 38.663 1.00 27.73 203 ALA A C 1
ATOM 5034 O O . ALA B 1 203 ? -35.183 0.797 38.861 1.00 28.03 203 ALA A O 1
ATOM 5036 N N . ALA B 1 204 ? -36.578 2.251 37.768 1.00 27.03 204 ALA A N 1
ATOM 5037 C CA . ALA B 1 204 ? -37.171 1.291 36.871 1.00 27.05 204 ALA A CA 1
ATOM 5038 C C . ALA B 1 204 ? -36.111 0.564 36.034 1.00 27.84 204 ALA A C 1
ATOM 5039 O O . ALA B 1 204 ? -36.185 -0.671 35.873 1.00 29.70 204 ALA A O 1
ATOM 5041 N N . PHE B 1 205 ? -35.134 1.298 35.491 1.00 27.67 205 PHE A N 1
ATOM 5042 C CA . PHE B 1 205 ? -34.038 0.650 34.771 1.00 27.03 205 PHE A CA 1
ATOM 5043 C C . PHE B 1 205 ? -33.269 -0.235 35.729 1.00 27.45 205 PHE A C 1
ATOM 5044 O O . PHE B 1 205 ? -33.024 -1.398 35.439 1.00 28.06 205 PHE A O 1
ATOM 5052 N N . ALA B 1 206 ? -32.889 0.317 36.871 1.00 28.10 206 ALA A N 1
ATOM 5053 C CA . ALA B 1 206 ? -32.074 -0.422 37.809 1.00 29.04 206 ALA A CA 1
ATOM 5054 C C . ALA B 1 206 ? -32.757 -1.735 38.214 1.00 30.01 206 ALA A C 1
ATOM 5055 O O . ALA B 1 206 ? -32.080 -2.748 38.339 1.00 30.24 206 ALA A O 1
ATOM 5057 N N . GLY B 1 207 ? -34.090 -1.726 38.354 1.00 31.22 207 GLY A N 1
ATOM 5058 C CA . GLY B 1 207 ? -34.833 -2.875 38.854 1.00 32.52 207 GLY A CA 1
ATOM 5059 C C . GLY B 1 207 ? -34.961 -4.023 37.854 1.00 34.42 207 GLY A C 1
ATOM 5060 O O . GLY B 1 207 ? -35.374 -5.122 38.234 1.00 35.11 207 GLY A O 1
ATOM 5061 N N . LYS B 1 208 ? -34.646 -3.779 36.575 1.00 34.98 208 LYS A N 1
ATOM 5062 C CA . LYS B 1 208 ? -34.714 -4.812 35.551 1.00 35.32 208 LYS A CA 1
ATOM 5063 C C . LYS B 1 208 ? -33.416 -5.597 35.445 1.00 35.72 208 LYS A C 1
ATOM 5064 O O . LYS B 1 208 ? -33.354 -6.562 34.696 1.00 36.47 208 LYS A O 1
ATOM 5070 N N . PHE B 1 209 ? -32.357 -5.187 36.130 1.00 35.37 209 PHE A N 1
ATOM 5071 C CA . PHE B 1 209 ? -31.089 -5.846 35.891 1.00 35.11 209 PHE A CA 1
ATOM 5072 C C . PHE B 1 209 ? -30.491 -6.423 37.152 1.00 35.94 209 PHE A C 1
ATOM 5073 O O . PHE B 1 209 ? -30.258 -5.685 38.118 1.00 36.26 209 PHE A O 1
ATOM 5081 N N . PRO B 1 210 ? -30.278 -7.761 37.164 1.00 36.32 210 PRO A N 1
ATOM 5082 C CA . PRO B 1 210 ? -29.636 -8.352 38.359 1.00 36.94 210 PRO A CA 1
ATOM 5083 C C . PRO B 1 210 ? -28.201 -7.799 38.539 1.00 36.95 210 PRO A C 1
ATOM 5084 O O . PRO B 1 210 ? -27.436 -7.699 37.559 1.00 36.87 210 PRO A O 1
ATOM 5088 N N . GLY B 1 211 ? -27.858 -7.420 39.771 1.00 36.49 211 GLY A N 1
ATOM 5089 C CA . GLY B 1 211 ? -26.560 -6.807 40.026 1.00 35.89 211 GLY A CA 1
ATOM 5090 C C . GLY B 1 211 ? -26.667 -5.289 40.002 1.00 35.59 211 GLY A C 1
ATOM 5091 O O . GLY B 1 211 ? -25.717 -4.595 40.367 1.00 35.91 211 GLY A O 1
ATOM 5092 N N . ALA B 1 212 ? -27.822 -4.780 39.578 1.00 34.45 212 ALA A N 1
ATOM 5093 C CA . ALA B 1 212 ? -28.093 -3.350 39.608 1.00 34.23 212 ALA A CA 1
ATOM 5094 C C . ALA B 1 212 ? -29.124 -3.038 40.680 1.00 34.03 212 ALA A C 1
ATOM 5095 O O . ALA B 1 212 ? -29.989 -3.831 40.973 1.00 34.83 212 ALA A O 1
ATOM 5097 N N . GLU B 1 213 ? -29.034 -1.858 41.246 1.00 33.99 213 GLU A N 1
ATOM 5098 C CA . GLU B 1 213 ? -29.750 -1.525 42.444 1.00 34.24 213 GLU A CA 1
ATOM 5099 C C . GLU B 1 213 ? -30.033 -0.011 42.431 1.00 33.28 213 GLU A C 1
ATOM 5100 O O . GLU B 1 213 ? -29.173 0.796 42.009 1.00 33.18 213 GLU A O 1
ATOM 5106 N N . ALA B 1 214 ? -31.225 0.386 42.866 1.00 31.94 214 ALA A N 1
ATOM 5107 C CA . ALA B 1 214 ? -31.535 1.807 42.983 1.00 30.92 214 ALA A CA 1
ATOM 5108 C C . ALA B 1 214 ? -32.081 2.125 44.350 1.00 30.67 214 ALA A C 1
ATOM 5109 O O . ALA B 1 214 ? -32.823 1.355 44.919 1.00 30.95 214 ALA A O 1
ATOM 5111 N N . GLU B 1 215 ? -31.724 3.281 44.881 1.00 30.65 215 GLU A N 1
ATOM 5112 C CA . GLU B 1 215 ? -32.363 3.771 46.100 1.00 30.20 215 GLU A CA 1
ATOM 5113 C C . GLU B 1 215 ? -32.708 5.246 45.912 1.00 29.04 215 GLU A C 1
ATOM 5114 O O . GLU B 1 215 ? -31.848 6.013 45.549 1.00 28.47 215 GLU A O 1
ATOM 5120 N N . ILE B 1 216 ? -33.964 5.607 46.165 1.00 28.33 216 ILE A N 1
ATOM 5121 C CA . ILE B 1 216 ? -34.454 6.969 46.037 1.00 27.69 216 ILE A CA 1
ATOM 5122 C C . ILE B 1 216 ? -34.785 7.570 47.404 1.00 28.22 216 ILE A C 1
ATOM 5123 O O . ILE B 1 216 ? -35.569 7.006 48.186 1.00 28.47 216 ILE A O 1
ATOM 5128 N N . LEU B 1 217 ? -34.204 8.738 47.675 1.00 28.46 217 LEU A N 1
ATOM 5129 C CA . LEU B 1 217 ? -34.465 9.473 48.917 1.00 28.13 217 LEU A CA 1
ATOM 5130 C C . LEU B 1 217 ? -35.367 10.609 48.605 1.00 27.83 217 LEU A C 1
ATOM 5131 O O . LEU B 1 217 ? -35.266 11.167 47.522 1.00 28.44 217 LEU A O 1
ATOM 5136 N N . ASP B 1 218 ? -36.225 10.969 49.553 1.00 27.81 218 ASP A N 1
ATOM 5137 C CA . ASP B 1 218 ? -37.046 12.194 49.443 1.00 28.15 218 ASP A CA 1
ATOM 5138 C C . ASP B 1 218 ? -36.538 13.309 50.374 1.00 27.23 218 ASP A C 1
ATOM 5139 O O . ASP B 1 218 ? -35.472 13.177 50.973 1.00 27.00 218 ASP A O 1
ATOM 5144 N N . GLU B 1 219 ? -37.280 14.405 50.501 1.00 27.12 219 GLU A N 1
ATOM 5145 C CA . GLU B 1 219 ? -36.784 15.536 51.299 1.00 27.67 219 GLU A CA 1
ATOM 5146 C C . GLU B 1 219 ? -36.684 15.222 52.806 1.00 28.25 219 GLU A C 1
ATOM 5147 O O . GLU B 1 219 ? -35.706 15.633 53.470 1.00 27.62 219 GLU A O 1
ATOM 5153 N N . ALA B 1 220 ? -37.663 14.486 53.351 1.00 28.34 220 ALA A N 1
ATOM 5154 C CA . ALA B 1 220 ? -37.558 14.091 54.767 1.00 28.60 220 ALA A CA 1
ATOM 5155 C C . ALA B 1 220 ? -36.262 13.308 54.971 1.00 28.60 220 ALA A C 1
ATOM 5156 O O . ALA B 1 220 ? -35.474 13.607 55.870 1.00 28.21 220 ALA A O 1
ATOM 5158 N N . GLN B 1 221 ? -36.002 12.352 54.091 1.00 28.90 221 GLN A N 1
ATOM 5159 C CA . GLN B 1 221 ? -34.768 11.585 54.205 1.00 29.86 221 GLN A CA 1
ATOM 5160 C C . GLN B 1 221 ? -33.530 12.473 54.070 1.00 29.98 221 GLN A C 1
ATOM 5161 O O . GLN B 1 221 ? -32.603 12.352 54.886 1.00 30.43 221 GLN A O 1
ATOM 5167 N N . MET B 1 222 ? -33.535 13.407 53.111 1.00 29.75 222 MET A N 1
ATOM 5168 C CA . MET B 1 222 ? -32.382 14.335 52.957 1.00 29.81 222 MET A CA 1
ATOM 5169 C C . MET B 1 222 ? -32.243 15.322 54.131 1.00 30.51 222 MET A C 1
ATOM 5170 O O . MET B 1 222 ? -31.128 15.622 54.555 1.00 30.83 222 MET A O 1
ATOM 5175 N N . GLU B 1 223 ? -33.379 15.823 54.628 1.00 31.49 223 GLU A N 1
ATOM 5176 C CA . GLU B 1 223 ? -33.496 16.546 55.907 1.00 32.10 223 GLU A CA 1
ATOM 5177 C C . GLU B 1 223 ? -32.746 15.811 57.000 1.00 31.39 223 GLU A C 1
ATOM 5178 O O . GLU B 1 223 ? -31.872 16.386 57.646 1.00 31.13 223 GLU A O 1
ATOM 5184 N N . ALA B 1 224 ? -33.090 14.530 57.183 1.00 30.36 224 ALA A N 1
ATOM 5185 C CA . ALA B 1 224 ? -32.492 13.695 58.225 1.00 29.31 224 ALA A CA 1
ATOM 5186 C C . ALA B 1 224 ? -30.986 13.558 58.029 1.00 28.49 224 ALA A C 1
ATOM 5187 O O . ALA B 1 224 ? -30.248 13.552 58.998 1.00 27.86 224 ALA A O 1
ATOM 5189 N N . LEU B 1 225 ? -30.525 13.480 56.784 1.00 27.64 225 LEU A N 1
ATOM 5190 C CA . LEU B 1 225 ? -29.078 13.466 56.530 1.00 26.69 225 LEU A CA 1
ATOM 5191 C C . LEU B 1 225 ? -28.391 14.840 56.667 1.00 26.65 225 LEU A C 1
ATOM 5192 O O . LEU B 1 225 ? -27.148 14.908 56.664 1.00 26.69 225 LEU A O 1
ATOM 5197 N N . GLY B 1 226 ? -29.176 15.915 56.833 1.00 25.84 226 GLY A N 1
ATOM 5198 C CA . GLY B 1 226 ? -28.617 17.279 56.963 1.00 25.18 226 GLY A CA 1
ATOM 5199 C C . GLY B 1 226 ? -28.163 17.947 55.646 1.00 25.03 226 GLY A C 1
ATOM 5200 O O . GLY B 1 226 ? -27.323 18.835 55.643 1.00 24.62 226 GLY A O 1
ATOM 5201 N N . MET B 1 227 ? -28.720 17.520 54.514 1.00 24.62 227 MET A N 1
ATOM 5202 C CA . MET B 1 227 ? -28.372 18.093 53.229 1.00 23.90 227 MET A CA 1
ATOM 5203 C C . MET B 1 227 ? -29.061 19.431 53.065 1.00 23.71 227 MET A C 1
ATOM 5204 O O . MET B 1 227 ? -29.898 19.583 52.181 1.00 24.38 227 MET A O 1
ATOM 5209 N N . GLY B 1 228 ? -28.711 20.386 53.935 1.00 23.41 228 GLY A N 1
ATOM 5210 C CA . GLY B 1 228 ? -29.377 21.703 54.029 1.00 23.12 228 GLY A CA 1
ATOM 5211 C C . GLY B 1 228 ? -29.103 22.696 52.898 1.00 23.24 228 GLY A C 1
ATOM 5212 O O . GLY B 1 228 ? -29.904 23.610 52.654 1.00 23.73 228 GLY A O 1
ATOM 5213 N N . SER B 1 229 ? -27.962 22.538 52.222 1.00 22.49 229 SER A N 1
ATOM 5214 C CA . SER B 1 229 ? -27.611 23.303 51.019 1.00 21.52 229 SER A CA 1
ATOM 5215 C C . SER B 1 229 ? -28.493 22.893 49.826 1.00 21.75 229 SER A C 1
ATOM 5216 O O . SER B 1 229 ? -29.090 23.749 49.154 1.00 21.87 229 SER A O 1
ATOM 5219 N N . LEU B 1 230 ? -28.548 21.586 49.571 1.00 21.34 230 LEU A N 1
ATOM 5220 C CA . LEU B 1 230 ? -29.375 21.003 48.551 1.00 21.93 230 LEU A CA 1
ATOM 5221 C C . LEU B 1 230 ? -30.833 21.412 48.739 1.00 23.13 230 LEU A C 1
ATOM 5222 O O . LEU B 1 230 ? -31.489 21.837 47.768 1.00 24.05 230 LEU A O 1
ATOM 5227 N N . LEU B 1 231 ? -31.339 21.292 49.976 1.00 23.11 231 LEU A N 1
ATOM 5228 C CA . LEU B 1 231 ? -32.745 21.529 50.248 1.00 22.96 231 LEU A CA 1
ATOM 5229 C C . LEU B 1 231 ? -33.089 23.006 50.150 1.00 23.60 231 LEU A C 1
ATOM 5230 O O . LEU B 1 231 ? -34.242 23.361 49.830 1.00 24.50 231 LEU A O 1
ATOM 5235 N N . SER B 1 232 ? -32.111 23.871 50.409 1.00 22.94 232 SER A N 1
ATOM 5236 C CA . SER B 1 232 ? -32.330 25.308 50.220 1.00 23.10 232 SER A CA 1
ATOM 5237 C C . SER B 1 232 ? -32.616 25.659 48.753 1.00 22.80 232 SER A C 1
ATOM 5238 O O . SER B 1 232 ? -33.554 26.401 48.467 1.00 22.57 232 SER A O 1
ATOM 5241 N N . VAL B 1 233 ? -31.836 25.086 47.838 1.00 22.53 233 VAL A N 1
ATOM 5242 C CA . VAL B 1 233 ? -32.098 25.251 46.411 1.00 22.50 233 VAL A CA 1
ATOM 5243 C C . VAL B 1 233 ? -33.517 24.782 46.071 1.00 23.20 233 VAL A C 1
ATOM 5244 O O . VAL B 1 233 ? -34.297 25.508 45.389 1.00 22.97 233 VAL A O 1
ATOM 5248 N N . ALA B 1 234 ? -33.849 23.586 46.574 1.00 23.15 234 ALA A N 1
ATOM 5249 C CA . ALA B 1 234 ? -35.107 22.922 46.257 1.00 23.36 234 ALA A CA 1
ATOM 5250 C C . ALA B 1 234 ? -36.351 23.595 46.792 1.00 23.49 234 ALA A C 1
ATOM 5251 O O . ALA B 1 234 ? -37.438 23.404 46.227 1.00 23.85 234 ALA A O 1
ATOM 5253 N N . ARG B 1 235 ? -36.211 24.345 47.890 1.00 23.53 235 ARG A N 1
ATOM 5254 C CA . ARG B 1 235 ? -37.382 24.797 48.673 1.00 23.45 235 ARG A CA 1
ATOM 5255 C C . ARG B 1 235 ? -38.492 25.475 47.856 1.00 23.93 235 ARG A C 1
ATOM 5256 O O . ARG B 1 235 ? -39.672 25.163 48.022 1.00 24.73 235 ARG A O 1
ATOM 5264 N N . GLY B 1 236 ? -38.114 26.373 46.961 1.00 23.84 236 GLY A N 1
ATOM 5265 C CA . GLY B 1 236 ? -39.097 27.189 46.266 1.00 24.10 236 GLY A CA 1
ATOM 5266 C C . GLY B 1 236 ? -40.010 26.460 45.304 1.00 23.97 236 GLY A C 1
ATOM 5267 O O . GLY B 1 236 ? -41.079 26.970 44.981 1.00 24.47 236 GLY A O 1
ATOM 5268 N N . SER B 1 237 ? -39.608 25.275 44.852 1.00 23.58 237 SER A N 1
ATOM 5269 C CA . SER B 1 237 ? -40.329 24.584 43.781 1.00 23.97 237 SER A CA 1
ATOM 5270 C C . SER B 1 237 ? -41.428 23.593 44.241 1.00 24.35 237 SER A C 1
ATOM 5271 O O . SER B 1 237 ? -41.254 22.879 45.219 1.00 25.11 237 SER A O 1
ATOM 5274 N N . ALA B 1 238 ? -42.542 23.548 43.521 1.00 23.79 238 ALA A N 1
ATOM 5275 C CA . ALA B 1 238 ? -43.610 22.577 43.783 1.00 23.75 238 ALA A CA 1
ATOM 5276 C C . ALA B 1 238 ? -43.198 21.148 43.416 1.00 24.08 238 ALA A C 1
ATOM 5277 O O . ALA B 1 238 ? -43.728 20.188 43.950 1.00 24.58 238 ALA A O 1
ATOM 5279 N N . ASN B 1 239 ? -42.247 21.002 42.508 1.00 24.26 239 ASN A N 1
ATOM 5280 C CA . ASN B 1 239 ? -41.753 19.682 42.129 1.00 23.93 239 ASN A CA 1
ATOM 5281 C C . ASN B 1 239 ? -40.657 19.329 43.131 1.00 24.36 239 ASN A C 1
ATOM 5282 O O . ASN B 1 239 ? -39.542 19.867 43.058 1.00 24.20 239 ASN A O 1
ATOM 5287 N N . ARG B 1 240 ? -41.001 18.470 44.086 1.00 24.50 240 ARG A N 1
ATOM 5288 C CA . ARG B 1 240 ? -40.153 18.186 45.235 1.00 25.13 240 ARG A CA 1
ATOM 5289 C C . ARG B 1 240 ? -38.952 17.345 44.830 1.00 25.00 240 ARG A C 1
ATOM 5290 O O . ARG B 1 240 ? -39.046 16.559 43.902 1.00 25.82 240 ARG A O 1
ATOM 5298 N N . PRO B 1 241 ? -37.815 17.519 45.524 1.00 24.83 241 PRO A N 1
ATOM 5299 C CA . PRO B 1 241 ? -36.550 16.916 45.085 1.00 24.34 241 PRO A CA 1
ATOM 5300 C C . PRO B 1 241 ? -36.391 15.442 45.360 1.00 24.29 241 PRO A C 1
ATOM 5301 O O . PRO B 1 241 ? -37.124 14.888 46.167 1.00 24.69 241 PRO A O 1
ATOM 5305 N N . ARG B 1 242 ? -35.399 14.835 44.710 1.00 24.02 242 ARG A N 1
ATOM 5306 C CA . ARG B 1 242 ? -34.977 13.464 44.997 1.00 24.25 242 ARG A CA 1
ATOM 5307 C C . ARG B 1 242 ? -33.449 13.287 45.042 1.00 24.39 242 ARG A C 1
ATOM 5308 O O . ARG B 1 242 ? -32.681 14.085 44.466 1.00 24.84 242 ARG A O 1
ATOM 5316 N N . LEU B 1 243 ? -33.007 12.260 45.767 1.00 24.02 243 LEU A N 1
ATOM 5317 C CA . LEU B 1 243 ? -31.628 11.813 45.641 1.00 23.06 243 LEU A CA 1
ATOM 5318 C C . LEU B 1 243 ? -31.687 10.432 45.038 1.00 23.14 243 LEU A C 1
ATOM 5319 O O . LEU B 1 243 ? -32.299 9.517 45.600 1.00 22.90 243 LEU A O 1
ATOM 5324 N N . ILE B 1 244 ? -31.100 10.321 43.859 1.00 22.95 244 ILE A N 1
ATOM 5325 C CA . ILE B 1 244 ? -31.095 9.098 43.127 1.00 23.13 244 ILE A CA 1
ATOM 5326 C C . ILE B 1 244 ? -29.732 8.485 43.369 1.00 24.33 244 ILE A C 1
ATOM 5327 O O . ILE B 1 244 ? -28.714 9.138 43.097 1.00 25.24 244 ILE A O 1
ATOM 5332 N N . VAL B 1 245 ? -29.704 7.248 43.864 1.00 24.56 245 VAL A N 1
ATOM 5333 C CA . VAL B 1 245 ? -28.456 6.519 44.073 1.00 25.68 245 VAL A CA 1
ATOM 5334 C C . VAL B 1 245 ? -28.534 5.180 43.348 1.00 27.15 245 VAL A C 1
ATOM 5335 O O . VAL B 1 245 ? -29.378 4.325 43.692 1.00 28.30 245 VAL A O 1
ATOM 5339 N N . LEU B 1 246 ? -27.690 4.997 42.337 1.00 27.81 246 LEU A N 1
ATOM 5340 C CA . LEU B 1 246 ? -27.655 3.753 41.563 1.00 28.92 246 LEU A CA 1
ATOM 5341 C C . LEU B 1 246 ? -26.344 3.019 41.861 1.00 29.60 246 LEU A C 1
ATOM 5342 O O . LEU B 1 246 ? -25.281 3.646 41.896 1.00 30.06 246 LEU A O 1
ATOM 5347 N N . LYS B 1 247 ? -26.441 1.707 42.101 1.00 30.10 247 LYS A N 1
ATOM 5348 C CA . LYS B 1 247 ? -25.284 0.857 42.336 1.00 30.47 247 LYS A CA 1
ATOM 5349 C C . LYS B 1 247 ? -25.228 -0.291 41.307 1.00 30.87 247 LYS A C 1
ATOM 5350 O O . LYS B 1 247 ? -26.231 -0.921 40.980 1.00 30.64 247 LYS A O 1
ATOM 5356 N N . TRP B 1 248 ? -24.045 -0.541 40.774 1.00 31.88 248 TRP A N 1
ATOM 5357 C CA . TRP B 1 248 ? -23.808 -1.723 39.959 1.00 32.99 248 TRP A CA 1
ATOM 5358 C C . TRP B 1 248 ? -22.647 -2.468 40.613 1.00 34.37 248 TRP A C 1
ATOM 5359 O O . TRP B 1 248 ? -21.594 -1.887 40.922 1.00 34.41 248 TRP A O 1
ATOM 5370 N N . ASN B 1 249 ? -22.859 -3.749 40.871 1.00 35.94 249 ASN A N 1
ATOM 5371 C CA . ASN B 1 249 ? -21.901 -4.495 41.670 1.00 37.65 249 ASN A CA 1
ATOM 5372 C C . ASN B 1 249 ? -21.230 -5.555 40.802 1.00 37.36 249 ASN A C 1
ATOM 5373 O O . ASN B 1 249 ? -21.402 -6.751 40.995 1.00 37.52 249 ASN A O 1
ATOM 5378 N N . GLY B 1 250 ? -20.485 -5.089 39.813 1.00 36.97 250 GLY A N 1
ATOM 5379 C CA . GLY B 1 250 ? -19.857 -5.987 38.882 1.00 36.61 250 GLY A CA 1
ATOM 5380 C C . GLY B 1 250 ? -18.401 -6.199 39.231 1.00 36.73 250 GLY A C 1
ATOM 5381 O O . GLY B 1 250 ? -17.695 -6.881 38.493 1.00 36.62 250 GLY A O 1
ATOM 5382 N N . GLY B 1 251 ? -17.945 -5.615 40.339 1.00 36.37 251 GLY A N 1
ATOM 5383 C CA . GLY B 1 251 ? -16.538 -5.684 40.684 1.00 37.08 251 GLY A CA 1
ATOM 5384 C C . GLY B 1 251 ? -16.304 -6.318 42.040 1.00 38.18 251 GLY A C 1
ATOM 5385 O O . GLY B 1 251 ? -15.294 -6.044 42.702 1.00 38.46 251 GLY A O 1
ATOM 5386 N N . GLY B 1 252 ? -17.229 -7.180 42.446 1.00 38.38 252 GLY A N 1
ATOM 5387 C CA . GLY B 1 252 ? -17.141 -7.843 43.713 1.00 38.85 252 GLY A CA 1
ATOM 5388 C C . GLY B 1 252 ? -16.783 -6.922 44.858 1.00 39.64 252 GLY A C 1
ATOM 5389 O O . GLY B 1 252 ? -17.580 -6.113 45.314 1.00 39.59 252 GLY A O 1
ATOM 5390 N N . ASP B 1 253 ? -15.534 -7.027 45.274 1.00 40.49 253 ASP A N 1
ATOM 5391 C CA . ASP B 1 253 ? -15.041 -6.585 46.593 1.00 41.13 253 ASP A CA 1
ATOM 5392 C C . ASP B 1 253 ? -14.499 -5.115 46.561 1.00 39.53 253 ASP A C 1
ATOM 5393 O O . ASP B 1 253 ? -14.517 -4.406 47.566 1.00 39.08 253 ASP A O 1
ATOM 5398 N N . ALA B 1 254 ? -14.071 -4.689 45.368 1.00 37.61 254 ALA A N 1
ATOM 5399 C CA . ALA B 1 254 ? -13.367 -3.435 45.069 1.00 35.75 254 ALA A CA 1
ATOM 5400 C C . ALA B 1 254 ? -14.052 -2.116 45.517 1.00 35.23 254 ALA A C 1
ATOM 5401 O O . ALA B 1 254 ? -15.303 -2.006 45.532 1.00 34.76 254 ALA A O 1
ATOM 5403 N N . ARG B 1 255 ? -13.232 -1.117 45.885 1.00 33.83 255 ARG A N 1
ATOM 5404 C CA . ARG B 1 255 ? -13.751 0.238 46.073 1.00 32.76 255 ARG A CA 1
ATOM 5405 C C . ARG B 1 255 ? -14.369 0.658 44.738 1.00 31.51 255 ARG A C 1
ATOM 5406 O O . ARG B 1 255 ? -13.831 0.294 43.671 1.00 31.44 255 ARG A O 1
ATOM 5414 N N . PRO B 1 256 ? -15.537 1.338 44.778 1.00 29.93 256 PRO A N 1
ATOM 5415 C CA . PRO B 1 256 ? -16.289 1.701 43.556 1.00 28.89 256 PRO A CA 1
ATOM 5416 C C . PRO B 1 256 ? -15.827 2.992 42.886 1.00 28.59 256 PRO A C 1
ATOM 5417 O O . PRO B 1 256 ? -15.226 3.869 43.544 1.00 28.62 256 PRO A O 1
ATOM 5421 N N . TYR B 1 257 ? -16.112 3.105 41.591 1.00 27.76 257 TYR A N 1
ATOM 5422 C CA . TYR B 1 257 ? -16.084 4.406 40.924 1.00 27.00 257 TYR A CA 1
ATOM 5423 C C . TYR B 1 257 ? -17.428 5.065 41.166 1.00 26.20 257 TYR A C 1
ATOM 5424 O O . TYR B 1 257 ? -18.495 4.439 41.027 1.00 26.61 257 TYR A O 1
ATOM 5433 N N . VAL B 1 258 ? -17.358 6.317 41.588 1.00 24.95 258 VAL A N 1
ATOM 5434 C CA . VAL B 1 258 ? -18.538 7.062 41.958 1.00 24.13 258 VAL A CA 1
ATOM 5435 C C . VAL B 1 258 ? -18.663 8.315 41.097 1.00 24.10 258 VAL A C 1
ATOM 5436 O O . VAL B 1 258 ? -17.777 9.162 41.118 1.00 23.97 258 VAL A O 1
ATOM 5440 N N . LEU B 1 259 ? -19.770 8.411 40.363 1.00 23.57 259 LEU A N 1
ATOM 5441 C CA . LEU B 1 259 ? -20.110 9.550 39.532 1.00 23.38 259 LEU A CA 1
ATOM 5442 C C . LEU B 1 259 ? -21.219 10.346 40.175 1.00 23.59 259 LEU A C 1
ATOM 5443 O O . LEU B 1 259 ? -22.217 9.763 40.619 1.00 24.72 259 LEU A O 1
ATOM 5448 N N . VAL B 1 260 ? -21.062 11.673 40.234 1.00 23.23 260 VAL A N 1
ATOM 5449 C CA . VAL B 1 260 ? -22.074 12.543 40.847 1.00 22.36 260 VAL A CA 1
ATOM 5450 C C . VAL B 1 260 ? -22.564 13.524 39.797 1.00 22.82 260 VAL A C 1
ATOM 5451 O O . VAL B 1 260 ? -21.801 14.331 39.287 1.00 22.84 260 VAL A O 1
ATOM 5455 N N . GLY B 1 261 ? -23.832 13.429 39.428 1.00 23.17 261 GLY A N 1
ATOM 5456 C CA . GLY B 1 261 ? -24.301 14.195 38.284 1.00 23.42 261 GLY A CA 1
ATOM 5457 C C . GLY B 1 261 ? -25.263 15.243 38.739 1.00 23.82 261 GLY A C 1
ATOM 5458 O O . GLY B 1 261 ? -26.134 14.975 39.545 1.00 24.92 261 GLY A O 1
ATOM 5459 N N . LYS B 1 262 ? -25.122 16.441 38.218 1.00 23.67 262 LYS A N 1
ATOM 5460 C CA . LYS B 1 262 ? -26.012 17.537 38.605 1.00 23.81 262 LYS A CA 1
ATOM 5461 C C . LYS B 1 262 ? -27.376 17.422 37.939 1.00 23.58 262 LYS A C 1
ATOM 5462 O O . LYS B 1 262 ? -27.493 17.536 36.719 1.00 24.02 262 LYS A O 1
ATOM 5468 N N . GLY B 1 263 ? -28.404 17.203 38.741 1.00 23.40 263 GLY A N 1
ATOM 5469 C CA . GLY B 1 263 ? -29.743 17.022 38.203 1.00 23.41 263 GLY A CA 1
ATOM 5470 C C . GLY B 1 263 ? -30.704 18.183 38.465 1.00 23.91 263 GLY A C 1
ATOM 5471 O O . GLY B 1 263 ? -31.764 17.995 39.084 1.00 24.48 263 GLY A O 1
ATOM 5472 N N . ILE B 1 264 ? -30.344 19.388 38.014 1.00 23.19 264 ILE A N 1
ATOM 5473 C CA . ILE B 1 264 ? -31.266 20.527 38.038 1.00 21.75 264 ILE A CA 1
ATOM 5474 C C . ILE B 1 264 ? -32.226 20.405 36.853 1.00 21.66 264 ILE A C 1
ATOM 5475 O O . ILE B 1 264 ? -31.829 20.566 35.687 1.00 21.77 264 ILE A O 1
ATOM 5480 N N . THR B 1 265 ? -33.487 20.101 37.146 1.00 21.12 265 THR A N 1
ATOM 5481 C CA . THR B 1 265 ? -34.431 19.691 36.086 1.00 20.41 265 THR A CA 1
ATOM 5482 C C . THR B 1 265 ? -34.982 20.896 35.345 1.00 20.80 265 THR A C 1
ATOM 5483 O O . THR B 1 265 ? -35.355 20.779 34.162 1.00 20.62 265 THR A O 1
ATOM 5487 N N . PHE B 1 266 ? -35.071 22.033 36.050 1.00 20.34 266 PHE A N 1
ATOM 5488 C CA . PHE B 1 266 ? -35.143 23.341 35.382 1.00 20.65 266 PHE A CA 1
ATOM 5489 C C . PHE B 1 266 ? -34.481 24.443 36.219 1.00 21.27 266 PHE A C 1
ATOM 5490 O O . PHE B 1 266 ? -34.544 24.411 37.453 1.00 22.38 266 PHE A O 1
ATOM 5498 N N . ASP B 1 267 ? -33.872 25.424 35.568 1.00 20.37 267 ASP A N 1
ATOM 5499 C CA . ASP B 1 267 ? -33.264 26.478 36.339 1.00 20.56 267 ASP A CA 1
ATOM 5500 C C . ASP B 1 267 ? -33.790 27.859 35.978 1.00 20.52 267 ASP A C 1
ATOM 5501 O O . ASP B 1 267 ? -33.358 28.463 34.971 1.00 20.43 267 ASP A O 1
ATOM 5506 N N . THR B 1 268 ? -34.702 28.377 36.802 1.00 20.48 268 THR A N 1
ATOM 5507 C CA . THR B 1 268 ? -35.152 29.769 36.614 1.00 20.34 268 THR A CA 1
ATOM 5508 C C . THR B 1 268 ? -34.073 30.781 37.019 1.00 21.03 268 THR A C 1
ATOM 5509 O O . THR B 1 268 ? -34.198 31.986 36.699 1.00 21.50 268 THR A O 1
ATOM 5513 N N . GLY B 1 269 ? -33.037 30.305 37.729 1.00 20.62 269 GLY A N 1
ATOM 5514 C CA . GLY B 1 269 ? -32.068 31.177 38.396 1.00 20.46 269 GLY A CA 1
ATOM 5515 C C . GLY B 1 269 ? -32.512 31.484 39.831 1.00 20.93 269 GLY A C 1
ATOM 5516 O O . GLY B 1 269 ? -31.705 31.922 40.671 1.00 20.38 269 GLY A O 1
ATOM 5517 N N . GLY B 1 270 ? -33.802 31.255 40.110 1.00 20.85 270 GLY A N 1
ATOM 5518 C CA . GLY B 1 270 ? -34.372 31.554 41.416 1.00 21.12 270 GLY A CA 1
ATOM 5519 C C . GLY B 1 270 ? -34.625 33.041 41.592 1.00 21.53 270 GLY A C 1
ATOM 5520 O O . GLY B 1 270 ? -34.886 33.759 40.645 1.00 20.59 270 GLY A O 1
ATOM 5521 N N . VAL B 1 271 ? -34.549 33.508 42.827 1.00 22.28 271 VAL A N 1
ATOM 5522 C CA . VAL B 1 271 ? -34.664 34.929 43.088 1.00 22.35 271 VAL A CA 1
ATOM 5523 C C . VAL B 1 271 ? -33.690 35.760 42.188 1.00 23.16 271 VAL A C 1
ATOM 5524 O O . VAL B 1 271 ? -34.087 36.794 41.641 1.00 22.52 271 VAL A O 1
ATOM 5528 N N . ASN B 1 272 ? -32.437 35.295 42.028 1.00 23.38 272 ASN A N 1
ATOM 5529 C CA . ASN B 1 272 ? -31.525 35.800 40.978 1.00 23.86 272 ASN A CA 1
ATOM 5530 C C . ASN B 1 272 ? -31.954 35.340 39.574 1.00 23.61 272 ASN A C 1
ATOM 5531 O O . ASN B 1 272 ? -31.199 34.696 38.850 1.00 23.40 272 ASN A O 1
ATOM 5536 N N . LEU B 1 273 ? -33.200 35.670 39.225 1.00 23.57 273 LEU A N 1
ATOM 5537 C CA . LEU B 1 273 ? -33.883 35.175 38.038 1.00 23.04 273 LEU A CA 1
ATOM 5538 C C . LEU B 1 273 ? -33.091 35.415 36.742 1.00 23.64 273 LEU A C 1
ATOM 5539 O O . LEU B 1 273 ? -32.476 36.472 36.582 1.00 23.14 273 LEU A O 1
ATOM 5544 N N . LYS B 1 274 ? -33.137 34.451 35.821 1.00 24.36 274 LYS A N 1
ATOM 5545 C CA . LYS B 1 274 ? -32.481 34.581 34.504 1.00 25.70 274 LYS A CA 1
ATOM 5546 C C . LYS B 1 274 ? -33.263 35.524 33.626 1.00 26.63 274 LYS A C 1
ATOM 5547 O O . LYS B 1 274 ? -34.298 35.133 33.066 1.00 27.04 274 LYS A O 1
ATOM 5553 N N . THR B 1 275 ? -32.770 36.757 33.510 1.00 27.77 275 THR A N 1
ATOM 5554 C CA . THR B 1 275 ? -33.494 37.818 32.806 1.00 29.76 275 THR A CA 1
ATOM 5555 C C . THR B 1 275 ? -32.795 38.198 31.521 1.00 30.76 275 THR A C 1
ATOM 5556 O O . THR B 1 275 ? -33.307 38.984 30.755 1.00 30.58 275 THR A O 1
ATOM 5560 N N . GLN B 1 276 ? -31.625 37.630 31.287 1.00 32.70 276 GLN A N 1
ATOM 5561 C CA . GLN B 1 276 ? -30.767 38.153 30.244 1.00 35.54 276 GLN A CA 1
ATOM 5562 C C . GLN B 1 276 ? -30.684 37.305 28.971 1.00 35.85 276 GLN A C 1
ATOM 5563 O O . GLN B 1 276 ? -29.845 37.582 28.104 1.00 36.32 276 GLN A O 1
ATOM 5569 N N . GLY B 1 277 ? -31.562 36.299 28.864 1.00 35.94 277 GLY A N 1
ATOM 5570 C CA . GLY B 1 277 ? -31.683 35.444 27.683 1.00 35.41 277 GLY A CA 1
ATOM 5571 C C . GLY B 1 277 ? -31.151 34.048 27.968 1.00 35.86 277 GLY A C 1
ATOM 5572 O O . GLY B 1 277 ? -30.232 33.855 28.776 1.00 35.47 277 GLY A O 1
ATOM 5573 N N . GLY B 1 278 ? -31.742 33.055 27.306 1.00 35.97 278 GLY A N 1
ATOM 5574 C CA . GLY B 1 278 ? -31.284 31.675 27.462 1.00 35.05 278 GLY A CA 1
ATOM 5575 C C . GLY B 1 278 ? -32.032 30.835 28.469 1.00 33.98 278 GLY A C 1
ATOM 5576 O O . GLY B 1 278 ? -31.872 29.630 28.471 1.00 34.41 278 GLY A O 1
ATOM 5577 N N . ILE B 1 279 ? -32.846 31.457 29.318 1.00 33.34 279 ILE A N 1
ATOM 5578 C CA . ILE B 1 279 ? -33.690 30.699 30.273 1.00 33.07 279 ILE A CA 1
ATOM 5579 C C . ILE B 1 279 ? -34.368 29.420 29.683 1.00 32.69 279 ILE A C 1
ATOM 5580 O O . ILE B 1 279 ? -34.400 28.385 30.357 1.00 31.98 279 ILE A O 1
ATOM 5585 N N . GLU B 1 280 ? -34.836 29.477 28.432 1.00 32.53 280 GLU A N 1
ATOM 5586 C CA . GLU B 1 280 ? -35.492 28.314 27.804 1.00 33.37 280 GLU A CA 1
ATOM 5587 C C . GLU B 1 280 ? -34.560 27.105 27.602 1.00 34.03 280 GLU A C 1
ATOM 5588 O O . GLU B 1 280 ? -35.029 25.980 27.419 1.00 35.09 280 GLU A O 1
ATOM 5594 N N . GLU B 1 281 ? -33.250 27.313 27.677 1.00 34.30 281 GLU A N 1
ATOM 5595 C CA . GLU B 1 281 ? -32.318 26.173 27.609 1.00 34.88 281 GLU A CA 1
ATOM 5596 C C . GLU B 1 281 ? -32.012 25.443 28.930 1.00 34.15 281 GLU A C 1
ATOM 5597 O O . GLU B 1 281 ? -31.182 24.513 28.963 1.00 33.40 281 GLU A O 1
ATOM 5603 N N . MET B 1 282 ? -32.659 25.871 30.016 1.00 33.10 282 MET A N 1
ATOM 5604 C CA . MET B 1 282 ? -32.319 25.320 31.311 1.00 32.01 282 MET A CA 1
ATOM 5605 C C . MET B 1 282 ? -33.005 23.982 31.576 1.00 31.45 282 MET A C 1
ATOM 5606 O O . MET B 1 282 ? -32.855 23.420 32.662 1.00 32.19 282 MET A O 1
ATOM 5611 N N . LYS B 1 283 ? -33.722 23.439 30.589 1.00 30.19 283 LYS A N 1
ATOM 5612 C CA . LYS B 1 283 ? -34.102 22.023 30.680 1.00 28.67 283 LYS A CA 1
ATOM 5613 C C . LYS B 1 283 ? -32.868 21.129 30.510 1.00 28.08 283 LYS A C 1
ATOM 5614 O O . LYS B 1 283 ? -32.901 19.965 30.896 1.00 28.24 283 LYS A O 1
ATOM 5620 N N . TYR B 1 284 ? -31.776 21.672 29.969 1.00 26.54 284 TYR A N 1
ATOM 5621 C CA . TYR B 1 284 ? -30.554 20.887 29.851 1.00 25.69 284 TYR A CA 1
ATOM 5622 C C . TYR B 1 284 ? -29.683 20.923 31.087 1.00 25.76 284 TYR A C 1
ATOM 5623 O O . TYR B 1 284 ? -28.619 20.311 31.113 1.00 26.75 284 TYR A O 1
ATOM 5632 N N . ASP B 1 285 ? -30.134 21.598 32.125 1.00 25.25 285 ASP A N 1
ATOM 5633 C CA . ASP B 1 285 ? -29.310 21.745 33.313 1.00 26.06 285 ASP A CA 1
ATOM 5634 C C . ASP B 1 285 ? -29.281 20.501 34.219 1.00 25.70 285 ASP A C 1
ATOM 5635 O O . ASP B 1 285 ? -28.642 20.524 35.287 1.00 25.42 285 ASP A O 1
ATOM 5640 N N . MET B 1 286 ? -30.023 19.459 33.813 1.00 24.56 286 MET A N 1
ATOM 5641 C CA . MET B 1 286 ? -29.962 18.133 34.418 1.00 23.50 286 MET A CA 1
ATOM 5642 C C . MET B 1 286 ? -29.122 17.155 33.576 1.00 22.98 286 MET A C 1
ATOM 5643 O O . MET B 1 286 ? -29.002 15.991 33.939 1.00 23.27 286 MET A O 1
ATOM 5648 N N . CYS B 1 287 ? -28.500 17.618 32.490 1.00 22.37 287 CYS A N 1
ATOM 5649 C CA . CYS B 1 287 ? -27.643 16.734 31.661 1.00 21.89 287 CYS A CA 1
ATOM 5650 C C . CYS B 1 287 ? -26.472 16.054 32.396 1.00 23.01 287 CYS A C 1
ATOM 5651 O O . CYS B 1 287 ? -26.026 14.945 31.973 1.00 23.91 287 CYS A O 1
ATOM 5654 N N . GLY B 1 288 ? -25.977 16.697 33.473 1.00 22.59 288 GLY A N 1
ATOM 5655 C CA . GLY B 1 288 ? -25.010 16.101 34.391 1.00 22.15 288 GLY A CA 1
ATOM 5656 C C . GLY B 1 288 ? -25.623 14.813 34.917 1.00 22.93 288 GLY A C 1
ATOM 5657 O O . GLY B 1 288 ? -25.007 13.734 34.842 1.00 22.92 288 GLY A O 1
ATOM 5658 N N . GLY B 1 289 ? -26.871 14.920 35.391 1.00 22.70 289 GLY A N 1
ATOM 5659 C CA . GLY B 1 289 ? -27.649 13.770 35.827 1.00 21.71 289 GLY A CA 1
ATOM 5660 C C . GLY B 1 289 ? -27.956 12.834 34.677 1.00 21.70 289 GLY A C 1
ATOM 5661 O O . GLY B 1 289 ? -27.713 11.649 34.791 1.00 21.74 289 GLY A O 1
ATOM 5662 N N . ALA B 1 290 ? -28.479 13.355 33.559 1.00 21.61 290 ALA A N 1
ATOM 5663 C CA . ALA B 1 290 ? -28.780 12.503 32.383 1.00 21.52 290 ALA A CA 1
ATOM 5664 C C . ALA B 1 290 ? -27.581 11.646 31.993 1.00 22.22 290 ALA A C 1
ATOM 5665 O O . ALA B 1 290 ? -27.729 10.450 31.782 1.00 22.60 290 ALA A O 1
ATOM 5667 N N . THR B 1 291 ? -26.388 12.241 31.936 1.00 22.32 291 THR A N 1
ATOM 5668 C CA . THR B 1 291 ? -25.249 11.518 31.381 1.00 22.42 291 THR A CA 1
ATOM 5669 C C . THR B 1 291 ? -24.570 10.546 32.368 1.00 22.31 291 THR A C 1
ATOM 5670 O O . THR B 1 291 ? -24.005 9.564 31.925 1.00 21.80 291 THR A O 1
ATOM 5674 N N . VAL B 1 292 ? -24.607 10.797 33.687 1.00 22.34 292 VAL A N 1
ATOM 5675 C CA . VAL B 1 292 ? -24.078 9.778 34.601 1.00 22.73 292 VAL A CA 1
ATOM 5676 C C . VAL B 1 292 ? -25.063 8.603 34.642 1.00 23.89 292 VAL A C 1
ATOM 5677 O O . VAL B 1 292 ? -24.650 7.444 34.759 1.00 25.76 292 VAL A O 1
ATOM 5681 N N . ILE B 1 293 ? -26.352 8.891 34.496 1.00 23.15 293 ILE A N 1
ATOM 5682 C CA . ILE B 1 293 ? -27.322 7.846 34.394 1.00 23.15 293 ILE A CA 1
ATOM 5683 C C . ILE B 1 293 ? -27.106 7.054 33.104 1.00 23.76 293 ILE A C 1
ATOM 5684 O O . ILE B 1 293 ? -27.158 5.817 33.137 1.00 25.08 293 ILE A O 1
ATOM 5689 N N . GLY B 1 294 ? -26.870 7.742 31.982 1.00 23.19 294 GLY A N 1
ATOM 5690 C CA . GLY B 1 294 ? -26.516 7.074 30.707 1.00 22.31 294 GLY A CA 1
ATOM 5691 C C . GLY B 1 294 ? -25.316 6.165 30.914 1.00 22.77 294 GLY A C 1
ATOM 5692 O O . GLY B 1 294 ? -25.316 4.984 30.537 1.00 22.90 294 GLY A O 1
ATOM 5693 N N . THR B 1 295 ? -24.295 6.689 31.571 1.00 22.42 295 THR A N 1
ATOM 5694 C CA . THR B 1 295 ? -23.112 5.896 31.773 1.00 22.80 295 THR A CA 1
ATOM 5695 C C . THR B 1 295 ? -23.446 4.673 32.622 1.00 23.60 295 THR A C 1
ATOM 5696 O O . THR B 1 295 ? -22.967 3.561 32.345 1.00 23.79 295 THR A O 1
ATOM 5700 N N . PHE B 1 296 ? -24.276 4.869 33.646 1.00 24.05 296 PHE A N 1
ATOM 5701 C CA . PHE B 1 296 ? -24.766 3.720 34.420 1.00 24.73 296 PHE A CA 1
ATOM 5702 C C . PHE B 1 296 ? -25.361 2.667 33.486 1.00 24.46 296 PHE A C 1
ATOM 5703 O O . PHE B 1 296 ? -25.002 1.489 33.562 1.00 23.78 296 PHE A O 1
ATOM 5711 N N . VAL B 1 297 ? -26.239 3.120 32.589 1.00 24.26 297 VAL A N 1
ATOM 5712 C CA . VAL B 1 297 ? -26.937 2.207 31.683 1.00 24.31 297 VAL A CA 1
ATOM 5713 C C . VAL B 1 297 ? -25.910 1.445 30.845 1.00 25.10 297 VAL A C 1
ATOM 5714 O O . VAL B 1 297 ? -25.933 0.199 30.771 1.00 25.14 297 VAL A O 1
ATOM 5718 N N . ALA B 1 298 ? -24.970 2.194 30.281 1.00 25.30 298 ALA A N 1
ATOM 5719 C CA . ALA B 1 298 ? -23.901 1.582 29.533 1.00 25.64 298 ALA A CA 1
ATOM 5720 C C . ALA B 1 298 ? -23.079 0.559 30.368 1.00 25.82 298 ALA A C 1
ATOM 5721 O O . ALA B 1 298 ? -22.735 -0.510 29.870 1.00 25.76 298 ALA A O 1
ATOM 5723 N N . THR B 1 299 ? -22.781 0.873 31.626 1.00 25.58 299 THR A N 1
ATOM 5724 C CA . THR B 1 299 ? -21.928 0.002 32.408 1.00 26.07 299 THR A CA 1
ATOM 5725 C C . THR B 1 299 ? -22.638 -1.309 32.670 1.00 26.95 299 THR A C 1
ATOM 5726 O O . THR B 1 299 ? -22.024 -2.368 32.611 1.00 27.79 299 THR A O 1
ATOM 5730 N N . VAL B 1 300 ? -23.940 -1.226 32.921 1.00 27.14 300 VAL A N 1
ATOM 5731 C CA . VAL B 1 300 ? -24.773 -2.360 33.256 1.00 26.62 300 VAL A CA 1
ATOM 5732 C C . VAL B 1 300 ? -24.999 -3.247 32.012 1.00 27.09 300 VAL A C 1
ATOM 5733 O O . VAL B 1 300 ? -24.680 -4.424 32.020 1.00 27.45 300 VAL A O 1
ATOM 5737 N N . LYS B 1 301 ? -25.522 -2.678 30.945 1.00 27.43 301 LYS A N 1
ATOM 5738 C CA . LYS B 1 301 ? -25.706 -3.402 29.694 1.00 28.37 301 LYS A CA 1
ATOM 5739 C C . LYS B 1 301 ? -24.422 -3.983 29.108 1.00 29.02 301 LYS A C 1
ATOM 5740 O O . LYS B 1 301 ? -24.473 -4.913 28.341 1.00 29.70 301 LYS A O 1
ATOM 5746 N N . ALA B 1 302 ? -23.273 -3.415 29.442 1.00 29.75 302 ALA A N 1
ATOM 5747 C CA . ALA B 1 302 ? -22.014 -3.884 28.913 1.00 30.05 302 ALA A CA 1
ATOM 5748 C C . ALA B 1 302 ? -21.430 -4.875 29.897 1.00 30.69 302 ALA A C 1
ATOM 5749 O O . ALA B 1 302 ? -20.403 -5.523 29.620 1.00 29.98 302 ALA A O 1
ATOM 5751 N N . GLU B 1 303 ? -22.087 -4.953 31.060 1.00 31.52 303 GLU A N 1
ATOM 5752 C CA . GLU B 1 303 ? -21.716 -5.832 32.191 1.00 32.04 303 GLU A CA 1
ATOM 5753 C C . GLU B 1 303 ? -20.262 -5.681 32.568 1.00 31.12 303 GLU A C 1
ATOM 5754 O O . GLU B 1 303 ? -19.540 -6.647 32.621 1.00 31.09 303 GLU A O 1
ATOM 5760 N N . LEU B 1 304 ? -19.826 -4.457 32.823 1.00 31.02 304 LEU A N 1
ATOM 5761 C CA . LEU B 1 304 ? -18.412 -4.217 33.082 1.00 30.47 304 LEU A CA 1
ATOM 5762 C C . LEU B 1 304 ? -18.091 -4.752 34.464 1.00 30.48 304 LEU A C 1
ATOM 5763 O O . LEU B 1 304 ? -18.909 -4.607 35.394 1.00 30.40 304 LEU A O 1
ATOM 5768 N N . PRO B 1 305 ? -16.912 -5.397 34.607 1.00 30.14 305 PRO A N 1
ATOM 5769 C CA . PRO B 1 305 ? -16.462 -5.935 35.912 1.00 29.27 305 PRO A CA 1
ATOM 5770 C C . PRO B 1 305 ? -15.964 -4.874 36.938 1.00 29.15 305 PRO A C 1
ATOM 5771 O O . PRO B 1 305 ? -14.854 -4.965 37.477 1.00 29.02 305 PRO A O 1
ATOM 5775 N N . ILE B 1 306 ? -16.797 -3.882 37.246 1.00 29.32 306 ILE A N 1
ATOM 5776 C CA . ILE B 1 306 ? -16.422 -2.867 38.251 1.00 29.07 306 ILE A CA 1
ATOM 5777 C C . ILE B 1 306 ? -17.612 -2.534 39.152 1.00 29.14 306 ILE A C 1
ATOM 5778 O O . ILE B 1 306 ? -18.772 -2.792 38.781 1.00 29.55 306 ILE A O 1
ATOM 5783 N N . ASN B 1 307 ? -17.337 -1.990 40.339 1.00 28.37 307 ASN A N 1
ATOM 5784 C CA . ASN B 1 307 ? -18.388 -1.394 41.144 1.00 27.45 307 ASN A CA 1
ATOM 5785 C C . ASN B 1 307 ? -18.545 0.075 40.724 1.00 27.04 307 ASN A C 1
ATOM 5786 O O . ASN B 1 307 ? -17.563 0.808 40.529 1.00 27.42 307 ASN A O 1
ATOM 5791 N N . LEU B 1 308 ? -19.788 0.477 40.512 1.00 26.16 308 LEU A N 1
ATOM 5792 C CA . LEU B 1 308 ? -20.110 1.784 39.996 1.00 25.01 308 LEU A CA 1
ATOM 5793 C C . LEU B 1 308 ? -21.242 2.279 40.861 1.00 25.04 308 LEU A C 1
ATOM 5794 O O . LEU B 1 308 ? -22.251 1.581 41.036 1.00 25.03 308 LEU A O 1
ATOM 5799 N N . VAL B 1 309 ? -21.041 3.448 41.467 1.00 24.59 309 VAL A N 1
ATOM 5800 C CA . VAL B 1 309 ? -22.141 4.135 42.136 1.00 23.58 309 VAL A CA 1
ATOM 5801 C C . VAL B 1 309 ? -22.376 5.459 41.409 1.00 23.40 309 VAL A C 1
ATOM 5802 O O . VAL B 1 309 ? -21.425 6.148 41.004 1.00 22.69 309 VAL A O 1
ATOM 5806 N N . VAL B 1 310 ? -23.649 5.784 41.210 1.00 22.38 310 VAL A N 1
ATOM 5807 C CA . VAL B 1 310 ? -23.987 7.007 40.536 1.00 21.83 310 VAL A CA 1
ATOM 5808 C C . VAL B 1 310 ? -24.969 7.769 41.458 1.00 22.21 310 VAL A C 1
ATOM 5809 O O . VAL B 1 310 ? -26.010 7.236 41.807 1.00 22.53 310 VAL A O 1
ATOM 5813 N N . VAL B 1 311 ? -24.618 8.980 41.885 1.00 21.41 311 VAL A N 1
ATOM 5814 C CA . VAL B 1 311 ? -25.493 9.771 42.742 1.00 20.99 311 VAL A CA 1
ATOM 5815 C C . VAL B 1 311 ? -25.956 10.996 41.982 1.00 21.55 311 VAL A C 1
ATOM 5816 O O . VAL B 1 311 ? -25.125 11.755 41.430 1.00 23.25 311 VAL A O 1
ATOM 5820 N N . VAL B 1 312 ? -27.262 11.200 41.922 1.00 20.11 312 VAL A N 1
ATOM 5821 C CA . VAL B 1 312 ? -27.789 12.342 41.203 1.00 18.89 312 VAL A CA 1
ATOM 5822 C C . VAL B 1 312 ? -28.712 13.139 42.142 1.00 19.62 312 VAL A C 1
ATOM 5823 O O . VAL B 1 312 ? -29.816 12.673 42.480 1.00 19.56 312 VAL A O 1
ATOM 5827 N N . PRO B 1 313 ? -28.257 14.329 42.589 1.00 19.96 313 PRO A N 1
ATOM 5828 C CA . PRO B 1 313 ? -29.204 15.201 43.273 1.00 20.74 313 PRO A CA 1
ATOM 5829 C C . PRO B 1 313 ? -30.201 15.727 42.234 1.00 21.97 313 PRO A C 1
ATOM 5830 O O . PRO B 1 313 ? -29.763 16.238 41.189 1.00 22.17 313 PRO A O 1
ATOM 5834 N N . ALA B 1 314 ? -31.511 15.527 42.470 1.00 21.95 314 ALA A N 1
ATOM 5835 C CA . ALA B 1 314 ? -32.521 15.966 41.503 1.00 22.55 314 ALA A CA 1
ATOM 5836 C C . ALA B 1 314 ? -33.427 17.072 42.084 1.00 23.25 314 ALA A C 1
ATOM 5837 O O . ALA B 1 314 ? -34.202 16.841 43.005 1.00 23.56 314 ALA A O 1
ATOM 5839 N N . VAL B 1 315 ? -33.301 18.291 41.554 1.00 23.57 315 VAL A N 1
ATOM 5840 C CA . VAL B 1 315 ? -33.879 19.487 42.202 1.00 22.73 315 VAL A CA 1
ATOM 5841 C C . VAL B 1 315 ? -34.318 20.470 41.132 1.00 22.61 315 VAL A C 1
ATOM 5842 O O . VAL B 1 315 ? -33.622 20.644 40.136 1.00 22.31 315 VAL A O 1
ATOM 5846 N N . GLU B 1 316 ? -35.461 21.103 41.312 1.00 22.05 316 GLU A N 1
ATOM 5847 C CA . GLU B 1 316 ? -35.826 22.166 40.385 1.00 22.22 316 GLU A CA 1
ATOM 5848 C C . GLU B 1 316 ? -35.564 23.474 41.103 1.00 21.66 316 GLU A C 1
ATOM 5849 O O . GLU B 1 316 ? -35.955 23.617 42.267 1.00 22.44 316 GLU A O 1
ATOM 5855 N N . ASN B 1 317 ? -34.868 24.401 40.448 1.00 20.56 317 ASN A N 1
ATOM 5856 C CA . ASN B 1 317 ? -34.525 25.704 41.056 1.00 19.99 317 ASN A CA 1
ATOM 5857 C C . ASN B 1 317 ? -35.515 26.789 40.630 1.00 20.19 317 ASN A C 1
ATOM 5858 O O . ASN B 1 317 ? -35.403 27.367 39.528 1.00 20.40 317 ASN A O 1
ATOM 5863 N N . ALA B 1 318 ? -36.497 27.045 41.488 1.00 19.92 318 ALA A N 1
ATOM 5864 C CA . ALA B 1 318 ? -37.710 27.781 41.080 1.00 20.16 318 ALA A CA 1
ATOM 5865 C C . ALA B 1 318 ? -37.774 29.129 41.800 1.00 20.25 318 ALA A C 1
ATOM 5866 O O . ALA B 1 318 ? -37.231 29.263 42.906 1.00 20.75 318 ALA A O 1
ATOM 5868 N N . ILE B 1 319 ? -38.422 30.121 41.202 1.00 19.44 319 ILE A N 1
ATOM 5869 C CA . ILE B 1 319 ? -38.594 31.374 41.926 1.00 19.69 319 ILE A CA 1
ATOM 5870 C C . ILE B 1 319 ? -39.990 31.335 42.541 1.00 21.02 319 ILE A C 1
ATOM 5871 O O . ILE B 1 319 ? -40.928 30.937 41.832 1.00 21.98 319 ILE A O 1
ATOM 5876 N N . ASP B 1 320 ? -40.124 31.731 43.820 1.00 21.31 320 ASP A N 1
ATOM 5877 C CA . ASP B 1 320 ? -41.320 31.496 44.648 1.00 21.86 320 ASP A CA 1
ATOM 5878 C C . ASP B 1 320 ? -41.263 32.340 45.930 1.00 22.64 320 ASP A C 1
ATOM 5879 O O . ASP B 1 320 ? -40.196 32.833 46.338 1.00 22.75 320 ASP A O 1
ATOM 5884 N N . GLY B 1 321 ? -42.408 32.505 46.591 1.00 23.21 321 GLY A N 1
ATOM 5885 C CA . GLY B 1 321 ? -42.441 33.142 47.917 1.00 23.35 321 GLY A CA 1
ATOM 5886 C C . GLY B 1 321 ? -41.727 32.383 49.050 1.00 23.64 321 GLY A C 1
ATOM 5887 O O . GLY B 1 321 ? -41.536 32.934 50.166 1.00 23.28 321 GLY A O 1
ATOM 5888 N N . ASN B 1 322 ? -41.321 31.134 48.788 1.00 23.60 322 ASN A N 1
ATOM 5889 C CA . ASN B 1 322 ? -40.462 30.395 49.747 1.00 23.58 322 ASN A CA 1
ATOM 5890 C C . ASN B 1 322 ? -39.067 30.002 49.219 1.00 23.69 322 ASN A C 1
ATOM 5891 O O . ASN B 1 322 ? -38.369 29.186 49.829 1.00 23.80 322 ASN A O 1
ATOM 5896 N N . ALA B 1 323 ? -38.681 30.601 48.092 1.00 23.35 323 ALA A N 1
ATOM 5897 C CA . ALA B 1 323 ? -37.359 30.424 47.489 1.00 23.14 323 ALA A CA 1
ATOM 5898 C C . ALA B 1 323 ? -36.255 30.943 48.413 1.00 23.04 323 ALA A C 1
ATOM 5899 O O . ALA B 1 323 ? -36.404 31.985 49.053 1.00 22.93 323 ALA A O 1
ATOM 5901 N N . TYR B 1 324 ? -35.134 30.231 48.466 1.00 23.02 324 TYR A N 1
ATOM 5902 C CA . TYR B 1 324 ? -33.995 30.778 49.172 1.00 23.56 324 TYR A CA 1
ATOM 5903 C C . TYR B 1 324 ? -33.592 32.089 48.498 1.00 23.84 324 TYR A C 1
ATOM 5904 O O . TYR B 1 324 ? -33.885 32.325 47.312 1.00 23.49 324 TYR A O 1
ATOM 5913 N N . ARG B 1 325 ? -32.953 32.958 49.263 1.00 23.92 325 ARG A N 1
ATOM 5914 C CA . ARG B 1 325 ? -32.714 34.267 48.757 1.00 24.48 325 ARG A CA 1
ATOM 5915 C C . ARG B 1 325 ? -31.224 34.561 48.800 1.00 24.20 325 ARG A C 1
ATOM 5916 O O . ARG B 1 325 ? -30.512 33.906 49.555 1.00 25.77 325 ARG A O 1
ATOM 5924 N N . PRO B 1 326 ? -30.726 35.476 47.984 1.00 23.52 326 PRO A N 1
ATOM 5925 C CA . PRO B 1 326 ? -29.318 35.844 48.043 1.00 22.02 326 PRO A CA 1
ATOM 5926 C C . PRO B 1 326 ? -28.942 36.497 49.372 1.00 21.80 326 PRO A C 1
ATOM 5927 O O . PRO B 1 326 ? -29.634 37.316 49.868 1.00 21.64 326 PRO A O 1
ATOM 5931 N N . SER B 1 327 ? -27.801 36.115 49.905 1.00 21.73 327 SER A N 1
ATOM 5932 C CA . SER B 1 327 ? -27.312 36.460 51.231 1.00 21.22 327 SER A CA 1
ATOM 5933 C C . SER B 1 327 ? -27.755 35.518 52.326 1.00 21.54 327 SER A C 1
ATOM 5934 O O . SER B 1 327 ? -27.328 35.635 53.401 1.00 22.62 327 SER A O 1
ATOM 5937 N N . ASP B 1 328 ? -28.531 34.518 52.018 1.00 21.28 328 ASP A N 1
ATOM 5938 C CA . ASP B 1 328 ? -28.855 33.502 52.969 1.00 21.20 328 ASP A CA 1
ATOM 5939 C C . ASP B 1 328 ? -27.585 32.781 53.277 1.00 20.99 328 ASP A C 1
ATOM 5940 O O . ASP B 1 328 ? -26.728 32.724 52.472 1.00 20.46 328 ASP A O 1
ATOM 5945 N N . VAL B 1 329 ? -27.456 32.284 54.483 1.00 20.85 329 VAL A N 1
ATOM 5946 C CA . VAL B 1 329 ? -26.348 31.405 54.829 1.00 20.08 329 VAL A CA 1
ATOM 5947 C C . VAL B 1 329 ? -26.935 30.039 55.174 1.00 19.87 329 VAL A C 1
ATOM 5948 O O . VAL B 1 329 ? -27.760 29.892 56.101 1.00 18.10 329 VAL A O 1
ATOM 5952 N N . ILE B 1 330 ? -26.532 29.048 54.384 1.00 19.80 330 ILE A N 1
ATOM 5953 C CA . ILE B 1 330 ? -27.175 27.716 54.438 1.00 19.97 330 ILE A CA 1
ATOM 5954 C C . ILE B 1 330 ? -26.152 26.732 54.969 1.00 19.69 330 ILE A C 1
ATOM 5955 O O . ILE B 1 330 ? -24.943 26.901 54.746 1.00 20.38 330 ILE A O 1
ATOM 5960 N N . THR B 1 331 ? -26.628 25.744 55.706 1.00 19.40 331 THR A N 1
ATOM 5961 C CA . THR B 1 331 ? -25.746 24.757 56.299 1.00 19.95 331 THR A CA 1
ATOM 5962 C C . THR B 1 331 ? -25.655 23.520 55.415 1.00 20.77 331 THR A C 1
ATOM 5963 O O . THR B 1 331 ? -26.639 22.820 55.174 1.00 21.14 331 THR A O 1
ATOM 5967 N N . SER B 1 332 ? -24.462 23.263 54.918 1.00 21.32 332 SER A N 1
ATOM 5968 C CA . SER B 1 332 ? -24.270 22.097 54.081 1.00 22.77 332 SER A CA 1
ATOM 5969 C C . SER B 1 332 ? -24.190 20.831 54.957 1.00 22.43 332 SER A C 1
ATOM 5970 O O . SER B 1 332 ? -24.000 20.913 56.165 1.00 21.90 332 SER A O 1
ATOM 5973 N N . MET B 1 333 ? -24.330 19.675 54.315 1.00 23.11 333 MET A N 1
ATOM 5974 C CA . MET B 1 333 ? -24.173 18.365 54.962 1.00 23.77 333 MET A CA 1
ATOM 5975 C C . MET B 1 333 ? -22.822 18.226 55.709 1.00 24.17 333 MET A C 1
ATOM 5976 O O . MET B 1 333 ? -22.771 17.641 56.791 1.00 24.28 333 MET A O 1
ATOM 5981 N N . SER B 1 334 ? -21.742 18.760 55.138 1.00 23.98 334 SER A N 1
ATOM 5982 C CA . SER B 1 334 ? -20.409 18.634 55.738 1.00 24.07 334 SER A CA 1
ATOM 5983 C C . SER B 1 334 ? -20.293 19.496 57.007 1.00 24.04 334 SER A C 1
ATOM 5984 O O . SER B 1 334 ? -19.301 19.424 57.756 1.00 24.01 334 SER A O 1
ATOM 5987 N N . GLY B 1 335 ? -21.316 20.313 57.237 1.00 24.17 335 GLY A N 1
ATOM 5988 C CA . GLY B 1 335 ? -21.330 21.248 58.357 1.00 23.92 335 GLY A CA 1
ATOM 5989 C C . GLY B 1 335 ? -20.806 22.633 58.014 1.00 23.91 335 GLY A C 1
ATOM 5990 O O . GLY B 1 335 ? -20.932 23.532 58.834 1.00 24.41 335 GLY A O 1
ATOM 5991 N N . LYS B 1 336 ? -20.182 22.807 56.838 1.00 23.30 336 LYS A N 1
ATOM 5992 C CA . LYS B 1 336 ? -19.694 24.122 56.420 1.00 22.73 336 LYS A CA 1
ATOM 5993 C C . LYS B 1 336 ? -20.859 25.021 56.068 1.00 22.42 336 LYS A C 1
ATOM 5994 O O . LYS B 1 336 ? -21.828 24.577 55.436 1.00 22.93 336 LYS A O 1
ATOM 6000 N N . THR B 1 337 ? -20.800 26.277 56.487 1.00 21.87 337 THR A N 1
ATOM 6001 C CA . THR B 1 337 ? -21.856 27.234 56.106 1.00 21.37 337 THR A CA 1
ATOM 6002 C C . THR B 1 337 ? -21.493 27.998 54.816 1.00 21.38 337 THR A C 1
ATOM 6003 O O . THR B 1 337 ? -20.316 28.321 54.559 1.00 21.29 337 THR A O 1
ATOM 6007 N N . ILE B 1 338 ? -22.498 28.259 53.990 1.00 21.27 338 ILE A N 1
ATOM 6008 C CA . ILE B 1 338 ? -22.275 28.858 52.661 1.00 20.37 338 ILE A CA 1
ATOM 6009 C C . ILE B 1 338 ? -23.066 30.124 52.512 1.00 20.18 338 ILE A C 1
ATOM 6010 O O . ILE B 1 338 ? -24.281 30.133 52.736 1.00 20.02 338 ILE A O 1
ATOM 6015 N N . GLU B 1 339 ? -22.384 31.203 52.138 1.00 20.20 339 GLU A N 1
ATOM 6016 C CA . GLU B 1 339 ? -23.092 32.432 51.879 1.00 19.93 339 GLU A CA 1
ATOM 6017 C C . GLU B 1 339 ? -23.520 32.383 50.423 1.00 20.23 339 GLU A C 1
ATOM 6018 O O . GLU B 1 339 ? -22.677 32.147 49.540 1.00 21.01 339 GLU A O 1
ATOM 6024 N N . VAL B 1 340 ? -24.821 32.532 50.191 1.00 19.36 340 VAL A N 1
ATOM 6025 C CA . VAL B 1 340 ? -25.349 32.549 48.850 1.00 19.71 340 VAL A CA 1
ATOM 6026 C C . VAL B 1 340 ? -25.221 33.955 48.247 1.00 20.38 340 VAL A C 1
ATOM 6027 O O . VAL B 1 340 ? -26.104 34.791 48.404 1.00 20.73 340 VAL A O 1
ATOM 6031 N N . GLY B 1 341 ? -24.118 34.208 47.541 1.00 20.51 341 GLY A N 1
ATOM 6032 C CA . GLY B 1 341 ? -23.991 35.416 46.743 1.00 20.07 341 GLY A CA 1
ATOM 6033 C C . GLY B 1 341 ? -24.981 35.508 45.566 1.00 20.12 341 GLY A C 1
ATOM 6034 O O . GLY B 1 341 ? -25.334 36.610 45.128 1.00 19.92 341 GLY A O 1
ATOM 6035 N N . ASN B 1 342 ? -25.426 34.366 45.046 1.00 19.45 342 ASN A N 1
ATOM 6036 C CA . ASN B 1 342 ? -26.313 34.359 43.876 1.00 18.82 342 ASN A CA 1
ATOM 6037 C C . ASN B 1 342 ? -27.036 33.029 43.831 1.00 19.10 342 ASN A C 1
ATOM 6038 O O . ASN B 1 342 ? -26.412 31.959 43.913 1.00 19.16 342 ASN A O 1
ATOM 6043 N N . THR B 1 343 ? -28.357 33.090 43.742 1.00 19.53 343 THR A N 1
ATOM 6044 C CA . THR B 1 343 ? -29.179 31.877 43.770 1.00 20.24 343 THR A CA 1
ATOM 6045 C C . THR B 1 343 ? -29.049 31.109 42.470 1.00 21.10 343 THR A C 1
ATOM 6046 O O . THR B 1 343 ? -29.390 29.908 42.404 1.00 22.43 343 THR A O 1
ATOM 6050 N N . ASP B 1 344 ? -28.531 31.783 41.445 1.00 20.78 344 ASP A N 1
ATOM 6051 C CA . ASP B 1 344 ? -28.320 31.156 40.149 1.00 20.91 344 ASP A CA 1
ATOM 6052 C C . ASP B 1 344 ? -26.990 30.350 40.100 1.00 20.66 344 ASP A C 1
ATOM 6053 O O . ASP B 1 344 ? -26.704 29.657 39.114 1.00 20.47 344 ASP A O 1
ATOM 6058 N N . ALA B 1 345 ? -26.167 30.435 41.144 1.00 20.41 345 ALA A N 1
ATOM 6059 C CA . ALA B 1 345 ? -25.014 29.540 41.213 1.00 20.30 345 ALA A CA 1
ATOM 6060 C C . ALA B 1 345 ? -25.418 28.387 42.107 1.00 20.24 345 ALA A C 1
ATOM 6061 O O . ALA B 1 345 ? -24.774 28.143 43.147 1.00 20.33 345 ALA A O 1
ATOM 6063 N N . GLU B 1 346 ? -26.483 27.690 41.710 1.00 19.84 346 GLU A N 1
ATOM 6064 C CA . GLU B 1 346 ? -27.099 26.687 42.580 1.00 20.89 346 GLU A CA 1
ATOM 6065 C C . GLU B 1 346 ? -26.702 25.249 42.286 1.00 20.39 346 GLU A C 1
ATOM 6066 O O . GLU B 1 346 ? -26.745 24.435 43.181 1.00 21.61 346 GLU A O 1
ATOM 6072 N N . GLY B 1 347 ? -26.322 24.925 41.061 1.00 19.63 347 GLY A N 1
ATOM 6073 C CA . GLY B 1 347 ? -25.727 23.618 40.785 1.00 18.98 347 GLY A CA 1
ATOM 6074 C C . GLY B 1 347 ? -24.754 23.130 41.855 1.00 19.15 347 GLY A C 1
ATOM 6075 O O . GLY B 1 347 ? -24.920 22.036 42.390 1.00 19.42 347 GLY A O 1
ATOM 6076 N N . ARG B 1 348 ? -23.742 23.935 42.180 1.00 19.26 348 ARG A N 1
ATOM 6077 C CA . ARG B 1 348 ? -22.688 23.554 43.121 1.00 19.82 348 ARG A CA 1
ATOM 6078 C C . ARG B 1 348 ? -23.250 23.326 44.547 1.00 21.34 348 ARG A C 1
ATOM 6079 O O . ARG B 1 348 ? -22.676 22.554 45.344 1.00 21.40 348 ARG A O 1
ATOM 6087 N N . LEU B 1 349 ? -24.360 24.008 44.851 1.00 21.52 349 LEU A N 1
ATOM 6088 C CA . LEU B 1 349 ? -25.023 23.891 46.132 1.00 22.15 349 LEU A CA 1
ATOM 6089 C C . LEU B 1 349 ? -25.780 22.574 46.259 1.00 23.37 349 LEU A C 1
ATOM 6090 O O . LEU B 1 349 ? -25.976 22.110 47.392 1.00 24.35 349 LEU A O 1
ATOM 6095 N N . ILE B 1 350 ? -26.224 21.968 45.142 1.00 23.28 350 ILE A N 1
ATOM 6096 C CA . ILE B 1 350 ? -26.767 20.605 45.239 1.00 22.74 350 ILE A CA 1
ATOM 6097 C C . ILE B 1 350 ? -25.667 19.579 45.157 1.00 23.24 350 ILE A C 1
ATOM 6098 O O . ILE B 1 350 ? -25.796 18.515 45.754 1.00 23.52 350 ILE A O 1
ATOM 6103 N N . LEU B 1 351 ? -24.571 19.903 44.457 1.00 23.74 351 LEU A N 1
ATOM 6104 C CA . LEU B 1 351 ? -23.492 18.931 44.273 1.00 23.74 351 LEU A CA 1
ATOM 6105 C C . LEU B 1 351 ? -22.708 18.821 45.541 1.00 24.52 351 LEU A C 1
ATOM 6106 O O . LEU B 1 351 ? -22.237 17.741 45.878 1.00 26.33 351 LEU A O 1
ATOM 6111 N N . CYS B 1 352 ? -22.549 19.918 46.267 1.00 24.32 352 CYS A N 1
ATOM 6112 C CA . CYS B 1 352 ? -21.644 19.853 47.396 1.00 24.27 352 CYS A CA 1
ATOM 6113 C C . CYS B 1 352 ? -22.213 18.906 48.457 1.00 24.45 352 CYS A C 1
ATOM 6114 O O . CYS B 1 352 ? -21.423 18.224 49.125 1.00 24.78 352 CYS A O 1
ATOM 6117 N N . ASP B 1 353 ? -23.539 18.835 48.600 1.00 23.74 353 ASP A N 1
ATOM 6118 C CA . ASP B 1 353 ? -24.122 17.867 49.558 1.00 23.90 353 ASP A CA 1
ATOM 6119 C C . ASP B 1 353 ? -24.068 16.421 49.050 1.00 24.48 353 ASP A C 1
ATOM 6120 O O . ASP B 1 353 ? -23.765 15.497 49.832 1.00 24.25 353 ASP A O 1
ATOM 6125 N N . ALA B 1 354 ? -24.321 16.238 47.739 1.00 25.06 354 ALA A N 1
ATOM 6126 C CA . ALA B 1 354 ? -24.213 14.923 47.068 1.00 24.55 354 ALA A CA 1
ATOM 6127 C C . ALA B 1 354 ? -22.803 14.389 47.187 1.00 24.78 354 ALA A C 1
ATOM 6128 O O . ALA B 1 354 ? -22.608 13.196 47.412 1.00 25.82 354 ALA A O 1
ATOM 6130 N N . LEU B 1 355 ? -21.825 15.282 47.084 1.00 24.07 355 LEU A N 1
ATOM 6131 C CA . LEU B 1 355 ? -20.425 14.903 47.189 1.00 23.48 355 LEU A CA 1
ATOM 6132 C C . LEU B 1 355 ? -20.089 14.403 48.580 1.00 23.49 355 LEU A C 1
ATOM 6133 O O . LEU B 1 355 ? -19.472 13.345 48.711 1.00 23.26 355 LEU A O 1
ATOM 6138 N N . THR B 1 356 ? -20.487 15.157 49.608 1.00 23.62 356 THR A N 1
ATOM 6139 C CA . THR B 1 356 ? -20.340 14.703 50.994 1.00 24.41 356 THR A CA 1
ATOM 6140 C C . THR B 1 356 ? -21.010 13.344 51.187 1.00 24.66 356 THR A C 1
ATOM 6141 O O . THR B 1 356 ? -20.367 12.414 51.668 1.00 24.86 356 THR A O 1
ATOM 6145 N N . TYR B 1 357 ? -22.268 13.234 50.768 1.00 24.81 357 TYR A N 1
ATOM 6146 C CA . TYR B 1 357 ? -22.981 11.971 50.735 1.00 24.89 357 TYR A CA 1
ATOM 6147 C C . TYR B 1 357 ? -22.113 10.865 50.214 1.00 25.13 357 TYR A C 1
ATOM 6148 O O . TYR B 1 357 ? -21.941 9.833 50.895 1.00 24.70 357 TYR A O 1
ATOM 6157 N N . ALA B 1 358 ? -21.565 11.091 49.012 1.00 25.29 358 ALA A N 1
ATOM 6158 C CA . ALA B 1 358 ? -20.832 10.077 48.246 1.00 25.36 358 ALA A CA 1
ATOM 6159 C C . ALA B 1 358 ? -19.616 9.515 48.958 1.00 25.92 358 ALA A C 1
ATOM 6160 O O . ALA B 1 358 ? -19.106 8.466 48.616 1.00 25.97 358 ALA A O 1
ATOM 6162 N N . GLU B 1 359 ? -19.173 10.207 49.976 1.00 27.30 359 GLU A N 1
ATOM 6163 C CA . GLU B 1 359 ? -18.021 9.787 50.714 1.00 29.53 359 GLU A CA 1
ATOM 6164 C C . GLU B 1 359 ? -18.209 8.440 51.413 1.00 29.63 359 GLU A C 1
ATOM 6165 O O . GLU B 1 359 ? -17.216 7.765 51.706 1.00 29.45 359 GLU A O 1
ATOM 6171 N N . ARG B 1 360 ? -19.473 8.057 51.652 1.00 29.44 360 ARG A N 1
ATOM 6172 C CA . ARG B 1 360 ? -19.801 6.805 52.329 1.00 29.03 360 ARG A CA 1
ATOM 6173 C C . ARG B 1 360 ? -19.342 5.564 51.564 1.00 29.37 360 ARG A C 1
ATOM 6174 O O . ARG B 1 360 ? -19.215 4.465 52.145 1.00 29.50 360 ARG A O 1
ATOM 6182 N N . PHE B 1 361 ? -19.080 5.746 50.271 1.00 28.82 361 PHE A N 1
ATOM 6183 C CA . PHE B 1 361 ? -18.857 4.633 49.374 1.00 27.63 361 PHE A CA 1
ATOM 6184 C C . PHE B 1 361 ? -17.389 4.389 49.220 1.00 27.86 361 PHE A C 1
ATOM 6185 O O . PHE B 1 361 ? -16.981 3.468 48.535 1.00 27.33 361 PHE A O 1
ATOM 6193 N N . ASN B 1 362 ? -16.585 5.231 49.860 1.00 29.36 362 ASN A N 1
ATOM 6194 C CA . ASN B 1 362 ? -15.144 5.037 49.871 1.00 30.59 362 ASN A CA 1
ATOM 6195 C C . ASN B 1 362 ? -14.592 4.922 48.456 1.00 30.45 362 ASN A C 1
ATOM 6196 O O . ASN B 1 362 ? -14.117 3.855 48.063 1.00 31.07 362 ASN A O 1
ATOM 6201 N N . PRO B 1 363 ? -14.664 6.008 47.672 1.00 29.83 363 PRO A N 1
ATOM 6202 C CA . PRO B 1 363 ? -14.501 5.773 46.239 1.00 29.40 363 PRO A CA 1
ATOM 6203 C C . PRO B 1 363 ? -13.047 5.622 45.774 1.00 28.58 363 PRO A C 1
ATOM 6204 O O . PRO B 1 363 ? -12.132 6.162 46.385 1.00 27.80 363 PRO A O 1
ATOM 6208 N N . GLU B 1 364 ? -12.870 4.876 44.691 1.00 27.70 364 GLU A N 1
ATOM 6209 C CA . GLU B 1 364 ? -11.593 4.708 44.041 1.00 27.51 364 GLU A CA 1
ATOM 6210 C C . GLU B 1 364 ? -11.304 5.990 43.276 1.00 27.23 364 GLU A C 1
ATOM 6211 O O . GLU B 1 364 ? -10.168 6.472 43.227 1.00 27.47 364 GLU A O 1
ATOM 6217 N N . ALA B 1 365 ? -12.354 6.512 42.659 1.00 26.96 365 ALA A N 1
ATOM 6218 C CA . ALA B 1 365 ? -12.365 7.833 42.030 1.00 26.70 365 ALA A CA 1
ATOM 6219 C C . ALA B 1 365 ? -13.769 8.410 42.195 1.00 25.94 365 ALA A C 1
ATOM 6220 O O . ALA B 1 365 ? -14.777 7.692 42.009 1.00 25.35 365 ALA A O 1
ATOM 6222 N N . LEU B 1 366 ? -13.803 9.697 42.549 1.00 25.10 366 LEU A N 1
ATOM 6223 C CA . LEU B 1 366 ? -15.027 10.477 42.715 1.00 24.39 366 LEU A CA 1
ATOM 6224 C C . LEU B 1 366 ? -15.081 11.569 41.634 1.00 24.33 366 LEU A C 1
ATOM 6225 O O . LEU B 1 366 ? -14.323 12.551 41.696 1.00 24.89 366 LEU A O 1
ATOM 6230 N N . VAL B 1 367 ? -16.001 11.421 40.675 1.00 23.66 367 VAL A N 1
ATOM 6231 C CA . VAL B 1 367 ? -16.121 12.356 39.556 1.00 22.83 367 VAL A CA 1
ATOM 6232 C C . VAL B 1 367 ? -17.501 12.985 39.506 1.00 22.64 367 VAL A C 1
ATOM 6233 O O . VAL B 1 367 ? -18.488 12.272 39.304 1.00 23.20 367 VAL A O 1
ATOM 6237 N N . ASP B 1 368 ? -17.577 14.309 39.678 1.00 21.54 368 ASP A N 1
ATOM 6238 C CA . ASP B 1 368 ? -18.805 15.020 39.389 1.00 21.06 368 ASP A CA 1
ATOM 6239 C C . ASP B 1 368 ? -18.869 15.503 37.927 1.00 21.63 368 ASP A C 1
ATOM 6240 O O . ASP B 1 368 ? -17.843 15.812 37.315 1.00 22.00 368 ASP A O 1
ATOM 6245 N N . VAL B 1 369 ? -20.090 15.562 37.390 1.00 21.60 369 VAL A N 1
ATOM 6246 C CA . VAL B 1 369 ? -20.353 15.917 36.009 1.00 21.18 369 VAL A CA 1
ATOM 6247 C C . VAL B 1 369 ? -21.496 16.930 36.067 1.00 22.06 369 VAL A C 1
ATOM 6248 O O . VAL B 1 369 ? -22.584 16.589 36.534 1.00 22.68 369 VAL A O 1
ATOM 6252 N N . ALA B 1 370 ? -21.261 18.175 35.618 1.00 21.81 370 ALA A N 1
ATOM 6253 C CA . ALA B 1 370 ? -22.261 19.258 35.784 1.00 21.57 370 ALA A CA 1
ATOM 6254 C C . ALA B 1 370 ? -22.282 20.254 34.624 1.00 21.45 370 ALA A C 1
ATOM 6255 O O . ALA B 1 370 ? -21.253 20.536 34.015 1.00 21.24 370 ALA A O 1
ATOM 6257 N N . THR B 1 371 ? -23.465 20.772 34.315 1.00 21.49 371 THR A N 1
ATOM 6258 C CA . THR B 1 371 ? -23.582 21.915 33.415 1.00 21.97 371 THR A CA 1
ATOM 6259 C C . THR B 1 371 ? -23.455 23.121 34.332 1.00 22.71 371 THR A C 1
ATOM 6260 O O . THR B 1 371 ? -24.461 23.741 34.718 1.00 23.00 371 THR A O 1
ATOM 6264 N N . LEU B 1 372 ? -22.211 23.431 34.713 1.00 23.09 372 LEU A N 1
ATOM 6265 C CA . LEU B 1 372 ? -21.981 24.359 35.797 1.00 23.35 372 LEU A CA 1
ATOM 6266 C C . LEU B 1 372 ? -21.918 25.810 35.404 1.00 23.87 372 LEU A C 1
ATOM 6267 O O . LEU B 1 372 ? -22.580 26.637 36.002 1.00 24.34 372 LEU A O 1
ATOM 6272 N N . THR B 1 373 ? -21.078 26.154 34.450 1.00 23.61 373 THR A N 1
ATOM 6273 C CA . THR B 1 373 ? -20.766 27.556 34.312 1.00 24.18 373 THR A CA 1
ATOM 6274 C C . THR B 1 373 ? -20.796 28.022 32.847 1.00 24.98 373 THR A C 1
ATOM 6275 O O . THR B 1 373 ? -20.267 27.326 31.932 1.00 24.38 373 THR A O 1
ATOM 6279 N N . GLY B 1 374 ? -21.426 29.197 32.646 1.00 24.96 374 GLY A N 1
ATOM 6280 C CA . GLY B 1 374 ? -21.211 30.039 31.469 1.00 24.46 374 GLY A CA 1
ATOM 6281 C C . GLY B 1 374 ? -19.705 30.288 31.274 1.00 24.28 374 GLY A C 1
ATOM 6282 O O . GLY B 1 374 ? -19.210 30.196 30.148 1.00 24.07 374 GLY A O 1
ATOM 6283 N N . ALA B 1 375 ? -18.973 30.567 32.362 1.00 23.99 375 ALA A N 1
ATOM 6284 C CA . ALA B 1 375 ? -17.524 30.779 32.277 1.00 24.05 375 ALA A CA 1
ATOM 6285 C C . ALA B 1 375 ? -16.821 29.681 31.461 1.00 24.45 375 ALA A C 1
ATOM 6286 O O . ALA B 1 375 ? -15.973 29.990 30.608 1.00 24.94 375 ALA A O 1
ATOM 6288 N N . CYS B 1 376 ? -17.181 28.413 31.695 1.00 24.39 376 CYS A N 1
ATOM 6289 C CA . CYS B 1 376 ? -16.554 27.286 30.968 1.00 23.96 376 CYS A CA 1
ATOM 6290 C C . CYS B 1 376 ? -16.830 27.268 29.473 1.00 24.04 376 CYS A C 1
ATOM 6291 O O . CYS B 1 376 ? -15.966 26.873 28.686 1.00 22.91 376 CYS A O 1
ATOM 6294 N N . MET B 1 377 ? -18.044 27.667 29.098 1.00 24.20 377 MET A N 1
ATOM 6295 C CA . MET B 1 377 ? -18.362 27.952 27.696 1.00 25.73 377 MET A CA 1
ATOM 6296 C C . MET B 1 377 ? -17.500 29.064 27.052 1.00 25.78 377 MET A C 1
ATOM 6297 O O . MET B 1 377 ? -16.935 28.914 25.949 1.00 25.65 377 MET A O 1
ATOM 6302 N N . VAL B 1 378 ? -17.382 30.180 27.752 1.00 25.71 378 VAL A N 1
ATOM 6303 C CA . VAL B 1 378 ? -16.490 31.233 27.298 1.00 25.73 378 VAL A CA 1
ATOM 6304 C C . VAL B 1 378 ? -15.060 30.630 27.151 1.00 25.74 378 VAL A C 1
ATOM 6305 O O . VAL B 1 378 ? -14.415 30.785 26.120 1.00 25.31 378 VAL A O 1
ATOM 6309 N N . ALA B 1 379 ? -14.609 29.884 28.164 1.00 25.78 379 ALA A N 1
ATOM 6310 C CA . ALA B 1 379 ? -13.279 29.239 28.162 1.00 25.27 379 ALA A CA 1
ATOM 6311 C C . ALA B 1 379 ? -13.058 28.241 27.034 1.00 25.34 379 ALA A C 1
ATOM 6312 O O . ALA B 1 379 ? -12.060 28.332 26.321 1.00 25.27 379 ALA A O 1
ATOM 6314 N N . LEU B 1 380 ? -13.990 27.290 26.875 1.00 25.10 380 LEU A N 1
ATOM 6315 C CA . LEU B 1 380 ? -13.733 26.099 26.053 1.00 24.17 380 LEU A CA 1
ATOM 6316 C C . LEU B 1 380 ? -14.674 25.853 24.861 1.00 24.27 380 LEU A C 1
ATOM 6317 O O . LEU B 1 380 ? -14.368 25.016 24.000 1.00 24.26 380 LEU A O 1
ATOM 6322 N N . GLY B 1 381 ? -15.787 26.586 24.792 1.00 24.33 381 GLY A N 1
ATOM 6323 C CA . GLY B 1 381 ? -16.724 26.496 23.660 1.00 24.73 381 GLY A CA 1
ATOM 6324 C C . GLY B 1 381 ? -17.755 25.379 23.783 1.00 25.72 381 GLY A C 1
ATOM 6325 O O . GLY B 1 381 ? -17.938 24.784 24.861 1.00 26.25 381 GLY A O 1
ATOM 6326 N N . HIS B 1 382 ? -18.438 25.064 22.694 1.00 26.03 382 HIS A N 1
ATOM 6327 C CA . HIS B 1 382 ? -19.252 23.863 22.722 1.00 26.32 382 HIS A CA 1
ATOM 6328 C C . HIS B 1 382 ? -18.373 22.638 22.535 1.00 26.78 382 HIS A C 1
ATOM 6329 O O . HIS B 1 382 ? -18.807 21.526 22.795 1.00 27.83 382 HIS A O 1
ATOM 6336 N N . GLN B 1 383 ? -17.130 22.840 22.111 1.00 26.66 383 GLN A N 1
ATOM 6337 C CA . GLN B 1 383 ? -16.296 21.748 21.583 1.00 26.55 383 GLN A CA 1
ATOM 6338 C C . GLN B 1 383 ? -15.805 20.782 22.664 1.00 25.25 383 GLN A C 1
ATOM 6339 O O . GLN B 1 383 ? -15.693 19.592 22.431 1.00 24.95 383 GLN A O 1
ATOM 6345 N N . THR B 1 384 ? -15.546 21.313 23.850 1.00 24.55 384 THR A N 1
ATOM 6346 C CA . THR B 1 384 ? -14.666 20.664 24.827 1.00 24.10 384 THR A CA 1
ATOM 6347 C C . THR B 1 384 ? -15.096 20.914 26.275 1.00 23.80 384 THR A C 1
ATOM 6348 O O . THR B 1 384 ? -15.356 22.054 26.668 1.00 23.46 384 THR A O 1
ATOM 6352 N N . ALA B 1 385 ? -15.133 19.839 27.064 1.00 23.55 385 ALA A N 1
ATOM 6353 C CA . ALA B 1 385 ? -15.495 19.911 28.483 1.00 22.64 385 ALA A CA 1
ATOM 6354 C C . ALA B 1 385 ? -14.339 20.449 29.339 1.00 21.88 385 ALA A C 1
ATOM 6355 O O . ALA B 1 385 ? -13.163 20.191 29.044 1.00 22.13 385 ALA A O 1
ATOM 6357 N N . GLY B 1 386 ? -14.687 21.212 30.371 1.00 20.46 386 GLY A N 1
ATOM 6358 C CA . GLY B 1 386 ? -13.725 21.666 31.321 1.00 20.04 386 GLY A CA 1
ATOM 6359 C C . GLY B 1 386 ? -13.492 20.581 32.349 1.00 20.61 386 GLY A C 1
ATOM 6360 O O . GLY B 1 386 ? -14.461 20.055 32.962 1.00 20.32 386 GLY A O 1
ATOM 6361 N N . LEU B 1 387 ? -12.215 20.244 32.556 1.00 20.31 387 LEU A N 1
ATOM 6362 C CA . LEU B 1 387 ? -11.851 19.276 33.570 1.00 20.36 387 LEU A CA 1
ATOM 6363 C C . LEU B 1 387 ? -10.989 19.882 34.676 1.00 21.16 387 LEU A C 1
ATOM 6364 O O . LEU B 1 387 ? -10.068 20.644 34.407 1.00 21.32 387 LEU A O 1
ATOM 6369 N N . MET B 1 388 ? -11.305 19.539 35.928 1.00 21.94 388 MET A N 1
ATOM 6370 C CA . MET B 1 388 ? -10.558 20.031 37.110 1.00 22.24 388 MET A CA 1
ATOM 6371 C C . MET B 1 388 ? -10.322 18.935 38.162 1.00 22.28 388 MET A C 1
ATOM 6372 O O . MET B 1 388 ? -11.206 18.141 38.420 1.00 22.32 388 MET A O 1
ATOM 6377 N N . SER B 1 389 ? -9.139 18.900 38.764 1.00 22.90 389 SER A N 1
ATOM 6378 C CA . SER B 1 389 ? -8.825 17.926 39.822 1.00 23.79 389 SER A CA 1
ATOM 6379 C C . SER B 1 389 ? -7.504 18.285 40.581 1.00 24.69 389 SER A C 1
ATOM 6380 O O . SER B 1 389 ? -6.666 19.022 40.061 1.00 24.36 389 SER A O 1
ATOM 6383 N N . LYS B 1 390 ? -7.315 17.749 41.790 1.00 25.71 390 LYS A N 1
ATOM 6384 C CA . LYS B 1 390 ? -6.055 17.952 42.525 1.00 26.90 390 LYS A CA 1
ATOM 6385 C C . LYS B 1 390 ? -5.175 16.709 42.382 1.00 27.08 390 LYS A C 1
ATOM 6386 O O . LYS B 1 390 ? -4.093 16.632 42.984 1.00 27.30 390 LYS A O 1
ATOM 6392 N N . HIS B 1 391 ? -5.649 15.738 41.588 1.00 26.72 391 HIS A N 1
ATOM 6393 C CA . HIS B 1 391 ? -4.965 14.451 41.391 1.00 26.59 391 HIS A CA 1
ATOM 6394 C C . HIS B 1 391 ? -4.658 14.308 39.921 1.00 26.83 391 HIS A C 1
ATOM 6395 O O . HIS B 1 391 ? -5.587 14.163 39.130 1.00 28.00 391 HIS A O 1
ATOM 6402 N N . ASP B 1 392 ? -3.377 14.374 39.540 1.00 26.66 392 ASP A N 1
ATOM 6403 C CA . ASP B 1 392 ? -2.988 14.397 38.133 1.00 26.42 392 ASP A CA 1
ATOM 6404 C C . ASP B 1 392 ? -3.311 13.095 37.424 1.00 26.55 392 ASP A C 1
ATOM 6405 O O . ASP B 1 392 ? -3.766 13.094 36.258 1.00 26.98 392 ASP A O 1
ATOM 6410 N N . ASP B 1 393 ? -3.064 11.997 38.136 1.00 25.80 393 ASP A N 1
ATOM 6411 C CA . ASP B 1 393 ? -3.259 10.669 37.626 1.00 26.20 393 ASP A CA 1
ATOM 6412 C C . ASP B 1 393 ? -4.711 10.485 37.214 1.00 25.96 393 ASP A C 1
ATOM 6413 O O . ASP B 1 393 ? -4.976 9.926 36.148 1.00 26.28 393 ASP A O 1
ATOM 6418 N N . LEU B 1 394 ? -5.652 10.940 38.054 1.00 25.57 394 LEU A N 1
ATOM 6419 C CA . LEU B 1 394 ? -7.106 10.851 37.729 1.00 24.86 394 LEU A CA 1
ATOM 6420 C C . LEU B 1 394 ? -7.504 11.741 36.538 1.00 24.62 394 LEU A C 1
ATOM 6421 O O . LEU B 1 394 ? -8.234 11.297 35.648 1.00 23.94 394 LEU A O 1
ATOM 6426 N N . ALA B 1 395 ? -7.003 12.978 36.542 1.00 24.07 395 ALA A N 1
ATOM 6427 C CA . ALA B 1 395 ? -7.167 13.903 35.421 1.00 24.05 395 ALA A CA 1
ATOM 6428 C C . ALA B 1 395 ? -6.702 13.297 34.099 1.00 24.29 395 ALA A C 1
ATOM 6429 O O . ALA B 1 395 ? -7.437 13.310 33.092 1.00 23.97 395 ALA A O 1
ATOM 6431 N N . ASN B 1 396 ? -5.482 12.762 34.101 1.00 24.15 396 ASN A N 1
ATOM 6432 C CA . ASN B 1 396 ? -4.979 12.094 32.892 1.00 24.49 396 ASN A CA 1
ATOM 6433 C C . ASN B 1 396 ? -5.838 10.905 32.437 1.00 23.70 396 ASN A C 1
ATOM 6434 O O . ASN B 1 396 ? -6.049 10.739 31.232 1.00 23.24 396 ASN A O 1
ATOM 6439 N N . GLU B 1 397 ? -6.354 10.114 33.386 1.00 23.20 397 GLU A N 1
ATOM 6440 C CA . GLU B 1 397 ? -7.251 8.997 33.044 1.00 23.23 397 GLU A CA 1
ATOM 6441 C C . GLU B 1 397 ? -8.448 9.477 32.241 1.00 23.38 397 GLU A C 1
ATOM 6442 O O . GLU B 1 397 ? -8.789 8.865 31.225 1.00 24.20 397 GLU A O 1
ATOM 6448 N N . LEU B 1 398 ? -9.060 10.594 32.663 1.00 22.92 398 LEU A N 1
ATOM 6449 C CA . LEU B 1 398 ? -10.241 11.153 31.965 1.00 22.18 398 LEU A CA 1
ATOM 6450 C C . LEU B 1 398 ? -9.920 11.851 30.628 1.00 22.65 398 LEU A C 1
ATOM 6451 O O . LEU B 1 398 ? -10.673 11.704 29.642 1.00 23.30 398 LEU A O 1
ATOM 6456 N N . LEU B 1 399 ? -8.809 12.598 30.581 1.00 21.96 399 LEU A N 1
ATOM 6457 C CA . LEU B 1 399 ? -8.395 13.239 29.332 1.00 21.06 399 LEU A CA 1
ATOM 6458 C C . LEU B 1 399 ? -8.146 12.204 28.261 1.00 21.52 399 LEU A C 1
ATOM 6459 O O . LEU B 1 399 ? -8.569 12.396 27.121 1.00 21.93 399 LEU A O 1
ATOM 6464 N N . ALA B 1 400 ? -7.458 11.113 28.623 1.00 22.23 400 ALA A N 1
ATOM 6465 C CA . ALA B 1 400 ? -7.069 10.058 27.660 1.00 21.68 400 ALA A CA 1
ATOM 6466 C C . ALA B 1 400 ? -8.327 9.356 27.133 1.00 22.04 400 ALA A C 1
ATOM 6467 O O . ALA B 1 400 ? -8.437 9.077 25.927 1.00 21.89 400 ALA A O 1
ATOM 6469 N N . ALA B 1 401 ? -9.297 9.131 28.027 1.00 22.35 401 ALA A N 1
ATOM 6470 C CA . ALA B 1 401 ? -10.576 8.538 27.630 1.00 21.99 401 ALA A CA 1
ATOM 6471 C C . ALA B 1 401 ? -11.304 9.398 26.580 1.00 23.08 401 ALA A C 1
ATOM 6472 O O . ALA B 1 401 ? -11.696 8.876 25.488 1.00 23.42 401 ALA A O 1
ATOM 6474 N N . GLY B 1 402 ? -11.475 10.700 26.889 1.00 23.01 402 GLY A N 1
ATOM 6475 C CA . GLY B 1 402 ? -12.184 11.609 25.995 1.00 23.39 402 GLY A CA 1
ATOM 6476 C C . GLY B 1 402 ? -11.478 11.729 24.652 1.00 24.20 402 GLY A C 1
ATOM 6477 O O . GLY B 1 402 ? -12.105 11.840 23.563 1.00 23.66 402 GLY A O 1
ATOM 6478 N N . GLU B 1 403 ? -10.155 11.715 24.742 1.00 24.69 403 GLU A N 1
ATOM 6479 C CA . GLU B 1 403 ? -9.275 11.777 23.586 1.00 25.86 403 GLU A CA 1
ATOM 6480 C C . GLU B 1 403 ? -9.426 10.477 22.749 1.00 25.70 403 GLU A C 1
ATOM 6481 O O . GLU B 1 403 ? -9.397 10.535 21.514 1.00 26.73 403 GLU A O 1
ATOM 6487 N N . HIS B 1 404 ? -9.622 9.322 23.396 1.00 24.50 404 HIS A N 1
ATOM 6488 C CA . HIS B 1 404 ? -9.732 8.065 22.656 1.00 24.13 404 HIS A CA 1
ATOM 6489 C C . HIS B 1 404 ? -10.990 8.086 21.781 1.00 24.00 404 HIS A C 1
ATOM 6490 O O . HIS B 1 404 ? -10.961 7.691 20.590 1.00 23.51 404 HIS A O 1
ATOM 6497 N N . VAL B 1 405 ? -12.098 8.541 22.376 1.00 22.69 405 VAL A N 1
ATOM 6498 C CA . VAL B 1 405 ? -13.369 8.474 21.699 1.00 21.01 405 VAL A CA 1
ATOM 6499 C C . VAL B 1 405 ? -13.776 9.797 21.086 1.00 21.31 405 VAL A C 1
ATOM 6500 O O . VAL B 1 405 ? -14.928 9.948 20.688 1.00 22.15 405 VAL A O 1
ATOM 6504 N N . PHE B 1 406 ? -12.862 10.757 21.000 1.00 20.85 406 PHE A N 1
ATOM 6505 C CA . PHE B 1 406 ? -13.227 12.076 20.459 1.00 21.01 406 PHE A CA 1
ATOM 6506 C C . PHE B 1 406 ? -14.417 12.751 21.185 1.00 20.90 406 PHE A C 1
ATOM 6507 O O . PHE B 1 406 ? -15.221 13.436 20.577 1.00 21.02 406 PHE A O 1
ATOM 6515 N N . ASP B 1 407 ? -14.553 12.501 22.484 1.00 21.32 407 ASP A N 1
ATOM 6516 C CA . ASP B 1 407 ? -15.501 13.208 23.319 1.00 20.98 407 ASP A CA 1
ATOM 6517 C C . ASP B 1 407 ? -14.628 13.994 24.293 1.00 20.86 407 ASP A C 1
ATOM 6518 O O . ASP B 1 407 ? -14.423 13.567 25.418 1.00 20.59 407 ASP A O 1
ATOM 6523 N N . ARG B 1 408 ? -14.129 15.152 23.857 1.00 21.07 408 ARG A N 1
ATOM 6524 C CA . ARG B 1 408 ? -12.930 15.738 24.492 1.00 22.08 408 ARG A CA 1
ATOM 6525 C C . ARG B 1 408 ? -13.120 16.611 25.722 1.00 21.63 408 ARG A C 1
ATOM 6526 O O . ARG B 1 408 ? -14.138 17.276 25.891 1.00 22.49 408 ARG A O 1
ATOM 6534 N N . ALA B 1 409 ? -12.098 16.626 26.565 1.00 20.97 409 ALA A N 1
ATOM 6535 C CA . ALA B 1 409 ? -12.040 17.553 27.682 1.00 20.28 409 ALA A CA 1
ATOM 6536 C C . ALA B 1 409 ? -10.677 18.273 27.691 1.00 19.75 409 ALA A C 1
ATOM 6537 O O . ALA B 1 409 ? -9.730 17.845 27.000 1.00 18.07 409 ALA A O 1
ATOM 6539 N N . TRP B 1 410 ? -10.591 19.340 28.498 1.00 19.09 410 TRP A N 1
ATOM 6540 C CA . TRP B 1 410 ? -9.355 20.086 28.653 1.00 19.34 410 TRP A CA 1
ATOM 6541 C C . TRP B 1 410 ? -9.151 20.487 30.106 1.00 19.66 410 TRP A C 1
ATOM 6542 O O . TRP B 1 410 ? -10.081 20.971 30.749 1.00 21.09 410 TRP A O 1
ATOM 6553 N N . ARG B 1 411 ? -7.962 20.310 30.655 1.00 19.54 411 ARG A N 1
ATOM 6554 C CA . ARG B 1 411 ? -7.807 20.714 32.057 1.00 20.69 411 ARG A CA 1
ATOM 6555 C C . ARG B 1 411 ? -7.717 22.259 32.315 1.00 20.60 411 ARG A C 1
ATOM 6556 O O . ARG B 1 411 ? -7.155 23.044 31.511 1.00 20.77 411 ARG A O 1
ATOM 6564 N N . LEU B 1 412 ? -8.299 22.679 33.425 1.00 20.27 412 LEU A N 1
ATOM 6565 C CA . LEU B 1 412 ? -8.186 24.037 33.912 1.00 20.48 412 LEU A CA 1
ATOM 6566 C C . LEU B 1 412 ? -7.614 23.912 35.305 1.00 21.48 412 LEU A C 1
ATOM 6567 O O . LEU B 1 412 ? -7.918 22.963 36.016 1.00 21.77 412 LEU A O 1
ATOM 6572 N N . PRO B 1 413 ? -6.749 24.851 35.707 1.00 22.54 413 PRO A N 1
ATOM 6573 C CA . PRO B 1 413 ? -6.046 24.753 37.003 1.00 22.79 413 PRO A CA 1
ATOM 6574 C C . PRO B 1 413 ? -6.956 24.893 38.220 1.00 23.32 413 PRO A C 1
ATOM 6575 O O . PRO B 1 413 ? -7.941 25.613 38.161 1.00 23.76 413 PRO A O 1
ATOM 6579 N N . LEU B 1 414 ? -6.638 24.236 39.329 1.00 24.13 414 LEU A N 1
ATOM 6580 C CA . LEU B 1 414 ? -7.343 24.541 40.575 1.00 24.73 414 LEU A CA 1
ATOM 6581 C C . LEU B 1 414 ? -6.405 25.143 41.620 1.00 25.64 414 LEU A C 1
ATOM 6582 O O . LEU B 1 414 ? -6.500 24.805 42.806 1.00 26.77 414 LEU A O 1
ATOM 6587 N N . TRP B 1 415 ? -5.511 26.037 41.198 1.00 25.65 415 TRP A N 1
ATOM 6588 C CA . TRP B 1 415 ? -4.460 26.548 42.093 1.00 24.97 415 TRP A CA 1
ATOM 6589 C C . TRP B 1 415 ? -4.969 27.283 43.308 1.00 24.71 415 TRP A C 1
ATOM 6590 O O . TRP B 1 415 ? -5.998 27.868 43.232 1.00 24.56 415 TRP A O 1
ATOM 6601 N N . ASP B 1 416 ? -4.225 27.270 44.412 1.00 25.61 416 ASP A N 1
ATOM 6602 C CA . ASP B 1 416 ? -4.644 27.979 45.644 1.00 26.97 416 ASP A CA 1
ATOM 6603 C C . ASP B 1 416 ? -4.937 29.473 45.497 1.00 26.89 416 ASP A C 1
ATOM 6604 O O . ASP B 1 416 ? -5.821 30.008 46.194 1.00 26.54 416 ASP A O 1
ATOM 6609 N N . GLU B 1 417 ? -4.196 30.144 44.614 1.00 26.93 417 GLU A N 1
ATOM 6610 C CA . GLU B 1 417 ? -4.263 31.615 44.530 1.00 27.41 417 GLU A CA 1
ATOM 6611 C C . GLU B 1 417 ? -5.625 32.025 43.985 1.00 26.38 417 GLU A C 1
ATOM 6612 O O . GLU B 1 417 ? -5.952 33.195 43.950 1.00 26.09 417 GLU A O 1
ATOM 6618 N N . TYR B 1 418 ? -6.428 31.029 43.598 1.00 25.99 418 TYR A N 1
ATOM 6619 C CA . TYR B 1 418 ? -7.838 31.248 43.236 1.00 25.02 418 TYR A CA 1
ATOM 6620 C C . TYR B 1 418 ? -8.797 31.113 44.414 1.00 24.21 418 TYR A C 1
ATOM 6621 O O . TYR B 1 418 ? -9.955 31.470 44.270 1.00 24.05 418 TYR A O 1
ATOM 6630 N N . GLN B 1 419 ? -8.352 30.570 45.548 1.00 23.60 419 GLN A N 1
ATOM 6631 C CA . GLN B 1 419 ? -9.312 30.177 46.595 1.00 23.64 419 GLN A CA 1
ATOM 6632 C C . GLN B 1 419 ? -9.865 31.367 47.291 1.00 24.44 419 GLN A C 1
ATOM 6633 O O . GLN B 1 419 ? -11.008 31.301 47.757 1.00 25.43 419 GLN A O 1
ATOM 6639 N N . GLY B 1 420 ? -9.085 32.460 47.336 1.00 24.34 420 GLY A N 1
ATOM 6640 C CA . GLY B 1 420 ? -9.433 33.642 48.123 1.00 24.35 420 GLY A CA 1
ATOM 6641 C C . GLY B 1 420 ? -10.661 34.351 47.591 1.00 24.67 420 GLY A C 1
ATOM 6642 O O . GLY B 1 420 ? -11.344 35.066 48.324 1.00 24.22 420 GLY A O 1
ATOM 6643 N N . LEU B 1 421 ? -10.927 34.144 46.298 1.00 24.64 421 LEU A N 1
ATOM 6644 C CA . LEU B 1 421 ? -12.089 34.690 45.610 1.00 24.28 421 LEU A CA 1
ATOM 6645 C C . LEU B 1 421 ? -13.413 34.174 46.220 1.00 24.33 421 LEU A C 1
ATOM 6646 O O . LEU B 1 421 ? -14.487 34.729 45.965 1.00 25.10 421 LEU A O 1
ATOM 6651 N N . LEU B 1 422 ? -13.341 33.116 47.030 1.00 23.91 422 LEU A N 1
ATOM 6652 C CA . LEU B 1 422 ? -14.530 32.524 47.633 1.00 22.94 422 LEU A CA 1
ATOM 6653 C C . LEU B 1 422 ? -14.687 32.953 49.101 1.00 23.31 422 LEU A C 1
ATOM 6654 O O . LEU B 1 422 ? -15.482 32.352 49.845 1.00 24.20 422 LEU A O 1
ATOM 6659 N N . ASP B 1 423 ? -13.983 33.995 49.534 1.00 22.93 423 ASP A N 1
ATOM 6660 C CA . ASP B 1 423 ? -14.097 34.391 50.945 1.00 23.44 423 ASP A CA 1
ATOM 6661 C C . ASP B 1 423 ? -15.452 34.979 51.289 1.00 22.98 423 ASP A C 1
ATOM 6662 O O . ASP B 1 423 ? -16.164 35.527 50.428 1.00 23.34 423 ASP A O 1
ATOM 6667 N N . SER B 1 424 ? -15.786 34.856 52.564 1.00 22.04 424 SER A N 1
ATOM 6668 C CA . SER B 1 424 ? -17.042 35.319 53.095 1.00 21.79 424 SER A CA 1
ATOM 6669 C C . SER B 1 424 ? -16.834 35.827 54.525 1.00 22.32 424 SER A C 1
ATOM 6670 O O . SER B 1 424 ? -16.026 35.289 55.304 1.00 22.10 424 SER A O 1
ATOM 6673 N N . THR B 1 425 ? -17.577 36.863 54.862 1.00 22.07 425 THR A N 1
ATOM 6674 C CA . THR B 1 425 ? -17.559 37.443 56.176 1.00 22.52 425 THR A CA 1
ATOM 6675 C C . THR B 1 425 ? -18.640 36.741 57.004 1.00 23.24 425 THR A C 1
ATOM 6676 O O . THR B 1 425 ? -18.485 36.580 58.209 1.00 25.04 425 THR A O 1
ATOM 6680 N N . PHE B 1 426 ? -19.733 36.310 56.379 1.00 22.39 426 PHE A N 1
ATOM 6681 C CA . PHE B 1 426 ? -20.884 35.824 57.144 1.00 21.66 426 PHE A CA 1
ATOM 6682 C C . PHE B 1 426 ? -21.026 34.281 57.186 1.00 21.85 426 PHE A C 1
ATOM 6683 O O . PHE B 1 426 ? -21.953 33.747 57.806 1.00 20.86 426 PHE A O 1
ATOM 6691 N N . ALA B 1 427 ? -20.090 33.580 56.537 1.00 21.13 427 ALA A N 1
ATOM 6692 C CA . ALA B 1 427 ? -20.140 32.146 56.450 1.00 21.30 427 ALA A CA 1
ATOM 6693 C C . ALA B 1 427 ? -18.722 31.596 56.220 1.00 21.62 427 ALA A C 1
ATOM 6694 O O . ALA B 1 427 ? -17.798 32.367 55.944 1.00 21.63 427 ALA A O 1
ATOM 6696 N N . ASP B 1 428 ? -18.571 30.274 56.325 1.00 21.68 428 ASP A N 1
ATOM 6697 C CA . ASP B 1 428 ? -17.308 29.601 56.030 1.00 22.89 428 ASP A CA 1
ATOM 6698 C C . ASP B 1 428 ? -16.819 29.852 54.617 1.00 22.91 428 ASP A C 1
ATOM 6699 O O . ASP B 1 428 ? -15.615 29.999 54.401 1.00 23.19 428 ASP A O 1
ATOM 6704 N N . VAL B 1 429 ? -17.762 29.926 53.676 1.00 22.75 429 VAL A N 1
ATOM 6705 C CA . VAL B 1 429 ? -17.450 30.082 52.263 1.00 22.08 429 VAL A CA 1
ATOM 6706 C C . VAL B 1 429 ? -18.553 30.863 51.492 1.00 22.20 429 VAL A C 1
ATOM 6707 O O . VAL B 1 429 ? -19.752 30.720 51.758 1.00 21.44 429 VAL A O 1
ATOM 6711 N N . TYR B 1 430 ? -18.115 31.701 50.548 1.00 22.14 430 TYR A N 1
ATOM 6712 C CA . TYR B 1 430 ? -19.010 32.350 49.587 1.00 21.88 430 TYR A CA 1
ATOM 6713 C C . TYR B 1 430 ? -19.203 31.469 48.334 1.00 22.15 430 TYR A C 1
ATOM 6714 O O . TYR B 1 430 ? -18.243 30.901 47.808 1.00 21.07 430 TYR A O 1
ATOM 6723 N N . ASN B 1 431 ? -20.441 31.359 47.848 1.00 23.02 431 ASN A N 1
ATOM 6724 C CA . ASN B 1 431 ? -20.714 30.377 46.780 1.00 23.48 431 ASN A CA 1
ATOM 6725 C C . ASN B 1 431 ? -20.311 30.832 45.375 1.00 24.19 431 ASN A C 1
ATOM 6726 O O . ASN B 1 431 ? -20.383 30.022 44.439 1.00 24.49 431 ASN A O 1
ATOM 6731 N N . ILE B 1 432 ? -19.898 32.096 45.212 1.00 24.27 432 ILE A N 1
ATOM 6732 C CA . ILE B 1 432 ? -19.424 32.545 43.895 1.00 25.45 432 ILE A CA 1
ATOM 6733 C C . ILE B 1 432 ? -18.140 33.327 44.002 1.00 27.02 432 ILE A C 1
ATOM 6734 O O . ILE B 1 432 ? -17.933 34.005 45.009 1.00 27.55 432 ILE A O 1
ATOM 6739 N N . GLY B 1 433 ? -17.308 33.280 42.958 1.00 27.67 433 GLY A N 1
ATOM 6740 C CA . GLY B 1 433 ? -16.079 34.011 43.002 1.00 29.13 433 GLY A CA 1
ATOM 6741 C C . GLY B 1 433 ? -15.992 35.315 42.229 1.00 30.81 433 GLY A C 1
ATOM 6742 O O . GLY B 1 433 ? -14.874 35.720 41.880 1.00 32.46 433 GLY A O 1
ATOM 6743 N N . GLY B 1 434 ? -17.083 36.012 41.918 1.00 30.48 434 GLY A N 1
ATOM 6744 C CA . GLY B 1 434 ? -16.871 37.199 41.034 1.00 31.04 434 GLY A CA 1
ATOM 6745 C C . GLY B 1 434 ? -16.707 37.002 39.509 1.00 31.76 434 GLY A C 1
ATOM 6746 O O . GLY B 1 434 ? -16.906 35.897 38.943 1.00 31.31 434 GLY A O 1
ATOM 6747 N N . ARG B 1 435 ? -16.338 38.080 38.824 1.00 32.60 435 ARG A N 1
ATOM 6748 C CA . ARG B 1 435 ? -16.401 38.108 37.334 1.00 33.86 435 ARG A CA 1
ATOM 6749 C C . ARG B 1 435 ? -15.473 37.152 36.581 1.00 32.83 435 ARG A C 1
ATOM 6750 O O . ARG B 1 435 ? -15.864 36.616 35.546 1.00 32.29 435 ARG A O 1
ATOM 6758 N N . TRP B 1 436 ? -14.263 36.938 37.095 1.00 31.29 436 TRP A N 1
ATOM 6759 C CA . TRP B 1 436 ? -13.279 36.227 36.307 1.00 30.31 436 TRP A CA 1
ATOM 6760 C C . TRP B 1 436 ? -12.950 34.882 36.909 1.00 29.95 436 TRP A C 1
ATOM 6761 O O . TRP B 1 436 ? -13.112 34.666 38.100 1.00 30.57 436 TRP A O 1
ATOM 6772 N N . GLY B 1 437 ? -12.517 33.947 36.080 1.00 29.42 437 GLY A N 1
ATOM 6773 C CA . GLY B 1 437 ? -12.132 32.632 36.580 1.00 28.07 437 GLY A CA 1
ATOM 6774 C C . GLY B 1 437 ? -13.331 31.816 37.012 1.00 27.31 437 GLY A C 1
ATOM 6775 O O . GLY B 1 437 ? -13.178 30.913 37.824 1.00 28.09 437 GLY A O 1
ATOM 6776 N N . GLY B 1 438 ? -14.505 32.108 36.445 1.00 26.02 438 GLY A N 1
ATOM 6777 C CA . GLY B 1 438 ? -15.774 31.576 36.929 1.00 25.16 438 GLY A CA 1
ATOM 6778 C C . GLY B 1 438 ? -15.877 30.057 36.951 1.00 25.06 438 GLY A C 1
ATOM 6779 O O . GLY B 1 438 ? -16.532 29.483 37.809 1.00 25.13 438 GLY A O 1
ATOM 6780 N N . ALA B 1 439 ? -15.217 29.391 36.009 1.00 24.27 439 ALA A N 1
ATOM 6781 C CA . ALA B 1 439 ? -15.285 27.944 35.952 1.00 22.99 439 ALA A CA 1
ATOM 6782 C C . ALA B 1 439 ? -14.370 27.367 36.996 1.00 22.39 439 ALA A C 1
ATOM 6783 O O . ALA B 1 439 ? -14.690 26.336 37.598 1.00 21.92 439 ALA A O 1
ATOM 6785 N N . ILE B 1 440 ? -13.232 28.044 37.189 1.00 22.17 440 ILE A N 1
ATOM 6786 C CA . ILE B 1 440 ? -12.197 27.631 38.149 1.00 21.91 440 ILE A CA 1
ATOM 6787 C C . ILE B 1 440 ? -12.677 27.766 39.583 1.00 21.79 440 ILE A C 1
ATOM 6788 O O . ILE B 1 440 ? -12.514 26.856 40.400 1.00 22.03 440 ILE A O 1
ATOM 6793 N N . THR B 1 441 ? -13.256 28.909 39.895 1.00 21.40 441 THR A N 1
ATOM 6794 C CA . THR B 1 441 ? -13.695 29.158 41.274 1.00 21.45 441 THR A CA 1
ATOM 6795 C C . THR B 1 441 ? -14.901 28.282 41.675 1.00 21.69 441 THR A C 1
ATOM 6796 O O . THR B 1 441 ? -15.054 27.918 42.851 1.00 21.88 441 THR A O 1
ATOM 6800 N N . ALA B 1 442 ? -15.753 27.976 40.690 1.00 21.51 442 ALA A N 1
ATOM 6801 C CA . ALA B 1 442 ? -16.804 26.995 40.841 1.00 21.60 442 ALA A CA 1
ATOM 6802 C C . ALA B 1 442 ? -16.131 25.658 41.151 1.00 22.39 442 ALA A C 1
ATOM 6803 O O . ALA B 1 442 ? -16.554 24.955 42.076 1.00 23.08 442 ALA A O 1
ATOM 6805 N N . GLY B 1 443 ? -15.064 25.326 40.415 1.00 22.06 443 GLY A N 1
ATOM 6806 C CA . GLY B 1 443 ? -14.305 24.104 40.681 1.00 22.91 443 GLY A CA 1
ATOM 6807 C C . GLY B 1 443 ? -13.697 24.155 42.077 1.00 23.77 443 GLY A C 1
ATOM 6808 O O . GLY B 1 443 ? -13.778 23.195 42.829 1.00 24.56 443 GLY A O 1
ATOM 6809 N N . CYS B 1 444 ? -13.085 25.285 42.426 1.00 23.61 444 CYS A N 1
ATOM 6810 C CA . CYS B 1 444 ? -12.579 25.502 43.767 1.00 22.45 444 CYS A CA 1
ATOM 6811 C C . CYS B 1 444 ? -13.636 25.347 44.811 1.00 22.61 444 CYS A C 1
ATOM 6812 O O . CYS B 1 444 ? -13.366 24.732 45.846 1.00 23.50 444 CYS A O 1
ATOM 6815 N N . PHE B 1 445 ? -14.831 25.890 44.578 1.00 22.03 445 PHE A N 1
ATOM 6816 C CA . PHE B 1 445 ? -15.903 25.734 45.577 1.00 21.10 445 PHE A CA 1
ATOM 6817 C C . PHE B 1 445 ? -16.119 24.248 45.894 1.00 20.88 445 PHE A C 1
ATOM 6818 O O . PHE B 1 445 ? -16.056 23.829 47.063 1.00 21.19 445 PHE A O 1
ATOM 6826 N N . LEU B 1 446 ? -16.306 23.454 44.839 1.00 19.71 446 LEU A N 1
ATOM 6827 C CA . LEU B 1 446 ? -16.577 22.041 44.970 1.00 18.75 446 LEU A CA 1
ATOM 6828 C C . LEU B 1 446 ? -15.459 21.365 45.734 1.00 18.99 446 LEU A C 1
ATOM 6829 O O . LEU B 1 446 ? -15.706 20.452 46.506 1.00 18.92 446 LEU A O 1
ATOM 6834 N N . SER B 1 447 ? -14.229 21.845 45.550 1.00 19.27 447 SER A N 1
ATOM 6835 C CA . SER B 1 447 ? -13.074 21.201 46.136 1.00 19.24 447 SER A CA 1
ATOM 6836 C C . SER B 1 447 ? -13.095 21.297 47.660 1.00 19.60 447 SER A C 1
ATOM 6837 O O . SER B 1 447 ? -12.542 20.451 48.337 1.00 19.40 447 SER A O 1
ATOM 6840 N N . ARG B 1 448 ? -13.760 22.305 48.203 1.00 20.28 448 ARG A N 1
ATOM 6841 C CA . ARG B 1 448 ? -13.904 22.377 49.652 1.00 21.52 448 ARG A CA 1
ATOM 6842 C C . ARG B 1 448 ? -14.537 21.144 50.281 1.00 21.78 448 ARG A C 1
ATOM 6843 O O . ARG B 1 448 ? -14.426 20.956 51.489 1.00 22.22 448 ARG A O 1
ATOM 6851 N N . PHE B 1 449 ? -15.166 20.306 49.458 1.00 21.61 449 PHE A N 1
ATOM 6852 C CA . PHE B 1 449 ? -16.002 19.228 49.927 1.00 22.12 449 PHE A CA 1
ATOM 6853 C C . PHE B 1 449 ? -15.440 17.847 49.574 1.00 22.95 449 PHE A C 1
ATOM 6854 O O . PHE B 1 449 ? -16.021 16.806 49.917 1.00 23.54 449 PHE A O 1
ATOM 6862 N N . THR B 1 450 ? -14.294 17.837 48.913 1.00 23.49 450 THR A N 1
ATOM 6863 C CA . THR B 1 450 ? -13.737 16.618 48.351 1.00 23.58 450 THR A CA 1
ATOM 6864 C C . THR B 1 450 ? -12.260 16.555 48.717 1.00 24.50 450 THR A C 1
ATOM 6865 O O . THR B 1 450 ? -11.484 15.894 48.043 1.00 23.08 450 THR A O 1
ATOM 6869 N N . GLU B 1 451 ? -11.872 17.257 49.776 1.00 26.02 451 GLU A N 1
ATOM 6870 C CA . GLU B 1 451 ? -10.455 17.343 50.117 1.00 29.20 451 GLU A CA 1
ATOM 6871 C C . GLU B 1 451 ? -9.793 15.973 50.417 1.00 30.31 451 GLU A C 1
ATOM 6872 O O . GLU B 1 451 ? -8.618 15.755 50.102 1.00 30.03 451 GLU A O 1
ATOM 6878 N N . ASN B 1 452 ? -10.555 15.064 51.026 1.00 31.41 452 ASN A N 1
ATOM 6879 C CA . ASN B 1 452 ? -10.061 13.734 51.322 1.00 32.28 452 ASN A CA 1
ATOM 6880 C C . ASN B 1 452 ? -10.211 12.777 50.147 1.00 32.05 452 ASN A C 1
ATOM 6881 O O . ASN B 1 452 ? -9.954 11.584 50.320 1.00 32.97 452 ASN A O 1
ATOM 6886 N N . GLN B 1 453 ? -10.605 13.277 48.965 1.00 30.24 453 GLN A N 1
ATOM 6887 C CA . GLN B 1 453 ? -11.037 12.397 47.883 1.00 28.33 453 GLN A CA 1
ATOM 6888 C C . GLN B 1 453 ? -10.170 12.437 46.635 1.00 27.30 453 GLN A C 1
ATOM 6889 O O . GLN B 1 453 ? -9.580 13.450 46.330 1.00 27.32 453 GLN A O 1
ATOM 6895 N N . ARG B 1 454 ? -10.092 11.312 45.927 1.00 26.38 454 ARG A N 1
ATOM 6896 C CA . ARG B 1 454 ? -9.444 11.241 44.646 1.00 26.04 454 ARG A CA 1
ATOM 6897 C C . ARG B 1 454 ? -10.523 11.663 43.692 1.00 25.97 454 ARG A C 1
ATOM 6898 O O . ARG B 1 454 ? -11.312 10.838 43.255 1.00 26.72 454 ARG A O 1
ATOM 6906 N N . TRP B 1 455 ? -10.568 12.960 43.401 1.00 25.52 455 TRP A N 1
ATOM 6907 C CA . TRP B 1 455 ? -11.768 13.603 42.866 1.00 25.02 455 TRP A CA 1
ATOM 6908 C C . TRP B 1 455 ? -11.468 14.425 41.621 1.00 25.13 455 TRP A C 1
ATOM 6909 O O . TRP B 1 455 ? -10.401 15.016 41.477 1.00 25.74 455 TRP A O 1
ATOM 6920 N N . ALA B 1 456 ? -12.420 14.452 40.714 1.00 24.67 456 ALA A N 1
ATOM 6921 C CA . ALA B 1 456 ? -12.325 15.330 39.585 1.00 24.44 456 ALA A CA 1
ATOM 6922 C C . ALA B 1 456 ? -13.716 15.881 39.274 1.00 24.60 456 ALA A C 1
ATOM 6923 O O . ALA B 1 456 ? -14.731 15.279 39.664 1.00 24.58 456 ALA A O 1
ATOM 6925 N N . HIS B 1 457 ? -13.723 17.026 38.566 1.00 23.44 457 HIS A N 1
ATOM 6926 C CA . HIS B 1 457 ? -14.906 17.804 38.243 1.00 21.81 457 HIS A CA 1
ATOM 6927 C C . HIS B 1 457 ? -14.953 18.017 36.739 1.00 21.03 457 HIS A C 1
ATOM 6928 O O . HIS B 1 457 ? -13.965 18.430 36.162 1.00 21.40 457 HIS A O 1
ATOM 6935 N N . LEU B 1 458 ? -16.083 17.727 36.108 1.00 20.35 458 LEU A N 1
ATOM 6936 C CA . LEU B 1 458 ? -16.236 17.954 34.679 1.00 20.22 458 LEU A CA 1
ATOM 6937 C C . LEU B 1 458 ? -17.362 18.942 34.440 1.00 20.81 458 LEU A C 1
ATOM 6938 O O . LEU B 1 458 ? -18.531 18.613 34.684 1.00 21.41 458 LEU A O 1
ATOM 6943 N N . ASP B 1 459 ? -17.006 20.153 33.988 1.00 20.67 459 ASP A N 1
ATOM 6944 C CA . ASP B 1 459 ? -17.958 21.174 33.626 1.00 19.68 459 ASP A CA 1
ATOM 6945 C C . ASP B 1 459 ? -18.363 20.895 32.197 1.00 19.61 459 ASP A C 1
ATOM 6946 O O . ASP B 1 459 ? -17.576 21.062 31.249 1.00 18.12 459 ASP A O 1
ATOM 6951 N N . ILE B 1 460 ? -19.610 20.484 32.048 1.00 19.74 460 ILE A N 1
ATOM 6952 C CA . ILE B 1 460 ? -20.110 20.078 30.760 1.00 20.85 460 ILE A CA 1
ATOM 6953 C C . ILE B 1 460 ? -21.147 21.050 30.151 1.00 21.72 460 ILE A C 1
ATOM 6954 O O . ILE B 1 460 ? -21.974 20.643 29.328 1.00 22.15 460 ILE A O 1
ATOM 6959 N N . ALA B 1 461 ? -21.081 22.333 30.513 1.00 22.55 461 ALA A N 1
ATOM 6960 C CA . ALA B 1 461 ? -22.076 23.319 30.044 1.00 22.57 461 ALA A CA 1
ATOM 6961 C C . ALA B 1 461 ? -22.108 23.497 28.533 1.00 22.89 461 ALA A C 1
ATOM 6962 O O . ALA B 1 461 ? -23.196 23.568 27.957 1.00 23.54 461 ALA A O 1
ATOM 6964 N N . GLY B 1 462 ? -20.951 23.518 27.873 1.00 23.15 462 GLY A N 1
ATOM 6965 C CA . GLY B 1 462 ? -20.925 23.714 26.408 1.00 23.80 462 GLY A CA 1
ATOM 6966 C C . GLY B 1 462 ? -21.176 22.450 25.584 1.00 24.64 462 GLY A C 1
ATOM 6967 O O . GLY B 1 462 ? -21.608 22.480 24.415 1.00 25.53 462 GLY A O 1
ATOM 6968 N N . VAL B 1 463 ? -20.936 21.325 26.215 1.00 23.86 463 VAL A N 1
ATOM 6969 C CA . VAL B 1 463 ? -20.736 20.103 25.515 1.00 23.13 463 VAL A CA 1
ATOM 6970 C C . VAL B 1 463 ? -22.052 19.303 25.538 1.00 23.45 463 VAL A C 1
ATOM 6971 O O . VAL B 1 463 ? -22.337 18.533 24.620 1.00 22.87 463 VAL A O 1
ATOM 6975 N N . ALA B 1 464 ? -22.881 19.567 26.555 1.00 23.41 464 ALA A N 1
ATOM 6976 C CA . ALA B 1 464 ? -24.071 18.748 26.883 1.00 23.36 464 ALA A CA 1
ATOM 6977 C C . ALA B 1 464 ? -25.295 18.923 25.981 1.00 23.07 464 ALA A C 1
ATOM 6978 O O . ALA B 1 464 ? -26.122 18.013 25.880 1.00 22.87 464 ALA A O 1
ATOM 6980 N N . SER B 1 465 ? -25.415 20.093 25.364 1.00 22.35 465 SER A N 1
ATOM 6981 C CA . SER B 1 465 ? -26.518 20.383 24.490 1.00 22.22 465 SER A CA 1
ATOM 6982 C C . SER B 1 465 ? -26.172 21.447 23.452 1.00 22.77 465 SER A C 1
ATOM 6983 O O . SER B 1 465 ? -25.193 22.162 23.584 1.00 23.09 465 SER A O 1
ATOM 6986 N N . ASP B 1 466 ? -26.973 21.522 22.394 1.00 23.88 466 ASP A N 1
ATOM 6987 C CA . ASP B 1 466 ? -26.823 22.537 21.361 1.00 24.87 466 ASP A CA 1
ATOM 6988 C C . ASP B 1 466 ? -27.805 23.680 21.536 1.00 26.11 466 ASP A C 1
ATOM 6989 O O . ASP B 1 466 ? -28.939 23.473 22.019 1.00 26.63 466 ASP A O 1
ATOM 6994 N N . GLU B 1 467 ? -27.334 24.880 21.177 1.00 27.06 467 GLU A N 1
ATOM 6995 C CA . GLU B 1 467 ? -28.072 26.139 21.250 1.00 28.12 467 GLU A CA 1
ATOM 6996 C C . GLU B 1 467 ? -29.253 26.138 20.314 1.00 28.44 467 GLU A C 1
ATOM 6997 O O . GLU B 1 467 ? -29.189 25.501 19.245 1.00 27.94 467 GLU A O 1
ATOM 7003 N N . GLY B 1 468 ? -30.294 26.894 20.709 1.00 28.93 468 GLY A N 1
ATOM 7004 C CA . GLY B 1 468 ? -31.435 27.249 19.860 1.00 29.07 468 GLY A CA 1
ATOM 7005 C C . GLY B 1 468 ? -32.560 26.248 19.931 1.00 29.96 468 GLY A C 1
ATOM 7006 O O . GLY B 1 468 ? -32.375 25.153 20.432 1.00 30.99 468 GLY A O 1
ATOM 7007 N N . LYS B 1 469 ? -33.723 26.596 19.399 1.00 30.60 469 LYS A N 1
ATOM 7008 C CA . LYS B 1 469 ? -34.905 25.772 19.599 1.00 31.22 469 LYS A CA 1
ATOM 7009 C C . LYS B 1 469 ? -34.863 24.387 18.890 1.00 32.20 469 LYS A C 1
ATOM 7010 O O . LYS B 1 469 ? -35.714 23.530 19.163 1.00 32.43 469 LYS A O 1
ATOM 7016 N N . ARG B 1 470 ? -33.936 24.165 17.961 1.00 32.98 470 ARG A N 1
ATOM 7017 C CA . ARG B 1 470 ? -33.801 22.811 17.407 1.00 34.57 470 ARG A CA 1
ATOM 7018 C C . ARG B 1 470 ? -32.558 22.038 17.858 1.00 33.58 470 ARG A C 1
ATOM 7019 O O . ARG B 1 470 ? -32.351 20.905 17.425 1.00 34.26 470 ARG A O 1
ATOM 7027 N N . GLY B 1 471 ? -31.759 22.640 18.741 1.00 32.34 471 GLY A N 1
ATOM 7028 C CA . GLY B 1 471 ? -30.627 21.955 19.350 1.00 30.97 471 GLY A CA 1
ATOM 7029 C C . GLY B 1 471 ? -31.145 21.022 20.425 1.00 30.03 471 GLY A C 1
ATOM 7030 O O . GLY B 1 471 ? -32.100 21.352 21.113 1.00 30.38 471 GLY A O 1
ATOM 7031 N N . MET B 1 472 ? -30.527 19.852 20.543 1.00 28.73 472 MET A N 1
ATOM 7032 C CA . MET B 1 472 ? -30.920 18.811 21.497 1.00 26.99 472 MET A CA 1
ATOM 7033 C C . MET B 1 472 ? -29.760 18.512 22.409 1.00 25.62 472 MET A C 1
ATOM 7034 O O . MET B 1 472 ? -28.651 19.023 22.195 1.00 25.14 472 MET A O 1
ATOM 7039 N N . ALA B 1 473 ? -30.010 17.678 23.419 1.00 23.85 473 ALA A N 1
ATOM 7040 C CA . ALA B 1 473 ? -28.952 17.152 24.276 1.00 22.84 473 ALA A CA 1
ATOM 7041 C C . ALA B 1 473 ? -28.044 16.269 23.417 1.00 22.94 473 ALA A C 1
ATOM 7042 O O . ALA B 1 473 ? -28.538 15.521 22.562 1.00 22.59 473 ALA A O 1
ATOM 7044 N N . THR B 1 474 ? -26.732 16.382 23.623 1.00 22.36 474 THR A N 1
ATOM 7045 C CA . THR B 1 474 ? -25.756 15.719 22.778 1.00 21.85 474 THR A CA 1
ATOM 7046 C C . THR B 1 474 ? -25.529 14.287 23.221 1.00 21.75 474 THR A C 1
ATOM 7047 O O . THR B 1 474 ? -25.200 13.433 22.412 1.00 22.09 474 THR A O 1
ATOM 7051 N N . GLY B 1 475 ? -25.742 14.005 24.494 1.00 21.70 475 GLY A N 1
ATOM 7052 C CA . GLY B 1 475 ? -25.321 12.727 25.027 1.00 21.58 475 GLY A CA 1
ATOM 7053 C C . GLY B 1 475 ? -23.935 12.807 25.642 1.00 21.73 475 GLY A C 1
ATOM 7054 O O . GLY B 1 475 ? -23.592 11.980 26.490 1.00 22.40 475 GLY A O 1
ATOM 7055 N N . ARG B 1 476 ? -23.143 13.811 25.249 1.00 21.52 476 ARG A N 1
ATOM 7056 C CA . ARG B 1 476 ? -21.827 14.042 25.844 1.00 21.37 476 ARG A CA 1
ATOM 7057 C C . ARG B 1 476 ? -21.988 14.432 27.334 1.00 21.10 476 ARG A C 1
ATOM 7058 O O . ARG B 1 476 ? -22.871 15.201 27.675 1.00 21.91 476 ARG A O 1
ATOM 7066 N N . PRO B 1 477 ? -21.133 13.916 28.219 1.00 20.65 477 PRO A N 1
ATOM 7067 C CA . PRO B 1 477 ? -19.943 13.083 27.933 1.00 21.31 477 PRO A CA 1
ATOM 7068 C C . PRO B 1 477 ? -20.073 11.555 28.185 1.00 21.53 477 PRO A C 1
ATOM 7069 O O . PRO B 1 477 ? -19.094 10.943 28.652 1.00 22.09 477 PRO A O 1
ATOM 7073 N N . VAL B 1 478 ? -21.220 10.939 27.876 1.00 20.61 478 VAL A N 1
ATOM 7074 C CA . VAL B 1 478 ? -21.336 9.507 28.096 1.00 20.53 478 VAL A CA 1
ATOM 7075 C C . VAL B 1 478 ? -20.153 8.791 27.410 1.00 20.65 478 VAL A C 1
ATOM 7076 O O . VAL B 1 478 ? -19.601 7.840 27.957 1.00 21.07 478 VAL A O 1
ATOM 7080 N N . GLY B 1 479 ? -19.739 9.271 26.248 1.00 20.73 479 GLY A N 1
ATOM 7081 C CA . GLY B 1 479 ? -18.641 8.638 25.503 1.00 22.08 479 GLY A CA 1
ATOM 7082 C C . GLY B 1 479 ? -17.357 8.593 26.331 1.00 22.94 479 GLY A C 1
ATOM 7083 O O . GLY B 1 479 ? -16.818 7.488 26.631 1.00 23.43 479 GLY A O 1
ATOM 7084 N N . LEU B 1 480 ? -16.897 9.787 26.733 1.00 22.17 480 LEU A N 1
ATOM 7085 C CA . LEU B 1 480 ? -15.757 9.928 27.628 1.00 21.69 480 LEU A CA 1
ATOM 7086 C C . LEU B 1 480 ? -15.931 9.013 28.849 1.00 21.93 480 LEU A C 1
ATOM 7087 O O . LEU B 1 480 ? -15.054 8.189 29.146 1.00 22.11 480 LEU A O 1
ATOM 7092 N N . LEU B 1 481 ? -17.066 9.137 29.536 1.00 21.90 481 LEU A N 1
ATOM 7093 C CA . LEU B 1 481 ? -17.233 8.477 30.831 1.00 22.12 481 LEU A CA 1
ATOM 7094 C C . LEU B 1 481 ? -17.144 6.938 30.731 1.00 23.62 481 LEU A C 1
ATOM 7095 O O . LEU B 1 481 ? -16.436 6.275 31.503 1.00 24.39 481 LEU A O 1
ATOM 7100 N N . THR B 1 482 ? -17.850 6.389 29.746 1.00 24.25 482 THR A N 1
ATOM 7101 C CA . THR B 1 482 ? -17.887 4.973 29.497 1.00 24.23 482 THR A CA 1
ATOM 7102 C C . THR B 1 482 ? -16.506 4.497 29.069 1.00 24.67 482 THR A C 1
ATOM 7103 O O . THR B 1 482 ? -16.043 3.467 29.548 1.00 25.63 482 THR A O 1
ATOM 7107 N N . GLN B 1 483 ? -15.841 5.225 28.173 1.00 24.20 483 GLN A N 1
ATOM 7108 C CA . GLN B 1 483 ? -14.493 4.831 27.792 1.00 24.08 483 GLN A CA 1
ATOM 7109 C C . GLN B 1 483 ? -13.587 4.885 29.022 1.00 24.12 483 GLN A C 1
ATOM 7110 O O . GLN B 1 483 ? -12.760 4.003 29.231 1.00 24.24 483 GLN A O 1
ATOM 7116 N N . TRP B 1 484 ? -13.765 5.893 29.861 1.00 24.13 484 TRP A N 1
ATOM 7117 C CA . TRP B 1 484 ? -13.029 5.917 31.099 1.00 24.29 484 TRP A CA 1
ATOM 7118 C C . TRP B 1 484 ? -13.258 4.606 31.929 1.00 25.40 484 TRP A C 1
ATOM 7119 O O . TRP B 1 484 ? -12.300 4.001 32.456 1.00 25.67 484 TRP A O 1
ATOM 7130 N N . LEU B 1 485 ? -14.507 4.151 32.017 1.00 25.77 485 LEU A N 1
ATOM 7131 C CA . LEU B 1 485 ? -14.797 3.017 32.847 1.00 26.53 485 LEU A CA 1
ATOM 7132 C C . LEU B 1 485 ? -14.292 1.718 32.203 1.00 27.52 485 LEU A C 1
ATOM 7133 O O . LEU B 1 485 ? -13.778 0.822 32.897 1.00 27.11 485 LEU A O 1
ATOM 7138 N N . LEU B 1 486 ? -14.428 1.623 30.880 1.00 28.30 486 LEU A N 1
ATOM 7139 C CA . LEU B 1 486 ? -13.817 0.539 30.113 1.00 29.33 486 LEU A CA 1
ATOM 7140 C C . LEU B 1 486 ? -12.310 0.399 30.401 1.00 30.41 486 LEU A C 1
ATOM 7141 O O . LEU B 1 486 ? -11.780 -0.697 30.454 1.00 30.73 486 LEU A O 1
ATOM 7146 N N . ASP B 1 487 ? -11.626 1.525 30.571 1.00 31.36 487 ASP A N 1
ATOM 7147 C CA . ASP B 1 487 ? -10.225 1.506 30.851 1.00 32.46 487 ASP A CA 1
ATOM 7148 C C . ASP B 1 487 ? -10.000 0.986 32.245 1.00 33.85 487 ASP A C 1
ATOM 7149 O O . ASP B 1 487 ? -8.977 0.375 32.517 1.00 34.47 487 ASP A O 1
ATOM 7154 N N . ARG B 1 488 ? -10.924 1.266 33.154 1.00 35.22 488 ARG A N 1
ATOM 7155 C CA . ARG B 1 488 ? -10.778 0.753 34.514 1.00 35.91 488 ARG A CA 1
ATOM 7156 C C . ARG B 1 488 ? -11.138 -0.730 34.590 1.00 36.83 488 ARG A C 1
ATOM 7157 O O . ARG B 1 488 ? -10.639 -1.459 35.448 1.00 37.32 488 ARG A O 1
ATOM 7165 N N . ALA B 1 489 ? -11.982 -1.188 33.672 1.00 37.55 489 ALA A N 1
ATOM 7166 C CA . ALA B 1 489 ? -12.366 -2.584 33.661 1.00 38.11 489 ALA A CA 1
ATOM 7167 C C . ALA B 1 489 ? -11.341 -3.476 32.885 1.00 39.08 489 ALA A C 1
ATOM 7168 O O . ALA B 1 489 ? -11.458 -4.706 32.895 1.00 39.24 489 ALA A O 1
ATOM 7170 N N . ALA B 1 490 ? -10.332 -2.868 32.245 1.00 39.64 490 ALA A N 1
ATOM 7171 C CA . ALA B 1 490 ? -9.475 -3.596 31.280 1.00 39.81 490 ALA A CA 1
ATOM 7172 C C . ALA B 1 490 ? -8.438 -4.512 31.940 1.00 40.10 490 ALA A C 1
ATOM 7173 O O . ALA B 1 490 ? -8.281 -4.482 33.168 1.00 40.74 490 ALA A O 1
#

Foldseek 3Di:
DLAAEAADADLQQPDQFQEEEWEAEQVRRGGVSRVSLCVLLVNVSVVCVVVVNFHQAQLDKHKDAQRHRHNHRIYIYFHQYHPVPHAQPSLLRRLLSVLLVFLADAGAEYEYASLPDDHPPDDSLLSQLSSLQSNLLSNDDDDPPPDPDDDGDHGYHYYHYHDDPPLSNQLSVLLNQLLNQLQNLLFDQLVQNAQVNLQVVLQVLQVVAVQKHKDKAFPVRCVVLQQWLLCLQQVFDPRGKIKIKMKGQLAPPDQAAEEEFEAQCAAQQAPLGDPPDDSNSGNNFHSSVSLLSSLVSSCRSSSFNGIYMYIYTHGYRDYHPRHHDQQDWIAHSVRFIEHENTSSQSSLSNVLNRLLVCVVSVHPEYEYEGLGDPQQCVVPNLQAKEKEFPDPVVRCLLQVLCVSNVVHYDYDYLDPVQACLQDDPPTRTYCARDDPPGVNNNVNSSCVRAVVGRYMYINNSNNQWDDDPPITGSSPPSSSVNSSSVVVRD/DQAAEDADADQQQEDQFQEEEWEAEQVGRTDVSRVSLCVLLPRPSVVCVVVPNQHQAQLDKHWDAQRHRHNHRIYIYFHQYHPVPAAQVSLLSRLLSVLLVFLADAGAEYEYASLVDDHPPDDSLLSQLSSLQSNLLSNDDDDPPDDPDDDGDGGYHYYHYYDDDPLSNQLSVQLNQLLVQLQNLLFDQLVCNAQVNLQVVLQVLQVVAPQKHKDKDFPVRVVVLQQFLLVLQFFFDPRGKMKIKMKGQLAPPDQAEEEEFEAACAAQQAPLGDPPDDRSSRNNQHSSVSQLSSLVSSCRSSSFNGIYMYIYTHHHRYYHPSHRDQQDWIQHSVRFIEHRNTSSQRSLSNRLNSLLVVVVSVHPEYEGEGLGDPQQCVVPNLQAKEKEFPAVVVVVLLQVQCVNNVLHYDYDYLDPVQQCLQDDPPTRTYCARDDPPGVNNNQVSSCVRAVVGNYMYINNNSHQWDDDPPITGSSPPSSSVNSSVVVVSD

Radius of gyration: 31.84 Å; Cα contacts (8 Å, |Δi|>4): 2491; chains: 2; bounding box: 79×81×90 Å

InterPro domains:
  IPR000819 Peptidase M17, leucyl aminopeptidase, C-terminal [PF00883] (181-481)
  IPR000819 Peptidase M17, leucyl aminopeptidase, C-terminal [PS00631] (342-349)
  IPR008283 Peptidase M17, leucyl aminopeptidase, N-terminal [PF02789] (21-145)
  IPR011356 Peptidase M17, leucine aminopeptidase/peptidase B [PR00481] (257-274)
  IPR011356 Peptidase M17, leucine aminopeptidase/peptidase B [PR00481] (279-300)
  IPR011356 Peptidase M17, leucine aminopeptidase/peptidase B [PR00481] (316-337)
  IPR011356 Peptidase M17, leucine aminopeptidase/peptidase B [PR00481] (338-358)
  IPR011356 Peptidase M17, leucine aminopeptidase/peptidase B [PR00481] (366-381)
  IPR011356 Peptidase M17, leucine aminopeptidase/peptidase B [PTHR11963] (31-488)
  IPR011356 Peptidase M17, leucine aminopeptidase/peptidase B [cd00433] (18-485)
  IPR023042 Peptidase M17, leucine aminopeptidase [MF_00181] (5-490)
  IPR043472 Macro domain-like [G3DSA:3.40.220.10] (1-163)
  IPR043472 Macro domain-like [SSF52949] (4-179)

Solvent-accessible surface area: 35703 Å² total; per-residue (Å²): 105,39,5,117,20,74,40,23,135,73,61,25,22,73,0,97,19,47,0,0,0,0,0,0,22,37,91,122,69,17,0,72,5,0,94,42,0,20,85,35,6,163,28,83,0,72,50,11,6,82,171,56,62,4,46,8,135,83,37,19,51,26,71,25,119,102,11,74,51,15,64,2,57,49,1,3,0,0,2,4,6,66,46,76,149,20,12,23,40,42,0,21,84,1,0,1,10,2,2,122,40,4,71,90,33,81,6,21,39,0,2,2,5,0,10,78,16,110,2,145,91,54,93,72,29,3,6,6,29,11,0,0,22,30,0,4,70,16,14,16,133,46,66,58,50,61,68,197,142,184,37,82,144,77,6,14,65,33,4,4,0,25,25,112,53,69,125,5,23,47,9,0,38,3,11,1,35,0,19,31,49,2,12,52,6,0,6,13,32,39,115,117,2,22,0,35,88,0,0,93,30,1,34,58,18,2,70,148,56,128,37,11,81,41,78,53,12,60,66,68,85,0,121,93,60,38,0,26,0,0,22,11,2,0,84,8,5,102,52,73,0,58,0,0,0,1,43,26,78,24,18,65,152,58,118,16,26,0,0,0,0,7,0,0,1,36,4,24,0,0,65,44,77,41,109,180,57,28,56,120,44,44,48,15,12,2,4,0,0,0,2,0,1,0,0,0,2,0,0,4,69,4,125,3,84,11,17,0,7,0,0,0,0,0,0,24,0,17,84,76,89,87,8,2,125,41,82,28,65,14,75,2,38,51,48,62,37,0,14,0,21,42,0,46,14,2,3,16,0,0,0,0,0,0,1,17,8,0,71,128,33,83,4,66,0,0,0,0,0,0,12,22,13,38,17,3,36,28,0,0,2,49,30,2,2,0,0,0,4,103,64,91,77,0,0,81,35,0,44,60,0,0,88,62,13,60,11,14,2,48,51,0,3,14,52,113,64,0,28,47,69,1,108,31,122,148,18,89,1,66,0,50,8,59,175,44,0,17,0,0,1,0,0,0,0,0,2,54,9,5,121,139,25,52,5,0,0,0,1,0,16,5,2,1,15,72,82,43,223,170,17,45,2,24,5,48,1,0,19,1,0,4,9,0,0,28,50,70,26,127,83,40,2,107,20,69,48,23,116,76,63,28,24,74,0,96,21,47,0,0,0,0,0,0,27,39,83,107,71,17,0,79,5,0,98,42,0,15,84,37,4,172,29,87,0,75,49,15,8,81,176,50,72,3,39,8,136,82,37,19,54,25,75,20,116,102,11,78,54,17,65,1,54,44,1,3,0,0,2,4,9,70,54,78,155,30,8,28,46,40,0,24,86,1,0,0,8,2,3,125,45,7,59,80,29,81,7,19,44,0,1,2,4,0,10,73,11,120,2,160,82,46,97,74,31,1,5,5,32,13,0,0,24,29,0,4,73,19,8,10,88,52,68,58,48,62,66,192,147,180,68,74,147,74,9,10,77,36,2,6,0,19,16,112,51,70,120,3,23,49,7,0,31,1,10,1,33,0,19,29,46,1,9,51,5,0,5,15,31,34,115,116,2,20,0,32,84,0,0,90,33,1,30,59,15,0,71,148,53,126,44,15,100,34,88,53,9,63,66,67,81,0,113,92,57,36,0,25,0,0,21,10,1,1,85,8,5,100,53,72,0,60,0,0,2,1,80,24,94,26,15,52,158,57,128,16,28,0,0,0,0,6,0,0,1,39,3,22,0,1,63,45,75,46,97,178,64,28,56,124,47,35,48,16,6,1,2,0,0,1,3,0,1,0,0,0,2,0,0,4,80,4,129,2,85,11,16,0,2,0,0,0,0,0,0,25,1,16,86,75,88,76,8,2,116,42,79,25,64,12,76,2,40,51,47,62,39,0,17,0,20,45,0,44,14,1,3,16,0,0,0,0,0,0,0,21,10,0,56,126,29,85,4,67,0,1,0,0,0,0,14,24,11,39,15,3,39,30,0,0,1,49,44,2,2,0,0,0,4,107,62,87,77,0,0,86,36,0,42,61,0,0,70,62,14,72,11,32,2,46,48,0,2,8,54,107,65,0,32,45,72,1,106,31,123,151,15,89,0,62,0,48,11,55,183,42,0,15,0,0,2,0,0,0,0,0,4,51,9,4,129,137,26,55,4,0,0,0,1,0,14,5,1,1,15,71,83,30,202,178,16,71,2,21,3,55,1,0,19,0,0,3,9,0,0,33,55,68,24,122

Sequence (980 aa):
MALQFTLNQDAPASAAVDCIVVGAFADKTLSPAAQALDSASQGRLTALLARGDVAGKTGSTTLLHDLPGVAAPRVLVVGLGDAGKFGVAPYLKAIGDATRALKTGAVGTALLTLTELTVKARDAAWNIRQAVTVSDHAAYRYTATLGKKKVDETGLTTLAIAGDDARALAVGVATAEGVEFARELGNLPPNYCTPAYLADTAAAFAGKFPGAEAEILDEAQMEALGMGSLLSVARGSANRPRLIVLKWNGGGDARPYVLVGKGITFDTGGVNLKTQGGIEEMKYDMCGGATVIGTFVATVKAELPINLVVVVPAVENAIDGNAYRPSDVITSMSGKTIEVGNTDAEGRLILCDALTYAERFNPEALVDVATLTGACMVALGHQTAGLMSKHDDLANELLAAGEHVFDRAWRLPLWDEYQGLLDSTFADVYNIGGRWGGAITAGCFLSRFTENQRWAHLDIAGVASDEGKRGMATGRPVGLLTQWLLDRAAMALQFTLNQDAPASAAVDCIVVGAFADKTLSPAAQALDSASQGRLTALLARGDVAGKTGSTTLLHDLPGVAAPRVLVVGLGDAGKFGVAPYLKAIGDATRALKTGAVGTALLTLTELTVKARDAAWNIRQAVTVSDHAAYRYTATLGKKKVDETGLTTLAIAGDDARALAVGVATAEGVEFARELGNLPPNYCTPAYLADTAAAFAGKFPGAEAEILDEAQMEALGMGSLLSVARGSANRPRLIVLKWNGGGDARPYVLVGKGITFDTGGVNLKTQGGIEEMKYDMCGGATVIGTFVATVKAELPINLVVVVPAVENAIDGNAYRPSDVITSMSGKTIEVGNTDAEGRLILCDALTYAERFNPEALVDVATLTGACMVALGHQTAGLMSKHDDLANELLAAGEHVFDRAWRLPLWDEYQGLLDSTFADVYNIGGRWGGAITAGCFLSRFTENQRWAHLDIAGVASDEGKRGMATGRPVGLLTQWLLDRAA

CATH classification: 3.40.220.10 (+1 more: 3.40.630.10)

Nearest PDB structures (foldseek):
  3jru-assembly1_B  TM=1.002E+00  e=7.564E-103  Xanthomonas oryzae pv. oryzae
  1gyt-assembly2_I  TM=9.588E-01  e=9.384E-63  Escherichia coli K-12
  8pz0-assembly1_A  TM=9.685E-01  e=1.638E-62  Pseudomonas aeruginosa PA14
  3h8g-assembly1_D  TM=9.630E-01  e=1.361E-61  Pseudomonas putida
  8d1x-assembly1_E  TM=8.926E-01  e=6.030E-51  Neisseria gonorrhoeae NCCP11945

B-factor: mean 26.09, std 11.77, range [6.24, 500.0]

Secondary structure (DSSP, 8-state):
--SEEEEE-S-TTT--SSEEEEEE-TTSPBPHHHHHHHHHTTTHHHHHHHTT-S--STT-EEEEE--TT-SSSEEEEEE---GGG-SHHHHHHHHHHHHHHHSSSS-SEEEE-GGGS-BTTB-HHHHHHHHHHHHHHHH----TT--S------S--EEEEES--HHHHHHHHHHHHHHHHHHHHHHS-TTTS-HHHHHHHHHHHHHTSTTEEEEEE-HHHHHHHT-HHHHHHHTT-SS--EEEEEEEE-STTSPPEEEEE-EEEEE--TTS---SS-GGGGGGGGHHHHHHHHHHHHHHHTT-SSEEEEEEEEEEE--STT---TT-EEE-TTS-EEE-S-TT--HHHHHHHHHHHHGGG--SEEEEEE---HHHHHHHTTT-EEEEES-HHHHHHHHHHHHHTT--EEE----GGGGGGG--SSSSEES---SSSHHHHHHHHHHTT-TTS-EEEEE-TTTSB-SSTT--B--TTHHHHHHHHHHHH-/---EEEEE---TTT--SSEEEEEE-TTSPBPHHHHHHHHHTTSHHHHHHHHT-S--STT-EEEEE--TT-SSSEEEEEE---GGG-SHHHHHHHHHHHHHHHSSSS-SEEEE-GGGS--TT--HHHHHHHHHHHHHHHH----TT-SS------S--EEEEEB--HHHHHHHHHHHHHHHHHHHHHHS-TTTS-HHHHHHHHHHHHTTSTTEEEEEE-HHHHHHTT-HHHHHHHHT-SS--EEEEEEEETTTTSPPEEEEE-EEEEE--TTS---SS-GGGGGGGGHHHHHHHHHHHHHHHTT-SSEEEEEEEEEEE--STT---TT-EEE-TTS-EEE-S-TT--HHHHHHHHHHHHGGG--SEEEEEE---HHHHHHHTTT-EEEEES-HHHHHHHHHHHHHTT--EEE----GGGGGGG--SSSSEES---SS-HHHHHHHHHHTT-TTS-EEEEE-TTTSB-SSTT--B--TTHHHHHHHHHHHH-

Organism: Xanthomonas oryzae pv. oryzae (strain KACC10331 / KXO85) (NCBI:txid291331)